Protein AF-A0A8J7XJV5-F1 (afdb_monomer)

Mean predicted aligned error: 18.83 Å

Solvent-accessible surface area (backbone atoms only — not comparable to full-atom values): 44581 Å² total; per-residue (Å²): 135,84,88,83,87,86,84,83,85,84,82,86,85,83,86,81,86,80,82,86,79,89,77,86,87,81,89,81,84,85,84,89,80,80,97,73,92,82,85,87,83,79,74,87,67,91,82,81,87,84,86,89,81,90,87,89,89,84,69,71,45,94,38,34,45,67,78,50,78,48,65,65,59,70,49,45,50,52,49,64,45,62,37,41,41,32,31,35,29,67,29,96,54,70,42,38,33,30,44,38,41,41,37,40,42,41,67,70,49,78,49,74,52,70,55,73,79,41,79,35,46,51,77,35,54,54,59,47,79,44,78,46,80,30,67,88,40,24,21,13,56,34,42,33,40,41,34,39,34,33,66,40,90,96,55,76,66,43,76,21,30,74,50,76,52,65,33,35,28,26,52,70,70,68,85,94,60,65,68,46,28,50,53,64,40,93,42,25,48,21,83,40,66,71,42,28,54,47,30,25,60,50,22,34,31,30,80,46,68,64,59,22,50,53,33,36,28,51,44,46,39,74,59,41,43,83,31,95,80,58,87,68,89,50,29,18,69,52,26,66,73,64,32,44,29,36,42,56,26,36,20,32,33,40,39,15,24,38,20,39,40,42,32,38,33,35,47,33,41,34,54,34,52,42,91,68,65,86,75,58,84,60,77,58,103,80,65,60,69,45,30,75,43,80,44,39,26,23,29,41,46,51,100,90,43,75,37,46,36,27,20,72,81,62,44,64,77,52,78,63,71,49,52,69,46,96,88,47,86,64,58,51,41,36,73,52,73,46,63,77,59,76,81,63,93,74,73,70,83,71,88,68,97,79,71,99,62,82,50,55,58,71,80,59,77,88,79,71,84,73,88,83,87,84,71,76,81,88,49,45,75,65,67,86,76,51,44,27,94,78,44,74,30,52,81,41,80,80,60,72,55,76,77,55,70,54,98,76,75,78,99,55,21,44,52,42,48,59,74,63,39,56,57,62,33,30,34,37,30,16,72,72,29,49,28,62,30,42,39,20,46,22,31,43,25,14,36,32,16,55,65,71,24,47,77,52,47,69,32,33,62,83,70,47,46,71,64,53,67,72,67,32,23,38,40,32,36,31,32,49,92,44,9,66,65,38,46,51,50,28,64,77,62,61,40,46,71,48,80,44,81,44,95,89,66,32,34,38,35,44,34,43,92,93,44,72,51,77,38,58,51,86,49,47,90,51,35,36,35,16,42,37,40,54,48,77,58,93,94,30,38,36,39,40,28,23,20,85,47,44,66,10,15,26,39,43,21,50,48,69,31,39,80,62,47,29,63,76,39,25,84,38,34,69,44,49,34,37,37,43,48,84,82,74,75,86,58,86,48,68,91,38,48,45,51,78,86,57,96,80,89,84,79,79,82,77,77,35,73,57,48,99,65,73,55,25,41,57,37,45,64,48,46,46,18,11,62,30,31,38,34,29,15,73,79,31,48,26,65,38,40,40,22,47,22,29,41,25,16,37,32,16,56,70,68,26,34,75,53,44,67,34,31,61,84,70,49,46,74,63,52,68,69,71,25,25,39,32,27,36,27,30,53,90,47,8,63,64,34,40,54,50,24,61,77,60,40,41,49,73,50,80,44,88,83,58,34,35,34,44,35,30,66,79,74,68,39,57,52,72,46,49,56,74,48,49,84,48,37,32,38,18,41,34,40,40,39,74,56,94,93,23,42,35,42,41,26,23,17,84,48,41,60,9,17,31,46,38,18,52,55,56,33,35,70,66,49,28,56,74,48,18,91,35,36,67,48,41,36,39,38,43,47,84,84,74,78,76,64,83,49,80,94,38,53,44,73,64,80,82,100

Foldseek 3Di:
DDDDDDDDDDDDDDDDDDDDDDDDDDDDDDDDDDDDPDDWDWDWDQDDDDDDDDDDDDQADPFKEWDDKDWDQEDAAQAWTKIKTKMAGQHQAWFFKKKKKWKQFLVRDIDIDIDHGHTAHHSIMTMGIDTHGRHQSAWAKMKMKMWMWTDDPPDDIGTRYMDIDIHTYFHDADPPADPQLQDDAPAADLVDPVLLNVLRNQQGRDHFLVSSLLSLLQCLLVQADEDPPADDRHHLVVCNVVSYDHQNNSQRVSSNSSSNRNWRKWKKKWKFWDDDDDDDDDDDVVGDHIDIDIHMWMWTDDPHDTWTGGSNVSDTNCPCPSVPDPPRAAMEMEIDRGSPPPPDPPPPVDPDPDDPDRWYDHPCCVPDPDDPPPIDLPDQQQPPPHRLVRDCNVVNPPDNDCVSVDPDDPQAWLLCVQVQQQDLEAEEEFQQDFLLQLLLLLLVLLLCLLSVHPQHHYDYPVLQDPCSVQPGAYEYTEDCVRHVVNVVVCVVQVWDKDFAPPVVFTKIKIDGPNDMDIDGCVQPPQKWKWKWAWHDDPNHIYTYIYIPDSLRRSLSSNLSSDPVNCVVGVRHRMFIKMFGNPVPLSDRDPQRIDTPVDDDGDDDDDFDDADPDDQFLLCVCRRQQGQEAEEEFSQDGSLQNSLSSLLSNVCSNSVGDRHHYDYPVSQDPCSLQPGAYEYTEDCVRHVSLVVVCVVQVWDWDDDAQAKIKIDRVVVRDIDMDGPVCPPQKKKWKFAWDDDNNHIYTYIYIPDSLNSSLSSNCSSDSVSSVVRVRDRMWIKMFGNPVPSSHHDPVRMDTDDGD

pLDDT: mean 80.67, std 22.9, range [23.09, 98.62]

Sequence (801 aa):
MVKRKHISCVIIFVALFFSFLEVPVMSDEGQSPGSQPGIMYCHFIPIDEIMQEKEEPDVKSSQVIMTSLYSTEDIYINQSQLIEVWSQNISSEPRKLYHKILVRYPDASLYSNESDRIVINPGMSLRTYFTVPNTGKGIGIFNFTCEVWEEVDPYANRKHDEKIGRYRAKFYQPSGVSPNYYCEDRWHHPSNEYIYETALSAAGGRTTPRDAAIALMNYVHSYVVYDPYYRSRSSDIDVHSQRRGDCNDYADLYIGLARSVNIPTRLALGTAFTYSGSTTTICSPYCYPLRKWGHAWAESYYNGYFHHVDPTGNIMEYPLYYVNSADVHSFHASAYTGCSDTYIEDCFWIRDAECCVNGFQDVTTITDGGYDTEYYCPSDQDNDGICDNFDSDKDGDGIPNSSDGQPCGTGIGFADIPSLFLSNNFHVVGELAKCNDVLGTANISWIYGYKNIARPEGKTDLLLTATEYYTGNLIIVGGPAINPVANEFDQYFDIAYNYDTNPYDPLFQIFADGYSITLDLDNYPNEDICIVYLGRQNNRTILIIWGYGWQGTYAGSVFMSNPQVWTMYSGYHLLLLRWKDTNNNDFIEFSEVYPETIPGSFAAPPTGTPQAVSPIFYNIPALFAGFTFHVVGDSAKCTDVLGTANVSWPFGKEGMARPEGKTDLLLTSYEHSNGNLIPVGGPAINPIANEYNGYFRIFFSYIPHEIFTISCLGENKSISMDPDNYPSEDICIVYLGQHNNQNILLIWGYGWQGTYAGSLIMSSPSIWSYYGYNHLLLIRWHDFNTDGYVQMTEISVETYV

Secondary structure (DSSP, 8-state):
-------PPPP-------PPPP-PPPP----PPP--S--PPP---PPP---------SS--TTEEEEEEEE-SEEETTPPEEEEEEEEE-SSS-EEEEEEEEEE-TTS-EEEEE---EEE-TT-EEEEEEEE--TT--SEEEEEEEEEEE--TTSPPEEEEEEEEEEEEEPPPPTT--GGGT---SS--TTSHHHHHHHHHHTTT--SHHHHHHHHHHHHHHHSEE-TT--S---HHHHHHH-EE-HHHHHHHHHHHHHHTT--EEEEEEEEEES-SS------TT----EEEEEEEEEEEETTEEEEEETTTTEES-GGGGB-STT-----EEEE--TT----TT------S-----S---S-TTTS------------SS-SSS-GGGSS-TTSSSS--SGGGS----S--GGGHHHHTSSSEEEEE-TT-BHHHHHHHHHHHHHHHHTTPPPPEEEETTTS-HHHHHHSEEEEES-TTT-HHHHHHHHHTT-EEEEE--TTS-EEEEEETTEEEEEETTSTTSEEEEEEEEEEETTEEEEEEEESSHHHHHHHHHHHTSTTHHHHTTT-SEEEEEEE-SSSSS---GGGEEESSS----PPPPPB-------SGGGHHHHSSBSEEEEE-TT-BHHHHTHHHHHHHHHHHTTPPPPEEEETTTS-HHHHHHSEEEEBS-TTT-HHHHHHHHHTTEEEEEETTTEEEEEETTTTEEEEE-GGGTTTEEEEEEEEEEETTEEEEEEEESSHHHHHHHHHHHT-HHHHHHTTT-SEEEEEEE-SSSS-S--GGGEEE----

Radius of gyration: 34.85 Å; Cα contacts (8 Å, |Δi|>4): 1724; chains: 1; bounding box: 106×73×86 Å

Structure (mmCIF, N/CA/C/O backbone):
data_AF-A0A8J7XJV5-F1
#
_entry.id   AF-A0A8J7XJV5-F1
#
loop_
_atom_site.group_PDB
_atom_site.id
_atom_site.type_symbol
_atom_site.label_atom_id
_atom_site.label_alt_id
_atom_site.label_comp_id
_atom_site.label_asym_id
_atom_site.label_entity_id
_atom_site.label_seq_id
_atom_site.pdbx_PDB_ins_code
_atom_site.Cartn_x
_atom_site.Cartn_y
_atom_site.Cartn_z
_atom_site.occupancy
_atom_site.B_iso_or_equiv
_atom_site.auth_seq_id
_atom_site.auth_comp_id
_atom_site.auth_asym_id
_atom_site.auth_atom_id
_atom_site.pdbx_PDB_model_num
ATOM 1 N N . MET A 1 1 ? -58.407 49.991 -21.228 1.00 31.53 1 MET A N 1
ATOM 2 C CA . MET A 1 1 ? -58.730 48.706 -21.876 1.00 31.53 1 MET A CA 1
ATOM 3 C C . MET A 1 1 ? -57.614 47.720 -21.571 1.00 31.53 1 MET A C 1
ATOM 5 O O . MET A 1 1 ? -56.478 48.010 -21.889 1.00 31.53 1 MET A O 1
ATOM 9 N N . VAL A 1 2 ? -57.996 46.597 -20.954 1.00 30.55 2 VAL A N 1
ATOM 10 C CA . VAL A 1 2 ? -57.465 45.233 -21.153 1.00 30.55 2 VAL A CA 1
ATOM 11 C C . VAL A 1 2 ? -56.028 44.892 -20.685 1.00 30.55 2 VAL A C 1
ATOM 13 O O . VAL A 1 2 ? -55.085 45.013 -21.446 1.00 30.55 2 VAL A O 1
ATOM 16 N N . LYS A 1 3 ? -55.996 44.262 -19.485 1.00 29.58 3 LYS A N 1
ATOM 17 C CA . LYS A 1 3 ? -55.279 43.017 -19.065 1.00 29.58 3 LYS A CA 1
ATOM 18 C C . LYS A 1 3 ? -53.729 43.034 -18.974 1.00 29.58 3 LYS A C 1
ATOM 20 O O . LYS A 1 3 ? -53.079 43.650 -19.788 1.00 29.58 3 LYS A O 1
ATOM 25 N N . ARG A 1 4 ? -53.052 42.306 -18.066 1.00 28.94 4 ARG A N 1
ATOM 26 C CA . ARG A 1 4 ? -53.430 41.248 -17.099 1.00 28.94 4 ARG A CA 1
ATOM 27 C C . ARG A 1 4 ? -52.300 41.059 -16.056 1.00 28.94 4 ARG A C 1
ATOM 29 O O . ARG A 1 4 ? -51.146 40.967 -16.434 1.00 28.94 4 ARG A O 1
ATOM 36 N N . LYS A 1 5 ? -52.716 40.938 -14.788 1.00 29.92 5 LYS A N 1
ATOM 37 C CA . LYS A 1 5 ? -52.236 40.095 -13.666 1.00 29.92 5 LYS A CA 1
ATOM 38 C C . LYS A 1 5 ? -50.746 39.689 -13.571 1.00 29.92 5 LYS A C 1
ATOM 40 O O . LYS A 1 5 ? -50.324 38.774 -14.264 1.00 29.92 5 LYS A O 1
ATOM 45 N N . HIS A 1 6 ? -50.087 40.179 -12.517 1.00 26.52 6 HIS A N 1
ATOM 46 C CA . HIS A 1 6 ? -49.174 39.388 -11.680 1.00 26.52 6 HIS A CA 1
ATOM 47 C C . HIS A 1 6 ? -49.863 39.136 -10.327 1.00 26.52 6 HIS A C 1
ATOM 49 O O . HIS A 1 6 ? -50.437 40.059 -9.750 1.00 26.52 6 HIS A O 1
ATOM 55 N N . ILE A 1 7 ? -49.859 37.887 -9.860 1.00 27.64 7 ILE A N 1
ATOM 56 C CA . ILE A 1 7 ? -50.243 37.497 -8.498 1.00 27.64 7 ILE A CA 1
ATOM 57 C C . ILE A 1 7 ? -48.938 37.109 -7.807 1.00 27.64 7 ILE A C 1
ATOM 59 O O . ILE A 1 7 ? -48.291 36.157 -8.234 1.00 27.64 7 ILE A O 1
ATOM 63 N N . SER A 1 8 ? -48.560 37.857 -6.774 1.00 25.81 8 SER A N 1
ATOM 64 C CA . SER A 1 8 ? -47.483 37.500 -5.852 1.00 25.81 8 SER A CA 1
ATOM 65 C C . SER A 1 8 ? -48.108 36.818 -4.638 1.00 25.81 8 SER A C 1
ATOM 67 O O . SER A 1 8 ? -48.973 37.402 -3.983 1.00 25.81 8 SER A O 1
ATOM 69 N N . CYS A 1 9 ? -47.697 35.583 -4.356 1.00 23.09 9 CYS A N 1
ATOM 70 C CA . CYS A 1 9 ? -48.051 34.874 -3.131 1.00 23.09 9 CYS A CA 1
ATOM 71 C C . CYS A 1 9 ? -47.079 35.283 -2.018 1.00 23.09 9 CYS A C 1
ATOM 73 O O . CYS A 1 9 ? -45.864 35.197 -2.176 1.00 23.09 9 CYS A O 1
ATOM 75 N N . VAL A 1 10 ? -47.644 35.757 -0.912 1.00 25.08 10 VAL A N 1
ATOM 76 C CA . VAL A 1 10 ? -46.959 36.131 0.327 1.00 25.08 10 VAL A CA 1
ATOM 77 C C . VAL A 1 10 ? -46.725 34.862 1.148 1.00 25.08 10 VAL A C 1
ATOM 79 O O . VAL A 1 10 ? -47.682 34.169 1.485 1.00 25.08 10 VAL A O 1
ATOM 82 N N . ILE A 1 11 ? -45.464 34.572 1.470 1.00 25.62 11 ILE A N 1
ATOM 83 C CA . ILE A 1 11 ? -45.061 33.555 2.449 1.00 25.62 11 ILE A CA 1
ATOM 84 C C . ILE A 1 11 ? -44.893 34.264 3.797 1.00 25.62 11 ILE A C 1
ATOM 86 O O . ILE A 1 11 ? -44.129 35.220 3.913 1.00 25.62 11 ILE A O 1
ATOM 90 N N . ILE A 1 12 ? -45.644 33.815 4.802 1.00 24.53 12 ILE A N 1
ATOM 91 C CA . ILE A 1 12 ? -45.569 34.286 6.188 1.00 24.53 12 ILE A CA 1
ATOM 92 C C . ILE A 1 12 ? -44.495 33.458 6.906 1.00 24.53 12 ILE A C 1
ATOM 94 O O . ILE A 1 12 ? -44.666 32.257 7.087 1.00 24.53 12 ILE A O 1
ATOM 98 N N . PHE A 1 13 ? -43.406 34.104 7.325 1.00 24.53 13 PHE A N 1
ATOM 99 C CA . PHE A 1 13 ? -42.441 33.552 8.280 1.00 24.53 13 PHE A CA 1
ATOM 100 C C . PHE A 1 13 ? -42.915 33.872 9.704 1.00 24.53 13 PHE A C 1
ATOM 102 O O . PHE A 1 13 ? -43.016 35.042 10.075 1.00 24.53 13 PHE A O 1
ATOM 109 N N . VAL A 1 14 ? -43.195 32.843 10.505 1.00 24.84 14 VAL A N 1
ATOM 110 C CA . VAL A 1 14 ? -43.386 32.965 11.958 1.00 24.84 14 VAL A CA 1
ATOM 111 C C . VAL A 1 14 ? -42.079 32.549 12.625 1.00 24.84 14 VAL A C 1
ATOM 113 O O . VAL A 1 14 ? -41.713 31.379 12.602 1.00 24.84 14 VAL A O 1
ATOM 116 N N . ALA A 1 15 ? -41.366 33.518 13.196 1.00 25.36 15 ALA A N 1
ATOM 117 C CA . ALA A 1 15 ? -40.200 33.286 14.039 1.00 25.36 15 ALA A CA 1
ATOM 118 C C . ALA A 1 15 ? -40.661 33.109 15.494 1.00 25.36 15 ALA A C 1
ATOM 120 O O . ALA A 1 15 ? -41.221 34.034 16.083 1.00 25.36 15 ALA A O 1
ATOM 121 N N . LEU A 1 16 ? -40.429 31.929 16.072 1.00 27.25 16 LEU A N 1
ATOM 122 C CA . LEU A 1 16 ? -40.578 31.683 17.506 1.00 27.25 16 LEU A CA 1
ATOM 123 C C . LEU A 1 16 ? -39.204 31.812 18.173 1.00 27.25 16 LEU A C 1
ATOM 125 O O . LEU A 1 16 ? -38.304 31.011 17.941 1.00 27.25 16 LEU A O 1
ATOM 129 N N . PHE A 1 17 ? -39.062 32.859 18.983 1.00 25.19 17 PHE A N 1
ATOM 130 C CA . PHE A 1 17 ? -37.957 33.068 19.914 1.00 25.19 17 PHE A CA 1
ATOM 131 C C . PHE A 1 17 ? -38.079 32.080 21.083 1.00 25.19 17 PHE A C 1
ATOM 133 O O . PHE A 1 17 ? -39.077 32.118 21.800 1.00 25.19 17 PHE A O 1
ATOM 140 N N . PHE A 1 18 ? -37.051 31.265 21.329 1.00 28.73 18 PHE A N 1
ATOM 141 C CA . PHE A 1 18 ? -36.837 30.627 22.630 1.00 28.73 18 PHE A CA 1
ATOM 142 C C . PHE A 1 18 ? -35.631 31.275 23.314 1.00 28.73 18 PHE A C 1
ATOM 144 O O . PHE A 1 18 ? -34.508 31.250 22.816 1.00 28.73 18 PHE A O 1
ATOM 151 N N . SER A 1 19 ? -35.905 31.908 24.449 1.00 28.25 19 SER A N 1
ATOM 152 C CA . SER A 1 19 ? -34.941 32.476 25.384 1.00 28.25 19 SER A CA 1
ATOM 153 C C . SER A 1 19 ? -34.242 31.366 26.173 1.00 28.25 19 SER A C 1
ATOM 155 O O . SER A 1 19 ? -34.907 30.572 26.837 1.00 28.25 19 SER A O 1
ATOM 157 N N . PHE A 1 20 ? -32.910 31.345 26.118 1.00 28.27 20 PHE A N 1
ATOM 158 C CA . PHE A 1 20 ? -32.050 30.510 26.954 1.00 28.27 20 PHE A CA 1
ATOM 159 C C . PHE A 1 20 ? -32.146 30.948 28.423 1.00 28.27 20 PHE A C 1
ATOM 161 O O . PHE A 1 20 ? -31.892 32.109 28.743 1.00 28.27 20 PHE A O 1
ATOM 168 N N . LEU A 1 21 ? -32.500 30.014 29.310 1.00 28.33 21 LEU A N 1
ATOM 169 C CA . LEU A 1 21 ? -32.221 30.115 30.741 1.00 28.33 21 LEU A CA 1
ATOM 170 C C . LEU A 1 21 ? -30.872 29.434 31.003 1.00 28.33 21 LEU A C 1
ATOM 172 O O . LEU A 1 21 ? -30.713 28.244 30.734 1.00 28.33 21 LEU A O 1
ATOM 176 N N . GLU A 1 22 ? -29.917 30.201 31.517 1.00 28.78 22 GLU A N 1
ATOM 177 C CA . GLU A 1 22 ? -28.639 29.713 32.030 1.00 28.78 22 GLU A CA 1
ATOM 178 C C . GLU A 1 22 ? -28.860 28.862 33.293 1.00 28.78 22 GLU A C 1
ATOM 180 O O . GLU A 1 22 ? -29.557 29.274 34.222 1.00 28.78 22 GLU A O 1
ATOM 185 N N . VAL A 1 23 ? -28.231 27.686 33.341 1.00 29.14 23 VAL A N 1
ATOM 186 C CA . VAL A 1 23 ? -28.053 26.877 34.557 1.00 29.14 23 VAL A CA 1
ATOM 187 C C . VAL A 1 23 ? -26.542 26.761 34.807 1.00 29.14 23 VAL A C 1
ATOM 189 O O . VAL A 1 23 ? -25.797 26.609 33.836 1.00 29.14 23 VAL A O 1
ATOM 192 N N . PRO A 1 24 ? -26.047 26.868 36.057 1.00 30.53 24 PRO A N 1
ATOM 193 C CA . PRO A 1 24 ? -24.618 26.992 36.319 1.00 30.53 24 PRO A CA 1
ATOM 194 C C . PRO A 1 24 ? -23.878 25.663 36.153 1.00 30.53 24 PRO A C 1
ATOM 196 O O . PRO A 1 24 ? -24.351 24.607 36.571 1.00 30.53 24 PRO A O 1
ATOM 199 N N . VAL A 1 25 ? -22.670 25.765 35.603 1.00 27.53 25 VAL A N 1
ATOM 200 C CA . VAL A 1 25 ? -21.666 24.705 35.491 1.00 27.53 25 VAL A CA 1
ATOM 201 C C . VAL A 1 25 ? -21.160 24.323 36.888 1.00 27.53 25 VAL A C 1
ATOM 203 O O . VAL A 1 25 ? -20.573 25.155 37.579 1.00 27.53 25 VAL A O 1
ATOM 206 N N . MET A 1 26 ? -21.358 23.065 37.290 1.00 26.69 26 MET A N 1
ATOM 207 C CA . MET A 1 26 ? -20.524 22.410 38.303 1.00 26.69 26 MET A CA 1
ATOM 208 C C . MET A 1 26 ? -19.405 21.659 37.583 1.00 26.69 26 MET A C 1
ATOM 210 O O . MET A 1 26 ? -19.658 20.818 36.724 1.00 26.69 26 MET A O 1
ATOM 214 N N . SER A 1 27 ? -18.174 22.016 37.930 1.00 33.72 27 SER A N 1
ATOM 215 C CA . SER A 1 27 ? -16.947 21.304 37.599 1.00 33.72 27 SER A CA 1
ATOM 216 C C . SER A 1 27 ? -16.889 19.978 38.352 1.00 33.72 27 SER A C 1
ATOM 218 O O . SER A 1 27 ? -17.035 19.994 39.573 1.00 33.72 27 SER A O 1
ATOM 220 N N . ASP A 1 28 ? -16.583 18.885 37.657 1.00 28.80 28 ASP A N 1
ATOM 221 C CA . ASP A 1 28 ? -15.911 17.753 38.288 1.00 28.80 28 ASP A CA 1
ATOM 222 C C . ASP A 1 28 ? -14.876 17.143 37.339 1.00 28.80 28 ASP A C 1
ATOM 224 O O . ASP A 1 28 ? -15.105 16.954 36.142 1.00 28.80 28 ASP A O 1
ATOM 228 N N . GLU A 1 29 ? -13.702 16.930 37.916 1.00 31.75 29 GLU A N 1
ATOM 229 C CA . GLU A 1 29 ? -12.518 16.319 37.338 1.00 31.75 29 GLU A CA 1
ATOM 230 C C . GLU A 1 29 ? -12.689 14.795 37.230 1.00 31.75 29 GLU A C 1
ATOM 232 O O . GLU A 1 29 ? -13.304 14.165 38.086 1.00 31.75 29 GLU A O 1
ATOM 237 N N . GLY A 1 30 ? -12.006 14.185 36.256 1.00 30.47 30 GLY A N 1
ATOM 238 C CA . GLY A 1 30 ? -11.398 12.870 36.466 1.00 30.47 30 GLY A CA 1
ATOM 239 C C . GLY A 1 30 ? -12.019 11.663 35.754 1.00 30.47 30 GLY A C 1
ATOM 240 O O . GLY A 1 30 ? -13.101 11.200 36.086 1.00 30.47 30 GLY A O 1
ATOM 241 N N . GLN A 1 31 ? -11.177 11.067 34.903 1.00 28.98 31 GLN A N 1
ATOM 242 C CA . GLN A 1 31 ? -11.142 9.660 34.471 1.00 28.98 31 GLN A CA 1
ATOM 243 C C . GLN A 1 31 ? -12.087 9.201 33.346 1.00 28.98 31 GLN A C 1
ATOM 245 O O . GLN A 1 31 ? -13.290 9.027 33.503 1.00 28.98 31 GLN A O 1
ATOM 250 N N . SER A 1 32 ? -11.463 8.876 32.208 1.00 34.09 32 SER A N 1
ATOM 251 C CA . SER A 1 32 ? -12.024 8.037 31.146 1.00 34.09 32 SER A CA 1
ATOM 252 C C . SER A 1 32 ? -11.938 6.559 31.560 1.00 34.09 32 SER A C 1
ATOM 254 O O . SER A 1 32 ? -10.831 6.119 31.896 1.00 34.09 32 SER A O 1
ATOM 256 N N . PRO A 1 33 ? -13.016 5.760 31.465 1.00 35.53 33 PRO A N 1
ATOM 257 C CA . PRO A 1 33 ? -12.915 4.311 31.438 1.00 35.53 33 PRO A CA 1
ATOM 258 C C . PRO A 1 33 ? -13.033 3.771 30.008 1.00 35.53 33 PRO A C 1
ATOM 260 O O . PRO A 1 33 ? -13.867 4.201 29.211 1.00 35.53 33 PRO A O 1
ATOM 263 N N . GLY A 1 34 ? -12.165 2.805 29.715 1.00 29.94 34 GLY A N 1
ATOM 264 C CA . GLY A 1 34 ? -12.075 2.113 28.440 1.00 29.94 34 GLY A CA 1
ATOM 265 C C . GLY A 1 34 ? -13.311 1.294 28.062 1.00 29.94 34 GLY A C 1
ATOM 266 O O . GLY A 1 34 ? -14.235 1.055 28.839 1.00 29.94 34 GLY A O 1
ATOM 267 N N . SER A 1 35 ? -13.273 0.854 26.812 1.00 33.75 35 SER A N 1
ATOM 268 C CA . SER A 1 35 ? -14.239 0.014 26.119 1.00 33.75 35 SER A CA 1
ATOM 269 C C . SER A 1 35 ? -14.599 -1.273 26.878 1.00 33.75 35 SER A C 1
ATOM 271 O O . SER A 1 35 ? -13.816 -2.218 26.958 1.00 33.75 35 SER A O 1
ATOM 273 N N . GLN A 1 36 ? -15.849 -1.356 27.336 1.00 28.66 36 GLN A N 1
ATOM 274 C CA . GLN A 1 36 ? -16.566 -2.618 27.542 1.00 28.66 36 GLN A CA 1
ATOM 275 C C . GLN A 1 36 ? -17.925 -2.567 26.824 1.00 28.66 36 GLN A C 1
ATOM 277 O O . GLN A 1 36 ? -18.550 -1.504 26.790 1.00 28.66 36 GLN A O 1
ATOM 282 N N . PRO A 1 37 ? -18.416 -3.678 26.243 1.00 36.09 37 PRO A N 1
ATOM 283 C CA . PRO A 1 37 ? -19.730 -3.708 25.623 1.00 36.09 37 PRO A CA 1
ATOM 284 C C . PRO A 1 37 ? -20.825 -3.893 26.685 1.00 36.09 37 PRO A C 1
ATOM 286 O O . PRO A 1 37 ? -20.850 -4.896 27.391 1.00 36.09 37 PRO A O 1
ATOM 289 N N . GLY A 1 38 ? -21.770 -2.950 26.726 1.00 36.94 38 GLY A N 1
ATOM 290 C CA . GLY A 1 38 ? -23.096 -3.144 27.323 1.00 36.94 38 GLY A CA 1
ATOM 291 C C . GLY A 1 38 ? -23.293 -2.551 28.718 1.00 36.94 38 GLY A C 1
ATOM 292 O O . GLY A 1 38 ? -23.313 -3.278 29.704 1.00 36.94 38 GLY A O 1
ATOM 293 N N . ILE A 1 39 ? -23.559 -1.244 28.794 1.00 32.16 39 ILE A N 1
ATOM 294 C CA . ILE A 1 39 ? -24.246 -0.640 29.945 1.00 32.16 39 ILE A CA 1
ATOM 295 C C . ILE A 1 39 ? -25.569 -0.055 29.433 1.00 32.16 39 ILE A C 1
ATOM 297 O O . ILE A 1 39 ? -25.584 0.860 28.611 1.00 32.16 39 ILE A O 1
ATOM 301 N N . MET A 1 40 ? -26.678 -0.648 29.880 1.00 37.69 40 MET A N 1
ATOM 302 C CA . MET A 1 40 ? -28.058 -0.285 29.545 1.00 37.69 40 MET A CA 1
ATOM 303 C C . MET A 1 40 ? -28.563 0.764 30.550 1.00 37.69 40 MET A C 1
ATOM 305 O O . MET A 1 40 ? -28.548 0.524 31.755 1.00 37.69 40 MET A O 1
ATOM 309 N N . TYR A 1 41 ? -29.031 1.922 30.074 1.00 32.97 41 TYR A N 1
ATOM 310 C CA . TYR A 1 41 ? -29.657 2.950 30.916 1.00 32.97 41 TYR A CA 1
ATOM 311 C C . TYR A 1 41 ? -31.183 2.901 30.761 1.00 32.97 41 TYR A C 1
ATOM 313 O O . TYR A 1 41 ? -31.703 3.075 29.660 1.00 32.97 41 TYR A O 1
ATOM 321 N N . CYS A 1 42 ? -31.911 2.694 31.863 1.00 36.22 42 CYS A N 1
ATOM 322 C CA . CYS A 1 42 ? -33.370 2.841 31.917 1.00 36.22 42 CYS A CA 1
ATOM 323 C C . CYS A 1 42 ? -33.743 4.218 32.493 1.00 36.22 42 CYS A C 1
ATOM 325 O O . CYS A 1 42 ? -33.205 4.641 33.519 1.00 36.22 42 CYS A O 1
ATOM 327 N N . HIS A 1 43 ? -34.691 4.916 31.865 1.00 39.66 43 HIS A N 1
ATOM 328 C CA . HIS A 1 43 ? -35.272 6.162 32.377 1.00 39.66 43 HIS A CA 1
ATOM 329 C C . HIS A 1 43 ? -36.794 6.040 32.472 1.00 39.66 43 HIS A C 1
ATOM 331 O O . HIS A 1 43 ? -37.446 5.610 31.523 1.00 39.66 43 HIS A O 1
ATOM 337 N N . PHE A 1 44 ? -37.348 6.440 33.617 1.00 39.06 44 PHE A N 1
ATOM 338 C CA . PHE A 1 44 ? -38.787 6.526 33.857 1.00 39.06 44 PHE A CA 1
ATOM 339 C C . PHE A 1 44 ? -39.259 7.935 33.495 1.00 39.06 44 PHE A C 1
ATOM 341 O O . PHE A 1 44 ? -38.831 8.897 34.129 1.00 39.06 44 PHE A O 1
ATOM 348 N N . ILE A 1 45 ? -40.123 8.069 32.488 1.00 40.38 45 ILE A N 1
ATOM 349 C CA . ILE A 1 45 ? -40.678 9.366 32.079 1.00 40.38 45 ILE A CA 1
ATOM 350 C C . ILE A 1 45 ? -42.197 9.219 31.900 1.00 40.38 45 ILE A C 1
ATOM 352 O O . ILE A 1 45 ? -42.625 8.352 31.137 1.00 40.38 45 ILE A O 1
ATOM 356 N N . PRO A 1 46 ? -43.023 10.038 32.575 1.00 35.12 46 PRO A N 1
ATOM 357 C CA . PRO A 1 46 ? -44.414 10.256 32.191 1.00 35.12 46 PRO A CA 1
ATOM 358 C C . PRO A 1 46 ? -44.433 11.095 30.906 1.00 35.12 46 PRO A C 1
ATOM 360 O O . PRO A 1 46 ? -43.881 12.194 30.891 1.00 35.12 46 PRO A O 1
ATOM 363 N N . ILE A 1 47 ? -45.020 10.582 29.826 1.00 42.62 47 ILE A N 1
ATOM 364 C CA . ILE A 1 47 ? -45.206 11.348 28.587 1.00 42.62 47 ILE A CA 1
ATOM 365 C C . ILE A 1 47 ? -46.643 11.860 28.544 1.00 42.62 47 ILE A C 1
ATOM 367 O O . ILE A 1 47 ? -47.580 11.064 28.481 1.00 42.62 47 ILE A O 1
ATOM 371 N N . ASP A 1 48 ? -46.783 13.184 28.535 1.00 38.34 48 ASP A N 1
ATOM 372 C CA . ASP A 1 48 ? -47.987 13.874 28.088 1.00 38.34 48 ASP A CA 1
ATOM 373 C C . ASP A 1 48 ? -47.838 14.198 26.587 1.00 38.34 48 ASP A C 1
ATOM 375 O O . ASP A 1 48 ? -46.868 14.831 26.176 1.00 38.34 48 ASP A O 1
ATOM 379 N N . GLU A 1 49 ? -48.824 13.738 25.808 1.00 48.16 49 GLU A N 1
ATOM 380 C CA . GLU A 1 49 ? -49.115 14.004 24.383 1.00 48.16 49 GLU A CA 1
ATOM 381 C C . GLU A 1 49 ? -48.121 13.518 23.300 1.00 48.16 49 GLU A C 1
ATOM 383 O O . GLU A 1 49 ? -47.000 14.001 23.195 1.00 48.16 49 GLU A O 1
ATOM 388 N N . ILE A 1 50 ? -48.593 12.628 22.399 1.00 38.88 50 ILE A N 1
ATOM 389 C CA . ILE A 1 50 ? -48.649 12.838 20.928 1.00 38.88 50 ILE A CA 1
ATOM 390 C C . ILE A 1 50 ? -49.329 11.658 20.182 1.00 38.88 50 ILE A C 1
ATOM 392 O O . ILE A 1 50 ? -49.020 10.491 20.400 1.00 38.88 50 ILE A O 1
ATOM 396 N N . MET A 1 51 ? -50.253 12.061 19.295 1.00 31.38 51 MET A N 1
ATOM 397 C CA . MET A 1 51 ? -50.743 11.538 17.998 1.00 31.38 51 MET A CA 1
ATOM 398 C C . MET A 1 51 ? -50.959 10.032 17.746 1.00 31.38 51 MET A C 1
ATOM 400 O O . MET A 1 51 ? -50.050 9.211 17.752 1.00 31.38 51 MET A O 1
ATOM 404 N N . GLN A 1 52 ? -52.204 9.735 17.353 1.00 36.62 52 GLN A N 1
ATOM 405 C CA . GLN A 1 52 ? -52.677 8.488 16.753 1.00 36.62 52 GLN A CA 1
ATOM 406 C C . GLN A 1 52 ? -52.255 8.359 15.282 1.00 36.62 52 GLN A C 1
ATOM 408 O O . GLN A 1 52 ? -52.500 9.276 14.500 1.00 36.62 52 GLN A O 1
ATOM 413 N N . GLU A 1 53 ? -51.808 7.168 14.877 1.00 33.91 53 GLU A N 1
ATOM 414 C CA . GLU A 1 53 ? -52.012 6.675 13.511 1.00 33.91 53 GLU A CA 1
ATOM 415 C C . GLU A 1 53 ? -52.306 5.160 13.482 1.00 33.91 53 GLU A C 1
ATOM 417 O O . GLU A 1 53 ? -52.018 4.430 14.427 1.00 33.91 53 GLU A O 1
ATOM 422 N N . LYS A 1 54 ? -53.015 4.755 12.422 1.00 33.97 54 LYS A N 1
ATOM 423 C CA . LYS A 1 54 ? -53.952 3.620 12.285 1.00 33.97 54 LYS A CA 1
ATOM 424 C C . LYS A 1 54 ? -53.367 2.200 12.396 1.00 33.97 54 LYS A C 1
ATOM 426 O O . LYS A 1 54 ? -52.302 1.908 11.868 1.00 33.97 54 LYS A O 1
ATOM 431 N N . GLU A 1 55 ? -54.179 1.307 12.974 1.00 39.72 55 GLU A N 1
ATOM 432 C CA . GLU A 1 55 ? -53.998 -0.151 13.105 1.00 39.72 55 GLU A CA 1
ATOM 433 C C . GLU A 1 55 ? -54.589 -0.971 11.940 1.00 39.72 55 GLU A C 1
ATOM 435 O O . GLU A 1 55 ? -55.593 -0.558 11.363 1.00 39.72 55 GLU A O 1
ATOM 440 N N . GLU A 1 56 ? -54.061 -2.192 11.746 1.00 35.38 56 GLU A N 1
ATOM 441 C CA . GLU A 1 56 ? -54.829 -3.448 11.567 1.00 35.38 56 GLU A CA 1
ATOM 442 C C . GLU A 1 56 ? -54.073 -4.656 12.208 1.00 35.38 56 GLU A C 1
ATOM 444 O O . GLU A 1 56 ? -52.890 -4.502 12.525 1.00 35.38 56 GLU A O 1
ATOM 449 N N . PRO A 1 57 ? -54.742 -5.798 12.520 1.00 59.41 57 PRO A N 1
ATOM 450 C CA . PRO A 1 57 ? -54.519 -6.556 13.764 1.00 59.41 57 PRO A CA 1
ATOM 451 C C . PRO A 1 57 ? -53.981 -7.994 13.598 1.00 59.41 57 PRO A C 1
ATOM 453 O O . PRO A 1 57 ? -54.284 -8.660 12.617 1.00 59.41 57 PRO A O 1
ATOM 456 N N . ASP A 1 58 ? -53.281 -8.509 14.616 1.00 43.41 58 ASP A N 1
ATOM 457 C CA . ASP A 1 58 ? -53.666 -9.699 15.407 1.00 43.41 58 ASP A CA 1
ATOM 458 C C . ASP A 1 58 ? -52.623 -9.941 16.524 1.00 43.41 58 ASP A C 1
ATOM 460 O O . ASP A 1 58 ? -51.453 -9.622 16.362 1.00 43.41 58 ASP A O 1
ATOM 464 N N . VAL A 1 59 ? -53.035 -10.498 17.672 1.00 46.12 59 VAL A N 1
ATOM 465 C CA . VAL A 1 59 ? -52.235 -10.720 18.914 1.00 46.12 59 VAL A CA 1
ATOM 466 C C . VAL A 1 59 ? -52.045 -9.503 19.847 1.00 46.12 59 VAL A C 1
ATOM 468 O O . VAL A 1 59 ? -51.099 -9.453 20.628 1.00 46.12 59 VAL A O 1
ATOM 471 N N . LYS A 1 60 ? -52.974 -8.538 19.871 1.00 52.69 60 LYS A N 1
ATOM 472 C CA . LYS A 1 60 ? -52.961 -7.475 20.898 1.00 52.69 60 LYS A CA 1
ATOM 473 C C . LYS A 1 60 ? -53.682 -7.911 22.167 1.00 52.69 60 LYS A C 1
ATOM 475 O O . LYS A 1 60 ? -54.905 -8.054 22.185 1.00 52.69 60 LYS A O 1
ATOM 480 N N . SER A 1 61 ? -52.953 -8.070 23.270 1.00 62.44 61 SER A N 1
ATOM 481 C CA . SER A 1 61 ? -53.604 -8.022 24.582 1.00 62.44 61 SER A CA 1
ATOM 482 C C . SER A 1 61 ? -54.061 -6.578 24.839 1.00 62.44 61 SER A C 1
ATOM 484 O O . SER A 1 61 ? -53.292 -5.645 24.620 1.00 62.44 61 SER A O 1
ATOM 486 N N . SER A 1 62 ? -55.238 -6.365 25.426 1.00 72.94 62 SER A N 1
ATOM 487 C CA . SER A 1 62 ? -55.706 -5.023 25.812 1.00 72.94 62 SER A CA 1
ATOM 488 C C . SER A 1 62 ? -54.983 -4.425 27.037 1.00 72.94 62 SER A C 1
ATOM 490 O O . SER A 1 62 ? -55.506 -3.506 27.660 1.00 72.94 62 SER A O 1
ATOM 492 N N . GLN A 1 63 ? -53.856 -5.001 27.472 1.00 86.88 63 GLN A N 1
ATOM 493 C CA . GLN A 1 63 ? -53.217 -4.721 28.767 1.00 86.88 63 GLN A CA 1
ATOM 494 C C . GLN A 1 63 ? -51.838 -4.064 28.654 1.00 86.88 63 GLN A C 1
ATOM 496 O O . GLN A 1 63 ? -51.449 -3.322 29.551 1.00 86.88 63 GLN A O 1
ATOM 501 N N . VAL A 1 64 ? -51.104 -4.320 27.574 1.00 92.00 64 VAL A N 1
ATOM 502 C CA . VAL A 1 64 ? -49.794 -3.721 27.288 1.00 92.00 64 VAL A CA 1
ATOM 503 C C . VAL A 1 64 ? -49.718 -3.526 25.783 1.00 92.00 64 VAL A C 1
ATOM 505 O O . VAL A 1 64 ? -50.074 -4.445 25.047 1.00 92.00 64 VAL A O 1
ATOM 508 N N . ILE A 1 65 ? -49.278 -2.348 25.351 1.00 93.19 65 ILE A N 1
ATOM 509 C CA . ILE A 1 65 ? -49.169 -1.982 23.934 1.00 93.19 65 ILE A CA 1
ATOM 510 C C . ILE A 1 65 ? -47.784 -1.414 23.643 1.00 93.19 65 ILE A C 1
ATOM 512 O O . ILE A 1 65 ? -47.217 -0.714 24.482 1.00 93.19 65 ILE A O 1
ATOM 516 N N . MET A 1 66 ? -47.237 -1.678 22.460 1.00 94.56 66 MET A N 1
ATOM 517 C CA . MET A 1 66 ? -46.050 -0.978 21.978 1.00 94.56 66 MET A CA 1
ATOM 518 C C . MET A 1 66 ? -46.443 0.364 21.371 1.00 94.56 66 MET A C 1
ATOM 520 O O . MET A 1 66 ? -47.133 0.437 20.353 1.00 94.56 66 MET A O 1
ATOM 524 N N . THR A 1 67 ? -45.976 1.447 21.981 1.00 92.50 67 THR A N 1
ATOM 525 C CA . THR A 1 67 ? -46.320 2.808 21.566 1.00 92.50 67 THR A CA 1
ATOM 526 C C . THR A 1 67 ? -45.428 3.267 20.419 1.00 92.50 67 THR A C 1
ATOM 528 O O . THR A 1 67 ? -45.950 3.702 19.394 1.00 92.50 67 THR A O 1
ATOM 531 N N . SER A 1 68 ? -44.116 3.018 20.488 1.00 92.44 68 SER A N 1
ATOM 532 C CA . SER A 1 68 ? -43.156 3.517 19.493 1.00 92.44 68 SER A CA 1
ATOM 533 C C . SER A 1 68 ? -42.018 2.541 19.195 1.00 92.44 68 SER A C 1
ATOM 535 O O . SER A 1 68 ? -41.617 1.748 20.048 1.00 92.44 68 SER A O 1
ATOM 537 N N . LEU A 1 69 ? -41.494 2.628 17.971 1.00 93.69 69 LEU A N 1
ATOM 538 C CA . LEU A 1 69 ? -40.337 1.881 17.485 1.00 93.69 69 LEU A CA 1
ATOM 539 C C . LEU A 1 69 ? -39.501 2.808 16.592 1.00 93.69 69 LEU A C 1
ATOM 541 O O . LEU A 1 69 ? -40.025 3.293 15.592 1.00 93.69 69 LEU A O 1
ATOM 545 N N . TYR A 1 70 ? -38.240 3.060 16.951 1.00 93.50 70 TYR A N 1
ATOM 546 C CA . TYR A 1 70 ? -37.350 3.964 16.215 1.00 93.50 70 TYR A CA 1
ATOM 547 C C . TYR A 1 70 ? -36.042 3.271 15.816 1.00 93.50 70 TYR A C 1
ATOM 549 O O . TYR A 1 70 ? -35.417 2.580 16.622 1.00 93.50 70 TYR A O 1
ATOM 557 N N . SER A 1 71 ? -35.609 3.504 14.580 1.00 92.69 71 SER A N 1
ATOM 558 C CA . SER A 1 71 ? -34.307 3.111 14.035 1.00 92.69 71 SER A CA 1
ATOM 559 C C . SER A 1 71 ? -33.854 4.147 13.006 1.00 92.69 71 SER A C 1
ATOM 561 O O . SER A 1 71 ? -34.681 4.854 12.434 1.00 92.69 71 SER A O 1
ATOM 563 N N . THR A 1 72 ? -32.551 4.235 12.749 1.00 90.62 72 THR A N 1
ATOM 564 C CA . THR A 1 72 ? -32.055 4.940 11.557 1.00 90.62 72 THR A CA 1
ATOM 565 C C . THR A 1 72 ? -32.392 4.114 10.322 1.00 90.62 72 THR A C 1
ATOM 567 O O . THR A 1 72 ? -32.221 2.897 10.335 1.00 90.62 72 THR A O 1
ATOM 570 N N . GLU A 1 73 ? -32.896 4.760 9.272 1.00 88.62 73 GLU A N 1
ATOM 571 C CA . GLU A 1 73 ? -33.320 4.059 8.053 1.00 88.62 73 GLU A CA 1
ATOM 572 C C . GLU A 1 73 ? -32.134 3.497 7.265 1.00 88.62 73 GLU A C 1
ATOM 574 O O . GLU A 1 73 ? -32.213 2.377 6.765 1.00 88.62 73 GLU A O 1
ATOM 579 N N . ASP A 1 74 ? -31.030 4.245 7.203 1.00 93.12 74 ASP A N 1
ATOM 580 C CA . ASP A 1 74 ? -29.818 3.884 6.472 1.00 93.12 74 ASP A CA 1
ATOM 581 C C . ASP A 1 74 ? -28.582 3.920 7.372 1.00 93.12 74 ASP A C 1
ATOM 583 O O . ASP A 1 74 ? -28.368 4.862 8.138 1.00 93.12 74 ASP A O 1
ATOM 587 N N . ILE A 1 75 ? -27.738 2.906 7.217 1.00 95.50 75 ILE A N 1
ATOM 588 C CA . ILE A 1 75 ? -26.410 2.802 7.820 1.00 95.50 75 ILE A CA 1
ATOM 589 C C . ILE A 1 75 ? -25.383 2.362 6.776 1.00 95.50 75 ILE A C 1
ATOM 591 O O . ILE A 1 75 ? -25.717 1.957 5.658 1.00 95.50 75 ILE A O 1
ATOM 595 N N . TYR A 1 76 ? -24.112 2.397 7.156 1.00 96.38 76 TYR A N 1
ATOM 596 C CA . TYR A 1 76 ? -23.052 1.807 6.354 1.00 96.38 76 TYR A CA 1
ATOM 597 C C . TYR A 1 76 ? -22.768 0.362 6.770 1.00 96.38 76 TYR A C 1
ATOM 599 O O . TYR A 1 76 ? -23.039 -0.058 7.897 1.00 96.38 76 TYR A O 1
ATOM 607 N N . ILE A 1 77 ? -22.218 -0.418 5.842 1.00 92.94 77 ILE A N 1
ATOM 608 C CA . ILE A 1 77 ? -21.776 -1.790 6.093 1.00 92.94 77 ILE A CA 1
ATOM 609 C C . ILE A 1 77 ? -20.889 -1.860 7.348 1.00 92.94 77 ILE A C 1
ATOM 611 O O . ILE A 1 77 ? -20.063 -0.985 7.594 1.00 92.94 77 ILE A O 1
ATOM 615 N N . ASN A 1 78 ? -21.060 -2.916 8.147 1.00 92.38 78 ASN A N 1
ATOM 616 C CA . ASN A 1 78 ? -20.373 -3.146 9.427 1.00 92.38 78 ASN A CA 1
ATOM 617 C C . ASN A 1 78 ? -20.672 -2.136 10.552 1.00 92.38 78 ASN A C 1
ATOM 619 O O . ASN A 1 78 ? -20.211 -2.342 11.674 1.00 92.38 78 ASN A O 1
ATOM 623 N N . GLN A 1 79 ? -21.471 -1.093 10.317 1.00 93.94 79 GLN A N 1
ATOM 624 C CA . GLN A 1 79 ? -21.929 -0.196 11.376 1.00 93.94 79 GLN A CA 1
ATOM 625 C C . GLN A 1 79 ? -23.040 -0.868 12.194 1.00 93.94 79 GLN A C 1
ATOM 627 O O . GLN A 1 79 ? -23.987 -1.410 11.632 1.00 93.94 79 GLN A O 1
ATOM 632 N N . SER A 1 80 ? -22.965 -0.836 13.525 1.00 94.12 80 SER A N 1
ATOM 633 C CA . SER A 1 80 ? -24.054 -1.337 14.379 1.00 94.12 80 SER A CA 1
ATOM 634 C C . SER A 1 80 ? -25.292 -0.437 14.307 1.00 94.12 80 SER A C 1
ATOM 636 O O . SER A 1 80 ? -25.166 0.787 14.261 1.00 94.12 80 SER A O 1
ATOM 638 N N . GLN A 1 81 ? -26.485 -1.034 14.365 1.00 95.62 81 GLN A N 1
ATOM 639 C CA . GLN A 1 81 ? -27.761 -0.314 14.387 1.00 95.62 81 GLN A CA 1
ATOM 640 C C . GLN A 1 81 ? -28.275 -0.165 15.823 1.00 95.62 81 GLN A C 1
ATOM 642 O O . GLN A 1 81 ? -28.393 -1.156 16.542 1.00 95.62 81 GLN A O 1
ATOM 647 N N . LEU A 1 82 ? -28.638 1.055 16.225 1.00 96.12 82 LEU A N 1
ATOM 648 C CA . LEU A 1 82 ? -29.357 1.306 17.477 1.00 96.12 82 LEU A CA 1
ATOM 649 C C . LEU A 1 82 ? -30.871 1.291 17.220 1.00 96.12 82 LEU A C 1
ATOM 651 O O . LEU A 1 82 ? -31.351 2.013 16.346 1.00 96.12 82 LEU A O 1
ATOM 655 N N . ILE A 1 83 ? -31.620 0.479 17.965 1.00 95.94 83 ILE A N 1
ATOM 656 C CA . ILE A 1 83 ? -33.083 0.370 17.864 1.00 95.94 83 ILE A CA 1
ATOM 657 C C . ILE A 1 83 ? -33.697 0.702 19.216 1.00 95.94 83 ILE A C 1
ATOM 659 O O . ILE A 1 83 ? -33.359 0.089 20.227 1.00 95.94 83 ILE A O 1
ATOM 663 N N . GLU A 1 84 ? -34.614 1.660 19.228 1.00 97.44 84 GLU A N 1
ATOM 664 C CA . GLU A 1 84 ? -35.309 2.119 20.423 1.00 97.44 84 GLU A CA 1
ATOM 665 C C . GLU A 1 84 ? -36.766 1.646 20.417 1.00 97.44 84 GLU A C 1
ATOM 667 O O . GLU A 1 84 ? -37.500 1.857 19.451 1.00 97.44 84 GLU A O 1
ATOM 672 N N . VAL A 1 85 ? -37.193 1.018 21.513 1.00 96.94 85 VAL A N 1
ATOM 673 C CA . VAL A 1 85 ? -38.526 0.417 21.655 1.00 96.94 85 VAL A CA 1
ATOM 674 C C . VAL A 1 85 ? -39.224 0.967 22.889 1.00 96.94 85 VAL A C 1
ATOM 676 O O . VAL A 1 85 ? -38.635 1.004 23.973 1.00 96.94 85 VAL A O 1
ATOM 679 N N . TRP A 1 86 ? -40.493 1.344 22.729 1.00 97.25 86 TRP A N 1
ATOM 680 C CA . TRP A 1 86 ? -41.363 1.797 23.810 1.00 97.25 86 TRP A CA 1
ATOM 681 C C . TRP A 1 86 ? -42.621 0.939 23.902 1.00 97.25 86 TRP A C 1
ATOM 683 O O . TRP A 1 86 ? -43.321 0.739 22.907 1.00 97.25 86 TRP A O 1
ATOM 693 N N . SER A 1 87 ? -42.957 0.508 25.114 1.00 96.88 87 SER A N 1
ATOM 694 C CA . SER A 1 87 ? -44.253 -0.094 25.430 1.00 96.88 87 SER A CA 1
ATOM 695 C C . SER A 1 87 ? -44.852 0.511 26.687 1.00 96.88 87 SER A C 1
ATOM 697 O O . SER A 1 87 ? -44.122 0.956 27.565 1.00 96.88 87 SER A O 1
ATOM 699 N N . GLN A 1 88 ? -46.178 0.536 26.780 1.00 96.44 88 GLN A N 1
ATOM 700 C CA . GLN A 1 88 ? -46.914 1.096 27.908 1.00 96.44 88 GLN A CA 1
ATOM 701 C C . GLN A 1 88 ? -47.785 0.028 28.568 1.00 96.44 88 GLN A C 1
ATOM 703 O O . GLN A 1 88 ? -48.523 -0.692 27.891 1.00 96.44 88 GLN A O 1
ATOM 708 N N . ASN A 1 89 ? -47.734 -0.047 29.901 1.00 96.75 89 ASN A N 1
ATOM 709 C CA . ASN A 1 89 ? -48.667 -0.856 30.680 1.00 96.75 89 ASN A CA 1
ATOM 710 C C . ASN A 1 89 ? -49.984 -0.090 30.855 1.00 96.75 89 ASN A C 1
ATOM 712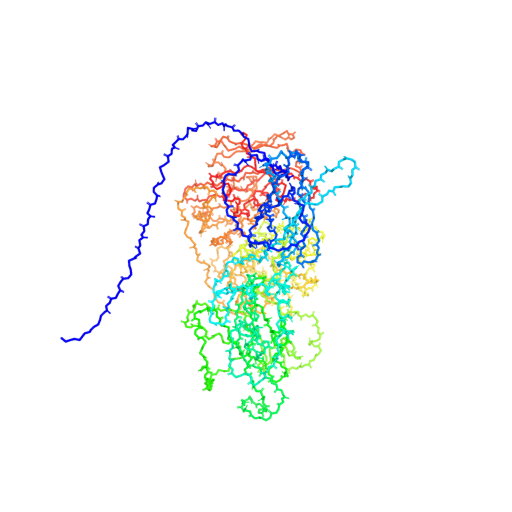 O O . ASN A 1 89 ? -50.079 0.811 31.684 1.00 96.75 89 ASN A O 1
ATOM 716 N N . ILE A 1 90 ? -51.011 -0.464 30.098 1.00 94.75 90 ILE A N 1
ATOM 717 C CA . ILE A 1 90 ? -52.355 0.133 30.178 1.00 94.75 90 ILE A CA 1
ATOM 718 C C . ILE A 1 90 ? -53.303 -0.666 31.085 1.00 94.75 90 ILE A C 1
ATOM 720 O O . ILE A 1 90 ? -54.487 -0.350 31.192 1.00 94.75 90 ILE A O 1
ATOM 724 N N . SER A 1 91 ? -52.807 -1.724 31.732 1.00 93.94 91 SER A N 1
ATOM 725 C CA . SER A 1 91 ? -53.586 -2.515 32.680 1.00 93.94 91 SER A CA 1
ATOM 726 C C . SER A 1 91 ? -53.683 -1.836 34.048 1.00 93.94 91 SER A C 1
ATOM 728 O O . SER A 1 91 ? -52.921 -0.928 34.360 1.00 93.94 91 SER A O 1
ATOM 730 N N . SER A 1 92 ? -54.616 -2.294 34.885 1.00 93.81 92 SER A N 1
ATOM 731 C CA . SER A 1 92 ? -54.806 -1.765 36.242 1.00 93.81 92 SER A CA 1
ATOM 732 C C . SER A 1 92 ? -53.770 -2.251 37.259 1.00 93.81 92 SER A C 1
ATOM 734 O O . SER A 1 92 ? -53.766 -1.755 38.379 1.00 93.81 92 SER A O 1
ATOM 736 N N . GLU A 1 93 ? -52.909 -3.205 36.894 1.00 95.19 93 GLU A N 1
ATOM 737 C CA . GLU A 1 93 ? -51.946 -3.839 37.800 1.00 95.19 93 GLU A CA 1
ATOM 738 C C . GLU A 1 93 ? -50.504 -3.669 37.295 1.00 95.19 93 GLU A C 1
ATOM 740 O O . GLU A 1 93 ? -50.285 -3.575 36.081 1.00 95.19 93 GLU A O 1
ATOM 745 N N . PRO A 1 94 ? -49.495 -3.654 38.185 1.00 96.19 94 PRO A N 1
ATOM 746 C CA . PRO A 1 94 ? -48.096 -3.731 37.780 1.00 96.19 94 PRO A CA 1
ATOM 747 C C . PRO A 1 94 ? -47.798 -5.014 36.992 1.00 96.19 94 PRO A C 1
ATOM 749 O O . PRO A 1 94 ? -48.325 -6.084 37.298 1.00 96.19 94 PRO A O 1
ATOM 752 N N . ARG A 1 95 ? -46.929 -4.913 35.983 1.00 95.31 95 ARG A N 1
ATOM 753 C CA . ARG A 1 95 ? -46.570 -6.012 35.069 1.00 95.31 95 ARG A CA 1
ATOM 754 C C . ARG A 1 95 ? -45.059 -6.155 34.989 1.00 95.31 95 ARG A C 1
ATOM 756 O O . ARG A 1 95 ? -44.380 -5.146 34.843 1.00 95.31 95 ARG A O 1
ATOM 763 N N . LYS A 1 96 ? -44.513 -7.372 35.040 1.00 97.31 96 LYS A N 1
ATOM 764 C CA . LYS A 1 96 ? -43.071 -7.606 34.850 1.00 97.31 96 LYS A CA 1
ATOM 765 C C . LYS A 1 96 ? -42.778 -7.805 33.361 1.00 97.31 96 LYS A C 1
ATOM 767 O O . LYS A 1 96 ? -42.972 -8.897 32.838 1.00 97.31 96 LYS A O 1
ATOM 772 N N . LEU A 1 97 ? -42.385 -6.732 32.679 1.00 97.56 97 LEU A N 1
ATOM 773 C CA . LEU A 1 97 ? -42.267 -6.653 31.222 1.00 97.56 97 LEU A CA 1
ATOM 774 C C . LEU A 1 97 ? -40.815 -6.706 30.745 1.00 97.56 97 LEU A C 1
ATOM 776 O O . LEU A 1 97 ? -39.907 -6.271 31.452 1.00 97.56 97 LEU A O 1
ATOM 780 N N . TYR A 1 98 ? -40.613 -7.195 29.524 1.00 98.19 98 TYR A N 1
ATOM 781 C CA . TYR A 1 98 ? -39.359 -7.093 28.779 1.00 98.19 98 TYR A CA 1
ATOM 782 C C . TYR A 1 98 ? -39.625 -7.008 27.273 1.00 98.19 98 TYR A C 1
ATOM 784 O O . TYR A 1 98 ? -40.663 -7.465 26.784 1.00 98.19 98 TYR A O 1
ATOM 792 N N . HIS A 1 99 ? -38.682 -6.432 26.531 1.00 98.19 99 HIS A N 1
ATOM 793 C CA . HIS A 1 99 ? -38.690 -6.450 25.074 1.00 98.19 99 HIS A CA 1
ATOM 794 C C . HIS A 1 99 ? -37.806 -7.578 24.544 1.00 98.19 99 HIS A C 1
ATOM 796 O O . HIS A 1 99 ? -36.757 -7.883 25.111 1.00 98.19 99 HIS A O 1
ATOM 802 N N . LYS A 1 100 ? -38.202 -8.159 23.415 1.00 97.94 100 LYS A N 1
ATOM 803 C CA . LYS A 1 100 ? -37.405 -9.105 22.638 1.00 97.94 100 LYS A CA 1
ATOM 804 C C . LYS A 1 100 ? -37.279 -8.596 21.214 1.00 97.94 100 LYS A C 1
ATOM 806 O O . LYS A 1 100 ? -38.283 -8.221 20.620 1.00 97.94 100 LYS A O 1
ATOM 811 N N . ILE A 1 101 ? -36.070 -8.606 20.667 1.00 97.81 101 ILE A N 1
ATOM 812 C CA . ILE A 1 101 ? -35.821 -8.287 19.263 1.00 97.81 101 ILE A CA 1
ATOM 813 C C . ILE A 1 101 ? -35.368 -9.534 18.511 1.00 97.81 101 ILE A C 1
ATOM 815 O O . ILE A 1 101 ? -34.571 -10.320 19.025 1.00 97.81 101 ILE A O 1
ATOM 819 N N . LEU A 1 102 ? -35.871 -9.706 17.292 1.00 97.69 102 LEU A N 1
ATOM 820 C CA . LEU A 1 102 ? -35.427 -10.703 16.327 1.00 97.69 102 LEU A CA 1
ATOM 821 C C . LEU A 1 102 ? -35.092 -9.989 15.020 1.00 97.69 102 LEU A C 1
ATOM 823 O O . LEU A 1 102 ? -35.958 -9.347 14.441 1.00 97.69 102 LEU A O 1
ATOM 827 N N . VAL A 1 103 ? -33.857 -10.105 14.548 1.00 96.75 103 VAL A N 1
ATOM 828 C CA . VAL A 1 103 ? -33.380 -9.505 13.298 1.00 96.75 103 VAL A CA 1
ATOM 829 C C . VAL A 1 103 ? -33.059 -10.622 12.316 1.00 96.75 103 VAL A C 1
ATOM 831 O O . VAL A 1 103 ? -32.369 -11.582 12.661 1.00 96.75 103 VAL A O 1
ATOM 834 N N . ARG A 1 104 ? -33.551 -10.492 11.087 1.00 96.38 104 ARG A N 1
ATOM 835 C CA . ARG A 1 104 ? -33.170 -11.314 9.943 1.00 96.38 104 ARG A CA 1
ATOM 836 C C . ARG A 1 104 ? -32.242 -10.498 9.054 1.00 96.38 104 ARG A C 1
ATOM 838 O O . ARG A 1 104 ? -32.660 -9.503 8.461 1.00 96.38 104 ARG A O 1
ATOM 845 N N . TYR A 1 105 ? -30.997 -10.945 8.978 1.00 95.44 105 TYR A N 1
ATOM 846 C CA . TYR A 1 105 ? -29.968 -10.344 8.146 1.00 95.44 105 TYR A CA 1
ATOM 847 C C . TYR A 1 105 ? -30.180 -10.666 6.654 1.00 95.44 105 TYR A C 1
ATOM 849 O O . TYR A 1 105 ? -30.854 -11.653 6.333 1.00 95.44 105 TYR A O 1
ATOM 857 N N . PRO A 1 106 ? -29.598 -9.866 5.737 1.00 92.69 106 PRO A N 1
ATOM 858 C CA . PRO A 1 106 ? -29.666 -10.117 4.294 1.00 92.69 106 PRO A CA 1
ATOM 859 C C . PRO A 1 106 ? -29.093 -11.477 3.865 1.00 92.69 106 PRO A C 1
ATOM 861 O O . PRO A 1 106 ? -29.613 -12.101 2.947 1.00 92.69 106 PRO A O 1
ATOM 864 N N . ASP A 1 107 ? -28.076 -11.980 4.573 1.00 87.00 107 ASP A N 1
ATOM 865 C CA . ASP A 1 107 ? -27.491 -13.321 4.392 1.00 87.00 107 ASP A CA 1
ATOM 866 C C . ASP A 1 107 ? -28.380 -14.467 4.936 1.00 87.00 107 ASP A C 1
ATOM 868 O O . ASP A 1 107 ? -27.940 -15.610 5.060 1.00 87.00 107 ASP A O 1
ATOM 872 N N . ALA A 1 108 ? -29.631 -14.153 5.294 1.00 89.12 108 ALA A N 1
ATOM 873 C CA . ALA A 1 108 ? -30.626 -15.007 5.937 1.00 89.12 108 ALA A CA 1
ATOM 874 C C . ALA A 1 108 ? -30.294 -15.478 7.366 1.00 89.12 108 ALA A C 1
ATOM 876 O O . ALA A 1 108 ? -31.120 -16.170 7.974 1.00 89.12 108 ALA A O 1
ATOM 877 N N . SER A 1 109 ? -29.147 -15.094 7.936 1.00 93.06 109 SER A N 1
ATOM 878 C CA . SER A 1 109 ? -28.829 -15.402 9.330 1.00 93.06 109 SER A CA 1
ATOM 879 C C . SER A 1 109 ? -29.696 -14.588 10.302 1.00 93.06 109 SER A C 1
ATOM 881 O O . SER A 1 109 ? -30.278 -13.559 9.950 1.00 93.06 109 SER A O 1
ATOM 883 N N . LEU A 1 110 ? -29.845 -15.088 11.531 1.00 95.38 110 LEU A N 1
ATOM 884 C CA . LEU A 1 110 ? -30.727 -14.504 12.544 1.00 95.38 110 LEU A CA 1
ATOM 885 C C . LEU A 1 110 ? -29.921 -13.963 13.726 1.00 95.38 110 LEU A C 1
ATOM 887 O O . LEU A 1 110 ? -28.940 -14.571 14.152 1.00 95.38 110 LEU A O 1
ATOM 891 N N . TYR A 1 111 ? -30.386 -12.857 14.294 1.00 96.31 111 TYR A N 1
ATOM 892 C CA . TYR A 1 111 ? -29.941 -12.323 15.576 1.00 96.31 111 TYR A CA 1
ATOM 893 C C . TYR A 1 111 ? -31.146 -12.155 16.494 1.00 96.31 111 TYR A C 1
ATOM 895 O O . TYR A 1 111 ? -32.224 -11.772 16.047 1.00 96.31 111 TYR A O 1
ATOM 903 N N . SER A 1 112 ? -30.979 -12.436 17.783 1.00 96.94 112 SER A N 1
ATOM 904 C CA . SER A 1 112 ? -32.021 -12.181 18.773 1.00 96.94 112 SER A CA 1
ATOM 905 C C . SER A 1 112 ? -31.430 -11.695 20.081 1.00 96.94 112 SER A C 1
ATOM 907 O O . SER A 1 112 ? -30.383 -12.193 20.495 1.00 96.94 112 SER A O 1
ATOM 909 N N . ASN A 1 113 ? -32.126 -10.781 20.748 1.00 97.50 113 ASN A N 1
ATOM 910 C CA . ASN A 1 113 ? -31.737 -10.278 22.060 1.00 97.50 113 ASN A CA 1
ATOM 911 C C . ASN A 1 113 ? -32.978 -9.965 22.910 1.00 97.50 113 ASN A C 1
ATOM 913 O O . ASN A 1 113 ? -34.055 -9.711 22.369 1.00 97.50 113 ASN A O 1
ATOM 917 N N . GLU A 1 114 ? -32.836 -9.990 24.231 1.00 97.94 114 GLU A N 1
ATOM 918 C CA . GLU A 1 114 ? -33.896 -9.680 25.195 1.00 97.94 114 GLU A CA 1
ATOM 919 C C . GLU A 1 114 ? -33.409 -8.592 26.157 1.00 97.94 114 GLU A C 1
ATOM 921 O O . GLU A 1 114 ? -32.238 -8.563 26.533 1.00 97.94 114 GLU A O 1
ATOM 926 N N . SER A 1 115 ? -34.301 -7.683 26.547 1.00 97.56 115 SER A N 1
ATOM 927 C CA . SER A 1 115 ? -34.019 -6.699 27.591 1.00 97.56 115 SER A CA 1
ATOM 928 C C . SER A 1 115 ? -34.138 -7.307 28.984 1.00 97.56 115 SER A C 1
ATOM 930 O O . SER A 1 115 ? -34.699 -8.390 29.172 1.00 97.56 115 SER A O 1
ATOM 932 N N . ASP A 1 116 ? -33.718 -6.543 29.988 1.00 96.62 116 ASP A N 1
ATOM 933 C CA . ASP A 1 116 ? -34.023 -6.866 31.376 1.00 96.62 116 ASP A CA 1
ATOM 934 C C . ASP A 1 116 ? -35.537 -6.918 31.627 1.00 96.62 116 ASP A C 1
ATOM 936 O O . ASP A 1 116 ? -36.332 -6.236 30.970 1.00 96.62 116 ASP A O 1
ATOM 940 N N . ARG A 1 117 ? -35.925 -7.744 32.606 1.00 97.31 117 ARG A N 1
ATOM 941 C CA . ARG A 1 117 ? -37.313 -7.933 33.043 1.00 97.31 117 ARG A CA 1
ATOM 942 C C . ARG A 1 117 ? -37.626 -6.960 34.173 1.00 97.31 117 ARG A C 1
ATOM 944 O O . ARG A 1 117 ? -37.111 -7.114 35.280 1.00 97.31 117 ARG A O 1
ATOM 951 N N . ILE A 1 118 ? -38.477 -5.975 33.907 1.00 96.69 118 ILE A N 1
ATOM 952 C CA . ILE A 1 118 ? -38.713 -4.826 34.791 1.00 96.69 118 ILE A CA 1
ATOM 953 C C . ILE A 1 118 ? -40.192 -4.755 35.170 1.00 96.69 118 ILE A C 1
ATOM 955 O O . ILE A 1 118 ? -41.069 -4.917 34.329 1.00 96.69 118 ILE A O 1
ATOM 959 N N . VAL A 1 119 ? -40.489 -4.492 36.445 1.00 96.88 119 VAL A N 1
ATOM 960 C CA . VAL A 1 119 ? -41.866 -4.236 36.890 1.00 96.88 119 VAL A CA 1
ATOM 961 C C . VAL A 1 119 ? -42.286 -2.825 36.475 1.00 96.88 119 VAL A C 1
ATOM 963 O O . VAL A 1 119 ? -41.718 -1.838 36.936 1.00 96.88 119 VAL A O 1
ATOM 966 N N . ILE A 1 120 ? -43.300 -2.736 35.621 1.00 96.75 120 ILE A N 1
ATOM 967 C CA . ILE A 1 120 ? -43.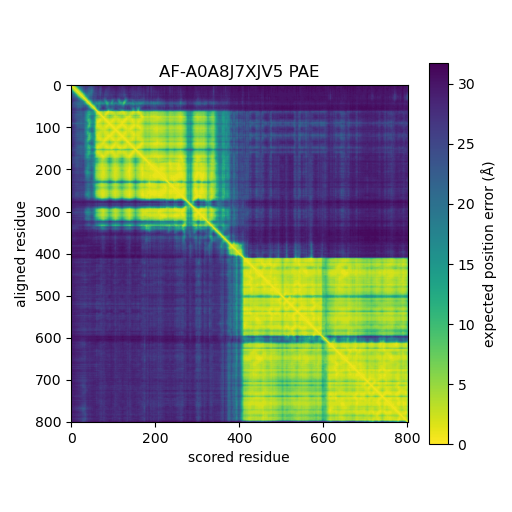866 -1.501 35.083 1.00 96.75 120 ILE A CA 1
ATOM 968 C C . ILE A 1 120 ? -45.242 -1.280 35.704 1.00 96.75 120 ILE A C 1
ATOM 970 O O . ILE A 1 120 ? -46.151 -2.096 35.539 1.00 96.75 120 ILE A O 1
ATOM 974 N N . ASN A 1 121 ? -45.403 -0.172 36.425 1.00 96.62 121 ASN A N 1
ATOM 975 C CA . ASN A 1 121 ? -46.676 0.204 37.040 1.00 96.62 121 ASN A CA 1
ATOM 976 C C . ASN A 1 121 ? -47.720 0.632 35.986 1.00 96.62 121 ASN A C 1
ATOM 978 O O . ASN A 1 121 ? -47.335 1.055 34.893 1.00 96.62 121 ASN A O 1
ATOM 982 N N . PRO A 1 122 ? -49.027 0.565 36.304 1.00 96.62 122 PRO A N 1
ATOM 983 C CA . PRO A 1 122 ? -50.095 1.098 35.456 1.00 96.62 122 PRO A CA 1
ATOM 984 C C . PRO A 1 122 ? -49.812 2.522 34.964 1.00 96.62 122 PRO A C 1
ATOM 986 O O . PRO A 1 122 ? -49.425 3.386 35.749 1.00 96.62 122 PRO A O 1
ATOM 989 N N . GLY A 1 123 ? -50.000 2.763 33.668 1.00 90.25 123 GLY A N 1
ATOM 990 C CA . GLY A 1 123 ? -49.765 4.047 33.002 1.00 90.25 123 GLY A CA 1
ATOM 991 C C . GLY A 1 123 ? -48.304 4.339 32.635 1.00 90.25 123 GLY A C 1
ATOM 992 O O . GLY A 1 123 ? -48.068 5.232 31.823 1.00 90.25 123 GLY A O 1
ATOM 993 N N . MET A 1 124 ? -47.334 3.590 33.171 1.00 96.12 124 MET A N 1
ATOM 994 C CA . MET A 1 124 ? -45.904 3.789 32.903 1.00 96.12 124 MET A CA 1
ATOM 995 C C . MET A 1 124 ? -45.435 3.022 31.660 1.00 96.12 124 MET A C 1
ATOM 997 O O . MET A 1 124 ? -46.058 2.040 31.243 1.00 96.12 124 MET A O 1
ATOM 1001 N N . SER A 1 125 ? -44.293 3.448 31.112 1.00 95.62 125 SER A N 1
ATOM 1002 C CA . SER A 1 125 ? -43.691 2.856 29.914 1.00 95.62 125 SER A CA 1
ATOM 1003 C C . SER A 1 125 ? -42.363 2.150 30.195 1.00 95.62 125 SER A C 1
ATOM 1005 O O . SER A 1 125 ? -41.556 2.621 30.996 1.00 95.62 125 SER A O 1
ATOM 1007 N N . LEU A 1 126 ? -42.125 1.038 29.498 1.00 96.62 126 LEU A N 1
ATOM 1008 C CA . LEU A 1 126 ? -40.818 0.408 29.345 1.00 96.62 126 LEU A CA 1
ATOM 1009 C C . LEU A 1 126 ? -40.138 0.986 28.101 1.00 96.62 126 LEU A C 1
ATOM 1011 O O . LEU A 1 126 ? -40.710 0.955 27.012 1.00 96.62 126 LEU A O 1
ATOM 1015 N N . ARG A 1 127 ? -38.906 1.470 28.265 1.00 97.50 127 ARG A N 1
ATOM 1016 C CA . ARG A 1 127 ? -38.040 1.957 27.186 1.00 97.50 127 ARG A CA 1
ATOM 1017 C C . ARG A 1 127 ? -36.797 1.079 27.105 1.00 97.50 127 ARG A C 1
ATOM 1019 O O . ARG A 1 127 ? -36.153 0.843 28.125 1.00 97.50 127 ARG A O 1
ATOM 1026 N N . THR A 1 128 ? -36.446 0.616 25.911 1.00 97.38 128 THR A N 1
ATOM 1027 C CA . THR A 1 128 ? -35.279 -0.251 25.690 1.00 97.38 128 THR A CA 1
ATOM 1028 C C . THR A 1 128 ? -34.496 0.191 24.464 1.00 97.38 128 THR A C 1
ATOM 1030 O O . THR A 1 128 ? -35.091 0.574 23.460 1.00 97.38 128 THR A O 1
ATOM 1033 N N . TYR A 1 129 ? -33.171 0.067 24.541 1.00 97.06 129 TYR A N 1
ATOM 1034 C CA . TYR A 1 129 ? -32.256 0.231 23.417 1.00 97.06 129 TYR A CA 1
ATOM 1035 C C . TYR A 1 129 ? -31.593 -1.104 23.075 1.00 97.06 129 TYR A C 1
ATOM 1037 O O . TYR A 1 129 ? -30.995 -1.738 23.944 1.00 97.06 129 TYR A O 1
ATOM 1045 N N . PHE A 1 130 ? -31.672 -1.511 21.812 1.00 97.00 130 PHE A N 1
ATOM 1046 C CA . PHE A 1 130 ? -30.943 -2.652 21.269 1.00 97.00 130 PHE A CA 1
ATOM 1047 C C . PHE A 1 130 ? -29.826 -2.170 20.348 1.00 97.00 130 PHE A C 1
ATOM 1049 O O . PHE A 1 130 ? -30.075 -1.381 19.440 1.00 97.00 130 PHE A O 1
ATOM 1056 N N . THR A 1 131 ? -28.616 -2.690 20.544 1.00 96.88 131 THR A N 1
ATOM 1057 C CA . THR A 1 131 ? -27.504 -2.521 19.600 1.00 96.88 131 THR A CA 1
ATOM 1058 C C . THR A 1 131 ? -27.382 -3.788 18.763 1.00 96.88 131 THR A C 1
ATOM 1060 O O . THR A 1 131 ? -26.944 -4.823 19.265 1.00 96.88 131 THR A O 1
ATOM 1063 N N . VAL A 1 132 ? -27.779 -3.715 17.495 1.00 95.88 132 VAL A N 1
ATOM 1064 C CA . VAL A 1 132 ? -27.722 -4.830 16.544 1.00 95.88 132 VAL A CA 1
ATOM 1065 C C . VAL A 1 132 ? -26.378 -4.804 15.804 1.00 95.88 132 VAL A C 1
ATOM 1067 O O . VAL A 1 132 ? -26.097 -3.828 15.102 1.00 95.88 132 VAL A O 1
ATOM 1070 N N . PRO A 1 133 ? -25.526 -5.836 15.951 1.00 94.50 133 PRO A N 1
ATOM 1071 C CA . PRO A 1 133 ? -24.224 -5.883 15.293 1.00 94.50 133 PRO A CA 1
ATOM 1072 C C . PRO A 1 133 ? -24.350 -6.306 13.823 1.00 94.50 133 PRO A C 1
ATOM 1074 O O . PRO A 1 133 ? -24.829 -7.397 13.534 1.00 94.50 133 PRO A O 1
ATOM 1077 N N . ASN A 1 134 ? -23.840 -5.493 12.893 1.00 91.44 134 ASN A N 1
ATOM 1078 C CA . ASN A 1 134 ? -23.915 -5.783 11.450 1.00 91.44 134 ASN A CA 1
ATOM 1079 C C . ASN A 1 134 ? -22.575 -6.216 10.826 1.00 91.44 134 ASN A C 1
ATOM 1081 O O . ASN A 1 134 ? -22.483 -6.379 9.608 1.00 91.44 134 ASN A O 1
ATOM 1085 N N . THR A 1 135 ? -21.525 -6.399 11.632 1.00 89.31 135 THR A N 1
ATOM 1086 C CA . THR A 1 135 ? -20.194 -6.794 11.148 1.00 89.31 135 THR A CA 1
ATOM 1087 C C . THR A 1 135 ? -20.253 -8.110 10.373 1.00 89.31 135 THR A C 1
ATOM 1089 O O . THR A 1 135 ? -20.712 -9.129 10.891 1.00 89.31 135 THR A O 1
ATOM 1092 N N . GLY A 1 136 ? -19.787 -8.086 9.123 1.00 88.56 136 GLY A N 1
ATOM 1093 C CA . GLY A 1 136 ? -19.740 -9.256 8.244 1.00 88.56 136 GLY A CA 1
ATOM 1094 C C . GLY A 1 136 ? -21.094 -9.701 7.681 1.00 88.56 136 GLY A C 1
ATOM 1095 O O . GLY A 1 136 ? -21.157 -10.762 7.071 1.00 88.56 136 GLY A O 1
ATOM 1096 N N . LYS A 1 137 ? -22.171 -8.922 7.865 1.00 94.25 137 LYS A N 1
ATOM 1097 C CA . LYS A 1 137 ? -23.523 -9.247 7.358 1.00 94.25 137 LYS A CA 1
ATOM 1098 C C . LYS A 1 137 ? -23.820 -8.723 5.956 1.00 94.25 137 LYS A C 1
ATOM 1100 O O . LYS A 1 137 ? -24.876 -9.020 5.404 1.00 94.25 137 LYS A O 1
ATOM 1105 N N . GLY A 1 138 ? -22.865 -7.996 5.379 1.00 94.00 138 GLY A N 1
ATOM 1106 C CA . GLY A 1 138 ? -22.967 -7.426 4.043 1.00 94.00 138 GLY A CA 1
ATOM 1107 C C . GLY A 1 138 ? -23.938 -6.251 3.957 1.00 94.00 138 GLY A C 1
ATOM 1108 O O . GLY A 1 138 ? -24.455 -5.765 4.965 1.00 94.00 138 GLY A O 1
ATOM 1109 N N . ILE A 1 139 ? -24.156 -5.780 2.733 1.00 97.75 139 ILE A N 1
ATOM 1110 C CA . ILE A 1 139 ? -25.189 -4.790 2.414 1.00 97.75 139 ILE A CA 1
ATOM 1111 C C . ILE A 1 139 ? -26.566 -5.456 2.284 1.00 97.75 139 ILE A C 1
ATOM 1113 O O . ILE A 1 139 ? -26.665 -6.675 2.139 1.00 97.75 139 ILE A O 1
ATOM 1117 N N . GLY A 1 140 ? -27.638 -4.667 2.324 1.00 97.25 140 GLY A N 1
ATOM 1118 C CA . GLY A 1 140 ? -28.994 -5.147 2.047 1.00 97.25 140 GLY A CA 1
ATOM 1119 C C . GLY A 1 140 ? -30.065 -4.585 2.978 1.00 97.25 140 GLY A C 1
ATOM 1120 O O . GLY A 1 140 ? -29.842 -3.604 3.689 1.00 97.25 140 GLY A O 1
ATOM 1121 N N . ILE A 1 141 ? -31.239 -5.223 2.961 1.00 97.00 141 ILE A N 1
ATOM 1122 C CA . ILE A 1 141 ? -32.395 -4.873 3.800 1.00 97.00 141 ILE A CA 1
ATOM 1123 C C . ILE A 1 141 ? -32.433 -5.781 5.033 1.00 97.00 141 ILE A C 1
ATOM 1125 O O . ILE A 1 141 ? -32.519 -7.005 4.925 1.00 97.00 141 ILE A O 1
ATOM 1129 N N . PHE A 1 142 ? -32.410 -5.168 6.209 1.00 96.62 142 PHE A N 1
ATOM 1130 C CA . PHE A 1 142 ? -32.425 -5.824 7.508 1.00 96.62 142 PHE A CA 1
ATOM 1131 C C . PHE A 1 142 ? -33.836 -5.725 8.073 1.00 96.62 142 PHE A C 1
ATOM 1133 O O . PHE A 1 142 ? -34.294 -4.637 8.416 1.00 96.62 142 PHE A O 1
ATOM 1140 N N . ASN A 1 143 ? -34.532 -6.856 8.169 1.00 96.19 143 ASN A N 1
ATOM 1141 C CA . ASN A 1 143 ? -35.886 -6.902 8.718 1.00 96.19 143 ASN A CA 1
ATOM 1142 C C . ASN A 1 143 ? -35.825 -7.311 10.182 1.00 96.19 143 ASN A C 1
ATOM 1144 O O . ASN A 1 143 ? -35.111 -8.254 10.526 1.00 96.19 143 ASN A O 1
ATOM 1148 N N . PHE A 1 144 ? -36.592 -6.653 11.043 1.00 96.69 144 PHE A N 1
ATOM 1149 C CA . PHE A 1 144 ? -36.630 -7.010 12.451 1.00 96.69 144 PHE A CA 1
ATOM 1150 C C . PHE A 1 144 ? -38.034 -6.952 13.040 1.00 96.69 144 PHE A C 1
ATOM 1152 O O . PHE A 1 144 ? -38.892 -6.187 12.607 1.00 96.69 144 PHE A O 1
ATOM 1159 N N . THR A 1 145 ? -38.255 -7.772 14.058 1.00 97.50 145 THR A N 1
ATOM 1160 C CA . THR A 1 145 ? -39.474 -7.803 14.858 1.00 97.50 145 THR A CA 1
ATOM 1161 C C . THR A 1 145 ? -39.102 -7.506 16.299 1.00 97.50 145 THR A C 1
ATOM 1163 O O . THR A 1 145 ? -38.227 -8.161 16.866 1.00 97.50 145 THR A O 1
ATOM 1166 N N . CYS A 1 146 ? -39.772 -6.524 16.887 1.00 97.50 146 CYS A N 1
ATOM 1167 C CA . CYS A 1 146 ? -39.734 -6.253 18.313 1.00 97.50 146 CYS A CA 1
ATOM 1168 C C . CYS A 1 146 ? -41.034 -6.753 18.937 1.00 97.50 146 CYS A C 1
ATOM 1170 O O . CYS A 1 146 ? -42.122 -6.485 18.433 1.00 97.50 146 CYS A O 1
ATOM 1172 N N . GLU A 1 147 ? -40.921 -7.469 20.044 1.00 97.38 147 GLU A N 1
ATOM 1173 C CA . GLU A 1 147 ? -42.032 -8.043 20.791 1.00 97.38 147 GLU A CA 1
ATOM 1174 C C . GLU A 1 147 ? -41.977 -7.539 22.234 1.00 97.38 147 GLU A C 1
ATOM 1176 O O . GLU A 1 147 ? -40.890 -7.419 22.805 1.00 97.38 147 GLU A O 1
ATOM 1181 N N . VAL A 1 148 ? -43.133 -7.294 22.854 1.00 97.19 148 VAL A N 1
ATOM 1182 C CA . VAL A 1 148 ? -43.223 -7.040 24.301 1.00 97.19 148 VAL A CA 1
ATOM 1183 C C . VAL A 1 148 ? -43.845 -8.242 25.002 1.00 97.19 148 VAL A C 1
ATOM 1185 O O . VAL A 1 148 ? -44.914 -8.730 24.622 1.00 97.19 148 VAL A O 1
ATOM 1188 N N . TRP A 1 149 ? -43.154 -8.724 26.029 1.00 97.19 149 TRP A N 1
ATOM 1189 C CA . TRP A 1 149 ? -43.490 -9.929 26.776 1.00 97.19 149 TRP A CA 1
ATOM 1190 C C . TRP A 1 149 ? -43.640 -9.627 28.267 1.00 97.19 149 TRP A C 1
ATOM 1192 O O . TRP A 1 149 ? -42.968 -8.752 28.808 1.00 97.19 149 TRP A O 1
ATOM 1202 N N . GLU A 1 150 ? -44.502 -10.384 28.939 1.00 96.50 150 GLU A N 1
ATOM 1203 C CA . GLU A 1 150 ? -44.667 -10.398 30.392 1.00 96.50 150 GLU A CA 1
ATOM 1204 C C . GLU A 1 150 ? -44.162 -11.723 30.964 1.00 96.50 150 GLU A C 1
ATOM 1206 O O . GLU A 1 150 ? -44.510 -12.802 30.477 1.00 96.50 150 GLU A O 1
ATOM 1211 N N . GLU A 1 151 ? -43.366 -11.641 32.025 1.00 96.44 151 GLU A N 1
ATOM 1212 C CA . GLU A 1 151 ? -43.018 -12.785 32.862 1.00 96.44 151 GLU A CA 1
ATOM 1213 C C . GLU A 1 151 ? -44.159 -13.052 33.850 1.00 96.44 151 GLU A C 1
ATOM 1215 O O . GLU A 1 151 ? -44.460 -12.220 34.709 1.00 96.44 151 GLU A O 1
ATOM 1220 N N . VAL A 1 152 ? -44.796 -14.216 33.724 1.00 91.88 152 VAL A N 1
ATOM 1221 C CA . VAL A 1 152 ? -45.950 -14.605 34.541 1.00 91.88 152 VAL A CA 1
ATOM 1222 C C . VAL A 1 152 ? -45.569 -15.830 35.365 1.00 91.88 152 VAL A C 1
ATOM 1224 O O . VAL A 1 152 ? -45.793 -16.942 34.925 1.00 91.88 152 VAL A O 1
ATOM 1227 N N . ASP A 1 153 ? -45.004 -15.668 36.557 1.00 84.94 153 ASP A N 1
ATOM 1228 C CA . ASP A 1 153 ? -44.651 -16.804 37.432 1.00 84.94 153 ASP A CA 1
ATOM 1229 C C . ASP A 1 153 ? -45.921 -17.492 37.996 1.00 84.94 153 ASP A C 1
ATOM 1231 O O . ASP A 1 153 ? -46.802 -16.784 38.504 1.00 84.94 153 ASP A O 1
ATOM 1235 N N . PRO A 1 154 ? -46.092 -18.836 37.929 1.00 82.94 154 PRO A N 1
ATOM 1236 C CA . PRO A 1 154 ? -45.206 -19.886 37.379 1.00 82.94 154 PRO A CA 1
ATOM 1237 C C . PRO A 1 154 ? -45.552 -20.334 35.948 1.00 82.94 154 PRO A C 1
ATOM 1239 O O . PRO A 1 154 ? -45.178 -21.424 35.509 1.00 82.94 154 PRO A O 1
ATOM 1242 N N . TYR A 1 155 ? -46.348 -19.548 35.238 1.00 87.12 155 TYR A N 1
ATOM 1243 C CA . TYR A 1 155 ? -46.810 -19.827 33.886 1.00 87.12 155 TYR A CA 1
ATOM 1244 C C . TYR A 1 155 ? -45.763 -19.447 32.824 1.00 87.12 155 TYR A C 1
ATOM 1246 O O . TYR A 1 155 ? -44.730 -18.838 33.091 1.00 87.12 155 TYR A O 1
ATOM 1254 N N . ALA A 1 156 ? -46.023 -19.840 31.577 1.00 89.19 156 ALA A N 1
ATOM 1255 C CA . ALA A 1 156 ? -45.202 -19.407 30.455 1.00 89.19 156 ALA A CA 1
ATOM 1256 C C . ALA A 1 156 ? -45.322 -17.889 30.247 1.00 89.19 156 ALA A C 1
ATOM 1258 O O . ALA A 1 156 ? -46.403 -17.319 30.426 1.00 89.19 156 ALA A O 1
ATOM 1259 N N . ASN A 1 157 ? -44.226 -17.257 29.815 1.00 93.56 157 ASN A N 1
ATOM 1260 C CA . ASN A 1 157 ? -44.226 -15.839 29.466 1.00 93.56 157 ASN A CA 1
ATOM 1261 C C . ASN A 1 157 ? -45.290 -15.551 28.406 1.00 93.56 157 ASN A C 1
ATOM 1263 O O . ASN A 1 157 ? -45.518 -16.340 27.484 1.00 93.56 157 ASN A O 1
ATOM 1267 N N . ARG A 1 158 ? -45.932 -14.395 28.536 1.00 94.00 158 ARG A N 1
ATOM 1268 C CA . ARG A 1 158 ? -47.058 -13.992 27.701 1.00 94.00 158 ARG A CA 1
ATOM 1269 C C . ARG A 1 158 ? -46.642 -12.865 26.765 1.00 94.00 158 ARG A C 1
ATOM 1271 O O . ARG A 1 158 ? -46.225 -11.813 27.233 1.00 94.00 158 ARG A O 1
ATOM 1278 N N . LYS A 1 159 ? -46.783 -13.064 25.453 1.00 95.25 159 LYS A N 1
ATOM 1279 C CA . LYS A 1 159 ? -46.614 -12.000 24.453 1.00 95.25 159 LYS A CA 1
ATOM 1280 C C . LYS A 1 159 ? -47.835 -11.086 24.465 1.00 95.25 159 LYS A C 1
ATOM 1282 O O . LYS A 1 159 ? -48.965 -11.574 24.493 1.00 95.25 159 LYS A O 1
ATOM 1287 N N . HIS A 1 160 ? -47.601 -9.781 24.455 1.00 94.38 160 HIS A N 1
ATOM 1288 C CA . HIS A 1 160 ? -48.659 -8.776 24.528 1.00 94.38 160 HIS A CA 1
ATOM 1289 C C . HIS A 1 160 ? -48.885 -8.022 23.220 1.00 94.38 160 HIS A C 1
ATOM 1291 O O . HIS A 1 160 ? -50.037 -7.720 22.915 1.00 94.38 160 HIS A O 1
ATOM 1297 N N . ASP A 1 161 ? -47.808 -7.697 22.503 1.00 94.75 161 ASP A N 1
ATOM 1298 C CA . ASP A 1 161 ? -47.834 -6.923 21.260 1.00 94.75 161 ASP A CA 1
ATOM 1299 C C . ASP A 1 161 ? -46.557 -7.192 20.438 1.00 94.75 161 ASP A C 1
ATOM 1301 O O . ASP A 1 161 ? -45.549 -7.672 20.979 1.00 94.75 161 ASP A O 1
ATOM 1305 N N . GLU A 1 162 ? -46.584 -6.862 19.147 1.00 95.25 162 GLU A N 1
ATOM 1306 C CA . GLU A 1 162 ? -45.429 -6.899 18.241 1.00 95.25 162 GLU A CA 1
ATOM 1307 C C . GLU A 1 162 ? -45.406 -5.715 17.268 1.00 95.25 162 GLU A C 1
ATOM 1309 O O . GLU A 1 162 ? -46.444 -5.221 16.834 1.00 95.25 162 GLU A O 1
ATOM 1314 N N . LYS A 1 163 ? -44.205 -5.258 16.909 1.00 95.38 163 LYS A N 1
ATOM 1315 C CA . LYS A 1 163 ? -43.986 -4.301 15.822 1.00 95.38 163 LYS A CA 1
ATOM 1316 C C . LYS A 1 163 ? -42.854 -4.784 14.929 1.00 95.38 163 LYS A C 1
ATOM 1318 O O . LYS A 1 163 ? -41.848 -5.303 15.407 1.00 95.38 163 LYS A O 1
ATOM 1323 N N . ILE A 1 164 ? -43.023 -4.593 13.628 1.00 95.50 164 ILE A N 1
ATOM 1324 C CA . ILE A 1 164 ? -42.028 -4.932 12.611 1.00 95.50 164 ILE A CA 1
ATOM 1325 C C . ILE A 1 164 ? -41.383 -3.631 12.138 1.00 95.50 164 ILE A C 1
ATOM 1327 O O . ILE A 1 164 ? -42.067 -2.622 11.969 1.00 95.50 164 ILE A O 1
ATOM 1331 N N . GLY A 1 165 ? -40.073 -3.659 11.935 1.00 94.50 165 GLY A N 1
ATOM 1332 C CA . GLY A 1 165 ? -39.312 -2.567 11.350 1.00 94.50 165 GLY A CA 1
ATOM 1333 C C . GLY A 1 165 ? -38.289 -3.082 10.346 1.00 94.50 165 GLY A C 1
ATOM 1334 O O . GLY A 1 165 ? -38.061 -4.289 10.213 1.00 94.50 165 GLY A O 1
ATOM 1335 N N . ARG A 1 166 ? -37.669 -2.148 9.630 1.00 95.62 166 ARG A N 1
ATOM 1336 C CA . ARG A 1 166 ? -36.561 -2.431 8.720 1.00 95.62 166 ARG A CA 1
ATOM 1337 C C . ARG A 1 166 ? -35.541 -1.298 8.742 1.00 95.62 166 ARG A C 1
ATOM 1339 O O . ARG A 1 166 ? -35.907 -0.156 9.004 1.00 95.62 166 ARG A O 1
ATOM 1346 N N . TYR A 1 167 ? -34.290 -1.622 8.449 1.00 96.31 167 TYR A N 1
ATOM 1347 C CA . TYR A 1 167 ? -33.238 -0.657 8.121 1.00 96.31 167 TYR A CA 1
ATOM 1348 C C . TYR A 1 167 ? -32.385 -1.202 6.973 1.00 96.31 167 TYR A C 1
ATOM 1350 O O . TYR A 1 167 ? -32.485 -2.377 6.606 1.00 96.31 167 TYR A O 1
ATOM 1358 N N . ARG A 1 168 ? -31.568 -0.345 6.372 1.00 96.81 168 ARG A N 1
ATOM 1359 C CA . ARG A 1 168 ? -30.805 -0.630 5.156 1.00 96.81 168 ARG A CA 1
ATOM 1360 C C . ARG A 1 168 ? -29.321 -0.390 5.403 1.00 96.81 168 ARG A C 1
ATOM 1362 O O . ARG A 1 168 ? -28.961 0.568 6.081 1.00 96.81 168 ARG A O 1
ATOM 1369 N N . ALA A 1 169 ? -28.458 -1.238 4.847 1.00 96.94 169 ALA A N 1
ATOM 1370 C CA . ALA A 1 169 ? -27.010 -1.029 4.877 1.00 96.94 169 ALA A CA 1
ATOM 1371 C C . ALA A 1 169 ? -26.426 -0.985 3.463 1.00 96.94 169 ALA A C 1
ATOM 1373 O O . ALA A 1 169 ? -26.730 -1.863 2.656 1.00 96.94 169 ALA A O 1
ATOM 1374 N N . LYS A 1 170 ? -25.549 -0.012 3.191 1.00 96.62 170 LYS A N 1
ATOM 1375 C CA . LYS A 1 170 ? -24.830 0.152 1.910 1.00 96.62 170 LYS A CA 1
ATOM 1376 C C . LYS A 1 170 ? -23.321 0.319 2.104 1.00 96.62 170 LYS A C 1
ATOM 1378 O O . LYS A 1 170 ? -22.849 0.451 3.234 1.00 96.62 170 LYS A O 1
ATOM 1383 N N . PHE A 1 171 ? -22.545 0.308 1.020 1.00 97.50 171 PHE A N 1
ATOM 1384 C CA . PHE A 1 171 ? -21.097 0.507 1.110 1.00 97.50 171 PHE A CA 1
ATOM 1385 C C . PHE A 1 171 ? -20.734 1.946 1.489 1.00 97.50 171 PHE A C 1
ATOM 1387 O O . PHE A 1 171 ? -21.504 2.887 1.282 1.00 97.50 171 PHE A O 1
ATOM 1394 N N . TYR A 1 172 ? -19.532 2.118 2.032 1.00 95.69 172 TYR A N 1
ATOM 1395 C CA . TYR A 1 172 ? -18.890 3.427 2.076 1.00 95.69 172 TYR A CA 1
ATOM 1396 C C . TYR A 1 172 ? -18.477 3.839 0.663 1.00 95.69 172 TYR A C 1
ATOM 1398 O O . TYR A 1 172 ? -18.075 2.995 -0.136 1.00 95.69 172 TYR A O 1
ATOM 1406 N N . GLN A 1 173 ? -18.542 5.136 0.370 1.00 93.00 173 GLN A N 1
ATOM 1407 C CA . GLN A 1 173 ? -17.967 5.663 -0.864 1.00 93.00 173 GLN A CA 1
ATOM 1408 C C . GLN A 1 173 ? -16.431 5.603 -0.771 1.00 93.00 173 GLN A C 1
ATOM 1410 O O . GLN A 1 173 ? -15.883 6.083 0.227 1.00 93.00 173 GLN A O 1
ATOM 1415 N N . PRO A 1 174 ? -15.720 5.019 -1.753 1.00 87.56 174 PRO A N 1
ATOM 1416 C CA . PRO A 1 174 ? -14.260 5.052 -1.785 1.00 87.56 174 PRO A CA 1
ATOM 1417 C C . PRO A 1 174 ? -13.711 6.486 -1.850 1.00 87.56 174 PRO A C 1
ATOM 1419 O O . PRO A 1 174 ? -14.218 7.338 -2.582 1.00 87.56 174 PRO A O 1
ATOM 1422 N N . SER A 1 175 ? -12.638 6.744 -1.098 1.00 83.62 175 SER A N 1
ATOM 1423 C CA . SER A 1 175 ? -11.909 8.017 -1.121 1.00 83.62 175 SER A CA 1
ATOM 1424 C C . SER A 1 175 ? -11.245 8.263 -2.478 1.00 83.62 175 SER A C 1
ATOM 1426 O O . SER A 1 175 ? -10.688 7.337 -3.062 1.00 83.62 175 SER A O 1
ATOM 1428 N N . GLY A 1 176 ? -11.242 9.514 -2.945 1.00 78.50 176 GLY A N 1
ATOM 1429 C CA . GLY A 1 176 ? -10.560 9.913 -4.184 1.00 78.50 176 GLY A CA 1
ATOM 1430 C C . GLY A 1 176 ? -11.340 9.642 -5.476 1.00 78.50 176 GLY A C 1
ATOM 1431 O O . GLY A 1 176 ? -10.876 10.023 -6.544 1.00 78.50 176 GLY A O 1
ATOM 1432 N N . VAL A 1 177 ? -12.534 9.045 -5.397 1.00 77.56 177 VAL A N 1
ATOM 1433 C CA . VAL A 1 177 ? -13.403 8.821 -6.561 1.00 77.56 177 VAL A CA 1
ATOM 1434 C C . VAL A 1 177 ? -14.358 9.998 -6.742 1.00 77.56 177 VAL A C 1
ATOM 1436 O O . VAL A 1 177 ? -14.998 10.438 -5.786 1.00 77.56 177 VAL A O 1
ATOM 1439 N N . SER A 1 178 ? -14.469 10.502 -7.975 1.00 81.75 178 SER A N 1
ATOM 1440 C CA . SER A 1 178 ? -15.336 11.642 -8.293 1.00 81.75 178 SER A CA 1
ATOM 1441 C C . SER A 1 178 ? -16.798 11.384 -7.885 1.00 81.75 178 SER A C 1
ATOM 1443 O O . SER A 1 178 ? -17.343 10.325 -8.217 1.00 81.75 178 SER A O 1
ATOM 1445 N N . PRO A 1 179 ? -17.483 12.356 -7.247 1.00 80.19 179 PRO A N 1
ATOM 1446 C CA . PRO A 1 179 ? -18.917 12.277 -6.959 1.00 80.19 179 PRO A CA 1
ATOM 1447 C C . PRO A 1 179 ? -19.795 12.040 -8.198 1.00 80.19 179 PRO A C 1
ATOM 1449 O O . PRO A 1 179 ? -20.915 11.542 -8.073 1.00 80.19 179 PRO A O 1
ATOM 1452 N N . ASN A 1 180 ? -19.285 12.350 -9.396 1.00 79.56 180 ASN A N 1
ATOM 1453 C CA . ASN A 1 180 ? -20.004 12.154 -10.654 1.00 79.56 180 ASN A CA 1
ATOM 1454 C C . ASN A 1 180 ? -20.329 10.680 -10.950 1.00 79.56 180 ASN A C 1
ATOM 1456 O O . ASN A 1 180 ? -21.262 10.384 -11.688 1.00 79.56 180 ASN A O 1
ATOM 1460 N N . TYR A 1 181 ? -19.614 9.738 -10.336 1.00 85.31 181 TYR A N 1
ATOM 1461 C CA . TYR A 1 181 ? -19.867 8.310 -10.522 1.00 85.31 181 TYR A CA 1
ATOM 1462 C C . TYR A 1 181 ? -20.982 7.751 -9.631 1.00 85.31 181 TYR A C 1
ATOM 1464 O O . TYR A 1 181 ? -21.241 6.551 -9.680 1.00 85.31 181 TYR A O 1
ATOM 1472 N N . TYR A 1 182 ? -21.641 8.601 -8.836 1.00 85.81 182 TYR A N 1
ATOM 1473 C CA . TYR A 1 182 ? -22.759 8.239 -7.953 1.00 85.81 182 TYR A CA 1
ATOM 1474 C C . TYR A 1 182 ? -24.006 9.090 -8.189 1.00 85.81 182 TYR A C 1
ATOM 1476 O O . TYR A 1 182 ? -25.039 8.842 -7.568 1.00 85.81 182 TYR A O 1
ATOM 1484 N N . CYS A 1 183 ? -23.897 10.138 -9.006 1.00 82.19 183 CYS A N 1
ATOM 1485 C CA . CYS A 1 183 ? -24.946 11.135 -9.113 1.00 82.19 183 CYS A CA 1
ATOM 1486 C C . CYS A 1 183 ? -26.164 10.619 -9.883 1.00 82.19 183 CYS A C 1
ATOM 1488 O O . CYS A 1 183 ? -26.126 9.622 -10.612 1.00 82.19 183 CYS A O 1
ATOM 1490 N N . GLU A 1 184 ? -27.257 11.334 -9.649 1.00 88.31 184 GLU A N 1
ATOM 1491 C CA . GLU A 1 184 ? -28.527 11.180 -10.332 1.00 88.31 184 GLU A CA 1
ATOM 1492 C C . GLU A 1 184 ? -28.519 11.994 -11.627 1.00 88.31 184 GLU A C 1
ATOM 1494 O O . GLU A 1 184 ? -28.065 13.142 -11.655 1.00 88.31 184 GLU A O 1
ATOM 1499 N N . ASP A 1 185 ? -29.007 11.384 -12.700 1.00 85.31 185 ASP A N 1
ATOM 1500 C CA . ASP A 1 185 ? -29.123 11.989 -14.020 1.00 85.31 185 ASP A CA 1
ATOM 1501 C C . ASP A 1 185 ? -30.424 11.545 -14.703 1.00 85.31 185 ASP A C 1
ATOM 1503 O O . ASP A 1 185 ? -31.292 10.924 -14.097 1.00 85.31 185 ASP A O 1
ATOM 1507 N N . ARG A 1 186 ? -30.603 11.917 -15.974 1.00 85.31 186 ARG A N 1
ATOM 1508 C CA . ARG A 1 186 ? -31.826 11.609 -16.732 1.00 85.31 186 ARG A CA 1
ATOM 1509 C C . ARG A 1 186 ? -32.089 10.101 -16.883 1.00 85.31 186 ARG A C 1
ATOM 1511 O O . ARG A 1 186 ? -33.235 9.717 -17.116 1.00 85.31 186 ARG A O 1
ATOM 1518 N N . TRP A 1 187 ? -31.049 9.280 -16.829 1.00 88.88 187 TRP A N 1
ATOM 1519 C CA . TRP A 1 187 ? -31.093 7.846 -17.108 1.00 88.88 187 TRP A CA 1
ATOM 1520 C C . TRP A 1 187 ? -30.884 7.006 -15.851 1.00 88.88 187 TRP A C 1
ATOM 1522 O O . TRP A 1 187 ? -31.426 5.909 -15.782 1.00 88.88 187 TRP A O 1
ATOM 1532 N N . HIS A 1 188 ? -30.164 7.534 -14.860 1.00 93.19 188 HIS A N 1
ATOM 1533 C CA . HIS A 1 188 ? -29.841 6.853 -13.610 1.00 93.19 188 HIS A CA 1
ATOM 1534 C C . HIS A 1 188 ? -30.424 7.602 -12.412 1.00 93.19 188 HIS A C 1
ATOM 1536 O O . HIS A 1 188 ? -30.035 8.737 -12.129 1.00 93.19 188 HIS A O 1
ATOM 1542 N N . HIS A 1 189 ? -31.284 6.937 -11.648 1.00 95.38 189 HIS A N 1
ATOM 1543 C CA . HIS A 1 189 ? -31.975 7.490 -10.488 1.00 95.38 189 HIS A CA 1
ATOM 1544 C C . HIS A 1 189 ? -31.613 6.717 -9.210 1.00 95.38 189 HIS A C 1
ATOM 1546 O O . HIS A 1 189 ? -32.479 6.098 -8.585 1.00 95.38 189 HIS A O 1
ATOM 1552 N N . PRO A 1 190 ? -30.341 6.749 -8.760 1.00 94.69 190 PRO A N 1
ATOM 1553 C CA . PRO A 1 190 ? -29.882 5.929 -7.644 1.00 94.69 190 PRO A CA 1
ATOM 1554 C C . PRO A 1 190 ? -30.512 6.296 -6.291 1.00 94.69 190 PRO A C 1
ATOM 1556 O O . PRO A 1 190 ? -30.455 5.494 -5.357 1.00 94.69 190 PRO A O 1
ATOM 1559 N N . SER A 1 191 ? -31.101 7.491 -6.171 1.00 94.25 191 SER A N 1
ATOM 1560 C CA . SER A 1 191 ? -31.844 7.937 -4.987 1.00 94.25 191 SER A CA 1
ATOM 1561 C C . SER A 1 191 ? -33.311 7.481 -4.988 1.00 94.25 191 SER A C 1
ATOM 1563 O O . SER A 1 191 ? -33.991 7.585 -3.964 1.00 94.25 191 SER A O 1
ATOM 1565 N N . ASN A 1 192 ? -33.813 6.964 -6.117 1.00 96.75 192 ASN A N 1
ATOM 1566 C CA . ASN A 1 192 ? -35.174 6.465 -6.222 1.00 96.75 192 ASN A CA 1
ATOM 1567 C C . ASN A 1 192 ? -35.346 5.228 -5.336 1.00 96.75 192 ASN A C 1
ATOM 1569 O O . ASN A 1 192 ? -34.634 4.237 -5.495 1.00 96.75 192 ASN A O 1
ATOM 1573 N N . GLU A 1 193 ? -36.334 5.265 -4.442 1.00 94.50 193 GLU A N 1
ATOM 1574 C CA . GLU A 1 193 ? -36.593 4.196 -3.470 1.00 94.50 193 GLU A CA 1
ATOM 1575 C C . GLU A 1 193 ? -36.732 2.815 -4.135 1.00 94.50 193 GLU A C 1
ATOM 1577 O O . GLU A 1 193 ? -36.222 1.825 -3.621 1.00 94.50 193 GLU A O 1
ATOM 1582 N N . TYR A 1 194 ? -37.364 2.736 -5.310 1.00 94.75 194 TYR A N 1
ATOM 1583 C CA . TYR A 1 194 ? -37.587 1.467 -6.004 1.00 94.75 194 TYR A CA 1
ATOM 1584 C C . TYR A 1 194 ? -36.286 0.865 -6.553 1.00 94.75 194 TYR A C 1
ATOM 1586 O O . TYR A 1 194 ? -36.065 -0.345 -6.444 1.00 94.75 194 TYR A O 1
ATOM 1594 N N . ILE A 1 195 ? -35.406 1.707 -7.103 1.00 98.00 195 ILE A N 1
ATOM 1595 C CA . ILE A 1 195 ? -34.070 1.307 -7.570 1.00 98.00 195 ILE A CA 1
ATOM 1596 C C . ILE A 1 195 ? -33.203 0.923 -6.370 1.00 98.00 195 ILE A C 1
ATOM 1598 O O . ILE A 1 195 ? -32.600 -0.150 -6.359 1.00 98.00 195 ILE A O 1
ATOM 1602 N N . TYR A 1 196 ? -33.217 1.733 -5.311 1.00 97.06 196 TYR A N 1
ATOM 1603 C CA . TYR A 1 196 ? -32.413 1.489 -4.121 1.00 97.06 196 TYR A CA 1
ATOM 1604 C C . TYR A 1 196 ? -32.784 0.184 -3.403 1.00 97.06 196 TYR A C 1
ATOM 1606 O O . TYR A 1 196 ? -31.905 -0.636 -3.126 1.00 97.06 196 TYR A O 1
ATOM 1614 N N . GLU A 1 197 ? -34.074 -0.071 -3.156 1.00 96.19 197 GLU A N 1
ATOM 1615 C CA . GLU A 1 197 ? -34.511 -1.326 -2.532 1.00 96.19 197 GLU A CA 1
ATOM 1616 C C . GLU A 1 197 ? -34.226 -2.538 -3.422 1.00 96.19 197 GLU A C 1
ATOM 1618 O O . GLU A 1 197 ? -33.830 -3.594 -2.921 1.00 96.19 197 GLU A O 1
ATOM 1623 N N . THR A 1 198 ? -34.361 -2.384 -4.744 1.00 98.25 198 THR A N 1
ATOM 1624 C CA . THR A 1 198 ? -33.988 -3.437 -5.694 1.00 98.25 198 THR A CA 1
ATOM 1625 C C . THR A 1 198 ? -32.503 -3.765 -5.586 1.00 98.25 198 THR A C 1
ATOM 1627 O O . THR A 1 198 ? -32.148 -4.939 -5.483 1.00 98.25 198 THR A O 1
ATOM 1630 N N . ALA A 1 199 ? -31.635 -2.753 -5.552 1.00 98.38 199 ALA A N 1
ATOM 1631 C CA . ALA A 1 199 ? -30.193 -2.946 -5.462 1.00 98.38 199 ALA A CA 1
ATOM 1632 C C . ALA A 1 199 ? -29.796 -3.652 -4.159 1.00 98.38 199 ALA A C 1
ATOM 1634 O O . ALA A 1 199 ? -29.049 -4.631 -4.177 1.00 98.38 199 ALA A O 1
ATOM 1635 N N . LEU A 1 200 ? -30.360 -3.213 -3.031 1.00 97.75 200 LEU A N 1
ATOM 1636 C CA . LEU A 1 200 ? -30.138 -3.833 -1.724 1.00 97.75 200 LEU A CA 1
ATOM 1637 C C . LEU A 1 200 ? -30.661 -5.270 -1.651 1.00 97.75 200 LEU A C 1
ATOM 1639 O O . LEU A 1 200 ? -30.045 -6.113 -0.999 1.00 97.75 200 LEU A O 1
ATOM 1643 N N . SER A 1 201 ? -31.785 -5.566 -2.306 1.00 96.69 201 SER A N 1
ATOM 1644 C CA . SER A 1 201 ? -32.319 -6.925 -2.369 1.00 96.69 201 SER A CA 1
ATOM 1645 C C . SER A 1 201 ? -31.466 -7.829 -3.260 1.00 96.69 201 SER A C 1
ATOM 1647 O O . SER A 1 201 ? -31.231 -8.981 -2.902 1.00 96.69 201 SER A O 1
ATOM 1649 N N . ALA A 1 202 ? -31.014 -7.337 -4.415 1.00 97.62 202 ALA A N 1
ATOM 1650 C CA . ALA A 1 202 ? -30.237 -8.111 -5.379 1.00 97.62 202 ALA A CA 1
ATOM 1651 C C . ALA A 1 202 ? -28.805 -8.385 -4.887 1.00 97.62 202 ALA A C 1
ATOM 1653 O O . ALA A 1 202 ? -28.304 -9.499 -5.030 1.00 97.62 202 ALA A O 1
ATOM 1654 N N . ALA A 1 203 ? -28.168 -7.400 -4.250 1.00 97.69 203 ALA A N 1
ATOM 1655 C CA . ALA A 1 203 ? -26.825 -7.518 -3.682 1.00 97.69 203 ALA A CA 1
ATOM 1656 C C . ALA A 1 203 ? -26.814 -7.917 -2.192 1.00 97.69 203 ALA A C 1
ATOM 1658 O O . ALA A 1 203 ? -25.772 -7.844 -1.535 1.00 97.69 203 ALA A O 1
ATOM 1659 N N . GLY A 1 204 ? -27.959 -8.339 -1.649 1.00 96.75 204 GLY A N 1
ATOM 1660 C CA . GLY A 1 204 ? -28.119 -8.671 -0.237 1.00 96.75 204 GLY A CA 1
ATOM 1661 C C . GLY A 1 204 ? -27.090 -9.693 0.259 1.00 96.75 204 GLY A C 1
ATOM 1662 O O . GLY A 1 204 ? -26.851 -10.723 -0.371 1.00 96.75 204 GLY A O 1
ATOM 1663 N N . GLY A 1 205 ? -26.461 -9.396 1.395 1.00 95.38 205 GLY A N 1
ATOM 1664 C CA . GLY A 1 205 ? -25.489 -10.264 2.061 1.00 95.38 205 GLY A CA 1
ATOM 1665 C C . GLY A 1 205 ? -24.076 -10.194 1.478 1.00 95.38 205 GLY A C 1
ATOM 1666 O O . GLY A 1 205 ? -23.167 -10.830 2.009 1.00 95.38 205 GLY A O 1
ATOM 1667 N N . ARG A 1 206 ? -23.848 -9.414 0.413 1.00 97.31 206 ARG A N 1
ATOM 1668 C CA . ARG A 1 206 ? -22.507 -9.228 -0.155 1.00 97.31 206 ARG A CA 1
ATOM 1669 C C . ARG A 1 206 ? -21.685 -8.272 0.697 1.00 97.31 206 ARG A C 1
ATOM 1671 O O . ARG A 1 206 ? -22.155 -7.209 1.097 1.00 97.31 206 ARG A O 1
ATOM 1678 N N . THR A 1 207 ? -20.450 -8.667 0.981 1.00 95.19 207 THR A N 1
ATOM 1679 C CA . THR A 1 207 ? -19.523 -7.929 1.848 1.00 95.19 207 THR A CA 1
ATOM 1680 C C . THR A 1 207 ? -18.485 -7.124 1.073 1.00 95.19 207 THR A C 1
ATOM 1682 O O . THR A 1 207 ? -17.826 -6.276 1.669 1.00 95.19 207 THR A O 1
ATOM 1685 N N . THR A 1 208 ? -18.361 -7.345 -0.240 1.00 95.44 208 THR A N 1
ATOM 1686 C CA . THR A 1 208 ? -17.421 -6.635 -1.116 1.00 95.44 208 THR A CA 1
ATOM 1687 C C . THR A 1 208 ? -18.155 -5.959 -2.286 1.00 95.44 208 THR A C 1
ATOM 1689 O O . THR A 1 208 ? -19.152 -6.506 -2.772 1.00 95.44 208 THR A O 1
ATOM 1692 N N . PRO A 1 209 ? -17.672 -4.798 -2.779 1.00 96.44 209 PRO A N 1
ATOM 1693 C CA . PRO A 1 209 ? -18.224 -4.150 -3.971 1.00 96.44 209 PRO A CA 1
ATOM 1694 C C . PRO A 1 209 ? -18.206 -5.039 -5.221 1.00 96.44 209 PRO A C 1
ATOM 1696 O O . PRO A 1 209 ? -19.176 -5.043 -5.970 1.00 96.44 209 PRO A O 1
ATOM 1699 N N . ARG A 1 210 ? -17.149 -5.842 -5.415 1.00 96.19 210 ARG A N 1
ATOM 1700 C CA . ARG A 1 210 ? -17.036 -6.779 -6.543 1.00 96.19 210 ARG A CA 1
ATOM 1701 C C . ARG A 1 210 ? -18.150 -7.824 -6.529 1.00 96.19 210 ARG A C 1
ATOM 1703 O O . ARG A 1 210 ? -18.837 -8.004 -7.529 1.00 96.19 210 ARG A O 1
ATOM 1710 N N . ASP A 1 211 ? -18.369 -8.491 -5.395 1.00 96.06 211 ASP A N 1
ATOM 1711 C CA . ASP A 1 211 ? -19.402 -9.530 -5.304 1.00 96.06 211 ASP A CA 1
ATOM 1712 C C . ASP A 1 211 ? -20.814 -8.945 -5.414 1.00 96.06 211 ASP A C 1
ATOM 1714 O O . ASP A 1 211 ? -21.721 -9.596 -5.938 1.00 96.06 211 ASP A O 1
ATOM 1718 N N . ALA A 1 212 ? -21.006 -7.715 -4.929 1.00 97.94 212 ALA A N 1
ATOM 1719 C CA . ALA A 1 212 ? -22.240 -6.968 -5.127 1.00 97.94 212 ALA A CA 1
ATOM 1720 C C . ALA A 1 212 ? -22.458 -6.627 -6.608 1.00 97.94 212 ALA A C 1
ATOM 1722 O O . ALA A 1 212 ? -23.533 -6.911 -7.124 1.00 97.94 212 ALA A O 1
ATOM 1723 N N . ALA A 1 213 ? -21.445 -6.120 -7.314 1.00 97.81 213 ALA A N 1
ATOM 1724 C CA . ALA A 1 213 ? -21.500 -5.864 -8.754 1.00 97.81 213 ALA A CA 1
ATOM 1725 C C . ALA A 1 213 ? -21.837 -7.138 -9.556 1.00 97.81 213 ALA A C 1
ATOM 1727 O O . ALA A 1 213 ? -22.744 -7.112 -10.386 1.00 97.81 213 ALA A O 1
ATOM 1728 N N . ILE A 1 214 ? -21.228 -8.286 -9.227 1.00 96.81 214 ILE A N 1
ATOM 1729 C CA . ILE A 1 214 ? -21.591 -9.590 -9.815 1.00 96.81 214 ILE A CA 1
ATOM 1730 C C . ILE A 1 214 ? -23.072 -9.911 -9.568 1.00 96.81 214 ILE A C 1
ATOM 1732 O O . ILE A 1 214 ? -23.782 -10.343 -10.478 1.00 96.81 214 ILE A O 1
ATOM 1736 N N . ALA A 1 215 ? -23.556 -9.739 -8.336 1.00 98.19 215 ALA A N 1
ATOM 1737 C CA . ALA A 1 215 ? -24.942 -10.043 -7.986 1.00 98.19 215 ALA A CA 1
ATOM 1738 C C . ALA A 1 215 ? -25.939 -9.132 -8.724 1.00 98.19 215 ALA A C 1
ATOM 1740 O O . ALA A 1 215 ? -26.950 -9.618 -9.231 1.00 98.19 215 ALA A O 1
ATOM 1741 N N . LEU A 1 216 ? -25.625 -7.839 -8.838 1.00 98.62 216 LEU A N 1
ATOM 1742 C CA . LEU A 1 216 ? -26.421 -6.866 -9.583 1.00 98.62 216 LEU A CA 1
ATOM 1743 C C . LEU A 1 216 ? -26.435 -7.175 -11.083 1.00 98.62 216 LEU A C 1
ATOM 1745 O O . LEU A 1 216 ? -27.509 -7.192 -11.678 1.00 98.62 216 LEU A O 1
ATOM 1749 N N . MET A 1 217 ? -25.284 -7.488 -11.684 1.00 98.38 217 MET A N 1
ATOM 1750 C CA . MET A 1 217 ? -25.186 -7.880 -13.094 1.00 98.38 217 MET A CA 1
ATOM 1751 C C . MET A 1 217 ? -26.068 -9.099 -13.391 1.00 98.38 217 MET A C 1
ATOM 1753 O O . MET A 1 217 ? -26.911 -9.046 -14.286 1.00 98.38 217 MET A O 1
ATOM 1757 N N . ASN A 1 218 ? -25.933 -10.165 -12.593 1.00 98.25 218 ASN A N 1
ATOM 1758 C CA . ASN A 1 218 ? -26.749 -11.373 -12.735 1.00 98.25 218 ASN A CA 1
ATOM 1759 C C . ASN A 1 218 ? -28.247 -11.071 -12.567 1.00 98.25 218 ASN A C 1
ATOM 1761 O O . ASN A 1 218 ? -29.078 -11.622 -13.293 1.00 98.25 218 ASN A O 1
ATOM 1765 N N . TYR A 1 219 ? -28.600 -10.196 -11.617 1.00 98.50 219 TYR A N 1
ATOM 1766 C CA . TYR A 1 219 ? -29.978 -9.755 -11.429 1.00 98.50 219 TYR A CA 1
ATOM 1767 C C . TYR A 1 219 ? -30.508 -9.084 -12.696 1.00 98.50 219 TYR A C 1
ATOM 1769 O O . TYR A 1 219 ? -31.494 -9.575 -13.240 1.00 98.50 219 TYR A O 1
ATOM 1777 N N . VAL A 1 220 ? -29.838 -8.043 -13.207 1.00 98.50 220 VAL A N 1
ATOM 1778 C CA . VAL A 1 220 ? -30.273 -7.327 -14.419 1.00 98.50 220 VAL A CA 1
ATOM 1779 C C . VAL A 1 220 ? -30.392 -8.280 -15.606 1.00 98.50 220 VAL A C 1
ATOM 1781 O O . VAL A 1 220 ? -31.439 -8.299 -16.252 1.00 98.50 220 VAL A O 1
ATOM 1784 N N . HIS A 1 221 ? -29.383 -9.130 -15.824 1.00 98.00 221 HIS A N 1
ATOM 1785 C CA . HIS A 1 221 ? -29.376 -10.116 -16.905 1.00 98.00 221 HIS A CA 1
ATOM 1786 C C . HIS A 1 221 ? -30.597 -11.044 -16.872 1.00 98.00 221 HIS A C 1
ATOM 1788 O O . HIS A 1 221 ? -31.202 -11.341 -17.897 1.00 98.00 221 HIS A O 1
ATOM 1794 N N . SER A 1 222 ? -30.970 -11.511 -15.677 1.00 97.81 222 SER A N 1
ATOM 1795 C CA . SER A 1 222 ? -32.116 -12.408 -15.494 1.00 97.81 222 SER A CA 1
ATOM 1796 C C . SER A 1 222 ? -33.472 -11.692 -15.465 1.00 97.81 222 SER A C 1
ATOM 1798 O O . SER A 1 222 ? -34.508 -12.323 -15.688 1.00 97.81 222 SER A O 1
ATOM 1800 N N . TYR A 1 223 ? -33.478 -10.399 -15.138 1.00 97.62 223 TYR A N 1
ATOM 1801 C CA . TYR A 1 223 ? -34.684 -9.618 -14.873 1.00 97.62 223 TYR A CA 1
ATOM 1802 C C . TYR A 1 223 ? -35.222 -8.918 -16.122 1.00 97.62 223 TYR A C 1
ATOM 1804 O O . TYR A 1 223 ? -36.440 -8.819 -16.291 1.00 97.62 223 TYR A O 1
ATOM 1812 N N . VAL A 1 224 ? -34.332 -8.440 -16.991 1.00 96.81 224 VAL A N 1
ATOM 1813 C CA . VAL A 1 224 ? -34.686 -7.749 -18.233 1.00 96.81 224 VAL A CA 1
ATOM 1814 C C . VAL A 1 224 ? -34.763 -8.761 -19.378 1.00 96.81 224 VAL A C 1
ATOM 1816 O O . VAL A 1 224 ? -33.981 -9.700 -19.458 1.00 96.81 224 VAL A O 1
ATOM 1819 N N . VAL A 1 225 ? -35.731 -8.594 -20.279 1.00 96.62 225 VAL A N 1
ATOM 1820 C CA . VAL A 1 225 ? -35.847 -9.379 -21.513 1.00 96.62 225 VAL A CA 1
ATOM 1821 C C . VAL A 1 225 ? -35.236 -8.589 -22.664 1.00 96.62 225 VAL A C 1
ATOM 1823 O O . VAL A 1 225 ? -35.675 -7.478 -22.958 1.00 96.62 225 VAL A O 1
ATOM 1826 N N . TYR A 1 226 ? -34.233 -9.164 -23.329 1.00 94.75 226 TYR A N 1
ATOM 1827 C CA . TYR A 1 226 ? -33.552 -8.500 -24.440 1.00 94.75 226 TYR A CA 1
ATOM 1828 C C . TYR A 1 226 ? -34.484 -8.345 -25.647 1.00 94.75 226 TYR A C 1
ATOM 1830 O O . TYR A 1 226 ? -35.068 -9.325 -26.120 1.00 94.75 226 TYR A O 1
ATOM 1838 N N . ASP A 1 227 ? -34.606 -7.124 -26.163 1.00 90.88 227 ASP A N 1
ATOM 1839 C CA . ASP A 1 227 ? -35.387 -6.811 -27.355 1.00 90.88 227 ASP A CA 1
ATOM 1840 C C . ASP A 1 227 ? -34.551 -6.034 -28.387 1.00 90.88 227 ASP A C 1
ATOM 1842 O O . ASP A 1 227 ? -34.386 -4.823 -28.262 1.00 90.88 227 ASP A O 1
ATOM 1846 N N . PRO A 1 228 ? -34.093 -6.686 -29.472 1.00 80.94 228 PRO A N 1
ATOM 1847 C CA . PRO A 1 228 ? -33.278 -6.036 -30.500 1.00 80.94 228 PRO A CA 1
ATOM 1848 C C . PRO A 1 228 ? -34.050 -5.004 -31.341 1.00 80.94 228 PRO A C 1
ATOM 1850 O O . PRO A 1 228 ? -33.462 -4.347 -32.201 1.00 80.94 228 PRO A O 1
ATOM 1853 N N . TYR A 1 229 ? -35.372 -4.888 -31.165 1.00 83.94 229 TYR A N 1
ATOM 1854 C CA . TYR A 1 229 ? -36.211 -3.896 -31.841 1.00 83.94 229 TYR A CA 1
ATOM 1855 C C . TYR A 1 229 ? -36.646 -2.757 -30.918 1.00 83.94 229 TYR A C 1
ATOM 1857 O O . TYR A 1 229 ? -37.468 -1.932 -31.331 1.00 83.94 229 TYR A O 1
ATOM 1865 N N . TYR A 1 230 ? -36.116 -2.702 -29.698 1.00 80.25 230 TYR A N 1
ATOM 1866 C CA . TYR A 1 230 ? -36.361 -1.619 -28.763 1.00 80.25 230 TYR A CA 1
ATOM 1867 C C . TYR A 1 230 ? -35.588 -0.383 -29.244 1.00 80.25 230 TYR A C 1
ATOM 1869 O O . TYR A 1 230 ? -34.369 -0.385 -29.307 1.00 80.25 230 TYR A O 1
ATOM 1877 N N . ARG A 1 231 ? -36.298 0.640 -29.741 1.00 67.00 231 ARG A N 1
ATOM 1878 C CA . ARG A 1 231 ? -35.686 1.778 -30.470 1.00 67.00 231 ARG A CA 1
ATOM 1879 C C . ARG A 1 231 ? -35.512 3.042 -29.631 1.00 67.00 231 ARG A C 1
ATOM 1881 O O . ARG A 1 231 ? -35.191 4.089 -30.187 1.00 67.00 231 ARG A O 1
ATOM 1888 N N . SER A 1 232 ? -35.807 2.995 -28.337 1.00 75.50 232 SER A N 1
ATOM 1889 C CA . SER A 1 232 ? -35.787 4.177 -27.478 1.00 75.50 232 SER A CA 1
ATOM 1890 C C . SER A 1 232 ? -35.158 3.828 -26.143 1.00 75.50 232 SER A C 1
ATOM 1892 O O . SER A 1 232 ? -35.732 3.044 -25.393 1.00 75.50 232 SER A O 1
ATOM 1894 N N . ARG A 1 233 ? -34.009 4.445 -25.854 1.00 77.94 233 ARG A N 1
ATOM 1895 C CA . ARG A 1 233 ? -33.356 4.357 -24.550 1.00 77.94 233 ARG A CA 1
ATOM 1896 C C . ARG A 1 233 ? -34.329 4.800 -23.461 1.00 77.94 233 ARG A C 1
ATOM 1898 O O . ARG A 1 233 ? -34.981 5.841 -23.594 1.00 77.94 233 ARG A O 1
ATOM 1905 N N . SER A 1 234 ? -34.448 3.995 -22.419 1.00 87.00 234 SER A N 1
ATOM 1906 C CA . SER A 1 234 ? -35.326 4.235 -21.277 1.00 87.00 234 SER A CA 1
ATOM 1907 C C . SER A 1 234 ? -34.495 4.537 -20.029 1.00 87.00 234 SER A C 1
ATOM 1909 O O . SER A 1 234 ? -33.328 4.175 -19.955 1.00 87.00 234 SER A O 1
ATOM 1911 N N . SER A 1 235 ? -35.070 5.237 -19.049 1.00 91.25 235 SER A N 1
ATOM 1912 C CA . SER A 1 235 ? -34.398 5.395 -17.752 1.00 91.25 235 SER A CA 1
ATOM 1913 C C . SER A 1 235 ? -34.347 4.066 -16.997 1.00 91.25 235 SER A C 1
ATOM 1915 O O . SER A 1 235 ? -35.196 3.205 -17.220 1.00 91.25 235 SER A O 1
ATOM 1917 N N . ASP A 1 236 ? -33.425 3.905 -16.053 1.00 93.81 236 ASP A N 1
ATOM 1918 C CA . ASP A 1 236 ? -33.364 2.747 -15.155 1.00 93.81 236 ASP A CA 1
ATOM 1919 C C . ASP A 1 236 ? -34.716 2.423 -14.482 1.00 93.81 236 ASP A C 1
ATOM 1921 O O . ASP A 1 236 ? -35.107 1.257 -14.413 1.00 93.81 236 ASP A O 1
ATOM 1925 N N . ILE A 1 237 ? -35.488 3.436 -14.073 1.00 95.56 237 ILE A N 1
ATOM 1926 C CA . ILE A 1 237 ? -36.856 3.288 -13.543 1.00 95.56 237 ILE A CA 1
ATOM 1927 C C . ILE A 1 237 ? -37.793 2.671 -14.589 1.00 95.56 237 ILE A C 1
ATOM 1929 O O . ILE A 1 237 ? -38.542 1.731 -14.298 1.00 95.56 237 ILE A O 1
ATOM 1933 N N . ASP A 1 238 ? -37.764 3.191 -15.815 1.00 94.44 238 ASP A N 1
ATOM 1934 C CA . ASP A 1 238 ? -38.606 2.700 -16.901 1.00 94.44 238 ASP A CA 1
ATOM 1935 C C . ASP A 1 238 ? -38.226 1.263 -17.272 1.00 94.44 238 ASP A C 1
ATOM 1937 O O . ASP A 1 238 ? -39.109 0.407 -17.353 1.00 94.44 238 ASP A O 1
ATOM 1941 N N . VAL A 1 239 ? -36.930 0.966 -17.411 1.00 95.31 239 VAL A N 1
ATOM 1942 C CA . VAL A 1 239 ? -36.421 -0.382 -17.703 1.00 95.31 239 VAL A CA 1
ATOM 1943 C C . VAL A 1 239 ? -36.819 -1.355 -16.599 1.00 95.31 239 VAL A C 1
ATOM 1945 O O . VAL A 1 239 ? -37.316 -2.447 -16.889 1.00 95.31 239 VAL A O 1
ATOM 1948 N N . HIS A 1 240 ? -36.679 -0.958 -15.330 1.00 95.88 240 HIS A N 1
ATOM 1949 C CA . HIS A 1 240 ? -37.072 -1.789 -14.192 1.00 95.88 240 HIS A CA 1
ATOM 1950 C C . HIS A 1 240 ? -38.563 -2.147 -14.222 1.00 95.88 240 HIS A C 1
ATOM 1952 O O . HIS A 1 240 ? -38.944 -3.292 -13.948 1.00 95.88 240 HIS A O 1
ATOM 1958 N N . SER A 1 241 ? -39.408 -1.187 -14.606 1.00 94.56 241 SER A N 1
ATOM 1959 C CA . SER A 1 241 ? -40.858 -1.379 -14.699 1.00 94.56 241 SER A CA 1
ATOM 1960 C C . SER A 1 241 ? -41.276 -2.231 -15.904 1.00 94.56 241 SER A C 1
ATOM 1962 O O . SER A 1 241 ? -42.149 -3.094 -15.784 1.00 94.56 241 SER A O 1
ATOM 1964 N N . GLN A 1 242 ? -40.644 -2.019 -17.061 1.00 93.56 242 GLN A N 1
ATOM 1965 C CA . GLN A 1 242 ? -41.005 -2.659 -18.325 1.00 93.56 242 GLN A CA 1
ATOM 1966 C C . GLN A 1 242 ? -40.372 -4.040 -18.494 1.00 93.56 242 GLN A C 1
ATOM 1968 O O . GLN A 1 242 ? -40.913 -4.871 -19.228 1.00 93.56 242 GLN A O 1
ATOM 1973 N N . ARG A 1 243 ? -39.250 -4.293 -17.805 1.00 95.38 243 ARG A N 1
ATOM 1974 C CA . ARG A 1 243 ? -38.473 -5.542 -17.858 1.00 95.38 243 ARG A CA 1
ATOM 1975 C C . ARG A 1 243 ? -38.073 -5.925 -19.278 1.00 95.38 243 ARG A C 1
ATOM 1977 O O . ARG A 1 243 ? -38.056 -7.100 -19.639 1.00 95.38 243 ARG A O 1
ATOM 1984 N N . ARG A 1 244 ? -37.803 -4.924 -20.106 1.00 94.50 244 ARG A N 1
ATOM 1985 C CA . ARG A 1 244 ? -37.503 -5.074 -21.526 1.00 94.50 244 ARG A CA 1
ATOM 1986 C C . ARG A 1 244 ? -36.599 -3.935 -21.969 1.00 94.50 244 ARG A C 1
ATOM 1988 O O . ARG A 1 244 ? -36.833 -2.807 -21.552 1.00 94.50 244 ARG A O 1
ATOM 1995 N N . GLY A 1 245 ? -35.624 -4.240 -22.817 1.00 93.69 245 GLY A N 1
ATOM 1996 C CA . GLY A 1 245 ? -34.716 -3.241 -23.372 1.00 93.69 245 GLY A CA 1
ATOM 1997 C C . GLY A 1 245 ? -33.607 -3.846 -24.230 1.00 93.69 245 GLY A C 1
ATOM 1998 O O . GLY A 1 245 ? -33.553 -5.069 -24.408 1.00 93.69 245 GLY A O 1
ATOM 1999 N N . ASP A 1 246 ? -32.741 -2.990 -24.763 1.00 92.00 246 ASP A N 1
ATOM 2000 C CA . ASP A 1 246 ? -31.508 -3.363 -25.463 1.00 92.00 246 ASP A CA 1
ATOM 2001 C C . ASP A 1 246 ? -30.259 -3.175 -24.575 1.00 92.00 246 ASP A C 1
ATOM 2003 O O . ASP A 1 246 ? -30.367 -2.985 -23.366 1.00 92.00 246 ASP A O 1
ATOM 2007 N N . CYS A 1 247 ? -29.054 -3.251 -25.148 1.00 91.38 247 CYS A N 1
ATOM 2008 C CA . CYS A 1 247 ? -27.806 -3.117 -24.390 1.00 91.38 247 CYS A CA 1
ATOM 2009 C C . CYS A 1 247 ? -27.707 -1.827 -23.556 1.00 91.38 247 CYS A C 1
ATOM 2011 O O . CYS A 1 247 ? -27.124 -1.855 -22.474 1.00 91.38 247 CYS A O 1
ATOM 2013 N N . ASN A 1 248 ? -28.290 -0.713 -24.016 1.00 90.44 248 ASN A N 1
ATOM 2014 C CA . ASN A 1 248 ? -28.267 0.545 -23.267 1.00 90.44 248 ASN A CA 1
ATOM 2015 C C . ASN A 1 248 ? -29.114 0.424 -22.002 1.00 90.44 248 ASN A C 1
ATOM 2017 O O . ASN A 1 248 ? -28.655 0.756 -20.918 1.00 90.44 248 ASN A O 1
ATOM 2021 N N . ASP A 1 249 ? -30.322 -0.120 -22.137 1.00 94.38 249 ASP A N 1
ATOM 2022 C CA . ASP A 1 249 ? -31.271 -0.272 -21.036 1.00 94.38 249 ASP A CA 1
ATOM 2023 C C . ASP A 1 249 ? -30.742 -1.227 -19.950 1.00 94.38 249 ASP A C 1
ATOM 2025 O O . ASP A 1 249 ? -30.932 -1.002 -18.754 1.00 94.38 249 ASP A O 1
ATOM 2029 N N . TYR A 1 250 ? -30.042 -2.290 -20.359 1.00 96.88 250 TYR A N 1
ATOM 2030 C CA . TYR A 1 250 ? -29.361 -3.199 -19.434 1.00 96.88 250 TYR A CA 1
ATOM 2031 C C . TYR A 1 250 ? -28.241 -2.484 -18.670 1.00 96.88 250 TYR A C 1
ATOM 2033 O O . TYR A 1 250 ? -28.169 -2.601 -17.443 1.00 96.88 250 TYR A O 1
ATOM 2041 N N . ALA A 1 251 ? -27.377 -1.748 -19.376 1.00 94.50 251 ALA A N 1
ATOM 2042 C CA . ALA A 1 251 ? -26.302 -0.983 -18.756 1.00 94.50 251 ALA A CA 1
ATOM 2043 C C . ALA A 1 251 ? -26.860 0.077 -17.792 1.00 94.50 251 ALA A C 1
ATOM 2045 O O . ALA A 1 251 ? -26.428 0.135 -16.643 1.00 94.50 251 ALA A O 1
ATOM 2046 N N . ASP A 1 252 ? -27.872 0.837 -18.212 1.00 94.38 252 ASP A N 1
ATOM 2047 C CA . ASP A 1 252 ? -28.483 1.904 -17.416 1.00 94.38 252 ASP A CA 1
ATOM 2048 C C . ASP A 1 252 ? -29.132 1.364 -16.138 1.00 94.38 252 ASP A C 1
ATOM 2050 O O . ASP A 1 252 ? -28.874 1.878 -15.046 1.00 94.38 252 ASP A O 1
ATOM 2054 N N . LEU A 1 253 ? -29.912 0.277 -16.228 1.00 97.69 253 LEU A N 1
ATOM 2055 C CA . LEU A 1 253 ? -30.491 -0.335 -15.032 1.00 97.69 253 LEU A CA 1
ATOM 2056 C C . LEU A 1 253 ? -29.397 -0.812 -14.070 1.00 97.69 253 LEU A C 1
ATOM 2058 O O . LEU A 1 253 ? -29.494 -0.582 -12.865 1.00 97.69 253 LEU A O 1
ATOM 2062 N N . TYR A 1 254 ? -28.338 -1.446 -14.577 1.00 98.38 254 TYR A N 1
ATOM 2063 C CA . TYR A 1 254 ? -27.220 -1.861 -13.733 1.00 98.38 254 TYR A CA 1
ATOM 2064 C C . TYR A 1 254 ? -26.532 -0.667 -13.057 1.00 98.38 254 TYR A C 1
ATOM 2066 O O . TYR A 1 254 ? -26.289 -0.715 -11.850 1.00 98.38 254 TYR A O 1
ATOM 2074 N N . ILE A 1 255 ? -26.250 0.406 -13.801 1.00 96.62 255 ILE A N 1
ATOM 2075 C CA . ILE A 1 255 ? -25.591 1.609 -13.279 1.00 96.62 255 ILE A CA 1
ATOM 2076 C C . ILE A 1 255 ? -26.433 2.234 -12.165 1.00 96.62 255 ILE A C 1
ATOM 2078 O O . ILE A 1 255 ? -25.891 2.526 -11.098 1.00 96.62 255 ILE A O 1
ATOM 2082 N N . GLY A 1 256 ? -27.745 2.387 -12.374 1.00 96.69 256 GLY A N 1
ATOM 2083 C CA . GLY A 1 256 ? -28.668 2.894 -11.357 1.00 96.69 256 GLY A CA 1
ATOM 2084 C C . GLY A 1 256 ? -28.589 2.084 -10.062 1.00 96.69 256 GLY A C 1
ATOM 2085 O O . GLY A 1 256 ? -28.350 2.641 -8.988 1.00 96.69 256 GLY A O 1
ATOM 2086 N N . LEU A 1 257 ? -28.670 0.753 -10.172 1.00 98.50 257 LEU A N 1
ATOM 2087 C CA . LEU A 1 257 ? -28.585 -0.155 -9.025 1.00 98.50 257 LEU A CA 1
ATOM 2088 C C . LEU A 1 257 ? -27.219 -0.095 -8.319 1.00 98.50 257 LEU A C 1
ATOM 2090 O O . LEU A 1 257 ? -27.160 -0.032 -7.090 1.00 98.50 257 LEU A O 1
ATOM 2094 N N . ALA A 1 258 ? -26.116 -0.110 -9.069 1.00 98.19 258 ALA A N 1
ATOM 2095 C CA . ALA A 1 258 ? -24.764 -0.082 -8.512 1.00 98.19 258 ALA A CA 1
ATOM 2096 C C . ALA A 1 258 ? -24.497 1.231 -7.758 1.00 98.19 258 ALA A C 1
ATOM 2098 O O . ALA A 1 258 ? -24.027 1.218 -6.613 1.00 98.19 258 ALA A O 1
ATOM 2099 N N . ARG A 1 259 ? -24.892 2.364 -8.349 1.00 96.88 259 ARG A N 1
ATOM 2100 C CA . ARG A 1 259 ? -24.780 3.687 -7.723 1.00 96.88 259 ARG A CA 1
ATOM 2101 C C . ARG A 1 259 ? -25.606 3.787 -6.437 1.00 96.88 259 ARG A C 1
ATOM 2103 O O . ARG A 1 259 ? -25.102 4.329 -5.453 1.00 96.88 259 ARG A O 1
ATOM 2110 N N . SER A 1 260 ? -26.812 3.207 -6.386 1.00 97.31 260 SER A N 1
ATOM 2111 C CA . SER A 1 260 ? -27.663 3.206 -5.180 1.00 97.31 260 SER A CA 1
ATOM 2112 C C . SER A 1 260 ? -26.999 2.583 -3.950 1.00 97.31 260 SER A C 1
ATOM 2114 O O . SER A 1 260 ? -27.268 2.993 -2.819 1.00 97.31 260 SER A O 1
ATOM 2116 N N . VAL A 1 261 ? -26.108 1.606 -4.146 1.00 97.50 261 VAL A N 1
ATOM 2117 C CA . VAL A 1 261 ? -25.380 0.937 -3.054 1.00 97.50 261 VAL A CA 1
ATOM 2118 C C . VAL A 1 261 ? -23.961 1.476 -2.852 1.00 97.50 261 VAL A C 1
ATOM 2120 O O . VAL A 1 261 ? -23.176 0.851 -2.141 1.00 97.50 261 VAL A O 1
ATOM 2123 N N . ASN A 1 262 ? -23.658 2.662 -3.399 1.00 96.94 262 ASN A N 1
ATOM 2124 C CA . ASN A 1 262 ? -22.353 3.335 -3.363 1.00 96.94 262 ASN A CA 1
ATOM 2125 C C . ASN A 1 262 ? -21.223 2.595 -4.109 1.00 96.94 262 ASN A C 1
ATOM 2127 O O . ASN A 1 262 ? -20.062 2.695 -3.715 1.00 96.94 262 ASN A O 1
ATOM 2131 N N . ILE A 1 263 ? -21.530 1.890 -5.203 1.00 97.12 263 ILE A N 1
ATOM 2132 C CA . ILE A 1 263 ? -20.512 1.390 -6.140 1.00 97.12 263 ILE A CA 1
ATOM 2133 C C . ILE A 1 263 ? -20.372 2.415 -7.281 1.00 97.12 263 ILE A C 1
ATOM 2135 O O . ILE A 1 263 ? -21.304 2.553 -8.082 1.00 97.12 263 ILE A O 1
ATOM 2139 N N . PRO A 1 264 ? -19.242 3.142 -7.379 1.00 94.75 264 PRO A N 1
ATOM 2140 C CA . PRO A 1 264 ? -19.053 4.135 -8.431 1.00 94.75 264 PRO A CA 1
ATOM 2141 C C . PRO A 1 264 ? -19.093 3.452 -9.796 1.00 94.75 264 PRO A C 1
ATOM 2143 O O . PRO A 1 264 ? -18.369 2.483 -10.010 1.00 94.75 264 PRO A O 1
ATOM 2146 N N . THR A 1 265 ? -19.955 3.917 -10.700 1.00 94.00 265 THR A N 1
ATOM 2147 C CA . THR A 1 265 ? -20.178 3.238 -11.986 1.00 94.00 265 THR A CA 1
ATOM 2148 C C . THR A 1 265 ? -20.413 4.237 -13.122 1.00 94.00 265 THR A C 1
ATOM 2150 O O . THR A 1 265 ? -21.114 5.239 -12.935 1.00 94.00 265 THR A O 1
ATOM 2153 N N . ARG A 1 266 ? -19.843 3.961 -14.302 1.00 87.38 266 ARG A N 1
ATOM 2154 C CA . ARG A 1 266 ? -19.980 4.756 -15.535 1.00 87.38 266 ARG A CA 1
ATOM 2155 C C . ARG A 1 266 ? -20.508 3.927 -16.710 1.00 87.38 266 ARG A C 1
ATOM 2157 O O . ARG A 1 266 ? -20.397 2.704 -16.700 1.00 87.38 266 ARG A O 1
ATOM 2164 N N . LEU A 1 267 ? -21.096 4.604 -17.696 1.00 87.25 267 LEU A N 1
ATOM 2165 C CA . LEU A 1 267 ? -21.551 3.998 -18.951 1.00 87.25 267 LEU A CA 1
ATOM 2166 C C . LEU A 1 267 ? -20.386 3.943 -19.937 1.00 87.25 267 LEU A C 1
ATOM 2168 O O . LEU A 1 267 ? -19.680 4.938 -20.094 1.00 87.25 267 LEU A O 1
ATOM 2172 N N . ALA A 1 268 ? -20.240 2.826 -20.637 1.00 84.31 268 ALA A N 1
ATOM 2173 C CA . ALA A 1 268 ? -19.298 2.664 -21.732 1.00 84.31 268 ALA A CA 1
ATOM 2174 C C . ALA A 1 268 ? -20.036 2.226 -23.003 1.00 84.31 268 ALA A C 1
ATOM 2176 O O . ALA A 1 268 ? -20.906 1.354 -22.971 1.00 84.31 268 ALA A O 1
ATOM 2177 N N . LEU A 1 269 ? -19.703 2.856 -24.128 1.00 75.94 269 LEU A N 1
ATOM 2178 C CA . LEU A 1 269 ? -20.286 2.571 -25.440 1.00 75.94 269 LEU A CA 1
ATOM 2179 C C . LEU A 1 269 ? -19.182 2.188 -26.409 1.00 75.94 269 LEU A C 1
ATOM 2181 O O . LEU A 1 269 ? -18.201 2.913 -26.512 1.00 75.94 269 LEU A O 1
ATOM 2185 N N . GLY A 1 270 ? -19.363 1.119 -27.174 1.00 72.50 270 GLY A N 1
ATOM 2186 C CA . GLY A 1 270 ? -18.389 0.683 -28.169 1.00 72.50 270 GLY A CA 1
ATOM 2187 C C . GLY A 1 270 ? -19.012 -0.028 -29.362 1.00 72.50 270 GLY A C 1
ATOM 2188 O O . GLY A 1 270 ? -20.224 0.001 -29.576 1.00 72.50 270 GLY A O 1
ATOM 2189 N N . THR A 1 271 ? -18.168 -0.656 -30.179 1.00 69.44 271 THR A N 1
ATOM 2190 C CA . THR A 1 271 ? -18.601 -1.465 -31.331 1.00 69.44 271 THR A CA 1
ATOM 2191 C C . THR A 1 271 ? -18.252 -2.934 -31.114 1.00 69.44 271 THR A C 1
ATOM 2193 O O . THR A 1 271 ? -17.096 -3.254 -30.859 1.00 69.44 271 THR A O 1
ATOM 2196 N N . ALA A 1 272 ? -19.231 -3.824 -31.281 1.00 64.00 272 ALA A N 1
ATOM 2197 C CA . ALA A 1 272 ? -19.036 -5.270 -31.294 1.00 64.00 272 ALA A CA 1
ATOM 2198 C C . ALA A 1 272 ? -18.946 -5.806 -32.737 1.00 64.00 272 ALA A C 1
ATOM 2200 O O . ALA A 1 272 ? -19.672 -5.359 -33.637 1.00 64.00 272 ALA A O 1
ATOM 2201 N N . PHE A 1 273 ? -18.078 -6.800 -32.958 1.00 62.81 273 PHE A N 1
ATOM 2202 C CA . PHE A 1 273 ? -17.834 -7.407 -34.271 1.00 62.81 273 PHE A CA 1
ATOM 2203 C C . PHE A 1 273 ? -18.189 -8.899 -34.269 1.00 62.81 273 PHE A C 1
ATOM 2205 O O . PHE A 1 273 ? -17.862 -9.623 -33.335 1.00 62.81 273 PHE A O 1
ATOM 2212 N N . THR A 1 274 ? -18.863 -9.386 -35.321 1.00 55.41 274 THR A N 1
ATOM 2213 C CA . THR A 1 274 ? -19.127 -10.831 -35.490 1.00 55.41 274 THR A CA 1
ATOM 2214 C C . THR A 1 274 ? -18.969 -11.306 -36.937 1.00 55.41 274 THR A C 1
ATOM 2216 O O . THR A 1 274 ? -19.302 -10.591 -37.889 1.00 55.41 274 THR A O 1
ATOM 2219 N N . TYR A 1 275 ? -18.546 -12.566 -37.094 1.00 49.69 275 TYR A N 1
ATOM 2220 C CA . TYR A 1 275 ? -18.510 -13.309 -38.360 1.00 49.69 275 TYR A CA 1
ATOM 2221 C C . TYR A 1 275 ? -19.891 -13.893 -38.706 1.00 49.69 275 TYR A C 1
ATOM 2223 O O . TYR A 1 275 ? -20.080 -15.105 -38.762 1.00 49.69 275 TYR A O 1
ATOM 2231 N N . SER A 1 276 ? -20.915 -13.060 -38.918 1.00 45.62 276 SER A N 1
ATOM 2232 C CA . SER A 1 276 ? -22.160 -13.565 -39.521 1.00 45.62 276 SER A CA 1
ATOM 2233 C C . SER A 1 276 ? -22.940 -12.516 -40.327 1.00 45.62 276 SER A C 1
ATOM 2235 O O . SER A 1 276 ? -23.767 -11.772 -39.807 1.00 45.62 276 SER A O 1
ATOM 2237 N N . GLY A 1 277 ? -22.733 -12.531 -41.649 1.00 43.44 277 GLY A N 1
ATOM 2238 C CA . GLY A 1 277 ? -23.728 -12.104 -42.641 1.00 43.44 277 GLY A CA 1
ATOM 2239 C C . GLY A 1 277 ? -23.702 -10.644 -43.128 1.00 43.44 277 GLY A C 1
ATOM 2240 O O . GLY A 1 277 ? -23.746 -9.697 -42.355 1.00 43.44 277 GLY A O 1
ATOM 2241 N N . SER A 1 278 ? -23.731 -10.516 -44.463 1.00 46.28 278 SER A N 1
ATOM 2242 C CA . SER A 1 278 ? -24.265 -9.424 -45.303 1.00 46.28 278 SER A CA 1
ATOM 2243 C C . SER A 1 278 ? -24.038 -7.957 -44.876 1.00 46.28 278 SER A C 1
ATOM 2245 O O . SER A 1 278 ? -24.934 -7.293 -44.363 1.00 46.28 278 SER A O 1
ATOM 2247 N N . THR A 1 279 ? -22.878 -7.440 -45.297 1.00 43.53 279 THR A N 1
ATOM 2248 C CA . THR A 1 279 ? -22.590 -6.078 -45.803 1.00 43.53 279 THR A CA 1
ATOM 2249 C C . THR A 1 279 ? -22.935 -4.854 -44.941 1.00 43.53 279 THR A C 1
ATOM 2251 O O . THR A 1 279 ? -23.960 -4.209 -45.149 1.00 43.53 279 THR A O 1
ATOM 2254 N N . THR A 1 280 ? -21.940 -4.385 -44.181 1.00 41.59 280 THR A N 1
ATOM 2255 C CA . THR A 1 280 ? -21.511 -2.974 -44.228 1.00 41.59 280 THR A CA 1
ATOM 2256 C C . THR A 1 280 ? -19.985 -2.925 -44.216 1.00 41.59 280 THR A C 1
ATOM 2258 O O . THR A 1 280 ? -19.360 -3.283 -43.225 1.00 41.59 280 THR A O 1
ATOM 2261 N N . THR A 1 281 ? -19.393 -2.541 -45.342 1.00 39.81 281 THR A N 1
ATOM 2262 C CA . THR A 1 281 ? -17.969 -2.693 -45.656 1.00 39.81 281 THR A CA 1
ATOM 2263 C C . THR A 1 281 ? -17.095 -1.743 -44.830 1.00 39.81 281 THR A C 1
ATOM 2265 O O . THR A 1 281 ? -17.079 -0.539 -45.089 1.00 39.81 281 THR A O 1
ATOM 2268 N N . ILE A 1 282 ? -16.354 -2.276 -43.858 1.00 42.31 282 ILE A N 1
ATOM 2269 C CA . ILE A 1 282 ? -15.081 -1.700 -43.408 1.00 42.31 282 ILE A CA 1
ATOM 2270 C C . ILE A 1 282 ? -14.002 -2.546 -44.089 1.00 42.31 282 ILE A C 1
ATOM 2272 O O . ILE A 1 282 ? -13.961 -3.756 -43.888 1.00 42.31 282 ILE A O 1
ATOM 2276 N N . CYS A 1 283 ? -13.192 -1.941 -44.959 1.00 38.25 283 CYS A N 1
ATOM 2277 C CA . CYS A 1 283 ? -12.064 -2.629 -45.584 1.00 38.25 283 CYS A CA 1
ATOM 2278 C C . CYS A 1 283 ? -10.834 -2.495 -44.679 1.00 38.25 283 CYS A C 1
ATOM 2280 O O . CYS A 1 283 ? -10.215 -1.437 -44.654 1.00 38.25 283 CYS A O 1
ATOM 2282 N N . SER A 1 284 ? -10.489 -3.568 -43.967 1.00 38.28 284 SER A N 1
ATOM 2283 C CA . SER A 1 284 ? -9.104 -3.868 -43.563 1.00 38.28 284 SER A CA 1
ATOM 2284 C C . SER A 1 284 ? -8.347 -4.463 -44.779 1.00 38.28 284 SER A C 1
ATOM 2286 O O . SER A 1 284 ? -9.022 -4.870 -45.739 1.00 38.28 284 SER A O 1
ATOM 2288 N N . PRO A 1 285 ? -6.993 -4.501 -44.804 1.00 35.69 285 PRO A N 1
ATOM 2289 C CA . PRO A 1 285 ? -6.166 -5.043 -45.897 1.00 35.69 285 PRO A CA 1
ATOM 2290 C C . PRO A 1 285 ? -6.630 -6.372 -46.526 1.00 35.69 285 PRO A C 1
ATOM 2292 O O . PRO A 1 285 ? -6.332 -6.611 -47.695 1.00 35.69 285 PRO A O 1
ATOM 2295 N N . TYR A 1 286 ? -7.427 -7.189 -45.827 1.00 39.75 286 TYR A N 1
ATOM 2296 C CA . TYR A 1 286 ? -7.920 -8.480 -46.327 1.00 39.75 286 TYR A CA 1
ATOM 2297 C C . TYR A 1 286 ? -9.399 -8.528 -46.781 1.00 39.75 286 TYR A C 1
ATOM 2299 O O . TYR A 1 286 ? -9.873 -9.581 -47.194 1.00 39.75 286 TYR A O 1
ATOM 2307 N N . CYS A 1 287 ? -10.134 -7.404 -46.803 1.00 44.81 287 CYS A N 1
ATOM 2308 C CA . CYS A 1 287 ? -11.484 -7.289 -47.400 1.00 44.81 287 CYS A CA 1
ATOM 2309 C C . CYS A 1 287 ? -12.500 -8.398 -47.017 1.00 44.81 287 CYS A C 1
ATOM 2311 O O . CYS A 1 287 ? -13.247 -8.885 -47.874 1.00 44.81 287 CYS A O 1
ATOM 2313 N N . TYR A 1 288 ? -12.598 -8.764 -45.734 1.00 46.34 288 TYR A N 1
ATOM 2314 C CA . TYR A 1 288 ? -13.666 -9.646 -45.250 1.00 46.34 288 TYR A CA 1
ATOM 2315 C C . TYR A 1 288 ? -14.927 -8.860 -44.839 1.00 46.34 288 TYR A C 1
ATOM 2317 O O . TYR A 1 288 ? -14.835 -7.765 -44.281 1.00 46.34 288 TYR A O 1
ATOM 2325 N N . PRO A 1 289 ? -16.140 -9.382 -45.106 1.00 50.91 289 PRO A N 1
ATOM 2326 C CA . PRO A 1 289 ? -17.381 -8.742 -44.685 1.00 50.91 289 PRO A CA 1
ATOM 2327 C C . PRO A 1 289 ? -17.600 -8.914 -43.172 1.00 50.91 289 PRO A C 1
ATOM 2329 O O . PRO A 1 289 ? -18.160 -9.917 -42.734 1.00 50.91 289 PRO A O 1
ATOM 2332 N N . LEU A 1 290 ? -17.205 -7.916 -42.379 1.00 51.19 290 LEU A N 1
ATOM 2333 C CA . LEU A 1 290 ? -17.508 -7.850 -40.946 1.00 51.19 290 LEU A CA 1
ATOM 2334 C C . LEU A 1 290 ? -18.908 -7.273 -40.700 1.00 51.19 290 LEU A C 1
ATOM 2336 O O . LEU A 1 290 ? -19.312 -6.283 -41.321 1.00 51.19 290 LEU A O 1
ATOM 2340 N N . ARG A 1 291 ? -19.649 -7.868 -39.759 1.00 55.38 291 ARG A N 1
ATOM 2341 C CA . ARG A 1 291 ? -20.893 -7.292 -39.240 1.00 55.38 291 ARG A CA 1
ATOM 2342 C C . ARG A 1 291 ? -20.580 -6.527 -37.959 1.00 55.38 291 ARG A C 1
ATOM 2344 O O . ARG A 1 291 ? -20.173 -7.130 -36.968 1.00 55.38 291 ARG A O 1
ATOM 2351 N N . LYS A 1 292 ? -20.781 -5.209 -38.001 1.00 63.09 292 LYS A N 1
ATOM 2352 C CA . LYS A 1 292 ? -20.627 -4.300 -36.859 1.00 63.09 292 LYS A CA 1
ATOM 2353 C C . LYS A 1 292 ? -21.980 -3.948 -36.255 1.00 63.09 292 LYS A C 1
ATOM 2355 O O . LYS A 1 292 ? -22.959 -3.781 -36.986 1.00 63.09 292 LYS A O 1
ATOM 2360 N N . TRP A 1 293 ? -22.018 -3.794 -34.945 1.00 68.25 293 TRP A N 1
ATOM 2361 C CA . TRP A 1 293 ? -23.168 -3.275 -34.219 1.00 68.25 293 TRP A CA 1
ATOM 2362 C C . TRP A 1 293 ? -22.668 -2.508 -32.996 1.00 68.25 293 TRP A C 1
ATOM 2364 O O . TRP A 1 293 ? -21.645 -2.866 -32.420 1.00 68.25 293 TRP A O 1
ATOM 2374 N N . GLY A 1 294 ? -23.334 -1.402 -32.662 1.00 74.56 294 GLY A N 1
ATOM 2375 C CA . GLY A 1 294 ? -23.033 -0.673 -31.432 1.00 74.56 294 GLY A CA 1
ATOM 2376 C C . GLY A 1 294 ? -23.435 -1.514 -30.224 1.00 74.56 294 GLY A C 1
ATOM 2377 O O . GLY A 1 294 ? -24.430 -2.237 -30.296 1.00 74.56 294 GLY A O 1
ATOM 2378 N N . HIS A 1 295 ? -22.663 -1.422 -29.148 1.00 86.12 295 HIS A N 1
ATOM 2379 C CA . HIS A 1 295 ? -22.939 -2.094 -27.883 1.00 86.12 295 HIS A CA 1
ATOM 2380 C C . HIS A 1 295 ? -22.684 -1.145 -26.715 1.00 86.12 295 HIS A C 1
ATOM 2382 O O . HIS A 1 295 ? -21.841 -0.253 -26.809 1.00 86.12 295 HIS A O 1
ATOM 2388 N N . ALA A 1 296 ? -23.417 -1.345 -25.627 1.00 87.00 296 ALA A N 1
ATOM 2389 C CA . ALA A 1 296 ? -23.308 -0.570 -24.401 1.00 87.00 296 ALA A CA 1
ATOM 2390 C C . ALA A 1 296 ? -23.108 -1.516 -23.215 1.00 87.00 296 ALA A C 1
ATOM 2392 O O . ALA A 1 296 ? -23.751 -2.563 -23.143 1.00 87.00 296 ALA A O 1
ATOM 2393 N N . TRP A 1 297 ? -22.226 -1.140 -22.295 1.00 91.06 297 TRP A N 1
ATOM 2394 C CA . TRP A 1 297 ? -21.981 -1.837 -21.033 1.00 91.06 297 TRP A CA 1
ATOM 2395 C C . TRP A 1 297 ? -21.685 -0.825 -19.925 1.00 91.06 297 TRP A C 1
ATOM 2397 O O . TRP A 1 297 ? -21.657 0.386 -20.149 1.00 91.06 297 TRP A O 1
ATOM 2407 N N . ALA A 1 298 ? -21.480 -1.316 -18.709 1.00 93.50 298 ALA A N 1
ATOM 2408 C CA . ALA A 1 298 ? -21.124 -0.498 -17.564 1.00 93.50 298 ALA A CA 1
ATOM 2409 C C . ALA A 1 298 ? -19.695 -0.786 -17.098 1.00 93.50 298 ALA A C 1
ATOM 2411 O O . ALA A 1 298 ? -19.161 -1.876 -17.290 1.00 93.50 298 ALA A O 1
ATOM 2412 N N . GLU A 1 299 ? -19.088 0.176 -16.417 1.00 90.12 299 GLU A N 1
ATOM 2413 C CA . GLU A 1 299 ? -17.820 -0.018 -15.723 1.00 90.12 299 GLU A CA 1
ATOM 2414 C C . GLU A 1 299 ? -17.970 0.381 -14.262 1.00 90.12 299 GLU A C 1
ATOM 2416 O O . GLU A 1 299 ? -18.345 1.517 -13.970 1.00 90.12 299 GLU A O 1
ATOM 2421 N N . SER A 1 300 ? -17.679 -0.540 -13.342 1.00 94.00 300 SER A N 1
ATOM 2422 C CA . SER A 1 300 ? -17.783 -0.305 -11.896 1.00 94.00 300 SER A CA 1
ATOM 2423 C C . SER A 1 300 ? -16.411 -0.237 -11.247 1.00 94.00 300 SER A C 1
ATOM 2425 O O . SER A 1 300 ? -15.545 -1.062 -11.526 1.00 94.00 300 SER A O 1
ATOM 2427 N N . TYR A 1 301 ? -16.231 0.717 -10.341 1.00 88.38 301 TYR A N 1
ATOM 2428 C CA . TYR A 1 301 ? -14.976 0.943 -9.645 1.00 88.38 301 TYR A CA 1
ATOM 2429 C C . TYR A 1 301 ? -14.911 0.173 -8.327 1.00 88.38 301 TYR A C 1
ATOM 2431 O O . TYR A 1 301 ? -15.737 0.357 -7.427 1.00 88.38 301 TYR A O 1
ATOM 2439 N N . TYR A 1 302 ? -13.892 -0.666 -8.193 1.00 84.19 302 TYR A N 1
ATOM 2440 C CA . TYR A 1 302 ? -13.530 -1.346 -6.953 1.00 84.19 302 TYR A CA 1
ATOM 2441 C C . TYR A 1 302 ? -12.068 -1.795 -7.017 1.00 84.19 302 TYR A C 1
ATOM 2443 O O . TYR A 1 302 ? -11.487 -1.927 -8.090 1.00 84.19 302 TYR A O 1
ATOM 2451 N N . ASN A 1 303 ? -11.445 -2.004 -5.854 1.00 79.38 303 ASN A N 1
ATOM 2452 C CA . ASN A 1 303 ? -10.025 -2.374 -5.741 1.00 79.38 303 ASN A CA 1
ATOM 2453 C C . ASN A 1 303 ? -9.051 -1.417 -6.464 1.00 79.38 303 ASN A C 1
ATOM 2455 O O . ASN A 1 303 ? -7.975 -1.843 -6.862 1.00 79.38 303 ASN A O 1
ATOM 2459 N N . GLY A 1 304 ? -9.413 -0.139 -6.620 1.00 74.56 304 GLY A N 1
ATOM 2460 C CA . GLY A 1 304 ? -8.540 0.884 -7.209 1.00 74.56 304 GLY A CA 1
ATOM 2461 C C . GLY A 1 304 ? -8.771 1.189 -8.692 1.00 74.56 304 GLY A C 1
ATOM 2462 O O . GLY A 1 304 ? -8.198 2.156 -9.176 1.00 74.56 304 GLY A O 1
ATOM 2463 N N . TYR A 1 305 ? -9.620 0.427 -9.393 1.00 79.81 305 TYR A N 1
ATOM 2464 C CA . TYR A 1 305 ? -9.762 0.510 -10.856 1.00 79.81 305 TYR A CA 1
ATOM 2465 C C . TYR A 1 305 ? -11.217 0.338 -11.312 1.00 79.81 305 TYR A C 1
ATOM 2467 O O . TYR A 1 305 ? -12.043 -0.196 -10.566 1.00 79.81 305 TYR A O 1
ATOM 2475 N N . PHE A 1 306 ? -11.530 0.781 -12.537 1.00 82.06 306 PHE A N 1
ATOM 2476 C CA . PHE A 1 306 ? -12.803 0.512 -13.218 1.00 82.06 306 PHE A CA 1
ATOM 2477 C C . PHE A 1 306 ? -12.763 -0.845 -13.926 1.00 82.06 306 PHE A C 1
ATOM 2479 O O . PHE A 1 306 ? -11.847 -1.128 -14.690 1.00 82.06 306 PHE A O 1
ATOM 2486 N N . HIS A 1 307 ? -13.788 -1.667 -13.708 1.00 82.56 307 HIS A N 1
ATOM 2487 C CA . HIS A 1 307 ? -13.886 -3.015 -14.268 1.00 82.56 307 HIS A CA 1
ATOM 2488 C C . HIS A 1 307 ? -15.079 -3.131 -15.208 1.00 82.56 307 HIS A C 1
ATOM 2490 O O . HIS A 1 307 ? -16.173 -2.679 -14.868 1.00 82.56 307 HIS A O 1
ATOM 2496 N N . HIS A 1 308 ? -14.885 -3.801 -16.345 1.00 89.56 308 HIS A N 1
ATOM 2497 C CA . HIS A 1 308 ? -15.940 -4.113 -17.313 1.00 89.56 308 HIS A CA 1
ATOM 2498 C C . HIS A 1 308 ? -17.065 -4.954 -16.686 1.00 89.56 308 HIS A C 1
ATOM 2500 O O . HIS A 1 308 ? -16.812 -6.037 -16.145 1.00 89.56 308 HIS A O 1
ATOM 2506 N N . VAL A 1 309 ? -18.311 -4.499 -16.837 1.00 93.56 309 VAL A N 1
ATOM 2507 C CA . VAL A 1 309 ? -19.532 -5.205 -16.438 1.00 93.56 309 VAL A CA 1
ATOM 2508 C C . VAL A 1 309 ? -20.585 -5.086 -17.540 1.00 93.56 309 VAL A C 1
ATOM 2510 O O . VAL A 1 309 ? -21.169 -4.025 -17.753 1.00 93.56 309 VAL A O 1
ATOM 2513 N N . ASP A 1 310 ? -20.874 -6.194 -18.217 1.00 94.81 310 ASP A N 1
ATOM 2514 C CA . ASP A 1 310 ? -21.945 -6.282 -19.205 1.00 94.81 310 ASP A CA 1
ATOM 2515 C C . ASP A 1 310 ? -23.113 -7.140 -18.696 1.00 94.81 310 ASP A C 1
ATOM 2517 O O . ASP A 1 310 ? -23.083 -8.373 -18.802 1.00 94.81 310 ASP A O 1
ATOM 2521 N N . PRO A 1 311 ? -24.182 -6.509 -18.185 1.00 96.75 311 PRO A N 1
ATOM 2522 C CA . PRO A 1 311 ? -25.409 -7.211 -17.824 1.00 96.75 311 PRO A CA 1
ATOM 2523 C C . PRO A 1 311 ? -26.145 -7.824 -19.028 1.00 96.75 311 PRO A C 1
ATOM 2525 O O . PRO A 1 311 ? -26.924 -8.757 -18.842 1.00 96.75 311 PRO A O 1
ATOM 2528 N N . THR A 1 312 ? -25.909 -7.364 -20.261 1.00 93.88 312 THR A N 1
ATOM 2529 C CA . THR A 1 312 ? -26.538 -7.937 -21.464 1.00 93.88 312 THR A CA 1
ATOM 2530 C C . THR A 1 312 ? -26.021 -9.348 -21.715 1.00 93.88 312 THR A C 1
ATOM 2532 O O . THR A 1 312 ? -26.808 -10.284 -21.862 1.00 93.88 312 THR A O 1
ATOM 2535 N N . GLY A 1 313 ? -24.696 -9.514 -21.729 1.00 89.88 313 GLY A N 1
ATOM 2536 C CA . GLY A 1 313 ? -24.033 -10.805 -21.903 1.00 89.88 313 GLY A CA 1
ATOM 2537 C C . GLY A 1 313 ? -23.848 -11.620 -20.620 1.00 89.88 313 GLY A C 1
ATOM 2538 O O . GLY A 1 313 ? -23.485 -12.790 -20.711 1.00 89.88 313 GLY A O 1
ATOM 2539 N N . ASN A 1 314 ? -24.109 -11.031 -19.447 1.00 94.94 314 ASN A N 1
ATOM 2540 C CA . ASN A 1 314 ? -23.741 -11.563 -18.128 1.00 94.94 314 ASN A CA 1
ATOM 2541 C C . ASN A 1 314 ? -22.228 -11.775 -17.964 1.00 94.94 314 ASN A C 1
ATOM 2543 O O . ASN A 1 314 ? -21.771 -12.844 -17.550 1.00 94.94 314 ASN A O 1
ATOM 2547 N N . ILE A 1 315 ? -21.446 -10.770 -18.353 1.00 88.19 315 ILE A N 1
ATOM 2548 C CA . ILE A 1 315 ? -19.991 -10.868 -18.487 1.00 88.19 315 ILE A CA 1
ATOM 2549 C C . ILE A 1 315 ? -19.321 -9.814 -17.631 1.00 88.19 315 ILE A C 1
ATOM 2551 O O . ILE A 1 315 ? -19.640 -8.633 -17.707 1.00 88.19 315 ILE A O 1
ATOM 2555 N N . MET A 1 316 ? -18.326 -10.234 -16.862 1.00 86.88 316 MET A N 1
ATOM 2556 C CA . MET A 1 316 ? -17.603 -9.371 -15.940 1.00 86.88 316 MET A CA 1
ATOM 2557 C C . MET A 1 316 ? -16.105 -9.590 -16.092 1.00 86.88 316 MET A C 1
ATOM 2559 O O . MET A 1 316 ? -15.687 -10.724 -16.309 1.00 86.88 316 MET A O 1
ATOM 2563 N N . GLU A 1 317 ? -15.320 -8.512 -16.008 1.00 79.38 317 GLU A N 1
ATOM 2564 C CA . GLU A 1 317 ? -13.845 -8.548 -16.070 1.00 79.38 317 GLU A CA 1
ATOM 2565 C C . GLU A 1 317 ? -13.296 -9.244 -17.338 1.00 79.38 317 GLU A C 1
ATOM 2567 O O . GLU A 1 317 ? -12.174 -9.742 -17.357 1.00 79.38 317 GLU A O 1
ATOM 2572 N N . TYR A 1 318 ? -14.085 -9.283 -18.419 1.00 75.44 318 TYR A N 1
ATOM 2573 C CA . TYR A 1 318 ? -13.710 -9.929 -19.679 1.00 75.44 318 TYR A CA 1
ATOM 2574 C C . TYR A 1 318 ? -14.105 -9.081 -20.903 1.00 75.44 318 TYR A C 1
ATOM 2576 O O . TYR A 1 318 ? -14.975 -9.471 -21.687 1.00 75.44 318 TYR A O 1
ATOM 2584 N N . PRO A 1 319 ? -13.473 -7.906 -21.086 1.00 69.38 319 PRO A N 1
ATOM 2585 C CA . PRO A 1 319 ? -13.771 -6.996 -22.197 1.00 69.38 319 PRO A CA 1
ATOM 2586 C C . PRO A 1 319 ? -13.492 -7.608 -23.583 1.00 69.38 319 PRO A C 1
ATOM 2588 O O . PRO A 1 319 ? -14.091 -7.197 -24.574 1.00 69.38 319 PRO A O 1
ATOM 2591 N N . LEU A 1 320 ? -12.635 -8.635 -23.660 1.00 64.44 320 LEU A N 1
ATOM 2592 C CA . LEU A 1 320 ? -12.310 -9.353 -24.900 1.00 64.44 320 LEU A CA 1
ATOM 2593 C C . LEU A 1 320 ? -13.488 -10.141 -25.491 1.00 64.44 320 LEU A C 1
ATOM 2595 O O . LEU A 1 320 ? -13.409 -10.588 -26.631 1.00 64.44 320 LEU A O 1
ATOM 2599 N N . TYR A 1 321 ? -14.601 -10.288 -24.771 1.00 69.56 321 TYR A N 1
ATOM 2600 C CA . TYR A 1 321 ? -15.777 -10.999 -25.273 1.00 69.56 321 TYR A CA 1
ATOM 2601 C C . TYR A 1 321 ? -16.318 -10.461 -26.611 1.00 69.56 321 TYR A C 1
ATOM 2603 O O . TYR A 1 321 ? -16.866 -11.219 -27.414 1.00 69.56 321 TYR A O 1
ATOM 2611 N N . TYR A 1 322 ? -16.156 -9.163 -26.879 1.00 64.75 322 TYR A N 1
ATOM 2612 C CA . TYR A 1 322 ? -16.622 -8.541 -28.126 1.00 64.75 322 TYR A CA 1
ATOM 2613 C C . TYR A 1 322 ? -15.655 -8.711 -29.301 1.00 64.75 322 TYR A C 1
ATOM 2615 O O . TYR A 1 322 ? -15.959 -8.294 -30.422 1.00 64.75 322 TYR A O 1
ATOM 2623 N N . VAL A 1 323 ? -14.516 -9.354 -29.047 1.00 58.06 323 VAL A N 1
ATOM 2624 C CA . VAL A 1 323 ? -13.452 -9.650 -29.999 1.00 58.06 323 VAL A CA 1
ATOM 2625 C C . VAL A 1 323 ? -13.511 -11.146 -30.316 1.00 58.06 323 VAL A C 1
ATOM 2627 O O . VAL A 1 323 ? -12.702 -11.944 -29.863 1.00 58.06 323 VAL A O 1
ATOM 2630 N N . ASN A 1 324 ? -14.544 -11.570 -31.050 1.00 49.16 324 ASN A N 1
ATOM 2631 C CA . ASN A 1 324 ? -14.787 -12.995 -31.320 1.00 49.16 324 ASN A CA 1
ATOM 2632 C C . ASN A 1 324 ? -14.275 -13.427 -32.709 1.00 49.16 324 ASN A C 1
ATOM 2634 O O . ASN A 1 324 ? -14.996 -14.057 -33.488 1.00 49.16 324 ASN A O 1
ATOM 2638 N N . SER A 1 325 ? -13.058 -13.006 -33.061 1.00 50.69 325 SER A N 1
ATOM 2639 C CA . SER A 1 325 ? -12.416 -13.303 -34.345 1.00 50.69 325 SER A CA 1
ATOM 2640 C C . SER A 1 325 ? -10.900 -13.163 -34.264 1.00 50.69 325 SER A C 1
ATOM 2642 O O . SER A 1 325 ? -10.423 -12.197 -33.683 1.00 50.69 325 SER A O 1
ATOM 2644 N N . ALA A 1 326 ? -10.173 -14.048 -34.952 1.00 49.94 326 ALA A N 1
ATOM 2645 C CA . ALA A 1 326 ? -8.731 -13.915 -35.172 1.00 49.94 326 ALA A CA 1
ATOM 2646 C C . ALA A 1 326 ? -8.351 -12.662 -35.988 1.00 49.94 326 ALA A C 1
ATOM 2648 O O . ALA A 1 326 ? -7.234 -12.197 -35.874 1.00 49.94 326 ALA A O 1
ATOM 2649 N N . ASP A 1 327 ? -9.283 -12.113 -36.780 1.00 42.91 327 ASP A N 1
ATOM 2650 C CA . ASP A 1 327 ? -9.043 -10.971 -37.685 1.00 42.91 327 ASP A CA 1
ATOM 2651 C C . ASP A 1 327 ? -9.491 -9.598 -37.130 1.00 42.91 327 ASP A C 1
ATOM 2653 O O . ASP A 1 327 ? -9.505 -8.597 -37.852 1.00 42.91 327 ASP A O 1
ATOM 2657 N N . VAL A 1 328 ? -9.979 -9.539 -35.886 1.00 46.28 328 VAL A N 1
ATOM 2658 C CA . VAL A 1 328 ? -10.359 -8.282 -35.220 1.00 46.28 328 VAL A CA 1
ATOM 2659 C C . VAL A 1 328 ? -9.471 -8.157 -33.993 1.00 46.28 328 VAL A C 1
ATOM 2661 O O . VAL A 1 328 ? -9.644 -8.916 -33.054 1.00 46.28 328 VAL A O 1
ATOM 2664 N N . HIS A 1 329 ? -8.525 -7.219 -34.007 1.00 43.91 329 HIS A N 1
ATOM 2665 C CA . HIS A 1 329 ? -7.492 -7.100 -32.966 1.00 43.91 329 HIS A CA 1
ATOM 2666 C C . HIS A 1 329 ? -7.781 -5.981 -31.952 1.00 43.91 329 HIS A C 1
ATOM 2668 O O . HIS A 1 329 ? -7.117 -5.879 -30.926 1.00 43.91 329 HIS A O 1
ATOM 2674 N N . SER A 1 330 ? -8.779 -5.132 -32.215 1.00 45.84 330 SER A N 1
ATOM 2675 C CA . SER A 1 330 ? -9.112 -3.978 -31.378 1.00 45.84 330 SER A CA 1
ATOM 2676 C C . SER 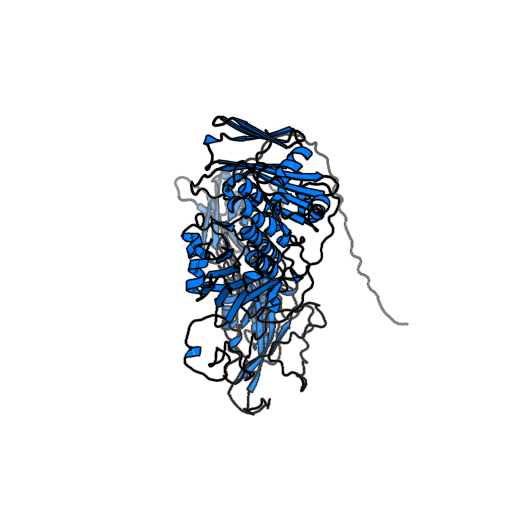A 1 330 ? -10.605 -3.644 -31.437 1.00 45.84 330 SER A C 1
ATOM 2678 O O . SER A 1 330 ? -11.307 -3.968 -32.401 1.00 45.84 330 SER A O 1
ATOM 2680 N N . PHE A 1 331 ? -11.103 -2.970 -30.401 1.00 50.62 331 PHE A N 1
ATOM 2681 C CA . PHE A 1 331 ? -12.408 -2.320 -30.413 1.00 50.62 331 PHE A CA 1
ATOM 2682 C C . PHE A 1 331 ? -12.286 -0.917 -29.818 1.00 50.62 331 PHE A C 1
ATOM 2684 O O . PHE A 1 331 ? -11.484 -0.679 -28.921 1.00 50.62 331 PHE A O 1
ATOM 2691 N N . HIS A 1 332 ? -13.066 0.029 -30.338 1.00 53.28 332 HIS A N 1
ATOM 2692 C CA . HIS A 1 332 ? -13.175 1.362 -29.752 1.00 53.28 332 HIS A CA 1
ATOM 2693 C C . HIS A 1 332 ? -14.374 1.410 -28.820 1.00 53.28 332 HIS A C 1
ATOM 2695 O O . HIS A 1 332 ? -15.475 0.990 -29.201 1.00 53.28 332 HIS A O 1
ATOM 2701 N N . ALA A 1 333 ? -14.154 1.974 -27.638 1.00 58.66 333 ALA A N 1
ATOM 2702 C CA . ALA A 1 333 ? -15.208 2.374 -26.731 1.00 58.66 333 ALA A CA 1
ATOM 2703 C C . ALA A 1 333 ? -14.915 3.732 -26.103 1.00 58.66 333 ALA A C 1
ATOM 2705 O O . ALA A 1 333 ? -13.767 4.164 -26.039 1.00 58.66 333 ALA A O 1
ATOM 2706 N N . SER A 1 334 ? -15.968 4.373 -25.621 1.00 63.44 334 SER A N 1
ATOM 2707 C CA . SER A 1 334 ? -15.924 5.662 -24.946 1.00 63.44 334 SER A CA 1
ATOM 2708 C C . SER A 1 334 ? -16.686 5.546 -23.637 1.00 63.44 334 SER A C 1
ATOM 2710 O O . SER A 1 334 ? -17.829 5.076 -23.626 1.00 63.44 334 SER A O 1
ATOM 2712 N N . ALA A 1 335 ? -16.051 5.957 -22.543 1.00 60.16 335 ALA A N 1
ATOM 2713 C CA . ALA A 1 335 ? -16.668 5.999 -21.228 1.00 60.16 335 ALA A CA 1
ATOM 2714 C C . ALA A 1 335 ? -17.224 7.403 -20.959 1.00 60.16 335 ALA A C 1
ATOM 2716 O O . ALA A 1 335 ? -16.582 8.403 -21.261 1.00 60.16 335 ALA A O 1
ATOM 2717 N N . TYR A 1 336 ? -18.420 7.483 -20.383 1.00 66.25 336 TYR A N 1
ATOM 2718 C CA . TYR A 1 336 ? -19.085 8.750 -20.074 1.00 66.25 336 TYR A CA 1
ATOM 2719 C C . TYR A 1 336 ? -19.047 8.984 -18.567 1.00 66.25 336 TYR A C 1
ATOM 2721 O O . TYR A 1 336 ? -19.574 8.181 -17.789 1.00 66.25 336 TYR A O 1
ATOM 2729 N N . THR A 1 337 ? -18.378 10.059 -18.153 1.00 59.47 337 THR A N 1
ATOM 2730 C CA . THR A 1 337 ? -17.897 10.249 -16.779 1.00 59.47 337 THR A CA 1
ATOM 2731 C C . THR A 1 337 ? -18.749 11.221 -15.956 1.00 59.47 337 THR A C 1
ATOM 2733 O O . THR A 1 337 ? -18.542 11.322 -14.743 1.00 59.47 337 THR A O 1
ATOM 2736 N N . GLY A 1 338 ? -19.744 11.896 -16.552 1.00 52.44 338 GLY A N 1
ATOM 2737 C CA . GLY A 1 338 ? -20.559 12.905 -15.866 1.00 52.44 338 GLY A CA 1
ATOM 2738 C C . GLY A 1 338 ? -22.082 12.774 -15.996 1.00 52.44 338 GLY A C 1
ATOM 2739 O O . GLY A 1 338 ? -22.617 12.503 -17.064 1.00 52.44 338 GLY A O 1
ATOM 2740 N N . CYS A 1 339 ? -22.808 13.138 -14.927 1.00 54.66 339 CYS A N 1
ATOM 2741 C CA . CYS A 1 339 ? -24.253 13.436 -14.977 1.00 54.66 339 CYS A CA 1
ATOM 2742 C C . CYS A 1 339 ? -24.601 14.649 -15.862 1.00 54.66 339 CYS A C 1
ATOM 2744 O O . CYS A 1 339 ? -25.766 14.878 -16.186 1.00 54.66 339 CYS A O 1
ATOM 2746 N N . SER A 1 340 ? -23.594 15.447 -16.233 1.00 49.03 340 SER A N 1
ATOM 2747 C CA . SER A 1 340 ? -23.698 16.581 -17.154 1.00 49.03 340 SER A CA 1
ATOM 2748 C C . SER A 1 340 ? -23.300 16.250 -18.589 1.00 49.03 340 SER A C 1
ATOM 2750 O O . SER A 1 340 ? -23.454 17.119 -19.450 1.00 49.03 340 SER A O 1
ATOM 2752 N N . ASP A 1 341 ? -22.785 15.047 -18.858 1.00 52.28 341 ASP A N 1
ATOM 2753 C CA . ASP A 1 341 ? -22.427 14.669 -20.219 1.00 52.28 341 ASP A CA 1
ATOM 2754 C C . ASP A 1 341 ? -23.718 14.511 -21.006 1.00 52.28 341 ASP A C 1
ATOM 2756 O O . ASP A 1 341 ? -24.511 13.585 -20.809 1.00 52.28 341 ASP A O 1
ATOM 2760 N N . THR A 1 342 ? -23.981 15.480 -21.880 1.00 47.16 342 THR A N 1
ATOM 2761 C CA . THR A 1 342 ? -25.094 15.381 -22.807 1.00 47.16 342 THR A CA 1
ATOM 2762 C C . THR A 1 342 ? -24.808 14.196 -23.709 1.00 47.16 342 THR A C 1
ATOM 2764 O O . THR A 1 342 ? -23.985 14.288 -24.614 1.00 47.16 342 THR A O 1
ATOM 2767 N N . TYR A 1 343 ? -25.481 13.081 -23.444 1.00 46.09 343 TYR A N 1
ATOM 2768 C 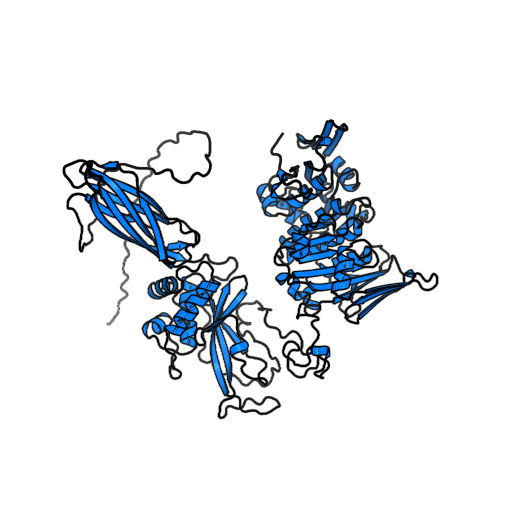CA . TYR A 1 343 ? -25.592 11.968 -24.370 1.00 46.09 343 TYR A CA 1
ATOM 2769 C C . TYR A 1 343 ? -26.120 12.518 -25.700 1.00 46.09 343 TYR A C 1
ATOM 2771 O O . TYR A 1 343 ? -27.297 12.868 -25.813 1.00 46.09 343 TYR A O 1
ATOM 2779 N N . ILE A 1 344 ? -25.237 12.688 -26.684 1.00 43.50 344 ILE A N 1
ATOM 2780 C CA . ILE A 1 344 ? -25.630 13.092 -28.030 1.00 43.50 344 ILE A CA 1
ATOM 2781 C C . ILE A 1 344 ? -26.032 11.803 -28.750 1.00 43.50 344 ILE A C 1
ATOM 2783 O O . ILE A 1 344 ? -25.175 11.030 -29.167 1.00 43.50 344 ILE A O 1
ATOM 2787 N N . GLU A 1 345 ? -27.344 11.578 -28.899 1.00 39.12 345 GLU A N 1
ATOM 2788 C CA . GLU A 1 345 ? -27.924 10.490 -29.718 1.00 39.12 345 GLU A CA 1
ATOM 2789 C C . GLU A 1 345 ? -27.376 10.486 -31.167 1.00 39.12 345 GLU A C 1
ATOM 2791 O O . GLU A 1 345 ? -27.413 9.465 -31.849 1.00 39.12 345 GLU A O 1
ATOM 2796 N N . ASP A 1 346 ? -26.812 11.617 -31.609 1.00 33.84 346 ASP A N 1
ATOM 2797 C CA . ASP A 1 346 ? -26.283 11.896 -32.946 1.00 33.84 346 ASP A CA 1
ATOM 2798 C C . ASP A 1 346 ? -24.742 11.868 -33.046 1.00 33.84 346 ASP A C 1
ATOM 2800 O O . ASP A 1 346 ? -24.159 12.648 -33.807 1.00 33.84 346 ASP A O 1
ATOM 2804 N N . CYS A 1 347 ? -24.037 10.970 -32.349 1.00 33.03 347 CYS A N 1
ATOM 2805 C CA . CYS A 1 347 ? -22.682 10.616 -32.796 1.00 33.03 347 CYS A CA 1
ATOM 2806 C C . CYS A 1 347 ? -22.783 9.839 -34.121 1.00 33.03 347 CYS A C 1
ATOM 2808 O O . CYS A 1 347 ? -22.662 8.616 -34.194 1.00 33.03 347 CYS A O 1
ATOM 2810 N N . PHE A 1 348 ? -23.042 10.579 -35.203 1.00 29.94 348 PHE A N 1
ATOM 2811 C CA . PHE A 1 348 ? -22.781 10.159 -36.566 1.00 29.94 348 PHE A CA 1
ATOM 2812 C C . PHE A 1 348 ? -21.313 9.749 -36.622 1.00 29.94 348 PHE A C 1
ATOM 2814 O O . PHE A 1 348 ? -20.425 10.592 -36.551 1.00 29.94 348 PHE A O 1
ATOM 2821 N N . TRP A 1 349 ? -21.085 8.443 -36.737 1.00 33.78 349 TRP A N 1
ATOM 2822 C CA . TRP A 1 349 ? -19.803 7.811 -37.016 1.00 33.78 349 TRP A CA 1
ATOM 2823 C C . TRP A 1 349 ? -19.185 8.436 -38.275 1.00 33.78 349 TRP A C 1
ATOM 2825 O O . TRP A 1 349 ? -19.420 7.971 -39.396 1.00 33.78 349 TRP A O 1
ATOM 2835 N N . ILE A 1 350 ? -18.458 9.542 -38.114 1.00 25.81 350 ILE A N 1
ATOM 2836 C CA . ILE A 1 350 ? -17.747 10.193 -39.205 1.00 25.81 350 ILE A CA 1
ATOM 2837 C C . ILE A 1 350 ? -16.663 9.223 -39.665 1.00 25.81 350 ILE A C 1
ATOM 2839 O O . ILE A 1 350 ? -15.824 8.762 -38.896 1.00 25.81 350 ILE A O 1
ATOM 2843 N N . ARG A 1 351 ? -16.729 8.895 -40.959 1.00 30.78 351 ARG A N 1
ATOM 2844 C CA . ARG A 1 351 ? -15.568 8.475 -41.734 1.00 30.78 351 ARG A CA 1
ATOM 2845 C C . ARG A 1 351 ? -14.519 9.575 -41.598 1.00 30.78 351 ARG A C 1
ATOM 2847 O O . ARG A 1 351 ? -14.606 10.548 -42.340 1.00 30.78 351 ARG A O 1
ATOM 2854 N N . ASP A 1 352 ? -13.543 9.392 -40.725 1.00 24.50 352 ASP A N 1
ATOM 2855 C CA . ASP A 1 352 ? -12.233 9.985 -40.941 1.00 24.50 352 ASP A CA 1
ATOM 2856 C C . ASP A 1 352 ? -11.263 8.876 -41.320 1.00 24.50 352 ASP A C 1
ATOM 2858 O O . ASP A 1 352 ? -11.142 7.843 -40.667 1.00 24.50 352 ASP A O 1
ATOM 2862 N N . ALA A 1 353 ? -10.658 9.070 -42.484 1.00 29.41 353 ALA A N 1
ATOM 2863 C CA . ALA A 1 353 ? -9.759 8.142 -43.145 1.00 29.41 353 ALA A CA 1
ATOM 2864 C C . ALA A 1 353 ? -8.304 8.313 -42.670 1.00 29.41 353 ALA A C 1
ATOM 2866 O O . ALA A 1 353 ? -7.382 8.008 -43.418 1.00 29.41 353 ALA A O 1
ATOM 2867 N N . GLU A 1 354 ? -8.090 8.783 -41.442 1.00 30.50 354 GLU A N 1
ATOM 2868 C CA . GLU A 1 354 ? -6.769 8.968 -40.838 1.00 30.50 354 GLU A CA 1
ATOM 2869 C C . GLU A 1 354 ? -6.839 8.638 -39.344 1.00 30.50 354 GLU A C 1
ATOM 2871 O O . GLU A 1 354 ? -6.940 9.531 -38.518 1.00 30.50 354 GLU A O 1
ATOM 2876 N N . CYS A 1 355 ? -6.818 7.350 -39.001 1.00 27.25 355 CYS A N 1
ATOM 2877 C CA . CYS A 1 355 ? -6.375 6.859 -37.691 1.00 27.25 355 CYS A CA 1
ATOM 2878 C C . CYS A 1 355 ? -6.061 5.363 -37.822 1.00 27.25 355 CYS A C 1
ATOM 2880 O O . CYS A 1 355 ? -6.916 4.505 -37.614 1.00 27.25 355 CYS A O 1
ATOM 2882 N N . CYS A 1 356 ? -4.821 5.050 -38.193 1.00 25.88 356 CYS A N 1
ATOM 2883 C CA . CYS A 1 356 ? -4.228 3.726 -38.006 1.00 25.88 356 CYS A CA 1
ATOM 2884 C C . CYS A 1 356 ? -3.757 3.593 -36.550 1.00 25.88 356 CYS A C 1
ATOM 2886 O O . CYS A 1 356 ? -2.560 3.519 -36.293 1.00 25.88 356 CYS A O 1
ATOM 2888 N N . VAL A 1 357 ? -4.687 3.646 -35.596 1.00 28.41 357 VAL A N 1
ATOM 2889 C CA . VAL A 1 357 ? -4.389 3.467 -34.171 1.00 28.41 357 VAL A CA 1
ATOM 2890 C C . VAL A 1 357 ? -5.428 2.508 -33.608 1.00 28.41 357 VAL A C 1
ATOM 2892 O O . VAL A 1 357 ? -6.600 2.851 -33.485 1.00 28.41 357 VAL A O 1
ATOM 2895 N N . ASN A 1 358 ? -4.999 1.279 -33.336 1.00 31.03 358 ASN A N 1
ATOM 2896 C CA . ASN A 1 358 ? -5.782 0.272 -32.638 1.00 31.03 358 ASN A CA 1
ATOM 2897 C C . ASN A 1 358 ? -5.649 0.529 -31.133 1.00 31.03 358 ASN A C 1
ATOM 2899 O O . ASN A 1 358 ? -4.685 0.098 -30.511 1.00 31.03 358 ASN A O 1
ATOM 2903 N N . GLY A 1 359 ? -6.597 1.263 -30.557 1.00 32.12 359 GLY A N 1
ATOM 2904 C CA . GLY A 1 359 ? -6.651 1.528 -29.121 1.00 32.12 359 GLY A CA 1
ATOM 2905 C C . GLY A 1 359 ? -7.832 2.427 -28.787 1.00 32.12 359 GLY A C 1
ATOM 2906 O O . GLY A 1 359 ? -8.176 3.311 -29.564 1.00 32.12 359 GLY A O 1
ATOM 2907 N N . PHE A 1 360 ? -8.481 2.184 -27.651 1.00 33.78 360 PHE A N 1
ATOM 2908 C CA . PHE A 1 360 ? -9.594 2.997 -27.167 1.00 33.78 360 PHE A CA 1
ATOM 2909 C C . PHE A 1 360 ? -9.218 4.484 -27.173 1.00 33.78 360 PHE A C 1
ATOM 2911 O O . PHE A 1 360 ? -8.331 4.909 -26.437 1.00 33.78 360 PHE A O 1
ATOM 2918 N N . GLN A 1 361 ? -9.896 5.281 -27.998 1.00 33.88 361 GLN A N 1
ATOM 2919 C CA . GLN A 1 361 ? -9.847 6.732 -27.886 1.00 33.88 361 GLN A CA 1
ATOM 2920 C C . GLN A 1 361 ? -10.962 7.187 -26.950 1.00 33.88 361 GLN A C 1
ATOM 2922 O O . GLN A 1 361 ? -12.146 7.112 -27.287 1.00 33.88 361 GLN A O 1
ATOM 2927 N N . ASP A 1 362 ? -10.561 7.688 -25.787 1.00 35.12 362 ASP A N 1
ATOM 2928 C CA . ASP A 1 362 ? -11.425 8.511 -24.960 1.00 35.12 362 ASP A CA 1
ATOM 2929 C C . ASP A 1 362 ? -11.756 9.817 -25.707 1.00 35.12 362 ASP A C 1
ATOM 2931 O O . ASP A 1 362 ? -10.869 10.555 -26.149 1.00 35.12 362 ASP A O 1
ATOM 2935 N N . VAL A 1 363 ? -13.046 10.089 -25.902 1.00 35.47 363 VAL A N 1
ATOM 2936 C CA . VAL A 1 363 ? -13.543 11.248 -26.666 1.00 35.47 363 VAL A CA 1
ATOM 2937 C C . VAL A 1 363 ? -13.870 12.431 -25.747 1.00 35.47 363 VAL A C 1
ATOM 2939 O O . VAL A 1 363 ? -14.322 13.466 -26.237 1.00 35.47 363 VAL A O 1
ATOM 2942 N N . THR A 1 364 ? -13.631 12.335 -24.431 1.00 39.03 364 THR A N 1
ATOM 2943 C CA . THR A 1 364 ? -13.916 13.424 -23.473 1.00 39.03 364 THR A CA 1
ATOM 2944 C C . THR A 1 364 ? -12.786 14.446 -23.323 1.00 39.03 364 THR A C 1
ATOM 2946 O O . THR A 1 364 ? -12.948 15.422 -22.588 1.00 39.03 364 THR A O 1
ATOM 2949 N N . THR A 1 365 ? -11.694 14.320 -24.093 1.00 35.41 365 THR A N 1
ATOM 2950 C CA . THR A 1 365 ? -10.466 15.150 -24.007 1.00 35.41 365 THR A CA 1
ATOM 2951 C C . THR A 1 365 ? -10.652 16.673 -24.108 1.00 35.41 365 THR A C 1
ATOM 2953 O O . THR A 1 365 ? -9.701 17.423 -23.888 1.00 35.41 365 THR A O 1
ATOM 2956 N N . ILE A 1 366 ? -11.854 17.177 -24.404 1.00 34.19 366 ILE A N 1
ATOM 2957 C CA . ILE A 1 366 ? -12.140 18.618 -24.428 1.00 34.19 366 ILE A CA 1
ATOM 2958 C C . ILE A 1 366 ? -12.697 19.131 -23.080 1.00 34.19 366 ILE A C 1
ATOM 2960 O O . ILE A 1 366 ? -12.625 20.335 -22.833 1.00 34.19 366 ILE A O 1
ATOM 2964 N N . THR A 1 367 ? -13.213 18.279 -22.181 1.00 36.19 367 THR A N 1
ATOM 2965 C CA . THR A 1 367 ? -13.975 18.744 -20.998 1.00 36.19 367 THR A CA 1
ATOM 2966 C C . THR A 1 367 ? -13.426 18.396 -19.614 1.00 36.19 367 THR A C 1
ATOM 2968 O O . THR A 1 367 ? -13.840 19.062 -18.667 1.00 36.19 367 THR A O 1
ATOM 2971 N N . ASP A 1 368 ? -12.497 17.451 -19.448 1.00 38.72 368 ASP A N 1
ATOM 2972 C CA . ASP A 1 368 ? -12.065 17.006 -18.104 1.00 38.72 368 ASP A CA 1
ATOM 2973 C C . ASP A 1 368 ? -10.555 17.076 -17.808 1.00 38.72 368 ASP A C 1
ATOM 2975 O O . ASP A 1 368 ? -10.169 16.998 -16.643 1.00 38.72 368 ASP A O 1
ATOM 2979 N N . GLY A 1 369 ? -9.693 17.329 -18.794 1.00 33.41 369 GLY A N 1
ATOM 2980 C CA . GLY A 1 369 ? -8.290 17.676 -18.540 1.00 33.41 369 GLY A CA 1
ATOM 2981 C C . GLY A 1 369 ? -7.442 16.588 -17.863 1.00 33.41 369 GLY A C 1
ATOM 2982 O O . GLY A 1 369 ? -6.495 16.938 -17.157 1.00 33.41 369 GLY A O 1
ATOM 2983 N N . GLY A 1 370 ? -7.713 15.299 -18.088 1.00 30.31 370 GLY A N 1
ATOM 2984 C CA . GLY A 1 370 ? -6.866 14.212 -17.583 1.00 30.31 370 GLY A CA 1
ATOM 2985 C C . GLY A 1 370 ? -6.834 13.002 -18.515 1.00 30.31 370 GLY A C 1
ATOM 2986 O O . GLY A 1 370 ? -7.870 12.435 -18.819 1.00 30.31 370 GLY A O 1
ATOM 2987 N N . TYR A 1 371 ? -5.638 12.609 -18.956 1.00 28.64 371 TYR A N 1
ATOM 2988 C CA . TYR A 1 371 ? -5.391 11.366 -19.692 1.00 28.64 371 TYR A CA 1
ATOM 2989 C C . TYR A 1 371 ? -5.594 10.152 -18.765 1.00 28.64 371 TYR A C 1
ATOM 2991 O O . TYR A 1 371 ? -4.913 10.065 -17.743 1.00 28.64 371 TYR A O 1
ATOM 2999 N N . ASP A 1 372 ? -6.471 9.215 -19.132 1.00 35.84 372 ASP A N 1
ATOM 3000 C CA . ASP A 1 372 ? -6.572 7.880 -18.519 1.00 35.84 372 ASP A CA 1
ATOM 3001 C C . ASP A 1 372 ? -5.563 6.952 -19.238 1.00 35.84 372 ASP A C 1
ATOM 3003 O O . ASP A 1 372 ? -5.708 6.649 -20.422 1.00 35.84 372 ASP A O 1
ATOM 3007 N N . THR A 1 373 ? -4.451 6.602 -18.583 1.00 30.67 373 THR A N 1
ATOM 3008 C CA . THR A 1 373 ? -3.234 6.042 -19.218 1.00 30.67 373 THR A CA 1
ATOM 3009 C C . THR A 1 373 ? -3.165 4.507 -19.291 1.00 30.67 373 THR A C 1
ATOM 3011 O O . THR A 1 373 ? -2.079 3.974 -19.499 1.00 30.67 373 THR A O 1
ATOM 3014 N N . GLU A 1 374 ? -4.263 3.768 -19.112 1.00 35.44 374 GLU A N 1
ATOM 3015 C CA . GLU A 1 374 ? -4.185 2.327 -18.777 1.00 35.44 374 GLU A CA 1
ATOM 3016 C C . GLU A 1 374 ? -4.625 1.323 -19.871 1.00 35.44 374 GLU A C 1
ATOM 3018 O O . GLU A 1 374 ? -4.726 0.133 -19.596 1.00 35.44 374 GLU A O 1
ATOM 3023 N N . TYR A 1 375 ? -4.823 1.732 -21.133 1.00 36.94 375 TYR A N 1
ATOM 3024 C CA . TYR A 1 375 ? -5.208 0.798 -22.217 1.00 36.94 375 TYR A CA 1
ATOM 3025 C C . TYR A 1 375 ? -4.311 0.890 -23.469 1.00 36.94 375 TYR A C 1
ATOM 3027 O O . TYR A 1 375 ? -4.758 1.292 -24.544 1.00 36.94 375 TYR A O 1
ATOM 3035 N N . TYR A 1 376 ? -3.039 0.494 -23.336 1.00 37.09 376 TYR A N 1
ATOM 3036 C CA . TYR A 1 376 ? -2.032 0.466 -24.412 1.00 37.09 376 TYR A CA 1
ATOM 3037 C C . TYR A 1 376 ? -1.668 -0.982 -24.822 1.00 37.09 376 TYR A C 1
ATOM 3039 O O . TYR A 1 376 ? -1.456 -1.819 -23.948 1.00 37.09 376 TYR A O 1
ATOM 3047 N N . CYS A 1 377 ? -1.591 -1.282 -26.131 1.00 41.03 377 CYS A N 1
ATOM 3048 C CA . CYS A 1 377 ? -0.997 -2.524 -26.673 1.00 41.03 377 CYS A CA 1
ATOM 3049 C C . CYS A 1 377 ? 0.537 -2.416 -26.538 1.00 41.03 377 CYS A C 1
ATOM 3051 O O . CYS A 1 377 ? 1.111 -1.548 -27.197 1.00 41.03 377 CYS A O 1
ATOM 3053 N N . PRO A 1 378 ? 1.202 -3.210 -25.675 1.00 39.84 378 PRO A N 1
ATOM 3054 C CA . PRO A 1 378 ? 2.576 -2.910 -25.259 1.00 39.84 378 PRO A CA 1
ATOM 3055 C C . PRO A 1 378 ? 3.658 -3.147 -26.326 1.00 39.84 378 PRO A C 1
ATOM 3057 O O . PRO A 1 378 ? 4.652 -2.422 -26.315 1.00 39.84 378 PRO A O 1
ATOM 3060 N N . SER A 1 379 ? 3.482 -4.118 -27.231 1.00 48.81 379 SER A N 1
ATOM 3061 C CA . SER A 1 379 ? 4.415 -4.413 -28.330 1.00 48.81 379 SER A CA 1
ATOM 3062 C C . SER A 1 379 ? 3.760 -5.254 -29.439 1.00 48.81 379 SER A C 1
ATOM 3064 O O . SER A 1 379 ? 2.881 -6.072 -29.162 1.00 48.81 379 SER A O 1
ATOM 3066 N N . ASP A 1 380 ? 4.173 -4.971 -30.674 1.00 55.06 380 ASP A N 1
ATOM 3067 C CA . ASP A 1 380 ? 3.923 -5.687 -31.939 1.00 55.06 380 ASP A CA 1
ATOM 3068 C C . ASP A 1 380 ? 5.274 -5.613 -32.673 1.00 55.06 380 ASP A C 1
ATOM 3070 O O . ASP A 1 380 ? 5.580 -4.628 -33.360 1.00 55.06 380 ASP A O 1
ATOM 3074 N N . GLN A 1 381 ? 6.191 -6.510 -32.295 1.00 53.66 381 GLN A N 1
ATOM 3075 C CA . GLN A 1 381 ? 7.630 -6.332 -32.529 1.00 53.66 381 GLN A CA 1
ATOM 3076 C C . GLN A 1 381 ? 8.014 -6.522 -34.000 1.00 53.66 381 GLN A C 1
ATOM 3078 O O . GLN A 1 381 ? 8.949 -5.869 -34.485 1.00 53.66 381 GLN A O 1
ATOM 3083 N N . ASP A 1 382 ? 7.262 -7.340 -34.729 1.00 50.41 382 ASP A N 1
ATOM 3084 C CA . ASP A 1 382 ? 7.470 -7.616 -36.147 1.00 50.41 382 ASP A CA 1
ATOM 3085 C C . ASP A 1 382 ? 6.554 -6.775 -37.074 1.00 50.41 382 ASP A C 1
ATOM 3087 O O . ASP A 1 382 ? 6.808 -6.681 -38.281 1.00 50.41 382 ASP A O 1
ATOM 3091 N N . ASN A 1 383 ? 5.618 -6.008 -36.496 1.00 45.50 383 ASN A N 1
ATOM 3092 C CA . ASN A 1 383 ? 4.639 -5.141 -37.165 1.00 45.50 383 ASN A CA 1
ATOM 3093 C C . ASN A 1 383 ? 3.654 -5.901 -38.061 1.00 45.50 383 ASN A C 1
ATOM 3095 O O . ASN A 1 383 ? 3.237 -5.376 -39.109 1.00 45.50 383 ASN A O 1
ATOM 3099 N N . ASP A 1 384 ? 3.286 -7.122 -37.692 1.00 51.41 384 ASP A N 1
ATOM 3100 C CA . ASP A 1 384 ? 2.283 -7.892 -38.418 1.00 51.41 384 ASP A CA 1
ATOM 3101 C C . ASP A 1 384 ? 0.834 -7.488 -38.063 1.00 51.41 384 ASP A C 1
ATOM 3103 O O . ASP A 1 384 ? -0.107 -7.765 -38.824 1.00 51.41 384 ASP A O 1
ATOM 3107 N N . GLY A 1 385 ? 0.666 -6.706 -36.990 1.00 43.66 385 GLY A N 1
ATOM 3108 C CA . GLY A 1 385 ? -0.605 -6.150 -36.539 1.00 43.66 385 GLY A CA 1
ATOM 3109 C C . GLY A 1 385 ? -1.269 -6.914 -35.391 1.00 43.66 385 GLY A C 1
ATOM 3110 O O . GLY A 1 385 ? -2.417 -6.580 -35.054 1.00 43.66 385 GLY A O 1
ATOM 3111 N N . ILE A 1 386 ? -0.591 -7.901 -34.798 1.00 44.59 386 ILE A N 1
ATOM 3112 C CA . ILE A 1 386 ? -1.007 -8.666 -33.618 1.00 44.59 386 ILE A CA 1
ATOM 3113 C C . ILE A 1 386 ? -0.070 -8.307 -32.454 1.00 44.59 386 ILE A C 1
ATOM 3115 O O . ILE A 1 386 ? 1.140 -8.316 -32.596 1.00 44.59 386 ILE A O 1
ATOM 3119 N N . CYS A 1 387 ? -0.601 -7.951 -31.274 1.00 53.09 387 CYS A N 1
ATOM 3120 C CA . CYS A 1 387 ? 0.295 -7.709 -30.133 1.00 53.09 387 CYS A CA 1
ATOM 3121 C C . CYS A 1 387 ? 0.962 -9.042 -29.736 1.00 53.09 387 CYS A C 1
ATOM 3123 O O . CYS A 1 387 ? 0.227 -10.014 -29.551 1.00 53.09 387 CYS A O 1
ATOM 3125 N N . ASP A 1 388 ? 2.275 -9.071 -29.484 1.00 56.50 388 ASP A N 1
ATOM 3126 C CA . ASP A 1 388 ? 3.076 -10.306 -29.300 1.00 56.50 388 ASP A CA 1
ATOM 3127 C C . ASP A 1 388 ? 2.497 -11.266 -28.231 1.00 56.50 388 ASP A C 1
ATOM 3129 O O . ASP A 1 388 ? 2.547 -12.490 -28.331 1.00 56.50 388 ASP A O 1
ATOM 3133 N N . ASN A 1 389 ? 1.835 -10.721 -27.204 1.00 49.44 389 ASN A N 1
ATOM 3134 C CA . ASN A 1 389 ? 1.158 -11.502 -26.157 1.00 49.44 389 ASN A CA 1
ATOM 3135 C C . ASN A 1 389 ? -0.044 -12.334 -26.656 1.00 49.44 389 ASN A C 1
ATOM 3137 O O . ASN A 1 389 ? -0.550 -13.201 -25.933 1.00 49.44 389 ASN A O 1
ATOM 3141 N N . PHE A 1 390 ? -0.525 -12.044 -27.862 1.00 45.78 390 PHE A N 1
ATOM 3142 C CA . PHE A 1 390 ? -1.646 -12.686 -28.536 1.00 45.78 390 PHE A CA 1
ATOM 3143 C C . PHE A 1 390 ? -1.241 -13.351 -29.860 1.00 45.78 390 PHE A C 1
ATOM 3145 O O . PHE A 1 390 ? -2.115 -13.949 -30.495 1.00 45.78 390 PHE A O 1
ATOM 3152 N N . ASP A 1 391 ? 0.047 -13.315 -30.224 1.00 55.38 391 ASP A N 1
ATOM 3153 C CA . ASP A 1 391 ? 0.598 -14.056 -31.358 1.00 55.38 391 ASP A CA 1
ATOM 3154 C C . ASP A 1 391 ? 1.020 -15.488 -30.970 1.00 55.38 391 ASP A C 1
ATOM 3156 O O . ASP A 1 391 ? 1.247 -15.855 -29.809 1.00 55.38 391 ASP A O 1
ATOM 3160 N N . SER A 1 392 ? 1.050 -16.342 -31.983 1.00 57.47 392 SER A N 1
ATOM 3161 C CA . SER A 1 392 ? 1.802 -17.584 -32.047 1.00 57.47 392 SER A CA 1
ATOM 3162 C C . SER A 1 392 ? 3.332 -17.431 -32.093 1.00 57.47 392 SER A C 1
ATOM 3164 O O . SER A 1 392 ? 3.980 -18.415 -31.738 1.00 57.47 392 SER A O 1
ATOM 3166 N N . ASP A 1 393 ? 3.883 -16.278 -32.492 1.00 58.22 393 ASP A N 1
ATOM 3167 C CA . ASP A 1 393 ? 5.321 -15.945 -32.519 1.00 58.22 393 ASP A CA 1
ATOM 3168 C C . ASP A 1 393 ? 5.731 -15.022 -31.346 1.00 58.22 393 ASP A C 1
ATOM 3170 O O . ASP A 1 393 ? 6.172 -13.886 -31.463 1.00 58.22 393 ASP A O 1
ATOM 3174 N N . LYS A 1 394 ? 5.573 -15.516 -30.124 1.00 57.47 394 LYS A N 1
ATOM 3175 C CA . LYS A 1 394 ? 5.636 -14.691 -28.907 1.00 57.47 394 LYS A CA 1
ATOM 3176 C C . LYS A 1 394 ? 6.976 -13.996 -28.655 1.00 57.47 394 LYS A C 1
ATOM 3178 O O . LYS A 1 394 ? 7.034 -13.145 -27.769 1.00 57.47 394 LYS A O 1
ATOM 3183 N N . ASP A 1 395 ? 8.039 -14.392 -29.348 1.00 58.88 395 ASP A N 1
ATOM 3184 C CA . ASP A 1 395 ? 9.356 -13.755 -29.296 1.00 58.88 395 ASP A CA 1
ATOM 3185 C C . ASP A 1 395 ? 9.612 -12.723 -30.419 1.00 58.88 395 ASP A C 1
ATOM 3187 O O . ASP A 1 395 ? 10.690 -12.122 -30.448 1.00 58.88 395 ASP A O 1
ATOM 3191 N N . GLY A 1 396 ? 8.625 -12.467 -31.287 1.00 53.53 396 GLY A N 1
ATOM 3192 C CA . GLY A 1 396 ? 8.607 -11.368 -32.256 1.00 53.53 396 GLY A CA 1
ATOM 3193 C C . GLY A 1 396 ? 9.567 -11.533 -33.439 1.00 53.53 396 GLY A C 1
ATOM 3194 O O . GLY A 1 396 ? 10.034 -10.533 -33.997 1.00 53.53 396 GLY A O 1
ATOM 3195 N N . ASP A 1 397 ? 9.928 -12.770 -33.804 1.00 59.22 397 ASP A N 1
ATOM 3196 C CA . ASP A 1 397 ? 10.846 -13.065 -34.914 1.00 59.22 397 ASP A CA 1
ATOM 3197 C C . ASP A 1 397 ? 10.159 -13.343 -36.272 1.00 59.22 397 ASP A C 1
ATOM 3199 O O . ASP A 1 397 ? 10.846 -13.499 -37.296 1.00 59.22 397 ASP A O 1
ATOM 3203 N N . GLY A 1 398 ? 8.822 -13.365 -36.308 1.00 51.47 398 GLY A N 1
ATOM 3204 C CA . GLY A 1 398 ? 8.005 -13.617 -37.493 1.00 51.47 398 GLY A CA 1
ATOM 3205 C C . GLY A 1 398 ? 7.861 -15.099 -37.866 1.00 51.47 398 GLY A C 1
ATOM 3206 O O . GLY A 1 398 ? 7.407 -15.411 -38.979 1.00 51.47 398 GLY A O 1
ATOM 3207 N N . ILE A 1 399 ? 8.308 -16.045 -37.023 1.00 61.72 399 ILE A N 1
ATOM 3208 C CA . ILE A 1 399 ? 8.293 -17.490 -37.303 1.00 61.72 399 ILE A CA 1
ATOM 3209 C C . ILE A 1 399 ? 7.873 -18.316 -36.068 1.00 61.72 399 ILE A C 1
ATOM 3211 O O . ILE A 1 399 ? 8.725 -18.692 -35.265 1.00 61.72 399 ILE A O 1
ATOM 3215 N N . PRO A 1 400 ? 6.627 -18.835 -36.021 1.00 58.19 400 PRO A N 1
ATOM 3216 C CA . PRO A 1 400 ? 6.189 -19.739 -34.955 1.00 58.19 400 PRO A CA 1
ATOM 3217 C C . PRO A 1 400 ? 7.021 -21.033 -34.909 1.00 58.19 400 PRO A C 1
ATOM 3219 O O . PRO A 1 400 ? 6.968 -21.879 -35.816 1.00 58.19 400 PRO A O 1
ATOM 3222 N N . ASN A 1 401 ? 7.803 -21.209 -33.850 1.00 69.00 401 ASN A N 1
ATOM 3223 C CA . ASN A 1 401 ? 8.746 -22.294 -33.643 1.00 69.00 401 ASN A CA 1
ATOM 3224 C C . ASN A 1 401 ? 8.807 -22.757 -32.164 1.00 69.00 401 ASN A C 1
ATOM 3226 O O . ASN A 1 401 ? 7.884 -22.579 -31.376 1.00 69.00 401 ASN A O 1
ATOM 3230 N N . SER A 1 402 ? 9.828 -23.538 -31.798 1.00 45.56 402 SER A N 1
ATOM 3231 C CA . SER A 1 402 ? 9.939 -24.116 -30.448 1.00 45.56 402 SER A CA 1
ATOM 3232 C C . SER A 1 402 ? 10.387 -23.121 -29.370 1.00 45.56 402 SER A C 1
ATOM 3234 O O . SER A 1 402 ? 10.248 -23.443 -28.188 1.00 45.56 402 SER A O 1
ATOM 3236 N N . SER A 1 403 ? 10.915 -21.960 -29.764 1.00 49.59 403 SER A N 1
ATOM 3237 C CA . SER A 1 403 ? 11.250 -20.842 -28.874 1.00 49.59 403 SER A CA 1
ATOM 3238 C C . SER A 1 403 ? 9.993 -20.214 -28.253 1.00 49.59 403 SER A C 1
ATOM 3240 O O . SER A 1 403 ? 10.019 -19.870 -27.076 1.00 49.59 403 SER A O 1
ATOM 3242 N N . ASP A 1 404 ? 8.844 -20.266 -28.941 1.00 56.78 404 ASP A N 1
ATOM 3243 C CA . ASP A 1 404 ? 7.531 -19.791 -28.451 1.00 56.78 404 ASP A CA 1
ATOM 3244 C C . ASP A 1 404 ? 6.906 -20.654 -27.339 1.00 56.78 404 ASP A C 1
ATOM 3246 O O . ASP A 1 404 ? 5.862 -20.330 -26.759 1.00 56.78 404 ASP A O 1
ATOM 3250 N N . GLY A 1 405 ? 7.507 -21.818 -27.078 1.00 39.16 405 GLY A N 1
ATOM 3251 C CA . GLY A 1 405 ? 7.009 -22.830 -26.150 1.00 39.16 405 GLY A CA 1
ATOM 3252 C C . GLY A 1 405 ? 7.729 -22.890 -24.802 1.00 39.16 405 GLY A C 1
ATOM 3253 O O . GLY A 1 405 ? 7.343 -23.725 -23.976 1.00 39.16 405 GLY A O 1
ATOM 3254 N N . GLN A 1 406 ? 8.765 -22.075 -24.557 1.00 39.25 406 GLN A N 1
ATOM 3255 C CA . GLN A 1 406 ? 9.496 -22.090 -23.285 1.00 39.25 406 GLN A CA 1
ATOM 3256 C C . GLN A 1 406 ? 9.006 -21.010 -22.303 1.00 39.25 406 GLN A C 1
ATOM 3258 O O . GLN A 1 406 ? 8.759 -19.873 -22.692 1.00 39.25 406 GLN A O 1
ATOM 3263 N N . PRO A 1 407 ? 8.832 -21.356 -21.012 1.00 40.12 407 PRO A N 1
ATOM 3264 C CA . PRO A 1 407 ? 8.274 -20.464 -20.005 1.00 40.12 407 PRO A CA 1
ATOM 3265 C C . PRO A 1 407 ? 9.340 -19.494 -19.468 1.00 40.12 407 PRO A C 1
ATOM 3267 O O . PRO A 1 407 ? 9.773 -19.634 -18.330 1.00 40.12 407 PRO A O 1
ATOM 3270 N N . CYS A 1 408 ? 9.715 -18.501 -20.269 1.00 33.69 408 CYS A N 1
ATOM 3271 C CA . CYS A 1 408 ? 10.421 -17.288 -19.847 1.00 33.69 408 CYS A CA 1
ATOM 3272 C C . CYS A 1 408 ? 9.866 -16.124 -20.685 1.00 33.69 408 CYS A C 1
ATOM 3274 O O . CYS A 1 408 ? 9.948 -16.193 -21.898 1.00 33.69 408 CYS A O 1
ATOM 3276 N N . GLY A 1 409 ? 9.270 -15.046 -20.193 1.00 39.75 409 GLY A N 1
ATOM 3277 C CA . GLY A 1 409 ? 8.560 -14.786 -18.957 1.00 39.75 409 GLY A CA 1
ATOM 3278 C C . GLY A 1 409 ? 7.315 -13.966 -19.321 1.00 39.75 409 GLY A C 1
ATOM 3279 O O . GLY A 1 409 ? 7.237 -13.331 -20.365 1.00 39.75 409 GLY A O 1
ATOM 3280 N N . THR A 1 410 ? 6.298 -14.038 -18.474 1.00 40.09 410 THR A N 1
ATOM 3281 C CA . THR A 1 410 ? 5.098 -13.191 -18.515 1.00 40.09 410 THR A CA 1
ATOM 3282 C C . THR A 1 410 ? 5.444 -11.732 -18.801 1.00 40.09 410 THR A C 1
ATOM 3284 O O . THR A 1 410 ? 6.401 -11.268 -18.192 1.00 40.09 410 THR A O 1
ATOM 3287 N N . GLY A 1 411 ? 4.643 -11.027 -19.609 1.00 57.38 411 GLY A N 1
ATOM 3288 C CA . GLY A 1 411 ? 4.706 -9.575 -19.826 1.00 57.38 411 GLY A CA 1
ATOM 3289 C C . GLY A 1 411 ? 4.641 -8.762 -18.530 1.00 57.38 411 GLY A C 1
ATOM 3290 O O . GLY A 1 411 ? 3.599 -8.225 -18.176 1.00 57.38 411 GLY A O 1
ATOM 3291 N N . ILE A 1 412 ? 5.759 -8.745 -17.812 1.00 75.25 412 ILE A N 1
ATOM 3292 C CA . ILE A 1 412 ? 6.069 -7.907 -16.668 1.00 75.25 412 ILE A CA 1
ATOM 3293 C C . ILE A 1 412 ? 7.168 -6.976 -17.143 1.00 75.25 412 ILE A C 1
ATOM 3295 O O . ILE A 1 412 ? 8.169 -7.423 -17.697 1.00 75.25 412 ILE A O 1
ATOM 3299 N N . GLY A 1 413 ? 6.996 -5.689 -16.920 1.00 88.06 413 GLY A N 1
ATOM 3300 C CA . GLY A 1 413 ? 8.057 -4.724 -17.123 1.00 88.06 413 GLY A CA 1
ATOM 3301 C C . GLY A 1 413 ? 8.131 -3.737 -15.975 1.00 88.06 413 GLY A C 1
ATOM 3302 O O . GLY A 1 413 ? 7.374 -3.807 -15.002 1.00 88.06 413 GLY A O 1
ATOM 3303 N N . PHE A 1 414 ? 9.073 -2.802 -16.046 1.00 90.56 414 PHE A N 1
ATOM 3304 C CA . PHE A 1 414 ? 9.290 -1.850 -14.959 1.00 90.56 414 PHE A CA 1
ATOM 3305 C C . PHE A 1 414 ? 8.065 -0.959 -14.690 1.00 90.56 414 PHE A C 1
ATOM 3307 O O . PHE A 1 414 ? 7.926 -0.458 -13.572 1.00 90.56 414 PHE A O 1
ATOM 3314 N N . ALA A 1 415 ? 7.143 -0.807 -15.650 1.00 87.75 415 ALA A N 1
ATOM 3315 C CA . ALA A 1 415 ? 5.871 -0.119 -15.419 1.00 87.75 415 ALA A CA 1
ATOM 3316 C C . ALA A 1 415 ? 4.934 -0.869 -14.463 1.00 87.75 415 ALA A C 1
ATOM 3318 O O . ALA A 1 415 ? 4.118 -0.224 -13.807 1.00 87.75 415 ALA A O 1
ATOM 3319 N N . ASP A 1 416 ? 5.087 -2.188 -14.329 1.00 90.94 416 ASP A N 1
ATOM 3320 C CA . ASP A 1 416 ? 4.249 -3.029 -13.476 1.00 90.94 416 ASP A CA 1
ATOM 3321 C C . ASP A 1 416 ? 4.734 -3.074 -12.022 1.00 90.94 416 ASP A C 1
ATOM 3323 O O . ASP A 1 416 ? 4.029 -3.585 -11.155 1.00 90.94 416 ASP A O 1
ATOM 3327 N N . ILE A 1 417 ? 5.907 -2.512 -11.690 1.00 93.38 417 ILE A N 1
ATOM 3328 C CA . ILE A 1 417 ? 6.419 -2.499 -10.305 1.00 93.38 417 ILE A CA 1
ATOM 3329 C C . ILE A 1 417 ? 5.358 -2.021 -9.284 1.00 93.38 417 ILE A C 1
ATOM 3331 O O . ILE A 1 417 ? 5.200 -2.692 -8.260 1.00 93.38 417 ILE A O 1
ATOM 3335 N N . PRO A 1 418 ? 4.583 -0.936 -9.517 1.00 93.12 418 PRO A N 1
ATOM 3336 C CA . PRO A 1 418 ? 3.538 -0.515 -8.585 1.00 93.12 418 PRO A CA 1
ATOM 3337 C C . PRO A 1 418 ? 2.471 -1.575 -8.288 1.00 93.12 418 PRO A C 1
ATOM 3339 O O . PRO A 1 418 ? 2.047 -1.694 -7.139 1.00 93.12 418 PRO A O 1
ATOM 3342 N N . SER A 1 419 ? 2.047 -2.349 -9.291 1.00 90.19 419 SER A N 1
ATOM 3343 C CA . SER A 1 419 ? 1.018 -3.387 -9.134 1.00 90.19 419 SER A CA 1
ATOM 3344 C C . SER A 1 419 ? 1.604 -4.708 -8.621 1.00 90.19 419 SER A C 1
ATOM 3346 O O . SER A 1 419 ? 0.942 -5.451 -7.894 1.00 90.19 419 SER A O 1
ATOM 3348 N N . LEU A 1 420 ? 2.869 -4.987 -8.936 1.00 92.00 420 LEU A N 1
ATOM 3349 C CA . LEU A 1 420 ? 3.563 -6.211 -8.546 1.00 92.00 420 LEU A CA 1
ATOM 3350 C C . LEU A 1 420 ? 4.074 -6.202 -7.098 1.00 92.00 420 LEU A C 1
ATOM 3352 O O . LEU A 1 420 ? 4.227 -7.273 -6.510 1.00 92.00 420 LEU A O 1
ATOM 3356 N N . PHE A 1 421 ? 4.303 -5.021 -6.517 1.00 95.44 421 PHE A N 1
ATOM 3357 C CA . PHE A 1 421 ? 4.792 -4.837 -5.145 1.00 95.44 421 PHE A CA 1
ATOM 3358 C C . PHE A 1 421 ? 3.734 -4.194 -4.226 1.00 95.44 421 PHE A C 1
ATOM 3360 O O . PHE A 1 421 ? 4.055 -3.423 -3.327 1.00 95.44 421 PHE A O 1
ATOM 3367 N N . LEU A 1 422 ? 2.442 -4.493 -4.400 1.00 89.38 422 LEU A N 1
ATOM 3368 C CA . LEU A 1 422 ? 1.377 -3.877 -3.584 1.00 89.38 422 LEU A CA 1
ATOM 3369 C C . LEU A 1 422 ? 1.490 -4.159 -2.075 1.00 89.38 422 LEU A C 1
ATOM 3371 O O . LEU A 1 422 ? 1.019 -3.362 -1.265 1.00 89.38 422 LEU A O 1
ATOM 3375 N N . SER A 1 423 ? 2.068 -5.295 -1.679 1.00 93.69 423 SER A N 1
ATOM 3376 C CA . SER A 1 423 ? 2.219 -5.696 -0.275 1.00 93.69 423 SER A CA 1
ATOM 3377 C C . SER A 1 423 ? 3.277 -6.790 -0.111 1.00 93.69 423 SER A C 1
ATOM 3379 O O . SER A 1 423 ? 3.688 -7.398 -1.097 1.00 93.69 423 SER A O 1
ATOM 3381 N N . ASN A 1 424 ? 3.664 -7.077 1.138 1.00 95.12 424 ASN A N 1
ATOM 3382 C CA . ASN A 1 424 ? 4.595 -8.155 1.496 1.00 95.12 424 ASN A CA 1
ATOM 3383 C C . ASN A 1 424 ? 5.972 -8.016 0.819 1.00 95.12 424 ASN A C 1
ATOM 3385 O O . ASN A 1 424 ? 6.482 -8.966 0.226 1.00 95.12 424 ASN A O 1
ATOM 3389 N N . ASN A 1 425 ? 6.534 -6.806 0.863 1.00 97.44 425 ASN A N 1
ATOM 3390 C CA . ASN A 1 425 ? 7.778 -6.450 0.186 1.00 97.44 425 ASN A CA 1
ATOM 3391 C C . ASN A 1 425 ? 8.947 -6.432 1.173 1.00 97.44 425 ASN A C 1
ATOM 3393 O O . ASN A 1 425 ? 8.819 -5.865 2.259 1.00 97.44 425 ASN A O 1
ATOM 3397 N N . PHE A 1 426 ? 10.102 -6.951 0.764 1.00 97.50 426 PHE A N 1
ATOM 3398 C CA . PHE A 1 426 ? 11.307 -6.978 1.592 1.00 97.50 426 PHE A CA 1
ATOM 3399 C C . PHE A 1 426 ? 12.517 -6.484 0.806 1.00 97.50 426 PHE A C 1
ATOM 3401 O O . PHE A 1 426 ? 12.817 -7.014 -0.261 1.00 97.50 426 PHE A O 1
ATOM 3408 N N . HIS A 1 427 ? 13.235 -5.498 1.342 1.00 97.19 427 HIS A N 1
ATOM 3409 C CA . HIS A 1 427 ? 14.606 -5.232 0.919 1.00 97.19 427 HIS A CA 1
ATOM 3410 C C . HIS A 1 427 ? 15.503 -6.318 1.496 1.00 97.19 427 HIS A C 1
ATOM 3412 O O . HIS A 1 427 ? 15.534 -6.491 2.711 1.00 97.19 427 HIS A O 1
ATOM 3418 N N . VAL A 1 428 ? 16.235 -7.026 0.641 1.00 97.12 428 VAL A N 1
ATOM 3419 C CA . VAL A 1 428 ? 17.131 -8.107 1.053 1.00 97.12 428 VAL A CA 1
ATOM 3420 C C . VAL A 1 428 ? 18.554 -7.754 0.655 1.00 97.12 428 VAL A C 1
ATOM 3422 O O . VAL A 1 428 ? 18.885 -7.710 -0.531 1.00 97.12 428 VAL A O 1
ATOM 3425 N N . VAL A 1 429 ? 19.393 -7.511 1.656 1.00 96.50 429 VAL A N 1
ATOM 3426 C CA . VAL A 1 429 ? 20.829 -7.253 1.487 1.00 96.50 429 VAL A CA 1
ATOM 3427 C C . VAL A 1 429 ? 21.644 -8.372 2.124 1.00 96.50 429 VAL A C 1
ATOM 3429 O O . VAL A 1 429 ? 21.163 -9.071 3.010 1.00 96.50 429 VAL A O 1
ATOM 3432 N N . GLY A 1 430 ? 22.893 -8.538 1.705 1.00 94.44 430 GLY A N 1
ATOM 3433 C CA . GLY A 1 430 ? 23.799 -9.460 2.384 1.00 94.44 430 GLY A CA 1
ATOM 3434 C C . GLY A 1 430 ? 24.206 -8.957 3.772 1.00 94.44 430 GLY A C 1
ATOM 3435 O O . GLY A 1 430 ? 24.491 -7.775 3.953 1.00 94.44 430 GLY A O 1
ATOM 3436 N N . GLU A 1 431 ? 24.323 -9.849 4.750 1.00 92.88 431 GLU A N 1
ATOM 3437 C CA . GLU A 1 431 ? 24.861 -9.562 6.088 1.00 92.88 431 GLU A CA 1
ATOM 3438 C C . GLU A 1 431 ? 26.309 -9.040 6.018 1.00 92.88 431 GLU A C 1
ATOM 3440 O O . GLU A 1 431 ? 26.761 -8.278 6.868 1.00 92.88 431 GLU A O 1
ATOM 3445 N N . LEU A 1 432 ? 27.045 -9.431 4.973 1.00 90.31 432 LEU A N 1
ATOM 3446 C CA . LEU A 1 432 ? 28.418 -8.989 4.718 1.00 90.31 432 LEU A CA 1
ATOM 3447 C C . LEU A 1 432 ? 28.501 -7.770 3.785 1.00 90.31 432 LEU A C 1
ATOM 3449 O O . LEU A 1 432 ? 29.607 -7.352 3.435 1.00 90.31 432 LEU A O 1
ATOM 3453 N N . ALA A 1 433 ? 27.361 -7.210 3.369 1.00 89.94 433 ALA A N 1
ATOM 3454 C CA . ALA A 1 433 ? 27.318 -6.020 2.531 1.00 89.94 433 ALA A CA 1
ATOM 3455 C C . ALA A 1 433 ? 27.918 -4.814 3.264 1.00 89.94 433 ALA A C 1
ATOM 3457 O O . ALA A 1 433 ? 27.696 -4.622 4.466 1.00 89.94 433 ALA A O 1
ATOM 3458 N N . LYS A 1 434 ? 28.666 -3.973 2.544 1.00 85.81 434 LYS A N 1
ATOM 3459 C CA . LYS A 1 434 ? 29.160 -2.716 3.113 1.00 85.81 434 LYS A CA 1
ATOM 3460 C C . LYS A 1 434 ? 28.027 -1.699 3.168 1.00 85.81 434 LYS A C 1
ATOM 3462 O O . LYS A 1 434 ? 27.045 -1.800 2.437 1.00 85.81 434 LYS A O 1
ATOM 3467 N N . CYS A 1 435 ? 28.189 -0.671 3.995 1.00 88.06 435 CYS A N 1
ATOM 3468 C CA . CYS A 1 435 ? 27.228 0.425 4.096 1.00 88.06 435 CYS A CA 1
ATOM 3469 C C . CYS A 1 435 ? 26.866 1.031 2.725 1.00 88.06 435 CYS A C 1
ATOM 3471 O O . CYS A 1 435 ? 25.688 1.247 2.449 1.00 88.06 435 CYS A O 1
ATOM 3473 N N . ASN A 1 436 ? 27.848 1.201 1.837 1.00 86.62 436 ASN A N 1
ATOM 3474 C CA . ASN A 1 436 ? 27.643 1.740 0.491 1.00 86.62 436 ASN A CA 1
ATOM 3475 C C . ASN A 1 436 ? 26.752 0.870 -0.407 1.00 86.62 436 ASN A C 1
ATOM 3477 O O . ASN A 1 436 ? 25.954 1.416 -1.165 1.00 86.62 436 ASN A O 1
ATOM 3481 N N . ASP A 1 437 ? 26.837 -0.461 -0.298 1.00 81.81 437 ASP A N 1
ATOM 3482 C CA . ASP A 1 437 ? 25.965 -1.375 -1.050 1.00 81.81 437 ASP A CA 1
ATOM 3483 C C . ASP A 1 437 ? 24.501 -1.223 -0.603 1.00 81.81 437 ASP A C 1
ATOM 3485 O O . ASP A 1 437 ? 23.567 -1.284 -1.401 1.00 81.81 437 ASP A O 1
ATOM 3489 N N . VAL A 1 438 ? 24.300 -0.981 0.695 1.00 91.44 438 VAL A N 1
ATOM 3490 C CA . VAL A 1 438 ? 22.980 -0.930 1.333 1.00 91.44 438 VAL A CA 1
ATOM 3491 C C . VAL A 1 438 ? 22.309 0.428 1.166 1.00 91.44 438 VAL A C 1
ATOM 3493 O O . VAL A 1 438 ? 21.084 0.480 1.079 1.00 91.44 438 VAL A O 1
ATOM 3496 N N . LEU A 1 439 ? 23.067 1.526 1.066 1.00 92.56 439 LEU A N 1
ATOM 3497 C CA . LEU A 1 439 ? 22.517 2.877 0.875 1.00 92.56 439 LEU A CA 1
ATOM 3498 C C . LEU A 1 439 ? 21.610 2.987 -0.364 1.00 92.56 439 LEU A C 1
ATOM 3500 O O . LEU A 1 439 ? 20.689 3.804 -0.378 1.00 92.56 439 LEU A O 1
ATOM 3504 N N . GLY A 1 440 ? 21.804 2.129 -1.372 1.00 92.19 440 GLY A N 1
ATOM 3505 C CA . GLY A 1 440 ? 20.912 2.030 -2.529 1.00 92.19 440 GLY A CA 1
ATOM 3506 C C . GLY A 1 440 ? 19.458 1.698 -2.160 1.00 92.19 440 GLY A C 1
ATOM 3507 O O . GLY A 1 440 ? 18.530 2.185 -2.807 1.00 92.19 440 GLY A O 1
ATOM 3508 N N . THR A 1 441 ? 19.229 0.964 -1.066 1.00 95.88 441 THR A N 1
ATOM 3509 C CA . THR A 1 441 ? 17.875 0.639 -0.580 1.00 95.88 441 THR A CA 1
ATOM 3510 C C . THR A 1 441 ? 17.067 1.889 -0.223 1.00 95.88 441 THR A C 1
ATOM 3512 O O . THR A 1 441 ? 15.865 1.926 -0.479 1.00 95.88 441 THR A O 1
ATOM 3515 N N . ALA A 1 442 ? 17.706 2.962 0.261 1.00 95.75 442 ALA A N 1
ATOM 3516 C CA . ALA A 1 442 ? 17.034 4.235 0.522 1.00 95.75 442 ALA A CA 1
ATOM 3517 C C . ALA A 1 442 ? 16.489 4.886 -0.758 1.00 95.75 442 ALA A C 1
ATOM 3519 O O . ALA A 1 442 ? 15.402 5.470 -0.735 1.00 95.75 442 ALA A O 1
ATOM 3520 N N . ASN A 1 443 ? 17.196 4.743 -1.882 1.00 95.12 443 ASN A N 1
ATOM 3521 C CA . ASN A 1 443 ? 16.751 5.261 -3.176 1.00 95.12 443 ASN A CA 1
ATOM 3522 C C . ASN A 1 443 ? 15.507 4.514 -3.669 1.00 95.12 443 ASN A C 1
ATOM 3524 O O . ASN A 1 443 ? 14.544 5.141 -4.117 1.00 95.12 443 ASN A O 1
ATOM 3528 N N . ILE A 1 444 ? 15.497 3.186 -3.528 1.00 96.31 444 ILE A N 1
ATOM 3529 C CA . ILE A 1 444 ? 14.351 2.361 -3.921 1.00 96.31 444 ILE A CA 1
ATOM 3530 C C . ILE A 1 444 ? 13.150 2.587 -2.991 1.00 96.31 444 ILE A C 1
ATOM 3532 O O . ILE A 1 444 ? 12.035 2.796 -3.467 1.00 96.31 444 ILE A O 1
ATOM 3536 N N . SER A 1 445 ? 13.359 2.647 -1.675 1.00 97.31 445 SER A N 1
ATOM 3537 C CA . SER A 1 445 ? 12.289 2.965 -0.723 1.00 97.31 445 SER A CA 1
ATOM 3538 C C . SER A 1 445 ? 11.631 4.317 -1.000 1.00 97.31 445 SER A C 1
ATOM 3540 O O . SER A 1 445 ? 10.407 4.424 -0.899 1.00 97.31 445 SER A O 1
ATOM 3542 N N . TRP A 1 446 ? 12.407 5.339 -1.383 1.00 96.81 446 TRP A N 1
ATOM 3543 C CA . TRP A 1 446 ? 11.857 6.645 -1.750 1.00 96.81 446 TRP A CA 1
ATOM 3544 C C . TRP A 1 446 ? 10.879 6.540 -2.921 1.00 96.81 446 TRP A C 1
ATOM 3546 O O . TRP A 1 446 ? 9.739 6.991 -2.809 1.00 96.81 446 TRP A O 1
ATOM 3556 N N . ILE A 1 447 ? 11.283 5.908 -4.031 1.00 95.81 447 ILE A N 1
ATOM 3557 C CA . ILE A 1 447 ? 10.403 5.794 -5.203 1.00 95.81 447 ILE A CA 1
ATOM 3558 C C . ILE A 1 447 ? 9.170 4.936 -4.895 1.00 95.81 447 ILE A C 1
ATOM 3560 O O . ILE A 1 447 ? 8.084 5.240 -5.387 1.00 95.81 447 ILE A O 1
ATOM 3564 N N . TYR A 1 448 ? 9.290 3.937 -4.013 1.00 97.06 448 TYR A N 1
ATOM 3565 C CA . TYR A 1 448 ? 8.144 3.164 -3.525 1.00 97.06 448 TYR A CA 1
ATOM 3566 C C . TYR A 1 448 ? 7.145 4.059 -2.790 1.00 97.06 448 TYR A C 1
ATOM 3568 O O . TYR A 1 448 ? 5.957 4.031 -3.103 1.00 97.06 448 TYR A O 1
ATOM 3576 N N . GLY A 1 449 ? 7.614 4.912 -1.877 1.00 96.00 449 GLY A N 1
ATOM 3577 C CA . GLY A 1 449 ? 6.765 5.905 -1.221 1.00 96.00 449 GLY A CA 1
ATOM 3578 C C . GLY A 1 449 ? 6.105 6.857 -2.218 1.00 96.00 449 GLY A C 1
ATOM 3579 O O . GLY A 1 449 ? 4.888 7.041 -2.181 1.00 96.00 449 GLY A O 1
ATOM 3580 N N . TYR A 1 450 ? 6.890 7.397 -3.156 1.00 94.56 450 TYR A N 1
ATOM 3581 C CA . TYR A 1 450 ? 6.431 8.336 -4.186 1.00 94.56 450 TYR A CA 1
ATOM 3582 C C . TYR A 1 450 ? 5.357 7.737 -5.104 1.00 94.56 450 TYR A C 1
ATOM 3584 O O . TYR A 1 450 ? 4.397 8.409 -5.478 1.00 94.56 450 TYR A O 1
ATOM 3592 N N . LYS A 1 451 ? 5.477 6.447 -5.432 1.00 93.94 451 LYS A N 1
ATOM 3593 C CA . LYS A 1 451 ? 4.497 5.687 -6.221 1.00 93.94 451 LYS A CA 1
ATOM 3594 C C . LYS A 1 451 ? 3.370 5.083 -5.372 1.00 93.94 451 LYS A C 1
ATOM 3596 O O . LYS A 1 451 ? 2.561 4.332 -5.903 1.00 93.94 451 LYS A O 1
ATOM 3601 N N . ASN A 1 452 ? 3.276 5.429 -4.083 1.00 94.12 452 ASN A N 1
ATOM 3602 C CA . ASN A 1 452 ? 2.284 4.905 -3.136 1.00 94.12 452 ASN A CA 1
ATOM 3603 C C . ASN A 1 452 ? 2.308 3.373 -2.960 1.00 94.12 452 ASN A C 1
ATOM 3605 O O . ASN A 1 452 ? 1.293 2.773 -2.609 1.00 94.12 452 ASN A O 1
ATOM 3609 N N . ILE A 1 453 ? 3.467 2.752 -3.157 1.00 95.75 453 ILE A N 1
ATOM 3610 C CA . ILE A 1 453 ? 3.706 1.320 -2.966 1.00 95.75 453 ILE A CA 1
ATOM 3611 C C . ILE A 1 453 ? 3.948 1.045 -1.479 1.00 95.75 453 ILE A C 1
ATOM 3613 O O . ILE A 1 453 ? 4.543 1.869 -0.776 1.00 95.75 453 ILE A O 1
ATOM 3617 N N . ALA A 1 454 ? 3.502 -0.112 -0.981 1.00 94.88 454 ALA A N 1
ATOM 3618 C CA . ALA A 1 454 ? 3.742 -0.512 0.403 1.00 94.88 454 ALA A CA 1
ATOM 3619 C C . ALA A 1 454 ? 5.245 -0.529 0.732 1.00 94.88 454 ALA A C 1
ATOM 3621 O O . ALA A 1 454 ? 6.055 -1.055 -0.037 1.00 94.88 454 ALA A O 1
ATOM 3622 N N . ARG A 1 455 ? 5.606 0.041 1.891 1.00 96.00 455 ARG A N 1
ATOM 3623 C CA . ARG A 1 455 ? 6.993 0.132 2.366 1.00 96.00 455 ARG A CA 1
ATOM 3624 C C . ARG A 1 455 ? 7.641 -1.255 2.400 1.00 96.00 455 ARG A C 1
ATOM 3626 O O . ARG A 1 455 ? 7.107 -2.126 3.088 1.00 96.00 455 ARG A O 1
ATOM 3633 N N . PRO A 1 456 ? 8.786 -1.455 1.730 1.00 96.00 456 PRO A N 1
ATOM 3634 C CA . PRO A 1 456 ? 9.549 -2.678 1.897 1.00 96.00 456 PRO A CA 1
ATOM 3635 C C . PRO A 1 456 ? 10.230 -2.726 3.264 1.00 96.00 456 PRO A C 1
ATOM 3637 O O . PRO A 1 456 ? 10.807 -1.740 3.726 1.00 96.00 456 PRO A O 1
ATOM 3640 N N . GLU A 1 457 ? 10.182 -3.882 3.913 1.00 94.25 457 GLU A N 1
ATOM 3641 C CA . GLU A 1 457 ? 10.902 -4.116 5.161 1.00 94.25 457 GLU A CA 1
ATOM 3642 C C . GLU A 1 457 ? 12.365 -4.475 4.896 1.00 94.25 457 GLU A C 1
ATOM 3644 O O . GLU A 1 457 ? 12.657 -5.337 4.073 1.00 94.25 457 GLU A O 1
ATOM 3649 N N . GLY A 1 458 ? 13.300 -3.816 5.585 1.00 94.06 458 GLY A N 1
ATOM 3650 C CA . GLY A 1 458 ? 14.729 -4.092 5.438 1.00 94.06 458 GLY A CA 1
ATOM 3651 C C . GLY A 1 458 ? 15.152 -5.337 6.207 1.00 94.06 458 GLY A C 1
ATOM 3652 O O . GLY A 1 458 ? 15.034 -5.351 7.432 1.00 94.06 458 GLY A O 1
ATOM 3653 N N . LYS A 1 459 ? 15.685 -6.335 5.498 1.00 94.31 459 LYS A N 1
ATOM 3654 C CA . LYS A 1 459 ? 16.199 -7.604 6.021 1.00 94.31 459 LYS A CA 1
ATOM 3655 C C . LYS A 1 459 ? 17.610 -7.861 5.493 1.00 94.31 459 LYS A C 1
ATOM 3657 O O . LYS A 1 459 ? 17.918 -7.563 4.338 1.00 94.31 459 LYS A O 1
ATOM 3662 N N . THR A 1 460 ? 18.455 -8.455 6.328 1.00 94.94 460 THR A N 1
ATOM 3663 C CA . THR A 1 460 ? 19.637 -9.164 5.824 1.00 94.94 460 THR A CA 1
ATOM 3664 C C . THR A 1 460 ? 19.244 -10.582 5.420 1.00 94.94 460 THR A C 1
ATOM 3666 O O . THR A 1 460 ? 18.185 -11.070 5.823 1.00 94.94 460 THR A O 1
ATOM 3669 N N . ASP A 1 461 ? 20.078 -11.267 4.645 1.00 93.44 461 ASP A N 1
ATOM 3670 C CA . ASP A 1 461 ? 19.868 -12.673 4.285 1.00 93.44 461 ASP A CA 1
ATOM 3671 C C . ASP A 1 461 ? 19.737 -13.594 5.513 1.00 93.44 461 ASP A C 1
ATOM 3673 O O . ASP A 1 461 ? 19.014 -14.585 5.452 1.00 93.44 461 ASP A O 1
ATOM 3677 N N . LEU A 1 462 ? 20.360 -13.243 6.647 1.00 93.06 462 LEU A N 1
ATOM 3678 C CA . LEU A 1 462 ? 20.237 -13.990 7.905 1.00 93.06 462 LEU A CA 1
ATOM 3679 C C . LEU A 1 462 ? 18.974 -13.657 8.713 1.00 93.06 462 LEU A C 1
ATOM 3681 O O . LEU A 1 462 ? 18.498 -14.504 9.467 1.00 93.06 462 LEU A O 1
ATOM 3685 N N . LEU A 1 463 ? 18.447 -12.436 8.581 1.00 92.62 463 LEU A N 1
ATOM 3686 C CA . LEU A 1 463 ? 17.234 -11.983 9.279 1.00 92.62 463 LEU A CA 1
ATOM 3687 C C . LEU A 1 463 ? 15.947 -12.266 8.493 1.00 92.62 463 LEU A C 1
ATOM 3689 O O . LEU A 1 463 ? 14.847 -12.115 9.029 1.00 92.62 463 LEU A O 1
ATOM 3693 N N . LEU A 1 464 ? 16.065 -12.643 7.221 1.00 93.88 464 LEU A N 1
ATOM 3694 C CA . LEU A 1 464 ? 14.935 -13.007 6.380 1.00 93.88 464 LEU A CA 1
ATOM 3695 C C . LEU A 1 464 ? 14.403 -14.385 6.795 1.00 93.88 464 LEU A C 1
ATOM 3697 O O . LEU A 1 464 ? 15.057 -15.413 6.613 1.00 93.88 464 LEU A O 1
ATOM 3701 N N . THR A 1 465 ? 13.198 -14.426 7.361 1.00 92.94 465 THR A N 1
ATOM 3702 C CA . THR A 1 465 ? 12.598 -15.690 7.807 1.00 92.94 465 THR A CA 1
ATOM 3703 C C . THR A 1 465 ? 12.229 -16.570 6.615 1.00 92.94 465 THR A C 1
ATOM 3705 O O . THR A 1 465 ? 11.982 -16.080 5.518 1.00 92.94 465 THR A O 1
ATOM 3708 N N . ALA A 1 466 ? 12.091 -17.884 6.824 1.00 91.81 466 ALA A N 1
ATOM 3709 C CA . ALA A 1 466 ? 11.666 -18.792 5.756 1.00 91.81 466 ALA A CA 1
ATOM 3710 C C . ALA A 1 466 ? 10.319 -18.376 5.130 1.00 91.81 466 ALA A C 1
ATOM 3712 O O . ALA A 1 466 ? 10.154 -18.430 3.917 1.00 91.81 466 ALA A O 1
ATOM 3713 N N . THR A 1 467 ? 9.351 -17.932 5.936 1.00 92.94 467 THR A N 1
ATOM 3714 C CA . THR A 1 467 ? 8.041 -17.504 5.423 1.00 92.94 467 THR A CA 1
ATOM 3715 C C . THR A 1 467 ? 8.166 -16.274 4.529 1.00 92.94 467 THR A C 1
ATOM 3717 O O . THR A 1 467 ? 7.647 -16.286 3.412 1.00 92.94 467 THR A O 1
ATOM 3720 N N . GLU A 1 468 ? 8.874 -15.237 4.981 1.00 94.94 468 GLU A N 1
ATOM 3721 C CA . GLU A 1 468 ? 9.141 -14.030 4.184 1.00 94.94 468 GLU A CA 1
ATOM 3722 C C . GLU A 1 468 ? 9.936 -14.396 2.924 1.00 94.94 468 GLU A C 1
ATOM 3724 O O . GLU A 1 468 ? 9.569 -14.006 1.818 1.00 94.94 468 GLU A O 1
ATOM 3729 N N . TYR A 1 469 ? 10.948 -15.253 3.071 1.00 94.31 469 TYR A N 1
ATOM 3730 C CA . TYR A 1 469 ? 11.759 -15.761 1.976 1.00 94.31 469 TYR A CA 1
ATOM 3731 C C . TYR A 1 469 ? 10.950 -16.533 0.933 1.00 94.31 469 TYR A C 1
ATOM 3733 O O . TYR A 1 469 ? 11.308 -16.452 -0.228 1.00 94.31 469 TYR A O 1
ATOM 3741 N N . TYR A 1 470 ? 9.908 -17.298 1.273 1.00 91.19 470 TYR A N 1
ATOM 3742 C CA . TYR A 1 470 ? 9.152 -18.088 0.283 1.00 91.19 470 TYR A CA 1
ATOM 3743 C C . TYR A 1 470 ? 7.905 -17.378 -0.255 1.00 91.19 470 TYR A C 1
ATOM 3745 O O . TYR A 1 470 ? 7.416 -17.741 -1.323 1.00 91.19 470 TYR A O 1
ATOM 3753 N N . THR A 1 471 ? 7.373 -16.394 0.472 1.00 92.94 471 THR A N 1
ATOM 3754 C CA . THR A 1 471 ? 6.078 -15.763 0.149 1.00 92.94 471 THR A CA 1
ATOM 3755 C C . THR A 1 471 ? 6.169 -14.267 -0.139 1.00 92.94 471 THR A C 1
ATOM 3757 O O . THR A 1 471 ? 5.244 -13.706 -0.724 1.00 92.94 471 THR A O 1
ATOM 3760 N N . GLY A 1 472 ? 7.259 -13.617 0.268 1.00 95.75 472 GLY A N 1
ATOM 3761 C CA . GLY A 1 472 ? 7.498 -12.191 0.090 1.00 95.75 472 GLY A CA 1
ATOM 3762 C C . GLY A 1 472 ? 7.986 -11.835 -1.304 1.00 95.75 472 GLY A C 1
ATOM 3763 O O . GLY A 1 472 ? 8.745 -12.590 -1.917 1.00 95.75 472 GLY A O 1
ATOM 3764 N N . ASN A 1 473 ? 7.579 -10.658 -1.774 1.00 98.06 473 ASN A N 1
ATOM 3765 C CA . ASN A 1 473 ? 8.206 -10.000 -2.911 1.00 98.06 473 ASN A CA 1
ATOM 3766 C C . ASN A 1 473 ? 9.565 -9.461 -2.461 1.00 98.06 473 ASN A C 1
ATOM 3768 O O . ASN A 1 473 ? 9.652 -8.767 -1.443 1.00 98.06 473 ASN A O 1
ATOM 3772 N N . LEU A 1 474 ? 10.628 -9.787 -3.191 1.00 98.38 474 LEU A N 1
ATOM 3773 C CA . LEU A 1 474 ? 11.990 -9.473 -2.764 1.00 98.38 474 LEU A CA 1
ATOM 3774 C C . LEU A 1 474 ? 12.579 -8.377 -3.645 1.00 98.38 474 LEU A C 1
ATOM 3776 O O . LEU A 1 474 ? 12.581 -8.489 -4.867 1.00 98.38 474 LEU A O 1
ATOM 3780 N N . ILE A 1 475 ? 13.107 -7.336 -3.012 1.00 98.25 475 ILE A N 1
ATOM 3781 C CA . ILE A 1 475 ? 13.979 -6.347 -3.635 1.00 98.25 475 ILE A CA 1
ATOM 3782 C C . ILE A 1 475 ? 15.398 -6.633 -3.158 1.00 98.25 475 ILE A C 1
ATOM 3784 O O . ILE A 1 475 ? 15.800 -6.222 -2.068 1.00 98.25 475 ILE A O 1
ATOM 3788 N N . ILE A 1 476 ? 16.138 -7.379 -3.964 1.00 97.88 476 ILE A N 1
ATOM 3789 C CA . ILE A 1 476 ? 17.479 -7.855 -3.661 1.00 97.88 476 ILE A CA 1
ATOM 3790 C C . ILE A 1 476 ? 18.477 -6.792 -4.119 1.00 97.88 476 ILE A C 1
ATOM 3792 O O . ILE A 1 476 ? 18.548 -6.475 -5.305 1.00 97.88 476 ILE A O 1
ATOM 3796 N N . VAL A 1 477 ? 19.238 -6.239 -3.174 1.00 96.12 477 VAL A N 1
ATOM 3797 C CA . VAL A 1 477 ? 20.253 -5.212 -3.448 1.00 96.12 477 VAL A CA 1
ATOM 3798 C C . VAL A 1 477 ? 21.624 -5.722 -3.008 1.00 96.12 477 VAL A C 1
ATOM 3800 O O . VAL A 1 477 ? 21.781 -6.246 -1.901 1.00 96.12 477 VAL A O 1
ATOM 3803 N N . GLY A 1 478 ? 22.617 -5.573 -3.884 1.00 94.56 478 GLY A N 1
ATOM 3804 C CA . GLY A 1 478 ? 23.981 -6.064 -3.676 1.00 94.56 478 GLY A CA 1
ATOM 3805 C C . GLY A 1 478 ? 24.232 -7.419 -4.337 1.00 94.56 478 GLY A C 1
ATOM 3806 O O . GLY A 1 478 ? 23.341 -8.262 -4.423 1.00 94.56 478 GLY A O 1
ATOM 3807 N N . GLY A 1 479 ? 25.454 -7.597 -4.841 1.00 93.12 479 GLY A N 1
ATOM 3808 C CA . GLY A 1 479 ? 25.790 -8.691 -5.752 1.00 93.12 479 GLY A CA 1
ATOM 3809 C C . GLY A 1 479 ? 25.981 -10.064 -5.105 1.00 93.12 479 GLY A C 1
ATOM 3810 O O . GLY A 1 479 ? 26.148 -10.172 -3.885 1.00 93.12 479 GLY A O 1
ATOM 3811 N N . PRO A 1 480 ? 26.042 -11.124 -5.930 1.00 94.38 480 PRO A N 1
ATOM 3812 C CA . PRO A 1 480 ? 26.123 -12.522 -5.494 1.00 94.38 480 PRO A CA 1
ATOM 3813 C C . PRO A 1 480 ? 27.341 -12.842 -4.613 1.00 94.38 480 PRO A C 1
ATOM 3815 O O . PRO A 1 480 ? 27.306 -13.782 -3.821 1.00 94.38 480 PRO A O 1
ATOM 3818 N N . ALA A 1 481 ? 28.412 -12.043 -4.697 1.00 91.12 481 ALA A N 1
ATOM 3819 C CA . ALA A 1 481 ? 29.612 -12.208 -3.876 1.00 91.12 481 ALA A CA 1
ATOM 3820 C C . ALA A 1 481 ? 29.399 -11.884 -2.385 1.00 91.12 481 ALA A C 1
ATOM 3822 O O . ALA A 1 481 ? 30.121 -12.410 -1.537 1.00 91.12 481 ALA A O 1
ATOM 3823 N N . ILE A 1 482 ? 28.441 -11.008 -2.066 1.00 91.31 482 ILE A N 1
ATOM 3824 C CA . ILE A 1 482 ? 28.168 -10.541 -0.696 1.00 91.31 482 ILE A CA 1
ATOM 3825 C C . ILE A 1 482 ? 26.736 -10.824 -0.238 1.00 91.31 482 ILE A C 1
ATOM 3827 O O . ILE A 1 482 ? 26.485 -10.814 0.964 1.00 91.31 482 ILE A O 1
ATOM 3831 N N . ASN A 1 483 ? 25.814 -11.079 -1.171 1.00 95.12 483 ASN A N 1
ATOM 3832 C CA . ASN A 1 483 ? 24.407 -11.355 -0.922 1.00 95.12 483 ASN A CA 1
ATOM 3833 C C . ASN A 1 483 ? 24.052 -12.755 -1.462 1.00 95.12 483 ASN A C 1
ATOM 3835 O O . ASN A 1 483 ? 23.823 -12.912 -2.664 1.00 95.12 483 ASN A O 1
ATOM 3839 N N . PRO A 1 484 ? 23.991 -13.788 -0.599 1.00 96.00 484 PRO A N 1
ATOM 3840 C CA . PRO A 1 484 ? 23.671 -15.154 -1.017 1.00 96.00 484 PRO A CA 1
ATOM 3841 C C . PRO A 1 484 ? 22.309 -15.287 -1.704 1.00 96.00 484 PRO A C 1
ATOM 3843 O O . PRO A 1 484 ? 22.143 -16.160 -2.554 1.00 96.00 484 PRO A O 1
ATOM 3846 N N . VAL A 1 485 ? 21.355 -14.410 -1.372 1.00 97.12 485 VAL A N 1
ATOM 3847 C CA . VAL A 1 485 ? 20.030 -14.390 -2.001 1.00 97.12 485 VAL A CA 1
ATOM 3848 C C . VAL A 1 485 ? 20.138 -13.914 -3.452 1.00 97.12 485 VAL A C 1
ATOM 3850 O O . VAL A 1 485 ? 19.504 -14.503 -4.319 1.00 97.12 485 VAL A O 1
ATOM 3853 N N . ALA A 1 486 ? 21.003 -12.939 -3.761 1.00 96.75 486 ALA A N 1
ATOM 3854 C CA . ALA A 1 486 ? 21.283 -12.562 -5.152 1.00 96.75 486 ALA A CA 1
ATOM 3855 C C . ALA A 1 486 ? 21.848 -13.748 -5.946 1.00 96.75 486 ALA A C 1
ATOM 3857 O O . ALA A 1 486 ? 21.297 -14.103 -6.979 1.00 96.75 486 ALA A O 1
ATOM 3858 N N . ASN A 1 487 ? 22.855 -14.445 -5.406 1.00 95.69 487 ASN A N 1
ATOM 3859 C CA . ASN A 1 487 ? 23.453 -15.619 -6.057 1.00 95.69 487 ASN A CA 1
ATOM 3860 C C . ASN A 1 487 ? 22.457 -16.760 -6.316 1.00 95.69 487 ASN A C 1
ATOM 3862 O O . ASN A 1 487 ? 22.614 -17.526 -7.266 1.00 95.69 487 ASN A O 1
ATOM 3866 N N . GLU A 1 488 ? 21.463 -16.922 -5.447 1.00 96.00 488 GLU A N 1
ATOM 3867 C CA . GLU A 1 488 ? 20.405 -17.902 -5.659 1.00 96.00 488 GLU A CA 1
ATOM 3868 C C . GLU A 1 488 ? 19.459 -17.481 -6.789 1.00 96.00 488 GLU A C 1
ATOM 3870 O O . GLU A 1 488 ? 19.190 -18.272 -7.691 1.00 96.00 488 GLU A O 1
ATOM 3875 N N . PHE A 1 489 ? 18.952 -16.247 -6.757 1.00 95.88 489 PHE A N 1
ATOM 3876 C CA . PHE A 1 489 ? 17.997 -15.792 -7.764 1.00 95.88 489 PHE A CA 1
ATOM 3877 C C . PHE A 1 489 ? 18.629 -15.545 -9.130 1.00 95.88 489 PHE A C 1
ATOM 3879 O O . PHE A 1 489 ? 17.949 -15.746 -10.132 1.00 95.88 489 PHE A O 1
ATOM 3886 N N . ASP A 1 490 ? 19.922 -15.229 -9.180 1.00 96.44 490 ASP A N 1
ATOM 3887 C CA . ASP A 1 490 ? 20.685 -15.216 -10.424 1.00 96.44 490 ASP A CA 1
ATOM 3888 C C . ASP A 1 490 ? 20.579 -16.583 -11.131 1.00 96.44 490 ASP A C 1
ATOM 3890 O O . ASP A 1 490 ? 20.305 -16.642 -12.325 1.00 96.44 490 ASP A O 1
ATOM 3894 N N . GLN A 1 491 ? 20.654 -17.700 -10.392 1.00 92.25 491 GLN A N 1
ATOM 3895 C CA . GLN A 1 491 ? 20.481 -19.046 -10.965 1.00 92.25 491 GLN A CA 1
ATOM 3896 C C . GLN A 1 491 ? 19.048 -19.326 -11.430 1.00 92.25 491 GLN A C 1
ATOM 3898 O O . GLN A 1 491 ? 18.860 -20.071 -12.386 1.00 92.25 491 GLN A O 1
ATOM 3903 N N . TYR A 1 492 ? 18.031 -18.778 -10.756 1.00 90.44 492 TYR A N 1
ATOM 3904 C CA . TYR A 1 492 ? 16.637 -18.957 -11.184 1.00 90.44 492 TYR A CA 1
ATOM 3905 C C . TYR A 1 492 ? 16.293 -18.165 -12.445 1.00 90.44 492 TYR A C 1
ATOM 3907 O O . TYR A 1 492 ? 15.361 -18.547 -13.150 1.00 90.44 492 TYR A O 1
ATOM 3915 N N . PHE A 1 493 ? 17.002 -17.067 -12.695 1.00 92.19 493 PHE A N 1
ATOM 3916 C CA . PHE A 1 493 ? 16.769 -16.176 -13.829 1.00 92.19 493 PHE A CA 1
ATOM 3917 C C . PHE A 1 493 ? 17.846 -16.286 -14.909 1.00 92.19 493 PHE A C 1
ATOM 3919 O O . PHE A 1 493 ? 17.931 -15.414 -15.764 1.00 92.19 493 PHE A O 1
ATOM 3926 N N . ASP A 1 494 ? 18.676 -17.334 -14.860 1.00 91.50 494 ASP A N 1
ATOM 3927 C CA . ASP A 1 494 ? 19.787 -17.553 -15.791 1.00 91.50 494 ASP A CA 1
ATOM 3928 C C . ASP A 1 494 ? 20.710 -16.321 -15.945 1.00 91.50 494 ASP A C 1
ATOM 3930 O O . ASP A 1 494 ? 21.332 -16.099 -16.987 1.00 91.50 494 ASP A O 1
ATOM 3934 N N . ILE A 1 495 ? 20.836 -15.530 -14.874 1.00 95.25 495 ILE A N 1
ATOM 3935 C CA . ILE A 1 495 ? 21.800 -14.439 -14.766 1.00 95.25 495 ILE A CA 1
ATOM 3936 C C . ILE A 1 495 ? 23.144 -15.067 -14.411 1.00 95.25 495 ILE A C 1
ATOM 3938 O O . ILE A 1 495 ? 23.296 -15.769 -13.410 1.00 95.25 495 ILE A O 1
ATOM 3942 N N . ALA A 1 496 ? 24.149 -14.803 -15.233 1.00 93.88 496 ALA A N 1
ATOM 3943 C CA . ALA A 1 496 ? 25.502 -15.284 -15.022 1.00 93.88 496 ALA A CA 1
ATOM 3944 C C . ALA A 1 496 ? 26.485 -14.120 -15.016 1.00 93.88 496 ALA A C 1
ATOM 3946 O O . ALA A 1 496 ? 26.248 -13.065 -15.602 1.00 93.88 496 ALA A O 1
ATOM 3947 N N . TYR A 1 497 ? 27.640 -14.328 -14.397 1.00 95.81 497 TYR A N 1
ATOM 3948 C CA . TYR A 1 497 ? 28.754 -13.404 -14.516 1.00 95.81 497 TYR A CA 1
ATOM 3949 C C . TYR A 1 497 ? 30.066 -14.152 -14.712 1.00 95.81 497 TYR A C 1
ATOM 3951 O O . TYR A 1 497 ? 30.234 -15.291 -14.273 1.00 95.81 497 TYR A O 1
ATOM 3959 N N . ASN A 1 498 ? 31.007 -13.498 -15.382 1.00 94.75 498 ASN A N 1
ATOM 3960 C CA . ASN A 1 498 ? 32.366 -13.979 -15.555 1.00 94.75 498 ASN A CA 1
ATOM 3961 C C . ASN A 1 498 ? 33.338 -12.949 -14.986 1.00 94.75 498 ASN A C 1
ATOM 3963 O O . ASN A 1 498 ? 33.225 -11.759 -15.268 1.00 94.75 498 ASN A O 1
ATOM 3967 N N . TYR A 1 499 ? 34.303 -13.422 -14.207 1.00 92.75 499 TYR A N 1
ATOM 3968 C CA . TYR A 1 499 ? 35.378 -12.603 -13.671 1.00 92.75 499 TYR A CA 1
ATOM 3969 C C . TYR A 1 499 ? 36.709 -13.158 -14.173 1.00 92.75 499 TYR A C 1
ATOM 3971 O O . TYR A 1 499 ? 37.175 -14.194 -13.693 1.00 92.75 499 TYR A O 1
ATOM 3979 N N . ASP A 1 500 ? 37.303 -12.483 -15.157 1.00 90.31 500 ASP A N 1
ATOM 3980 C CA . ASP A 1 500 ? 38.625 -12.825 -15.668 1.00 90.31 500 ASP A CA 1
ATOM 3981 C C . ASP A 1 500 ? 39.683 -11.988 -14.945 1.00 90.31 500 ASP A C 1
ATOM 3983 O O . ASP A 1 500 ? 39.786 -10.774 -15.108 1.00 90.31 500 ASP A O 1
ATOM 3987 N N . THR A 1 501 ? 40.487 -12.660 -14.124 1.00 84.31 501 THR A N 1
ATOM 3988 C CA . THR A 1 501 ? 41.579 -12.050 -13.358 1.00 84.31 501 THR A CA 1
ATOM 3989 C C . THR A 1 501 ? 42.880 -11.932 -14.156 1.00 84.31 501 THR A C 1
ATOM 3991 O O . THR A 1 501 ? 43.954 -11.845 -13.553 1.00 84.31 501 THR A O 1
ATOM 3994 N N . ASN A 1 502 ? 42.845 -12.028 -15.489 1.00 87.38 502 ASN A N 1
ATOM 3995 C CA . ASN A 1 502 ? 44.034 -11.877 -16.319 1.00 87.38 502 ASN A CA 1
ATOM 3996 C C . ASN A 1 502 ? 44.728 -10.537 -16.008 1.00 87.38 502 ASN A C 1
ATOM 3998 O O . ASN A 1 502 ? 44.145 -9.482 -16.225 1.00 87.38 502 ASN A O 1
ATOM 4002 N N . PRO A 1 503 ? 45.989 -10.540 -15.541 1.00 78.25 503 PRO A N 1
ATOM 4003 C CA . PRO A 1 503 ? 46.668 -9.316 -15.116 1.00 78.25 503 PRO A CA 1
ATOM 4004 C C . PRO A 1 503 ? 46.981 -8.338 -16.260 1.00 78.25 503 PRO A C 1
ATOM 4006 O O . PRO A 1 503 ? 47.520 -7.268 -15.993 1.00 78.25 503 PRO A O 1
ATOM 4009 N N . TYR A 1 504 ? 46.734 -8.717 -17.517 1.00 83.00 504 TYR A N 1
ATOM 4010 C CA . TYR A 1 504 ? 46.964 -7.876 -18.694 1.00 83.00 504 TYR A CA 1
ATOM 4011 C C . TYR A 1 504 ? 45.682 -7.336 -19.337 1.00 83.00 504 TYR A C 1
ATOM 4013 O O . TYR A 1 504 ? 45.795 -6.492 -20.220 1.00 83.00 504 TYR A O 1
ATOM 4021 N N . ASP A 1 505 ? 44.522 -7.876 -18.960 1.00 83.94 505 ASP A N 1
ATOM 4022 C CA . ASP A 1 505 ? 43.202 -7.512 -19.495 1.00 83.94 505 ASP A CA 1
ATOM 4023 C C . ASP A 1 505 ? 42.118 -7.990 -18.505 1.00 83.94 505 ASP A C 1
ATOM 4025 O O . ASP A 1 505 ? 41.397 -8.954 -18.788 1.00 83.94 505 ASP A O 1
ATOM 4029 N N . PRO A 1 506 ? 42.109 -7.462 -17.264 1.00 90.56 506 PRO A N 1
ATOM 4030 C CA . PRO A 1 506 ? 41.182 -7.925 -16.246 1.00 90.56 506 PRO A CA 1
ATOM 4031 C C . PRO A 1 506 ? 39.780 -7.419 -16.590 1.00 90.56 506 PRO A C 1
ATOM 4033 O O . PRO A 1 506 ? 39.558 -6.217 -16.715 1.00 90.56 506 PRO A O 1
ATOM 4036 N N . LEU A 1 507 ? 38.809 -8.323 -16.708 1.00 94.81 507 LEU A N 1
ATOM 4037 C CA . LEU A 1 507 ? 37.440 -7.950 -17.060 1.00 94.81 507 LEU A CA 1
ATOM 4038 C C . LEU A 1 507 ? 36.405 -8.622 -16.167 1.00 94.81 507 LEU A C 1
ATOM 4040 O O . LEU A 1 507 ? 36.590 -9.733 -15.660 1.00 94.81 507 LEU A O 1
ATOM 4044 N N . PHE A 1 508 ? 35.283 -7.935 -15.997 1.00 96.62 508 PHE A N 1
ATOM 4045 C CA . PHE A 1 508 ? 34.087 -8.460 -15.359 1.00 96.62 508 PHE A CA 1
ATOM 4046 C C . PHE A 1 508 ? 32.913 -8.356 -16.328 1.00 96.62 508 PHE A C 1
ATOM 4048 O O . PHE A 1 508 ? 32.706 -7.319 -16.953 1.00 96.62 508 PHE A O 1
ATOM 4055 N N . GLN A 1 509 ? 32.151 -9.431 -16.488 1.00 96.38 509 GLN A N 1
ATOM 4056 C CA . GLN A 1 509 ? 31.034 -9.499 -17.426 1.00 96.38 509 GLN A CA 1
ATOM 4057 C C . GLN A 1 509 ? 29.785 -10.001 -16.734 1.00 96.38 509 GLN A C 1
ATOM 4059 O O . GLN A 1 509 ? 29.864 -10.969 -15.987 1.00 96.38 509 GLN A O 1
ATOM 4064 N N . ILE A 1 510 ? 28.645 -9.383 -17.033 1.00 96.88 510 ILE A N 1
ATOM 4065 C CA . ILE A 1 510 ? 27.318 -9.850 -16.620 1.00 96.88 510 ILE A CA 1
ATOM 4066 C C . ILE A 1 510 ? 26.563 -10.290 -17.874 1.00 96.88 510 ILE A C 1
ATOM 4068 O O . ILE A 1 510 ? 26.637 -9.607 -18.896 1.00 96.88 510 ILE A O 1
ATOM 4072 N N . PHE A 1 511 ? 25.848 -11.408 -17.787 1.00 93.75 511 PHE A N 1
ATOM 4073 C CA . PHE A 1 511 ? 25.037 -12.008 -18.842 1.00 93.75 511 PHE A CA 1
ATOM 4074 C C . PHE A 1 511 ? 23.626 -12.271 -18.314 1.00 93.75 511 PHE A C 1
ATOM 4076 O O . PHE A 1 511 ? 23.484 -12.845 -17.237 1.00 93.75 511 PHE A O 1
ATOM 4083 N N . ALA A 1 512 ? 22.602 -11.881 -19.068 1.00 91.12 512 ALA A N 1
ATOM 4084 C CA . ALA A 1 512 ? 21.200 -12.194 -18.785 1.00 91.12 512 ALA A CA 1
ATOM 4085 C C . ALA A 1 512 ? 20.389 -12.089 -20.085 1.00 91.12 512 ALA A C 1
ATOM 4087 O O . ALA A 1 512 ? 20.643 -11.187 -20.882 1.00 91.12 512 ALA A O 1
ATOM 4088 N N . ASP A 1 513 ? 19.452 -13.010 -20.319 1.00 85.31 513 ASP A N 1
ATOM 4089 C CA . ASP A 1 513 ? 18.541 -13.020 -21.480 1.00 85.31 513 ASP A CA 1
ATOM 4090 C C . ASP A 1 513 ? 19.223 -12.818 -22.848 1.00 85.31 513 ASP A C 1
ATOM 4092 O O . ASP A 1 513 ? 18.725 -12.129 -23.734 1.00 85.31 513 ASP A O 1
ATOM 4096 N N . GLY A 1 514 ? 20.418 -13.393 -23.027 1.00 85.75 514 GLY A N 1
ATOM 4097 C CA . GLY A 1 514 ? 21.206 -13.256 -24.260 1.00 85.75 514 GLY A CA 1
ATOM 4098 C C . GLY A 1 514 ? 21.926 -11.911 -24.427 1.00 85.75 514 GLY A C 1
ATOM 4099 O O . GLY A 1 514 ? 22.711 -11.755 -25.365 1.00 85.75 514 GLY A O 1
ATOM 4100 N N . TYR A 1 515 ? 21.732 -10.969 -23.504 1.00 89.94 515 TYR A N 1
ATOM 4101 C CA . TYR A 1 515 ? 22.467 -9.711 -23.425 1.00 89.94 515 TYR A CA 1
ATOM 4102 C C . TYR A 1 515 ? 23.673 -9.836 -22.497 1.00 89.94 515 TYR A C 1
ATOM 4104 O O . TYR A 1 515 ? 23.715 -10.667 -21.588 1.00 89.94 515 TYR A O 1
ATOM 4112 N N . SER A 1 516 ? 24.670 -8.980 -22.715 1.00 93.19 516 SER A N 1
ATOM 4113 C CA . SER A 1 516 ? 25.844 -8.913 -21.852 1.00 93.19 516 SER A CA 1
ATOM 4114 C C . SER A 1 516 ? 26.409 -7.508 -21.757 1.00 93.19 516 SER A C 1
ATOM 4116 O O . SER A 1 516 ? 26.387 -6.773 -22.743 1.00 93.19 516 SER A O 1
ATOM 4118 N N . ILE A 1 517 ? 26.999 -7.187 -20.611 1.00 95.44 517 ILE A N 1
ATOM 4119 C CA . ILE A 1 517 ? 27.737 -5.947 -20.366 1.00 95.44 517 ILE A CA 1
ATOM 4120 C C . ILE A 1 517 ? 29.109 -6.281 -19.780 1.00 95.44 517 ILE A C 1
ATOM 4122 O O . ILE A 1 517 ? 29.234 -7.182 -18.953 1.00 95.44 517 ILE A O 1
ATOM 4126 N N . THR A 1 518 ? 30.150 -5.584 -20.242 1.00 96.06 518 THR A N 1
ATOM 4127 C CA . THR A 1 518 ? 31.550 -5.820 -19.840 1.00 96.06 518 THR A CA 1
ATOM 4128 C C . THR A 1 518 ? 32.142 -4.590 -19.164 1.00 96.06 518 THR A C 1
ATOM 4130 O O . THR A 1 518 ? 32.052 -3.489 -19.703 1.00 96.06 518 THR A O 1
ATOM 4133 N N . LEU A 1 519 ? 32.790 -4.774 -18.021 1.00 96.56 519 LEU A N 1
ATOM 4134 C CA . LEU A 1 519 ? 33.631 -3.795 -17.348 1.00 96.56 519 LEU A CA 1
ATOM 4135 C C . LEU A 1 519 ? 35.095 -4.182 -17.543 1.00 96.56 519 LEU A C 1
ATOM 4137 O O . LEU A 1 519 ? 35.503 -5.271 -17.143 1.00 96.56 519 LEU A O 1
ATOM 4141 N N . ASP A 1 520 ? 35.862 -3.273 -18.137 1.00 95.12 520 ASP A N 1
ATOM 4142 C CA . ASP A 1 520 ? 37.319 -3.297 -18.063 1.00 95.12 520 ASP A CA 1
ATOM 4143 C C . ASP A 1 520 ? 37.722 -2.840 -16.656 1.00 95.12 520 ASP A C 1
ATOM 4145 O O . ASP A 1 520 ? 37.401 -1.723 -16.235 1.00 95.12 520 ASP A O 1
ATOM 4149 N N . LEU A 1 521 ? 38.365 -3.723 -15.897 1.00 94.69 521 LEU A N 1
ATOM 4150 C CA . LEU A 1 521 ? 38.691 -3.463 -14.500 1.00 94.69 521 LEU A CA 1
ATOM 4151 C C . LEU A 1 521 ? 39.839 -2.468 -14.334 1.00 94.69 521 LEU A C 1
ATOM 4153 O O . LEU A 1 521 ? 40.014 -1.964 -13.225 1.00 94.69 521 LEU A O 1
ATOM 4157 N N . ASP A 1 522 ? 40.554 -2.118 -15.406 1.00 93.75 522 ASP A N 1
ATOM 4158 C CA . ASP A 1 522 ? 41.494 -0.996 -15.388 1.00 93.75 522 ASP A CA 1
ATOM 4159 C C . ASP A 1 522 ? 40.771 0.364 -15.298 1.00 93.75 522 ASP A C 1
ATOM 4161 O O . ASP A 1 522 ? 41.374 1.355 -14.873 1.00 93.75 522 ASP A O 1
ATOM 4165 N N . ASN A 1 523 ? 39.473 0.426 -15.632 1.00 94.12 523 ASN A N 1
ATOM 4166 C CA . ASN A 1 523 ? 38.661 1.640 -15.488 1.00 94.12 523 ASN A CA 1
ATOM 4167 C C . ASN A 1 523 ? 38.006 1.770 -14.099 1.00 94.12 523 ASN A C 1
ATOM 4169 O O . ASN A 1 523 ? 37.576 2.861 -13.719 1.00 94.12 523 ASN A O 1
ATOM 4173 N N . TYR A 1 524 ? 37.947 0.693 -13.312 1.00 92.88 524 TYR A N 1
ATOM 4174 C CA . TYR A 1 524 ? 37.440 0.729 -11.939 1.00 92.88 524 TYR A CA 1
ATOM 4175 C C . TYR A 1 524 ? 38.465 1.421 -11.007 1.00 92.88 524 TYR A C 1
ATOM 4177 O O . TYR A 1 524 ? 39.657 1.117 -11.086 1.00 92.88 524 TYR A O 1
ATOM 4185 N N . PRO A 1 525 ? 38.066 2.330 -10.089 1.00 92.94 525 PRO A N 1
ATOM 4186 C CA . PRO A 1 525 ? 36.708 2.596 -9.609 1.00 92.94 525 PRO A CA 1
ATOM 4187 C C . PRO A 1 525 ? 35.963 3.753 -10.292 1.00 92.94 525 PRO A C 1
ATOM 4189 O O . PRO A 1 525 ? 34.911 4.127 -9.789 1.00 92.94 525 PRO A O 1
ATOM 4192 N N . ASN A 1 526 ? 36.474 4.324 -11.388 1.00 94.94 526 ASN A N 1
ATOM 4193 C CA . ASN A 1 526 ? 35.838 5.461 -12.082 1.00 94.94 526 ASN A CA 1
ATOM 4194 C C . ASN A 1 526 ? 34.744 5.017 -13.069 1.00 94.94 526 ASN A C 1
ATOM 4196 O O . ASN A 1 526 ? 34.078 5.834 -13.702 1.00 94.94 526 ASN A O 1
ATOM 4200 N N . GLU A 1 527 ? 34.597 3.711 -13.252 1.00 95.62 527 GLU A N 1
ATOM 4201 C CA . GLU A 1 527 ? 33.592 3.077 -14.083 1.00 95.62 527 GLU A CA 1
ATOM 4202 C C . GLU A 1 527 ? 33.114 1.805 -13.385 1.00 95.62 527 GLU A C 1
ATOM 4204 O O . GLU A 1 527 ? 33.908 1.076 -12.786 1.00 95.62 527 GLU A O 1
ATOM 4209 N N . ASP A 1 528 ? 31.815 1.539 -13.468 1.00 96.56 528 ASP A N 1
ATOM 4210 C CA . ASP A 1 528 ? 31.209 0.312 -12.959 1.00 96.56 528 ASP A CA 1
ATOM 4211 C C . ASP A 1 528 ? 29.990 -0.062 -13.815 1.00 96.56 528 ASP A C 1
ATOM 4213 O O . ASP A 1 528 ? 29.442 0.761 -14.559 1.00 96.56 528 ASP A O 1
ATOM 4217 N N . ILE A 1 529 ? 29.565 -1.316 -13.722 1.00 97.38 529 ILE A N 1
ATOM 4218 C CA . ILE A 1 529 ? 28.415 -1.863 -14.440 1.00 97.38 529 ILE A CA 1
ATOM 4219 C C . ILE A 1 529 ? 27.424 -2.468 -13.456 1.00 97.38 529 ILE A C 1
ATOM 4221 O O . ILE A 1 529 ? 27.793 -2.921 -12.374 1.00 97.38 529 ILE A O 1
ATOM 4225 N N . CYS A 1 530 ? 26.151 -2.468 -13.827 1.00 96.75 530 CYS A N 1
ATOM 4226 C CA . CYS A 1 530 ? 25.064 -2.947 -12.991 1.00 96.75 530 CYS A CA 1
ATOM 4227 C C . CYS A 1 530 ? 24.005 -3.654 -13.827 1.00 96.75 530 CYS A C 1
ATOM 4229 O O . CYS A 1 530 ? 23.696 -3.236 -14.942 1.00 96.75 530 CYS A O 1
ATOM 4231 N N . ILE A 1 531 ? 23.429 -4.706 -13.259 1.00 97.62 531 ILE A N 1
ATOM 4232 C CA . ILE A 1 531 ? 22.196 -5.311 -13.736 1.00 97.62 531 ILE A CA 1
ATOM 4233 C C . ILE A 1 531 ? 21.024 -4.866 -12.861 1.00 97.62 531 ILE A C 1
ATOM 4235 O O . ILE A 1 531 ? 21.108 -4.852 -11.630 1.00 97.62 531 ILE A O 1
ATOM 4239 N N . VAL A 1 532 ? 19.917 -4.531 -13.519 1.00 97.75 532 VAL A N 1
ATOM 4240 C CA . VAL A 1 532 ? 18.592 -4.434 -12.910 1.00 97.75 532 VAL A CA 1
ATOM 4241 C C . VAL A 1 532 ? 17.707 -5.470 -13.584 1.00 97.75 532 VAL A C 1
ATOM 4243 O O . VAL A 1 532 ? 17.494 -5.390 -14.792 1.00 97.75 532 VAL A O 1
ATOM 4246 N N . TYR A 1 533 ? 17.190 -6.423 -12.814 1.00 97.25 533 TYR A N 1
ATOM 4247 C CA . TYR A 1 533 ? 16.375 -7.519 -13.332 1.00 97.25 533 TYR A CA 1
ATOM 4248 C C . TYR A 1 533 ? 15.061 -7.639 -12.557 1.00 97.25 533 TYR A C 1
ATOM 4250 O O . TYR A 1 533 ? 15.062 -7.718 -11.329 1.00 97.25 533 TYR A O 1
ATOM 4258 N N . LEU A 1 534 ? 13.938 -7.670 -13.266 1.00 96.75 534 LEU A N 1
ATOM 4259 C CA . LEU A 1 534 ? 12.598 -7.881 -12.735 1.00 96.75 534 LEU A CA 1
ATOM 4260 C C . LEU A 1 534 ? 12.089 -9.249 -13.199 1.00 96.75 534 LEU A C 1
ATOM 4262 O O . LEU A 1 534 ? 11.902 -9.497 -14.385 1.00 96.75 534 LEU A O 1
ATOM 4266 N N . GLY A 1 535 ? 11.842 -10.143 -12.250 1.00 93.00 535 GLY A N 1
ATOM 4267 C CA . GLY A 1 535 ? 11.425 -11.513 -12.523 1.00 93.00 535 GLY A CA 1
ATOM 4268 C C . GLY A 1 535 ? 10.265 -11.963 -11.646 1.00 93.00 535 GLY A C 1
ATOM 4269 O O . GLY A 1 535 ? 9.953 -11.359 -10.616 1.00 93.00 535 GLY A O 1
ATOM 4270 N N . ARG A 1 536 ? 9.638 -13.080 -12.027 1.00 90.56 536 ARG A N 1
ATOM 4271 C CA . ARG A 1 536 ? 8.701 -13.807 -11.162 1.00 90.56 536 ARG A CA 1
ATOM 4272 C C . ARG A 1 536 ? 9.218 -15.198 -10.857 1.00 90.56 536 ARG A C 1
ATOM 4274 O O . ARG A 1 536 ? 9.645 -15.924 -11.744 1.00 90.56 536 ARG A O 1
ATOM 4281 N N . GLN A 1 537 ? 9.094 -15.589 -9.597 1.00 87.56 537 GLN A N 1
ATOM 4282 C CA . GLN A 1 537 ? 9.424 -16.928 -9.124 1.00 87.56 537 GLN A CA 1
ATOM 4283 C C . GLN A 1 537 ? 8.299 -17.379 -8.199 1.00 87.56 537 GLN A C 1
ATOM 4285 O O . GLN A 1 537 ? 7.936 -16.640 -7.299 1.00 87.56 537 GLN A O 1
ATOM 4290 N N . ASN A 1 538 ? 7.691 -18.547 -8.420 1.00 81.62 538 ASN A N 1
ATOM 4291 C CA . ASN A 1 538 ? 6.627 -19.083 -7.549 1.00 81.62 538 ASN A CA 1
ATOM 4292 C C . ASN A 1 538 ? 5.505 -18.072 -7.191 1.00 81.62 538 ASN A C 1
ATOM 4294 O O . ASN A 1 538 ? 5.129 -17.937 -6.029 1.00 81.62 538 ASN A O 1
ATOM 4298 N N . ASN A 1 539 ? 4.957 -17.365 -8.189 1.00 79.62 539 ASN A N 1
ATOM 4299 C CA . ASN A 1 539 ? 3.886 -16.354 -8.067 1.00 79.62 539 ASN A CA 1
ATOM 4300 C C . ASN A 1 539 ? 4.217 -15.050 -7.322 1.00 79.62 539 ASN A C 1
ATOM 4302 O O . ASN A 1 539 ? 3.341 -14.189 -7.229 1.00 79.62 539 ASN A O 1
ATOM 4306 N N . ARG A 1 540 ? 5.452 -14.835 -6.884 1.00 87.62 540 ARG A N 1
ATOM 4307 C CA . ARG A 1 540 ? 5.913 -13.568 -6.292 1.00 87.62 540 ARG A CA 1
ATOM 4308 C C . ARG A 1 540 ? 6.873 -12.841 -7.225 1.00 87.62 540 ARG A C 1
ATOM 4310 O O . ARG A 1 540 ? 7.388 -13.435 -8.176 1.00 87.62 540 ARG A O 1
ATOM 4317 N N . THR A 1 541 ? 7.089 -11.566 -6.946 1.00 95.19 541 THR A N 1
ATOM 4318 C CA . THR A 1 541 ? 7.910 -10.672 -7.761 1.00 95.19 541 THR A CA 1
ATOM 4319 C C . THR A 1 541 ? 9.270 -10.468 -7.116 1.00 95.19 541 THR A C 1
ATOM 4321 O O . THR A 1 541 ? 9.370 -10.283 -5.903 1.00 95.19 541 THR A O 1
ATOM 4324 N N . ILE A 1 542 ? 10.314 -10.500 -7.937 1.00 97.56 542 ILE A N 1
ATOM 4325 C CA . ILE A 1 542 ? 11.700 -10.331 -7.524 1.00 97.56 542 ILE A CA 1
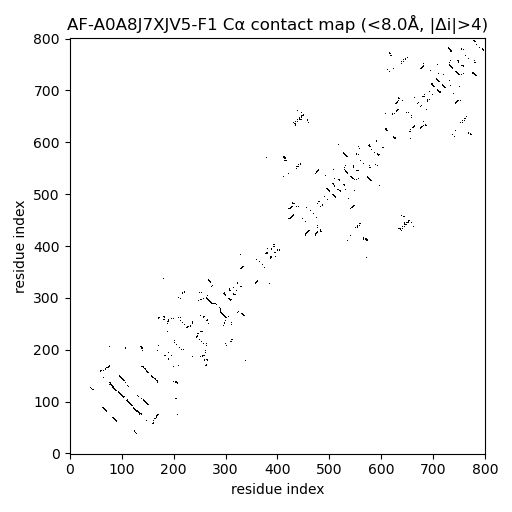ATOM 4326 C C . ILE A 1 542 ? 12.305 -9.201 -8.351 1.00 97.56 542 ILE A C 1
ATOM 4328 O O . ILE A 1 542 ? 12.284 -9.257 -9.576 1.00 97.56 542 ILE A O 1
ATOM 4332 N N . LEU A 1 543 ? 12.831 -8.181 -7.680 1.00 98.25 543 LEU A N 1
ATOM 4333 C CA . LEU A 1 543 ? 13.620 -7.114 -8.283 1.00 98.25 543 LEU A CA 1
ATOM 4334 C C . LEU A 1 543 ? 15.060 -7.259 -7.796 1.00 98.25 543 LEU A C 1
ATOM 4336 O O . LEU A 1 543 ? 15.308 -7.183 -6.596 1.00 98.25 543 LEU A O 1
ATOM 4340 N N . ILE A 1 544 ? 15.997 -7.463 -8.712 1.00 98.06 544 ILE A N 1
ATOM 4341 C CA . ILE A 1 544 ? 17.425 -7.621 -8.438 1.00 98.06 544 ILE A CA 1
ATOM 4342 C C . ILE A 1 544 ? 18.153 -6.374 -8.922 1.00 98.06 544 ILE A C 1
ATOM 4344 O O . ILE A 1 544 ? 17.941 -5.943 -10.053 1.00 98.06 544 ILE A O 1
ATOM 4348 N N . ILE A 1 545 ? 19.006 -5.804 -8.072 1.00 97.75 545 ILE A N 1
ATOM 4349 C CA . ILE A 1 545 ? 19.874 -4.673 -8.407 1.00 97.75 545 ILE A CA 1
ATOM 4350 C C . ILE A 1 545 ? 21.266 -4.939 -7.842 1.00 97.75 545 ILE A C 1
ATOM 4352 O O . ILE A 1 545 ? 21.474 -4.875 -6.626 1.00 97.75 545 ILE A O 1
ATOM 4356 N N . TRP A 1 546 ? 22.237 -5.204 -8.713 1.00 97.12 546 TRP A N 1
ATOM 4357 C CA . TRP A 1 546 ? 23.629 -5.336 -8.292 1.00 97.12 546 TRP A CA 1
ATOM 4358 C C . TRP A 1 546 ? 24.630 -4.995 -9.396 1.00 97.12 546 TRP A C 1
ATOM 4360 O O . TRP A 1 546 ? 24.333 -5.108 -10.582 1.00 97.12 546 TRP A O 1
ATOM 4370 N N . GLY A 1 547 ? 25.818 -4.541 -8.995 1.00 95.56 547 GLY A N 1
ATOM 4371 C CA . GLY A 1 547 ? 26.965 -4.292 -9.872 1.00 95.56 547 GLY A CA 1
ATOM 4372 C C . GLY A 1 547 ? 28.232 -5.009 -9.412 1.00 95.56 547 GLY A C 1
ATOM 4373 O O . GLY A 1 547 ? 28.181 -5.793 -8.461 1.00 95.56 547 GLY A O 1
ATOM 4374 N N . TYR A 1 548 ? 29.364 -4.760 -10.083 1.00 95.19 548 TYR A N 1
ATOM 4375 C CA . TYR A 1 548 ? 30.649 -5.339 -9.665 1.00 95.19 548 TYR A CA 1
ATOM 4376 C C . TYR A 1 548 ? 31.091 -4.771 -8.311 1.00 95.19 548 TYR A C 1
ATOM 4378 O O . TYR A 1 548 ? 31.396 -5.527 -7.385 1.00 95.19 548 TYR A O 1
ATOM 4386 N N . GLY A 1 549 ? 31.100 -3.442 -8.191 1.00 93.44 549 GLY A N 1
ATOM 4387 C CA . GLY A 1 549 ? 31.342 -2.723 -6.949 1.00 93.44 549 GLY A CA 1
ATOM 4388 C C . GLY A 1 549 ? 30.068 -2.153 -6.323 1.00 93.44 549 GLY A C 1
ATOM 4389 O O . GLY A 1 549 ? 28.937 -2.322 -6.804 1.00 93.44 549 GLY A O 1
ATOM 4390 N N . TRP A 1 550 ? 30.268 -1.420 -5.227 1.00 91.62 550 TRP A N 1
ATOM 4391 C CA . TRP A 1 550 ? 29.186 -0.675 -4.586 1.00 91.62 550 TRP A CA 1
ATOM 4392 C C . TRP A 1 550 ? 28.707 0.470 -5.487 1.00 91.62 550 TRP A C 1
ATOM 4394 O O . TRP A 1 550 ? 27.527 0.809 -5.456 1.00 91.62 550 TRP A O 1
ATOM 4404 N N . GLN A 1 551 ? 29.594 1.031 -6.320 1.00 93.94 551 GLN A N 1
ATOM 4405 C CA . GLN A 1 551 ? 29.278 2.101 -7.264 1.00 93.94 551 GLN A CA 1
ATOM 4406 C C . GLN A 1 551 ? 28.237 1.640 -8.280 1.00 93.94 551 GLN A C 1
ATOM 4408 O O . GLN A 1 551 ? 27.232 2.320 -8.460 1.00 93.94 551 GLN A O 1
ATOM 4413 N N . GLY A 1 552 ? 28.411 0.457 -8.875 1.00 95.38 552 GLY A N 1
ATOM 4414 C CA . GLY A 1 552 ? 27.447 -0.135 -9.800 1.00 95.38 552 GLY A CA 1
ATOM 4415 C C . GLY A 1 552 ? 26.106 -0.414 -9.121 1.00 95.38 552 GLY A C 1
ATOM 4416 O O . GLY A 1 552 ? 25.062 0.020 -9.605 1.00 95.38 552 GLY A O 1
ATOM 4417 N N . THR A 1 553 ? 26.122 -1.058 -7.950 1.00 95.44 553 THR A N 1
ATOM 4418 C CA . THR A 1 553 ? 24.897 -1.346 -7.178 1.00 95.44 553 THR A CA 1
ATOM 4419 C C . THR A 1 553 ? 24.133 -0.065 -6.808 1.00 95.44 553 THR A C 1
ATOM 4421 O O . THR A 1 553 ? 22.907 0.024 -6.960 1.00 95.44 553 THR A O 1
ATOM 4424 N N . TYR A 1 554 ? 24.851 0.964 -6.352 1.00 94.31 554 TYR A N 1
ATOM 4425 C CA . TYR A 1 554 ? 24.269 2.254 -6.004 1.00 94.31 554 TYR A CA 1
ATOM 4426 C C . TYR A 1 554 ? 23.779 3.009 -7.249 1.00 94.31 554 TYR A C 1
ATOM 4428 O O . TYR A 1 554 ? 22.684 3.569 -7.215 1.00 94.31 554 TYR A O 1
ATOM 4436 N N . ALA A 1 555 ? 24.508 2.955 -8.369 1.00 94.31 555 ALA A N 1
ATOM 4437 C CA . ALA A 1 555 ? 24.105 3.522 -9.658 1.00 94.31 555 ALA A CA 1
ATOM 4438 C C . ALA A 1 555 ? 22.798 2.926 -10.176 1.00 94.31 555 ALA A C 1
ATOM 4440 O O . ALA A 1 555 ? 21.891 3.682 -10.526 1.00 94.31 555 ALA A O 1
ATOM 4441 N N . GLY A 1 556 ? 22.648 1.599 -10.142 1.00 95.56 556 GLY A N 1
ATOM 4442 C CA . GLY A 1 556 ? 21.382 0.952 -10.486 1.00 95.56 556 GLY A CA 1
ATOM 4443 C C . GLY A 1 556 ? 20.237 1.401 -9.583 1.00 95.56 556 GLY A C 1
ATOM 4444 O O . GLY A 1 556 ? 19.140 1.694 -10.057 1.00 95.56 556 GLY A O 1
ATOM 4445 N N . SER A 1 557 ? 20.510 1.564 -8.288 1.00 95.75 557 SER A N 1
ATOM 4446 C CA . SER A 1 557 ? 19.517 2.042 -7.323 1.00 95.75 557 SER A CA 1
ATOM 4447 C C . SER A 1 557 ? 19.115 3.507 -7.556 1.00 95.75 557 SER A C 1
ATOM 4449 O O . SER A 1 557 ? 17.933 3.845 -7.485 1.00 95.75 557 SER A O 1
ATOM 4451 N N . VAL A 1 558 ? 20.076 4.387 -7.865 1.00 93.06 558 VAL A N 1
ATOM 4452 C CA . VAL A 1 558 ? 19.828 5.790 -8.241 1.00 93.06 558 VAL A CA 1
ATOM 4453 C C . VAL A 1 558 ? 19.014 5.853 -9.529 1.00 93.06 558 VAL A C 1
ATOM 4455 O O . VAL A 1 558 ? 18.016 6.576 -9.576 1.00 93.06 558 VAL A O 1
ATOM 4458 N N . PHE A 1 559 ? 19.382 5.064 -10.538 1.00 93.75 559 PHE A N 1
ATOM 4459 C CA . PHE A 1 559 ? 18.671 5.001 -11.811 1.00 93.75 559 PHE A CA 1
ATOM 4460 C C . PHE A 1 559 ? 17.210 4.581 -11.607 1.00 93.75 559 PHE A C 1
ATOM 4462 O O . PHE A 1 559 ? 16.286 5.295 -11.998 1.00 93.75 559 PHE A O 1
ATOM 4469 N N . MET A 1 560 ? 16.987 3.487 -10.875 1.00 94.69 560 MET A N 1
ATOM 4470 C CA . MET A 1 560 ? 15.649 2.959 -10.592 1.00 94.69 560 MET A CA 1
ATOM 4471 C C . MET A 1 560 ? 14.814 3.819 -9.641 1.00 94.69 560 MET A C 1
ATOM 4473 O O . MET A 1 560 ? 13.602 3.624 -9.563 1.00 94.69 560 MET A O 1
ATOM 4477 N N . SER A 1 561 ? 15.421 4.789 -8.953 1.00 93.19 561 SER A N 1
ATOM 4478 C CA . SER A 1 561 ? 14.693 5.755 -8.125 1.00 93.19 561 SER A CA 1
ATOM 4479 C C . SER A 1 561 ? 14.060 6.904 -8.910 1.00 93.19 561 SER A C 1
ATOM 4481 O O . SER A 1 561 ? 13.271 7.660 -8.347 1.00 93.19 561 SER A O 1
ATOM 4483 N N . ASN A 1 562 ? 14.371 7.057 -10.201 1.00 89.62 562 ASN A N 1
ATOM 4484 C CA . ASN A 1 562 ? 13.765 8.096 -11.027 1.00 89.62 562 ASN A CA 1
ATOM 4485 C C . ASN A 1 562 ? 12.379 7.644 -11.537 1.00 89.62 562 ASN A C 1
ATOM 4487 O O . ASN A 1 562 ? 12.295 6.675 -12.293 1.00 89.62 562 ASN A O 1
ATOM 4491 N N . PRO A 1 563 ? 11.283 8.365 -11.215 1.00 82.06 563 PRO A N 1
ATOM 4492 C CA . PRO A 1 563 ? 9.932 7.978 -11.623 1.00 82.06 563 PRO A CA 1
ATOM 4493 C C . PRO A 1 563 ? 9.723 7.820 -13.133 1.00 82.06 563 PRO A C 1
ATOM 4495 O O . PRO A 1 563 ? 8.791 7.119 -13.529 1.00 82.06 563 PRO A O 1
ATOM 4498 N N . GLN A 1 564 ? 10.533 8.494 -13.958 1.00 85.94 564 GLN A N 1
ATOM 4499 C CA . GLN A 1 564 ? 10.438 8.453 -15.420 1.00 85.94 564 GLN A CA 1
ATOM 4500 C C . GLN A 1 564 ? 11.028 7.171 -16.012 1.00 85.94 564 GLN A C 1
ATOM 4502 O O . GLN A 1 564 ? 10.593 6.746 -17.081 1.00 85.94 564 GLN A O 1
ATOM 4507 N N . VAL A 1 565 ? 11.982 6.542 -15.319 1.00 87.38 565 VAL A N 1
ATOM 4508 C CA . VAL A 1 565 ? 12.644 5.313 -15.777 1.00 87.38 565 VAL A CA 1
ATOM 4509 C C . VAL A 1 565 ? 11.620 4.193 -15.942 1.00 87.38 565 VAL A C 1
ATOM 4511 O O . VAL A 1 565 ? 11.599 3.535 -16.973 1.00 87.38 565 VAL A O 1
ATOM 4514 N N . TRP A 1 566 ? 10.686 4.040 -15.003 1.00 88.56 566 TRP A N 1
ATOM 4515 C CA . TRP A 1 566 ? 9.689 2.963 -15.063 1.00 88.56 566 TRP A CA 1
ATOM 4516 C C . TRP A 1 566 ? 8.695 3.131 -16.216 1.00 88.56 566 TRP A C 1
ATOM 4518 O O . TRP A 1 566 ? 8.171 2.151 -16.723 1.00 88.56 566 TRP A O 1
ATOM 4528 N N . THR A 1 567 ? 8.438 4.366 -16.654 1.00 84.38 567 THR A N 1
ATOM 4529 C CA . THR A 1 567 ? 7.586 4.633 -17.822 1.00 84.38 567 THR A CA 1
ATOM 4530 C C . THR A 1 567 ? 8.360 4.454 -19.125 1.00 84.38 567 THR A C 1
ATOM 4532 O O . THR A 1 567 ? 7.851 3.857 -20.071 1.00 84.38 567 THR A O 1
ATOM 4535 N N . MET A 1 568 ? 9.597 4.955 -19.177 1.00 81.38 568 MET A N 1
ATOM 4536 C CA . MET A 1 568 ? 10.449 4.872 -20.365 1.00 81.38 568 MET A CA 1
ATOM 4537 C C . MET A 1 568 ? 10.815 3.427 -20.706 1.00 81.38 568 MET A C 1
ATOM 4539 O O . MET A 1 568 ? 10.797 3.050 -21.872 1.00 81.38 568 MET A O 1
ATOM 4543 N N . TYR A 1 569 ? 11.097 2.623 -19.684 1.00 83.44 569 TYR A N 1
ATOM 4544 C CA . TYR A 1 569 ? 11.421 1.207 -19.818 1.00 83.44 569 TYR A CA 1
ATOM 4545 C C . TYR A 1 569 ? 10.233 0.324 -19.416 1.00 83.44 569 TYR A C 1
ATOM 4547 O O . TYR A 1 569 ? 10.415 -0.756 -18.867 1.00 83.44 569 TYR A O 1
ATOM 4555 N N . SER A 1 570 ? 9.011 0.798 -19.671 1.00 82.50 570 SER A N 1
ATOM 4556 C CA . SER A 1 570 ? 7.764 0.174 -19.208 1.00 82.50 570 SER A CA 1
ATOM 4557 C C . SER A 1 570 ? 7.624 -1.295 -19.578 1.00 82.50 570 SER A C 1
ATOM 4559 O O . SER A 1 570 ? 7.257 -2.075 -18.708 1.00 82.50 570 SER A O 1
ATOM 4561 N N . GLY A 1 571 ? 7.952 -1.661 -20.820 1.00 80.12 571 GLY A N 1
ATOM 4562 C CA . GLY A 1 571 ? 7.914 -3.042 -21.315 1.00 80.12 571 GLY A CA 1
ATOM 4563 C C . GLY A 1 571 ? 9.195 -3.849 -21.085 1.00 80.12 571 GLY A C 1
ATOM 4564 O O . GLY A 1 571 ? 9.265 -4.996 -21.505 1.00 80.12 571 GLY A O 1
ATOM 4565 N N . TYR A 1 572 ? 10.215 -3.271 -20.446 1.00 85.81 572 TYR A N 1
ATOM 4566 C CA . TYR A 1 572 ? 11.468 -3.971 -20.170 1.00 85.81 572 TYR A CA 1
ATOM 4567 C C . TYR A 1 572 ? 11.461 -4.532 -18.756 1.00 85.81 572 TYR A C 1
ATOM 4569 O O . TYR A 1 572 ? 10.976 -3.900 -17.823 1.00 85.81 572 TYR A O 1
ATOM 4577 N N . HIS A 1 573 ? 12.067 -5.699 -18.604 1.00 91.62 573 HIS A N 1
ATOM 4578 C CA . HIS A 1 573 ? 12.308 -6.370 -17.329 1.00 91.62 573 HIS A CA 1
ATOM 4579 C C . HIS A 1 573 ? 13.803 -6.483 -16.990 1.00 91.62 573 HIS A C 1
ATOM 4581 O O . HIS A 1 573 ? 14.156 -6.794 -15.859 1.00 91.62 573 HIS A O 1
ATOM 4587 N N . LEU A 1 574 ? 14.682 -6.167 -17.945 1.00 94.19 574 LEU A N 1
ATOM 4588 C CA . LEU A 1 574 ? 16.135 -6.194 -17.812 1.00 94.19 574 LEU A CA 1
ATOM 4589 C C . LEU A 1 574 ? 16.719 -4.841 -18.238 1.00 94.19 574 LEU A C 1
ATOM 4591 O O . LEU A 1 574 ? 16.412 -4.330 -19.316 1.00 94.19 574 LEU A O 1
ATOM 4595 N N . LEU A 1 575 ? 17.605 -4.284 -17.412 1.00 94.75 575 LEU A N 1
ATOM 4596 C CA . LEU A 1 575 ? 18.506 -3.194 -17.785 1.00 94.75 575 LEU A CA 1
ATOM 4597 C C . LEU A 1 575 ? 19.941 -3.578 -17.448 1.00 94.75 575 LEU A C 1
ATOM 4599 O O . LEU A 1 575 ? 20.241 -3.991 -16.328 1.00 94.75 575 LEU A O 1
ATOM 4603 N N . LEU A 1 576 ? 20.831 -3.357 -18.411 1.00 95.69 576 LEU A N 1
ATOM 4604 C CA . LEU A 1 576 ? 22.271 -3.368 -18.204 1.00 95.69 576 LEU A CA 1
ATOM 4605 C C . LEU A 1 576 ? 22.753 -1.921 -18.217 1.00 95.69 576 LEU A C 1
ATOM 4607 O O . LEU A 1 576 ? 22.647 -1.218 -19.226 1.00 95.69 576 LEU A O 1
ATOM 4611 N N . LEU A 1 577 ? 23.216 -1.465 -17.062 1.00 95.94 577 LEU A N 1
ATOM 4612 C CA . LEU A 1 577 ? 23.573 -0.082 -16.796 1.00 95.94 577 LEU A CA 1
ATOM 4613 C C . LEU A 1 577 ? 25.084 0.049 -16.678 1.00 95.94 577 LEU A C 1
ATOM 4615 O O . LEU A 1 577 ? 25.751 -0.800 -16.088 1.00 95.94 577 LEU A O 1
ATOM 4619 N N . ARG A 1 578 ? 25.605 1.163 -17.177 1.00 95.56 578 ARG A N 1
ATOM 4620 C CA . ARG A 1 578 ? 26.979 1.586 -16.950 1.00 95.56 578 ARG A CA 1
ATOM 4621 C C . ARG A 1 578 ? 26.982 2.930 -16.250 1.00 95.56 578 ARG A C 1
ATOM 4623 O O . ARG A 1 578 ? 26.252 3.837 -16.643 1.00 95.56 578 ARG A O 1
ATOM 4630 N N . TRP A 1 579 ? 27.834 3.058 -15.247 1.00 95.69 579 TRP A N 1
ATOM 4631 C CA . TRP A 1 579 ? 28.184 4.337 -14.650 1.00 95.69 579 TRP A CA 1
ATOM 4632 C C . TRP A 1 579 ? 29.623 4.694 -15.019 1.00 95.69 579 TRP A C 1
ATOM 4634 O O . TRP A 1 579 ? 30.493 3.823 -15.034 1.00 95.69 579 TRP A O 1
ATOM 4644 N N . LYS A 1 580 ? 29.863 5.969 -15.337 1.00 94.50 580 LYS A N 1
ATOM 4645 C CA . LYS A 1 580 ? 31.204 6.541 -15.509 1.00 94.50 580 LYS A CA 1
ATOM 4646 C C . LYS A 1 580 ? 31.286 7.865 -14.778 1.00 94.50 580 LYS A C 1
ATOM 4648 O O . LYS A 1 580 ? 30.514 8.757 -15.106 1.00 94.50 580 LYS A O 1
ATOM 4653 N N . ASP A 1 581 ? 32.275 8.015 -13.913 1.00 91.75 581 ASP A N 1
ATOM 4654 C CA . ASP A 1 581 ? 32.624 9.304 -13.330 1.00 91.75 581 ASP A CA 1
ATOM 4655 C C . ASP A 1 581 ? 33.226 10.211 -14.415 1.00 91.75 581 ASP A C 1
ATOM 4657 O O . ASP A 1 581 ? 34.403 10.128 -14.780 1.00 91.75 581 ASP A O 1
ATOM 4661 N N . THR A 1 582 ? 32.388 11.047 -15.018 1.00 89.62 582 THR A N 1
ATOM 4662 C CA . THR A 1 582 ? 32.786 11.899 -16.145 1.00 89.62 582 THR A CA 1
ATOM 4663 C C . THR A 1 582 ? 33.387 13.219 -15.692 1.00 89.62 582 THR A C 1
ATOM 4665 O O . THR A 1 582 ? 34.105 13.872 -16.460 1.00 89.62 582 THR A O 1
ATOM 4668 N N . ASN A 1 583 ? 33.093 13.627 -14.462 1.00 87.38 583 ASN A N 1
ATOM 4669 C CA . ASN A 1 583 ? 33.524 14.896 -13.896 1.00 87.38 583 ASN A CA 1
ATOM 4670 C C . ASN A 1 583 ? 34.664 14.727 -12.858 1.00 87.38 583 ASN A C 1
ATOM 4672 O O . ASN A 1 583 ? 35.221 15.737 -12.418 1.00 87.38 583 ASN A O 1
ATOM 4676 N N . ASN A 1 584 ? 35.085 13.483 -12.590 1.00 86.69 584 ASN A N 1
ATOM 4677 C CA . ASN A 1 584 ? 36.109 13.067 -11.627 1.00 86.69 584 ASN A CA 1
ATOM 4678 C C . ASN A 1 584 ? 35.813 13.563 -10.205 1.00 86.69 584 ASN A C 1
ATOM 4680 O O . ASN A 1 584 ? 36.698 14.127 -9.549 1.00 86.69 584 ASN A O 1
ATOM 4684 N N . ASN A 1 585 ? 34.556 13.448 -9.771 1.00 82.00 585 ASN A N 1
ATOM 4685 C CA . ASN A 1 585 ? 34.133 13.818 -8.422 1.00 82.00 585 ASN A CA 1
ATOM 4686 C C . ASN A 1 585 ? 33.909 12.612 -7.492 1.00 82.00 585 ASN A C 1
ATOM 4688 O O . ASN A 1 585 ? 33.553 12.822 -6.334 1.00 82.00 585 ASN A O 1
ATOM 4692 N N . ASP A 1 586 ? 34.161 11.390 -7.971 1.00 82.19 586 ASP A N 1
ATOM 4693 C CA . ASP A 1 586 ? 33.963 10.108 -7.288 1.00 82.19 586 ASP A CA 1
ATOM 4694 C C . ASP A 1 586 ? 32.500 9.851 -6.852 1.00 82.19 586 ASP A C 1
ATOM 4696 O O . ASP A 1 586 ? 32.237 9.001 -5.992 1.00 82.19 586 ASP A O 1
ATOM 4700 N N . PHE A 1 587 ? 31.525 10.572 -7.425 1.00 83.19 587 PHE A N 1
ATOM 4701 C CA . PHE A 1 587 ? 30.107 10.444 -7.090 1.00 83.19 587 PHE A CA 1
ATOM 4702 C C . PHE A 1 587 ? 29.304 9.748 -8.175 1.00 83.19 587 PHE A C 1
ATOM 4704 O O . PHE A 1 587 ? 29.544 9.862 -9.367 1.00 83.19 587 PHE A O 1
ATOM 4711 N N . ILE A 1 588 ? 28.270 9.045 -7.725 1.00 87.81 588 ILE A N 1
ATOM 4712 C CA . ILE A 1 588 ? 27.284 8.459 -8.615 1.00 87.81 588 ILE A CA 1
ATOM 4713 C C . ILE A 1 588 ? 26.155 9.460 -8.809 1.00 87.81 588 ILE A C 1
ATOM 4715 O O . ILE A 1 588 ? 25.252 9.586 -7.976 1.00 87.81 588 ILE A O 1
ATOM 4719 N N . GLU A 1 589 ? 26.202 10.161 -9.933 1.00 84.69 589 GLU A N 1
ATOM 4720 C CA . GLU A 1 589 ? 25.153 11.076 -10.354 1.00 84.69 589 GLU A CA 1
ATOM 4721 C C . GLU A 1 589 ? 24.230 10.396 -11.364 1.00 84.69 589 GLU A C 1
ATOM 4723 O O . GLU A 1 589 ? 24.669 9.652 -12.237 1.00 84.69 589 GLU A O 1
ATOM 4728 N N . PHE A 1 590 ? 22.929 10.690 -11.305 1.00 85.38 590 PHE A N 1
ATOM 4729 C CA . PHE A 1 590 ? 21.974 10.125 -12.262 1.00 85.38 590 PHE A CA 1
ATOM 4730 C C . PHE A 1 590 ? 22.385 10.407 -13.724 1.00 85.38 590 PHE A C 1
ATOM 4732 O O . PHE A 1 590 ? 22.209 9.556 -14.588 1.00 85.38 590 PHE A O 1
ATOM 4739 N N . SER A 1 591 ? 22.958 11.585 -14.006 1.00 83.06 591 SER A N 1
ATOM 4740 C CA . SER A 1 591 ? 23.437 11.982 -15.341 1.00 83.06 591 SER A CA 1
ATOM 4741 C C . SER A 1 591 ? 24.610 11.157 -15.872 1.00 83.06 591 SER A C 1
ATOM 4743 O O . SER A 1 591 ? 24.902 11.223 -17.064 1.00 83.06 591 SER A O 1
ATOM 4745 N N . GLU A 1 592 ? 25.276 10.404 -15.005 1.00 89.50 592 GLU A N 1
ATOM 4746 C CA . GLU A 1 592 ? 26.446 9.587 -15.319 1.00 89.50 592 GLU A CA 1
ATOM 4747 C C . GLU A 1 592 ? 26.116 8.102 -15.468 1.00 89.50 592 GLU A C 1
ATOM 4749 O O . GLU A 1 592 ? 26.975 7.310 -15.859 1.00 89.50 592 GLU A O 1
ATOM 4754 N N . VAL A 1 593 ? 24.867 7.726 -15.180 1.00 90.88 593 VAL A N 1
ATOM 4755 C CA . VAL A 1 593 ? 24.352 6.370 -15.351 1.00 90.88 593 VAL A CA 1
ATOM 4756 C C . VAL A 1 593 ? 23.565 6.299 -16.650 1.00 90.88 593 VAL A C 1
ATOM 4758 O O . VAL A 1 593 ? 22.603 7.042 -16.850 1.00 90.88 593 VAL A O 1
ATOM 4761 N N . TYR A 1 594 ? 23.944 5.385 -17.534 1.00 87.12 594 TYR A N 1
ATOM 4762 C CA . TYR A 1 594 ? 23.251 5.178 -18.800 1.00 87.12 594 TYR A CA 1
ATOM 4763 C C . TYR A 1 594 ? 23.035 3.686 -19.079 1.00 87.12 594 TYR A C 1
ATOM 4765 O O . TYR A 1 594 ? 23.913 2.867 -18.796 1.00 87.12 594 TYR A O 1
ATOM 4773 N N . PRO A 1 595 ? 21.875 3.312 -19.642 1.00 86.38 595 PRO A N 1
ATOM 4774 C CA . PRO A 1 595 ? 21.654 1.960 -20.127 1.00 86.38 595 PRO A CA 1
ATOM 4775 C C . PRO A 1 595 ? 22.445 1.728 -21.412 1.00 86.38 595 PRO A C 1
ATOM 4777 O O . PRO A 1 595 ? 22.411 2.547 -22.330 1.00 86.38 595 PRO A O 1
ATOM 4780 N N . GLU A 1 596 ? 23.135 0.594 -21.505 1.00 78.19 596 GLU A N 1
ATOM 4781 C CA . GLU A 1 596 ? 23.854 0.228 -22.732 1.00 78.19 596 GLU A CA 1
ATOM 4782 C C . GLU A 1 596 ? 22.928 -0.272 -23.838 1.00 78.19 596 GLU A C 1
ATOM 4784 O O . GLU A 1 596 ? 23.279 -0.223 -25.016 1.00 78.19 596 GLU A O 1
ATOM 4789 N N . THR A 1 597 ? 21.732 -0.726 -23.475 1.00 58.56 597 THR A N 1
ATOM 4790 C CA . THR A 1 597 ? 20.793 -1.333 -24.413 1.00 58.56 597 THR A CA 1
ATOM 4791 C C . THR A 1 597 ? 19.919 -0.314 -25.150 1.00 58.56 597 THR A C 1
ATOM 4793 O O . THR A 1 597 ? 19.407 -0.659 -26.212 1.00 58.56 597 THR A O 1
ATOM 4796 N N . ILE A 1 598 ? 19.748 0.935 -24.671 1.00 47.91 598 ILE A N 1
ATOM 4797 C CA . ILE A 1 598 ? 18.872 1.946 -25.314 1.00 47.91 598 ILE A CA 1
ATOM 4798 C C . ILE A 1 598 ? 19.300 3.387 -24.961 1.00 47.91 598 ILE A C 1
ATOM 4800 O O . ILE A 1 598 ? 19.334 3.733 -23.780 1.00 47.91 598 ILE A O 1
ATOM 4804 N N . PRO A 1 599 ? 19.550 4.284 -25.936 1.00 40.84 599 PRO A N 1
ATOM 4805 C CA . PRO A 1 599 ? 19.907 5.670 -25.644 1.00 40.84 599 PRO A CA 1
ATOM 4806 C C . PRO A 1 599 ? 18.695 6.514 -25.209 1.00 40.84 599 PRO A C 1
ATOM 4808 O O . PRO A 1 599 ? 17.726 6.671 -25.950 1.00 40.84 599 PRO A O 1
ATOM 4811 N N . GLY A 1 600 ? 18.800 7.139 -24.034 1.00 45.38 600 GLY A N 1
ATOM 4812 C CA . GLY A 1 600 ? 17.890 8.174 -23.537 1.00 45.38 600 GLY A CA 1
ATOM 4813 C C . GLY A 1 600 ? 18.635 9.153 -22.622 1.00 45.38 600 GLY A C 1
ATOM 4814 O O . GLY A 1 600 ? 19.556 8.759 -21.914 1.00 45.38 600 GLY A O 1
ATOM 4815 N N . SER A 1 601 ? 18.277 10.440 -22.662 1.00 42.62 601 SER A N 1
ATOM 4816 C CA . SER A 1 601 ? 18.833 11.480 -21.778 1.00 42.62 601 SER A CA 1
ATOM 4817 C C . SER A 1 601 ? 17.757 12.014 -20.837 1.00 42.62 601 SER A C 1
ATOM 4819 O O . SER A 1 601 ? 16.620 12.205 -21.270 1.00 42.62 601 SER A O 1
ATOM 4821 N N . PHE A 1 602 ? 18.120 12.341 -19.597 1.00 50.25 602 PHE A N 1
ATOM 4822 C CA . PHE A 1 602 ? 17.170 12.716 -18.546 1.00 50.25 602 PHE A CA 1
ATOM 4823 C C . PHE A 1 602 ? 17.509 14.061 -17.899 1.00 50.25 602 PHE A C 1
ATOM 4825 O O . PHE A 1 602 ? 18.654 14.510 -17.919 1.00 50.25 602 PHE A O 1
ATOM 4832 N N . ALA A 1 603 ? 16.506 14.665 -17.262 1.00 41.16 603 ALA A N 1
ATOM 4833 C CA . ALA A 1 603 ? 16.702 15.728 -16.286 1.00 41.16 603 ALA A CA 1
ATOM 4834 C C . ALA A 1 603 ? 16.635 15.124 -14.877 1.00 41.16 603 ALA A C 1
ATOM 4836 O O . ALA A 1 603 ? 15.745 14.322 -14.586 1.00 41.16 603 ALA A O 1
ATOM 4837 N N . ALA A 1 604 ? 17.564 15.511 -14.003 1.00 44.50 604 ALA A N 1
ATOM 4838 C CA . ALA A 1 604 ? 17.486 15.160 -12.591 1.00 44.50 604 ALA A CA 1
ATOM 4839 C C . ALA A 1 604 ? 16.179 15.710 -11.976 1.00 44.50 604 ALA A C 1
ATOM 4841 O O . ALA A 1 604 ? 15.693 16.760 -12.419 1.00 44.50 604 ALA A O 1
ATOM 4842 N N . PRO A 1 605 ? 15.600 15.040 -10.961 1.00 44.00 605 PRO A N 1
ATOM 4843 C CA . PRO A 1 605 ? 14.459 15.577 -10.232 1.00 44.00 605 PRO A CA 1
ATOM 4844 C C . PRO A 1 605 ? 14.759 16.997 -9.722 1.00 44.00 605 PRO A C 1
ATOM 4846 O O . PRO A 1 605 ? 15.880 17.260 -9.281 1.00 44.00 605 PRO A O 1
ATOM 4849 N N . PRO A 1 606 ? 13.792 17.928 -9.767 1.00 40.44 606 PRO A N 1
ATOM 4850 C CA . PRO A 1 606 ? 14.009 19.281 -9.278 1.00 40.44 606 PRO A CA 1
ATOM 4851 C C . PRO A 1 606 ? 14.325 19.267 -7.778 1.00 40.44 606 PRO A C 1
ATOM 4853 O O . PRO A 1 606 ? 13.603 18.673 -6.979 1.00 40.44 606 PRO A O 1
ATOM 4856 N N . THR A 1 607 ? 15.391 19.962 -7.385 1.00 47.44 607 THR A N 1
ATOM 4857 C CA . THR A 1 607 ? 15.719 20.207 -5.978 1.00 47.44 607 THR A CA 1
ATOM 4858 C C . THR A 1 607 ? 14.650 21.103 -5.357 1.00 47.44 607 THR A C 1
ATOM 4860 O O . THR A 1 607 ? 14.464 22.240 -5.802 1.00 47.44 607 THR A O 1
ATOM 4863 N N . GLY A 1 608 ? 13.958 20.639 -4.316 1.00 49.91 608 GLY A N 1
ATOM 4864 C CA . GLY A 1 608 ? 13.133 21.535 -3.508 1.00 49.91 608 GLY A CA 1
ATOM 4865 C C . GLY A 1 608 ? 13.994 22.502 -2.688 1.00 49.91 608 GLY A C 1
ATOM 4866 O O . GLY A 1 608 ? 15.201 22.320 -2.526 1.00 49.91 608 GLY A O 1
ATOM 4867 N N . THR A 1 609 ? 13.383 23.573 -2.183 1.00 55.09 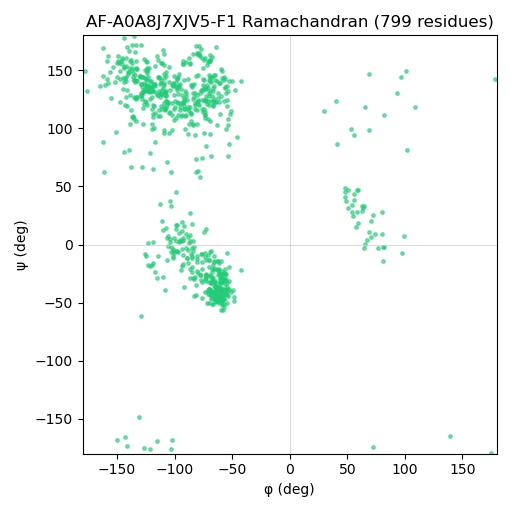609 THR A N 1
ATOM 4868 C CA . THR A 1 609 ? 14.053 24.538 -1.298 1.00 55.09 609 THR A CA 1
ATOM 4869 C C . THR A 1 609 ? 13.552 24.327 0.132 1.00 55.09 609 THR A C 1
ATOM 4871 O O . THR A 1 609 ? 12.341 24.427 0.345 1.00 55.09 609 THR A O 1
ATOM 4874 N N . PRO A 1 610 ? 14.431 24.046 1.110 1.00 59.44 610 PRO A N 1
ATOM 4875 C CA . PRO A 1 610 ? 14.038 23.934 2.513 1.00 59.44 610 PRO A CA 1
ATOM 4876 C C . PRO A 1 610 ? 13.373 25.220 3.012 1.00 59.44 610 PRO A C 1
ATOM 4878 O O . PRO A 1 610 ? 13.800 26.324 2.662 1.00 59.44 610 PRO A O 1
ATOM 4881 N N . GLN A 1 611 ? 12.342 25.094 3.848 1.00 64.81 611 GLN A N 1
ATOM 4882 C CA . GLN A 1 611 ? 11.698 26.248 4.477 1.00 64.81 611 GLN A CA 1
ATOM 4883 C C . GLN A 1 611 ? 12.172 26.419 5.923 1.00 64.81 611 GLN A C 1
ATOM 4885 O O . GLN A 1 611 ? 12.280 25.454 6.677 1.00 64.81 611 GLN A O 1
ATOM 4890 N N . ALA A 1 612 ? 12.430 27.666 6.327 1.00 70.75 612 ALA A N 1
ATOM 4891 C CA . ALA A 1 612 ? 12.816 28.017 7.693 1.00 70.75 612 ALA A CA 1
ATOM 4892 C C . ALA A 1 612 ? 11.592 27.991 8.629 1.00 70.75 612 ALA A C 1
ATOM 4894 O O . ALA A 1 612 ? 11.044 29.031 8.998 1.00 70.75 612 ALA A O 1
ATOM 4895 N N . VAL A 1 613 ? 11.140 26.787 8.974 1.00 85.88 613 VAL A N 1
ATOM 4896 C CA . VAL A 1 613 ? 10.062 26.529 9.942 1.00 85.88 613 VAL A CA 1
ATOM 4897 C C . VAL A 1 613 ? 10.628 25.902 11.219 1.00 85.88 613 VAL A C 1
ATOM 4899 O O . VAL A 1 613 ? 11.790 25.504 11.258 1.00 85.88 613 VAL A O 1
ATOM 4902 N N . SER A 1 614 ? 9.836 25.840 12.293 1.00 91.25 614 SER A N 1
ATOM 4903 C CA . SER A 1 614 ? 10.283 25.252 13.565 1.00 91.25 614 SER A CA 1
ATOM 4904 C C . SER A 1 614 ? 10.652 23.766 13.404 1.00 91.25 614 SER A C 1
ATOM 4906 O O . SER A 1 614 ? 9.895 23.054 12.739 1.00 91.25 614 SER A O 1
ATOM 4908 N N . PRO A 1 615 ? 11.741 23.276 14.033 1.00 93.81 615 PRO A N 1
ATOM 4909 C CA . PRO A 1 615 ? 12.229 21.901 13.888 1.00 93.81 615 PRO A CA 1
ATOM 4910 C C . PRO A 1 615 ? 11.411 20.896 14.717 1.00 93.81 615 PRO A C 1
ATOM 4912 O O . PRO A 1 615 ? 11.938 20.218 15.584 1.00 93.81 615 PRO A O 1
ATOM 4915 N N . ILE A 1 616 ? 10.105 20.814 14.476 1.00 96.12 616 ILE A N 1
ATOM 4916 C CA . ILE A 1 616 ? 9.194 19.847 15.111 1.00 96.12 616 ILE A CA 1
ATOM 4917 C C . ILE A 1 616 ? 8.751 18.794 14.094 1.00 96.12 616 ILE A C 1
ATOM 4919 O O . ILE A 1 616 ? 8.736 19.075 12.894 1.00 96.12 616 ILE A O 1
ATOM 4923 N N . PHE A 1 617 ? 8.373 17.596 14.547 1.00 96.44 617 PHE A N 1
ATOM 4924 C CA . PHE A 1 617 ? 8.088 16.469 13.649 1.00 96.44 617 PHE A CA 1
ATOM 4925 C C . PHE A 1 617 ? 6.970 16.757 12.641 1.00 96.44 617 PHE A C 1
ATOM 4927 O O . PHE A 1 617 ? 7.069 16.326 11.495 1.00 96.44 617 PHE A O 1
ATOM 4934 N N . TYR A 1 618 ? 5.972 17.567 13.013 1.00 95.00 618 TYR A N 1
ATOM 4935 C CA . TYR A 1 618 ? 4.916 18.008 12.093 1.00 95.00 618 TYR A CA 1
ATOM 4936 C C . TYR A 1 618 ? 5.469 18.709 10.838 1.00 95.00 618 TYR A C 1
ATOM 4938 O O . TYR A 1 618 ? 4.885 18.629 9.762 1.00 95.00 618 TYR A O 1
ATOM 4946 N N . ASN A 1 619 ? 6.613 19.386 10.965 1.00 95.00 619 ASN A N 1
ATOM 4947 C CA . ASN A 1 619 ? 7.214 20.181 9.902 1.00 95.00 619 ASN A CA 1
ATOM 4948 C C . ASN A 1 619 ? 8.241 19.413 9.053 1.00 95.00 619 ASN A C 1
ATOM 4950 O O . ASN A 1 619 ? 8.839 20.032 8.173 1.00 95.00 619 ASN A O 1
ATOM 4954 N N . ILE A 1 620 ? 8.458 18.106 9.266 1.00 95.12 620 ILE A N 1
ATOM 4955 C CA . ILE A 1 620 ? 9.432 17.313 8.488 1.00 95.12 620 ILE A CA 1
ATOM 4956 C C . ILE A 1 620 ? 9.290 17.526 6.969 1.00 95.12 620 ILE A C 1
ATOM 4958 O O . ILE A 1 620 ? 10.306 17.865 6.356 1.00 95.12 620 ILE A O 1
ATOM 4962 N N . PRO A 1 621 ? 8.080 17.456 6.365 1.00 93.00 621 PRO A N 1
ATOM 4963 C CA . PRO A 1 621 ? 7.916 17.702 4.931 1.00 93.00 621 PRO A CA 1
ATOM 4964 C C . PRO A 1 621 ? 8.478 19.046 4.451 1.00 93.00 621 PRO A C 1
ATOM 4966 O O . PRO A 1 621 ? 9.079 19.128 3.385 1.00 93.00 621 PRO A O 1
ATOM 4969 N N . ALA A 1 622 ? 8.331 20.106 5.250 1.00 90.38 622 ALA A N 1
ATOM 4970 C CA . ALA A 1 622 ? 8.816 21.443 4.911 1.00 90.38 622 ALA A CA 1
ATOM 4971 C C . ALA A 1 622 ? 10.320 21.626 5.191 1.00 90.38 622 ALA A C 1
ATOM 4973 O O . ALA A 1 622 ? 11.010 22.335 4.454 1.00 90.38 622 ALA A O 1
ATOM 4974 N N . LEU A 1 623 ? 10.830 20.992 6.250 1.00 91.75 623 LEU A N 1
ATOM 4975 C CA . LEU A 1 623 ? 12.236 21.063 6.658 1.00 91.75 623 LEU A CA 1
ATOM 4976 C C . LEU A 1 623 ? 13.145 20.324 5.665 1.00 91.75 623 LEU A C 1
ATOM 4978 O O . LEU A 1 623 ? 14.229 20.810 5.342 1.00 91.75 623 LEU A O 1
ATOM 4982 N N . PHE A 1 624 ? 12.685 19.187 5.138 1.00 91.81 624 PHE A N 1
ATOM 4983 C CA . PHE A 1 624 ? 13.467 18.309 4.264 1.00 91.81 624 PHE A CA 1
ATOM 4984 C C . PHE A 1 624 ? 12.989 18.284 2.804 1.00 91.81 624 PHE A C 1
ATOM 4986 O O . PHE A 1 624 ? 13.350 17.394 2.044 1.00 91.81 624 PHE A O 1
ATOM 4993 N N . ALA A 1 625 ? 12.237 19.296 2.360 1.00 83.62 625 ALA A N 1
ATOM 4994 C CA . ALA A 1 625 ? 11.747 19.385 0.980 1.00 83.62 625 ALA A CA 1
ATOM 4995 C C . ALA A 1 625 ? 12.855 19.425 -0.099 1.00 83.62 625 ALA A C 1
ATOM 4997 O O . ALA A 1 625 ? 12.551 19.283 -1.281 1.00 83.62 625 ALA A O 1
ATOM 4998 N N . GLY A 1 626 ? 14.116 19.672 0.275 1.00 81.25 626 GLY A N 1
ATOM 4999 C CA . GLY A 1 626 ? 15.217 19.991 -0.637 1.00 81.25 626 GLY A CA 1
ATOM 5000 C C . GLY A 1 626 ? 16.495 19.187 -0.422 1.00 81.25 626 GLY A C 1
ATOM 5001 O O . GLY A 1 626 ? 16.438 18.041 0.001 1.00 81.25 626 GLY A O 1
ATOM 5002 N N . PHE A 1 627 ? 17.635 19.824 -0.714 1.00 87.62 627 PHE A N 1
ATOM 5003 C CA . PHE A 1 627 ? 19.012 19.307 -0.622 1.00 87.62 627 PHE A CA 1
ATOM 5004 C C . PHE A 1 627 ? 19.279 18.569 0.703 1.00 87.62 627 PHE A C 1
ATOM 5006 O O . PHE A 1 627 ? 19.590 19.198 1.714 1.00 87.62 627 PHE A O 1
ATOM 5013 N N . THR A 1 628 ? 19.085 17.247 0.711 1.00 92.62 628 THR A N 1
ATOM 5014 C CA . THR A 1 628 ? 19.036 16.414 1.922 1.00 92.62 628 THR A CA 1
ATOM 5015 C C . THR A 1 628 ? 19.855 15.144 1.736 1.00 92.62 628 THR A C 1
ATOM 5017 O O . THR A 1 628 ? 19.809 14.534 0.670 1.00 92.62 628 THR A O 1
ATOM 5020 N N . PHE A 1 629 ? 20.547 14.717 2.792 1.00 94.00 629 PHE A N 1
ATOM 5021 C CA . PHE A 1 629 ? 21.429 13.555 2.770 1.00 94.00 629 PHE A CA 1
ATOM 5022 C C . PHE A 1 629 ? 21.134 12.589 3.915 1.00 94.00 629 PHE A C 1
ATOM 5024 O O . PHE A 1 629 ? 21.099 12.994 5.078 1.00 94.00 629 PHE A O 1
ATOM 5031 N N . HIS A 1 630 ? 20.995 11.302 3.603 1.00 96.25 630 HIS A N 1
ATOM 5032 C CA . HIS A 1 630 ? 21.235 10.247 4.581 1.00 96.25 630 HIS A CA 1
ATOM 5033 C C . HIS A 1 630 ? 22.737 10.121 4.781 1.00 96.25 630 HIS A C 1
ATOM 5035 O O . HIS A 1 630 ? 23.467 9.898 3.817 1.00 96.25 630 HIS A O 1
ATOM 5041 N N . VAL A 1 631 ? 23.190 10.248 6.027 1.00 96.44 631 VAL A N 1
ATOM 5042 C CA . VAL A 1 631 ? 24.614 10.145 6.347 1.00 96.44 631 VAL A CA 1
ATOM 5043 C C . VAL A 1 631 ? 24.833 8.995 7.309 1.00 96.44 631 VAL A C 1
ATOM 5045 O O . VAL A 1 631 ? 24.341 9.024 8.436 1.00 96.44 631 VAL A O 1
ATOM 5048 N N . VAL A 1 632 ? 25.574 7.985 6.874 1.00 96.00 632 VAL A N 1
ATOM 5049 C CA . VAL A 1 632 ? 25.943 6.827 7.698 1.00 96.00 632 VAL A CA 1
ATOM 5050 C C . VAL A 1 632 ? 27.448 6.794 7.920 1.00 96.00 632 VAL A C 1
ATOM 5052 O O . VAL A 1 632 ? 28.207 7.445 7.211 1.00 96.00 632 VAL A O 1
ATOM 5055 N N . GLY A 1 633 ? 27.896 6.037 8.914 1.00 94.12 633 GLY A N 1
ATOM 5056 C CA . GLY A 1 633 ? 29.321 5.777 9.082 1.00 94.12 633 GLY A CA 1
ATOM 5057 C C . GLY A 1 633 ? 29.886 4.901 7.966 1.00 94.12 633 GLY A C 1
ATOM 5058 O O . GLY A 1 633 ? 29.276 3.899 7.601 1.00 94.12 633 GLY A O 1
ATOM 5059 N N . ASP A 1 634 ? 31.086 5.194 7.483 1.00 92.31 634 ASP A N 1
ATOM 5060 C CA . ASP A 1 634 ? 31.823 4.344 6.540 1.00 92.31 634 ASP A CA 1
ATOM 5061 C C . ASP A 1 634 ? 32.157 2.971 7.152 1.00 92.31 634 ASP A C 1
ATOM 5063 O O . ASP A 1 634 ? 32.244 1.958 6.467 1.00 92.31 634 ASP A O 1
ATOM 5067 N N . SER A 1 635 ? 32.258 2.915 8.484 1.00 90.75 635 SER A N 1
ATOM 5068 C CA . SER A 1 635 ? 32.425 1.675 9.254 1.00 90.75 635 SER A CA 1
ATOM 5069 C C . SER A 1 635 ? 31.105 1.054 9.738 1.00 90.75 635 SER A C 1
ATOM 5071 O O . SER A 1 635 ? 31.139 0.094 10.512 1.00 90.75 635 SER A O 1
ATOM 5073 N N . ALA A 1 636 ? 29.949 1.602 9.345 1.00 91.50 636 ALA A N 1
ATOM 5074 C CA . ALA A 1 636 ? 28.643 1.073 9.732 1.00 91.50 636 ALA A CA 1
ATOM 5075 C C . ALA A 1 636 ? 28.382 -0.292 9.078 1.00 91.50 636 ALA A C 1
ATOM 5077 O O . ALA A 1 636 ? 28.761 -0.527 7.927 1.00 91.50 636 ALA A O 1
ATOM 5078 N N . LYS A 1 637 ? 27.706 -1.194 9.797 1.00 90.56 637 LYS A N 1
ATOM 5079 C CA . LYS A 1 637 ? 27.273 -2.475 9.227 1.00 90.56 637 LYS A CA 1
ATOM 5080 C C . LYS A 1 637 ? 26.020 -2.281 8.382 1.00 90.56 637 LYS A C 1
ATOM 5082 O O . LYS A 1 637 ? 25.303 -1.295 8.538 1.00 90.56 637 LYS A O 1
ATOM 5087 N N . CYS A 1 638 ? 25.703 -3.253 7.530 1.00 90.06 638 CYS A N 1
ATOM 5088 C CA . CYS A 1 638 ? 24.478 -3.224 6.734 1.00 90.06 638 CYS A CA 1
ATOM 5089 C C . CYS A 1 638 ? 23.214 -3.025 7.591 1.00 90.06 638 CYS A C 1
ATOM 5091 O O . CYS A 1 638 ? 22.349 -2.230 7.226 1.00 90.06 638 CYS A O 1
ATOM 5093 N N . THR A 1 639 ? 23.140 -3.659 8.764 1.00 89.88 639 THR A N 1
ATOM 5094 C CA . THR A 1 639 ? 22.008 -3.543 9.694 1.00 89.88 639 THR A CA 1
ATOM 5095 C C . THR A 1 639 ? 21.821 -2.135 10.265 1.00 89.88 639 THR A C 1
ATOM 5097 O O . THR A 1 639 ? 20.682 -1.709 10.448 1.00 89.88 639 THR A O 1
ATOM 5100 N N . ASP A 1 640 ? 22.903 -1.376 10.472 1.00 86.06 640 ASP A N 1
ATOM 5101 C CA . ASP A 1 640 ? 22.834 0.034 10.886 1.00 86.06 640 ASP A CA 1
ATOM 5102 C C . ASP A 1 640 ? 22.263 0.922 9.765 1.00 86.06 640 ASP A C 1
ATOM 5104 O O . ASP A 1 640 ? 21.570 1.909 10.020 1.00 86.06 640 ASP A O 1
ATOM 5108 N N . VAL A 1 641 ? 22.546 0.566 8.508 1.00 92.06 641 VAL A N 1
ATOM 5109 C CA . VAL A 1 641 ? 22.200 1.361 7.321 1.00 92.06 641 VAL A CA 1
ATOM 5110 C C . VAL A 1 641 ? 20.793 1.072 6.812 1.00 92.06 641 VAL A C 1
ATOM 5112 O O . VAL A 1 641 ? 20.155 1.979 6.279 1.00 92.06 641 VAL A O 1
ATOM 5115 N N . LEU A 1 642 ? 20.259 -0.140 7.008 1.00 92.81 642 LEU A N 1
ATOM 5116 C CA . LEU A 1 642 ? 18.908 -0.516 6.559 1.00 92.81 642 LEU A CA 1
ATOM 5117 C C . LEU A 1 642 ? 17.806 0.421 7.090 1.00 92.81 642 LEU A C 1
ATOM 5119 O O . LEU A 1 642 ? 16.780 0.604 6.435 1.00 92.81 642 LEU A O 1
ATOM 5123 N N . GLY A 1 643 ? 18.031 1.082 8.231 1.00 92.69 643 GLY A N 1
ATOM 5124 C CA . GLY A 1 643 ? 17.134 2.117 8.749 1.00 92.69 643 GLY A CA 1
ATOM 5125 C C . GLY A 1 643 ? 16.945 3.314 7.801 1.00 92.69 643 GLY A C 1
ATOM 5126 O O . GLY A 1 643 ? 15.887 3.943 7.808 1.00 92.69 643 GLY A O 1
ATOM 5127 N N . THR A 1 644 ? 17.909 3.613 6.925 1.00 95.75 644 THR A N 1
ATOM 5128 C CA . THR A 1 644 ? 17.777 4.686 5.920 1.00 95.75 644 THR A CA 1
ATOM 5129 C C . THR A 1 644 ? 16.622 4.421 4.950 1.00 95.75 644 THR A C 1
ATOM 5131 O O . THR A 1 644 ? 15.860 5.337 4.644 1.00 95.75 644 THR A O 1
ATOM 5134 N N . ALA A 1 645 ? 16.394 3.162 4.561 1.00 95.62 645 ALA A N 1
ATOM 5135 C CA . ALA A 1 645 ? 15.264 2.768 3.722 1.00 95.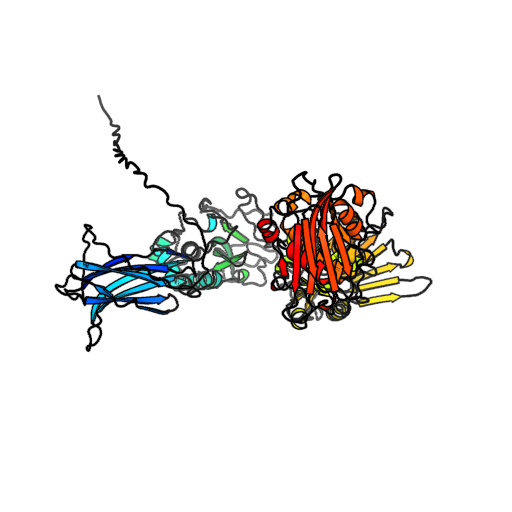62 645 ALA A CA 1
ATOM 5136 C C . ALA A 1 645 ? 13.911 3.046 4.395 1.00 95.62 645 ALA A C 1
ATOM 5138 O O . ALA A 1 645 ? 12.972 3.498 3.737 1.00 95.62 645 ALA A O 1
ATOM 5139 N N . ASN A 1 646 ? 13.820 2.843 5.713 1.00 95.94 646 ASN A N 1
ATOM 5140 C CA . ASN A 1 646 ? 12.614 3.136 6.488 1.00 95.94 646 ASN A CA 1
ATOM 5141 C C . ASN A 1 646 ? 12.294 4.633 6.505 1.00 95.94 646 ASN A C 1
ATOM 5143 O O . ASN A 1 646 ? 11.133 5.007 6.365 1.00 95.94 646 ASN A O 1
ATOM 5147 N N . VAL A 1 647 ? 13.311 5.485 6.639 1.00 95.62 647 VAL A N 1
ATOM 5148 C CA . VAL A 1 647 ? 13.141 6.946 6.680 1.00 95.62 647 VAL A CA 1
ATOM 5149 C C . VAL A 1 647 ? 12.887 7.526 5.288 1.00 95.62 647 VAL A C 1
ATOM 5151 O O . VAL A 1 647 ? 12.133 8.483 5.153 1.00 95.62 647 VAL A O 1
ATOM 5154 N N . SER A 1 648 ? 13.461 6.934 4.243 1.00 96.69 648 SER A N 1
ATOM 5155 C CA . SER A 1 648 ? 13.335 7.429 2.870 1.00 96.69 648 SER A CA 1
ATOM 5156 C C . SER A 1 648 ? 11.953 7.165 2.247 1.00 96.69 648 SER A C 1
ATOM 5158 O O . SER A 1 648 ? 11.456 7.963 1.450 1.00 96.69 648 SER A O 1
ATOM 5160 N N . TRP A 1 649 ? 11.268 6.085 2.646 1.00 97.44 649 TRP A N 1
ATOM 5161 C CA . TRP A 1 649 ? 9.915 5.779 2.160 1.00 97.44 649 TRP A CA 1
ATOM 5162 C C . TRP A 1 649 ? 8.887 6.898 2.407 1.00 97.44 649 TRP A C 1
ATOM 5164 O O . TRP A 1 649 ? 8.272 7.362 1.442 1.00 97.44 649 TRP A O 1
ATOM 5174 N N . PRO A 1 650 ? 8.690 7.405 3.642 1.00 96.50 650 PRO A N 1
ATOM 5175 C CA . PRO A 1 650 ? 7.735 8.484 3.864 1.00 96.50 650 PRO A CA 1
ATOM 5176 C C . PRO A 1 650 ? 8.156 9.793 3.180 1.00 96.50 650 PRO A C 1
ATOM 5178 O O . PRO A 1 650 ? 7.297 10.619 2.893 1.00 96.50 650 PRO A O 1
ATOM 5181 N N . PHE A 1 651 ? 9.441 9.981 2.845 1.00 95.00 651 PHE A N 1
ATOM 5182 C CA . PHE A 1 651 ? 9.882 11.139 2.062 1.00 95.00 651 PHE A CA 1
ATOM 5183 C C . PHE A 1 651 ? 9.284 11.124 0.660 1.00 95.00 651 PHE A C 1
ATOM 5185 O O . PHE A 1 651 ? 8.723 12.127 0.223 1.00 95.00 651 PHE A O 1
ATOM 5192 N N . GLY A 1 652 ? 9.320 9.972 -0.010 1.00 93.75 652 GLY A N 1
ATOM 5193 C CA . GLY A 1 652 ? 8.628 9.807 -1.282 1.00 93.75 652 GLY A CA 1
ATOM 5194 C C . GLY A 1 652 ? 7.118 9.971 -1.136 1.00 93.75 652 GLY A C 1
ATOM 5195 O O . GLY A 1 652 ? 6.501 10.691 -1.919 1.00 93.75 652 GLY A O 1
ATOM 5196 N N . LYS A 1 653 ? 6.529 9.357 -0.099 1.00 94.19 653 LYS A N 1
ATOM 5197 C CA . LYS A 1 653 ? 5.079 9.385 0.166 1.00 94.19 653 LYS A CA 1
ATOM 5198 C C . LYS A 1 653 ? 4.525 10.800 0.344 1.00 94.19 653 LYS A C 1
ATOM 5200 O O . LYS A 1 653 ? 3.445 11.096 -0.157 1.00 94.19 653 LYS A O 1
ATOM 5205 N N . GLU A 1 654 ? 5.269 11.659 1.033 1.00 92.38 654 GLU A N 1
ATOM 5206 C CA . GLU A 1 654 ? 4.913 13.061 1.278 1.00 92.38 654 GLU A CA 1
ATOM 5207 C C . GLU A 1 654 ? 5.398 14.004 0.157 1.00 92.38 654 GLU A C 1
ATOM 5209 O O . GLU A 1 654 ? 5.287 15.224 0.274 1.00 92.38 654 GLU A O 1
ATOM 5214 N N . GLY A 1 655 ? 5.948 13.463 -0.939 1.00 89.06 655 GLY A N 1
ATOM 5215 C CA . GLY A 1 655 ? 6.388 14.237 -2.101 1.00 89.06 655 GLY A CA 1
ATOM 5216 C C . GLY A 1 655 ? 7.643 15.087 -1.871 1.00 89.06 655 GLY A C 1
ATOM 5217 O O . GLY A 1 655 ? 7.873 16.041 -2.616 1.00 89.06 655 GLY A O 1
ATOM 5218 N N . MET A 1 656 ? 8.453 14.771 -0.857 1.00 88.88 656 MET A N 1
ATOM 5219 C CA . MET A 1 656 ? 9.749 15.416 -0.627 1.00 88.88 656 MET A CA 1
ATOM 5220 C C . MET A 1 656 ? 10.783 14.975 -1.667 1.00 88.88 656 MET A C 1
ATOM 5222 O O . MET A 1 656 ? 10.715 13.866 -2.207 1.00 88.88 656 MET A O 1
ATOM 5226 N N . ALA A 1 657 ? 11.787 15.824 -1.906 1.00 86.38 657 ALA A N 1
ATOM 5227 C CA . ALA A 1 657 ? 12.946 15.450 -2.708 1.00 86.38 657 ALA A CA 1
ATOM 5228 C C . ALA A 1 657 ? 13.644 14.210 -2.122 1.00 86.38 657 ALA A C 1
ATOM 5230 O O . ALA A 1 657 ? 13.711 14.037 -0.904 1.00 86.38 657 ALA A O 1
ATOM 5231 N N . ARG A 1 658 ? 14.163 13.348 -3.003 1.00 90.81 658 ARG A N 1
ATOM 5232 C CA . ARG A 1 658 ? 14.899 12.140 -2.615 1.00 90.81 658 ARG A CA 1
ATOM 5233 C C . ARG A 1 658 ? 16.151 12.517 -1.816 1.00 90.81 658 ARG A C 1
ATOM 5235 O O . ARG A 1 658 ? 16.992 13.229 -2.367 1.00 90.81 658 ARG A O 1
ATOM 5242 N N . PRO A 1 659 ? 16.321 12.025 -0.576 1.00 91.62 659 PRO A N 1
ATOM 5243 C CA . PRO A 1 659 ? 17.590 12.149 0.123 1.00 91.62 659 PRO A CA 1
ATOM 5244 C C . PRO A 1 659 ? 18.679 11.334 -0.577 1.00 91.62 659 PRO A C 1
ATOM 5246 O O . PRO A 1 659 ? 18.457 10.182 -0.951 1.00 91.62 659 PRO A O 1
ATOM 5249 N N . GLU A 1 660 ? 19.870 11.900 -0.724 1.00 90.00 660 GLU A N 1
ATOM 5250 C CA . GLU A 1 660 ? 21.022 11.156 -1.236 1.00 90.00 660 GLU A CA 1
ATOM 5251 C C . GLU A 1 660 ? 21.724 10.389 -0.111 1.00 90.00 660 GLU A C 1
ATOM 5253 O O . GLU A 1 660 ? 21.917 10.916 0.982 1.00 90.00 660 GLU A O 1
ATOM 5258 N N . GLY A 1 661 ? 22.110 9.138 -0.363 1.00 91.25 661 GLY A N 1
ATOM 5259 C CA . GLY A 1 661 ? 22.888 8.343 0.584 1.00 91.25 661 GLY A CA 1
ATOM 5260 C C . GLY A 1 661 ? 24.378 8.648 0.477 1.00 91.25 661 GLY A C 1
ATOM 5261 O O . GLY A 1 661 ? 24.948 8.554 -0.608 1.00 91.25 661 GLY A O 1
ATOM 5262 N N . LYS A 1 662 ? 25.018 8.982 1.599 1.00 91.75 662 LYS A N 1
ATOM 5263 C CA . LYS A 1 662 ? 26.466 9.206 1.700 1.00 91.75 662 LYS A CA 1
ATOM 5264 C C . LYS A 1 662 ? 27.017 8.538 2.960 1.00 91.75 662 LYS A C 1
ATOM 5266 O O . LYS A 1 662 ? 26.343 8.491 3.992 1.00 91.75 662 LYS A O 1
ATOM 5271 N N . THR A 1 663 ? 28.260 8.067 2.905 1.00 93.81 663 THR A N 1
ATOM 5272 C CA . THR A 1 663 ? 29.037 7.851 4.133 1.00 93.81 663 THR A CA 1
ATOM 5273 C C . THR A 1 663 ? 29.627 9.168 4.614 1.00 93.81 663 THR A C 1
ATOM 5275 O O . THR A 1 663 ? 29.700 10.139 3.861 1.00 93.81 663 THR A O 1
ATOM 5278 N N . ASP A 1 664 ? 30.087 9.214 5.859 1.00 92.62 664 ASP A N 1
ATOM 5279 C CA . ASP A 1 664 ? 30.811 10.362 6.400 1.00 92.62 664 ASP A CA 1
ATOM 5280 C C . ASP A 1 664 ? 32.083 10.702 5.602 1.00 92.62 664 ASP A C 1
ATOM 5282 O O . ASP A 1 664 ? 32.439 11.875 5.518 1.00 92.62 664 ASP A O 1
ATOM 5286 N N . LEU A 1 665 ? 32.732 9.717 4.965 1.00 92.12 665 LEU A N 1
ATOM 5287 C CA . LEU A 1 665 ? 33.891 9.950 4.091 1.00 92.12 665 LEU A CA 1
ATOM 5288 C C . LEU A 1 665 ? 33.515 10.491 2.705 1.00 92.12 665 LEU A C 1
ATOM 5290 O O . LEU A 1 665 ? 34.303 11.224 2.109 1.00 92.12 665 LEU A O 1
ATOM 5294 N N . LEU A 1 666 ? 32.335 10.130 2.194 1.00 90.00 666 LEU A N 1
ATOM 5295 C CA . LEU A 1 666 ? 31.838 10.574 0.887 1.00 90.00 666 LEU A CA 1
ATOM 5296 C C . LEU A 1 666 ? 31.045 11.887 0.962 1.00 90.00 666 LEU A C 1
ATOM 5298 O O . LEU A 1 666 ? 30.749 12.485 -0.070 1.00 90.00 666 LEU A O 1
ATOM 5302 N N . LEU A 1 667 ? 30.682 12.347 2.159 1.00 91.00 667 LEU A N 1
ATOM 5303 C CA . LEU A 1 667 ? 30.004 13.623 2.352 1.00 91.00 667 LEU A CA 1
ATOM 5304 C C . LEU A 1 667 ? 31.000 14.781 2.186 1.00 91.00 667 LEU A C 1
ATOM 5306 O O . LEU A 1 667 ? 31.908 14.970 2.997 1.00 91.00 667 LEU A O 1
ATOM 5310 N N . THR A 1 668 ? 30.825 15.601 1.151 1.00 89.12 668 THR A N 1
ATOM 5311 C CA . THR A 1 668 ? 31.708 16.752 0.919 1.00 89.12 668 THR A CA 1
ATOM 5312 C C . THR A 1 668 ? 31.507 17.838 1.972 1.00 89.12 668 THR A C 1
ATOM 5314 O O . THR A 1 668 ? 30.435 17.986 2.556 1.00 89.12 668 THR A O 1
ATOM 5317 N N . SER A 1 669 ? 32.505 18.709 2.154 1.00 88.75 669 SER A N 1
ATOM 5318 C CA . SER A 1 669 ? 32.358 19.874 3.038 1.00 88.75 669 SER A CA 1
ATOM 5319 C C . SER A 1 669 ? 31.231 20.819 2.601 1.00 88.75 669 SER A C 1
ATOM 5321 O O . SER A 1 669 ? 30.621 21.475 3.442 1.00 88.75 669 SER A O 1
ATOM 5323 N N . TYR A 1 670 ? 30.942 20.907 1.296 1.00 87.00 670 TYR A N 1
ATOM 5324 C CA . TYR A 1 670 ? 29.844 21.732 0.796 1.00 87.00 670 TYR A CA 1
ATOM 5325 C C . TYR A 1 670 ? 28.483 21.135 1.168 1.00 87.00 670 TYR A C 1
ATOM 5327 O O . TYR A 1 670 ? 27.658 21.847 1.739 1.00 87.00 670 TYR A O 1
ATOM 5335 N N . GLU A 1 671 ? 28.266 19.847 0.897 1.00 90.06 671 GLU A N 1
ATOM 5336 C CA . GLU A 1 671 ? 27.038 19.131 1.269 1.00 90.06 671 GLU A CA 1
ATOM 5337 C C . GLU A 1 671 ? 26.850 19.127 2.789 1.00 90.06 671 GLU A C 1
ATOM 5339 O O . GLU A 1 671 ? 25.779 19.480 3.274 1.00 90.06 671 GLU A O 1
ATOM 5344 N N . HIS A 1 672 ? 27.915 18.844 3.548 1.00 92.56 672 HIS A N 1
ATOM 5345 C CA . HIS A 1 672 ? 27.904 18.874 5.011 1.00 92.56 672 HIS A CA 1
ATOM 5346 C C . HIS A 1 672 ? 27.503 20.232 5.578 1.00 92.56 672 HIS A C 1
ATOM 5348 O O . HIS A 1 672 ? 26.792 20.255 6.569 1.00 92.56 672 HIS A O 1
ATOM 5354 N N . SER A 1 673 ? 27.923 21.349 4.971 1.00 89.38 673 SER A N 1
ATOM 5355 C CA . SER A 1 673 ? 27.647 22.704 5.486 1.00 89.38 673 SER A CA 1
ATOM 5356 C C . SER A 1 673 ? 26.379 23.360 4.928 1.00 89.38 673 SER A C 1
ATOM 5358 O O . SER A 1 673 ? 25.933 24.369 5.471 1.00 89.38 673 SER A O 1
ATOM 5360 N N . ASN A 1 674 ? 25.823 22.854 3.821 1.00 86.12 674 ASN A N 1
ATOM 5361 C CA . ASN A 1 674 ? 24.689 23.485 3.129 1.00 86.12 674 ASN A CA 1
ATOM 5362 C C . ASN A 1 674 ? 23.467 22.566 2.980 1.00 86.12 674 ASN A C 1
ATOM 5364 O O . ASN A 1 674 ? 22.373 23.062 2.716 1.00 86.12 674 ASN A O 1
ATOM 5368 N N . GLY A 1 675 ? 23.631 21.252 3.127 1.00 90.38 675 GLY A N 1
ATOM 5369 C CA . GLY A 1 675 ? 22.553 20.269 3.045 1.00 90.38 675 GLY A CA 1
ATOM 5370 C C . GLY A 1 675 ? 21.838 20.060 4.373 1.00 90.38 675 GLY A C 1
ATOM 5371 O O . GLY A 1 675 ? 22.398 20.273 5.445 1.00 90.38 675 GLY A O 1
ATOM 5372 N N . ASN A 1 676 ? 20.591 19.609 4.315 1.00 94.12 676 ASN A N 1
ATOM 5373 C CA . ASN A 1 676 ? 19.951 18.994 5.471 1.00 94.12 676 ASN A CA 1
ATOM 5374 C C . ASN A 1 676 ? 20.525 17.593 5.663 1.00 94.12 676 ASN A C 1
ATOM 5376 O O . ASN A 1 676 ? 20.743 16.874 4.687 1.00 94.12 676 ASN A O 1
ATOM 5380 N N . LEU A 1 677 ? 20.729 17.179 6.906 1.00 96.56 677 LEU A N 1
ATOM 5381 C CA . LEU A 1 677 ? 21.370 15.901 7.196 1.00 96.56 677 LEU A CA 1
ATOM 5382 C C . LEU A 1 677 ? 20.435 15.009 8.003 1.00 96.56 677 LEU A C 1
ATOM 5384 O O . LEU A 1 677 ? 19.756 15.448 8.932 1.00 96.56 677 LEU A O 1
ATOM 5388 N N . ILE A 1 678 ? 20.446 13.726 7.673 1.00 97.62 678 ILE A N 1
ATOM 5389 C CA . ILE A 1 678 ? 19.765 12.669 8.411 1.00 97.62 678 ILE A CA 1
ATOM 5390 C C . ILE A 1 678 ? 20.835 11.660 8.834 1.00 97.62 678 ILE A C 1
ATOM 5392 O O . ILE A 1 678 ? 21.020 10.648 8.145 1.00 97.62 678 ILE A O 1
ATOM 5396 N N . PRO A 1 679 ? 21.610 11.940 9.902 1.00 97.38 679 PRO A N 1
ATOM 5397 C CA . PRO A 1 679 ? 22.604 10.996 10.377 1.00 97.38 679 PRO A CA 1
ATOM 5398 C C . PRO A 1 679 ? 21.911 9.786 11.004 1.00 97.38 679 PRO A C 1
ATOM 5400 O O . PRO A 1 679 ? 21.157 9.924 11.973 1.00 97.38 679 PRO A O 1
ATOM 5403 N N . VAL A 1 680 ? 22.172 8.607 10.440 1.00 96.06 680 VAL A N 1
ATOM 5404 C CA . VAL A 1 680 ? 21.649 7.324 10.924 1.00 96.06 680 VAL A CA 1
ATOM 5405 C C . VAL A 1 680 ? 22.809 6.487 11.459 1.00 96.06 680 VAL A C 1
ATOM 5407 O O . VAL A 1 680 ? 23.848 6.355 10.807 1.00 96.06 680 VAL A O 1
ATOM 5410 N N . GLY A 1 681 ? 22.643 5.954 12.668 1.00 94.56 681 GLY A N 1
ATOM 5411 C CA . GLY A 1 681 ? 23.669 5.184 13.377 1.00 94.56 681 GLY A CA 1
ATOM 5412 C C . GLY A 1 681 ? 24.398 5.988 14.456 1.00 94.56 681 GLY A C 1
ATOM 5413 O O . GLY A 1 681 ? 24.543 7.208 14.376 1.00 94.56 681 GLY A O 1
ATOM 5414 N N . GLY A 1 682 ? 24.828 5.287 15.508 1.00 92.69 682 GLY A N 1
ATOM 5415 C CA . GLY A 1 682 ? 25.367 5.897 16.727 1.00 92.69 682 GLY A CA 1
ATOM 5416 C C . GLY A 1 682 ? 26.708 6.613 16.562 1.00 92.69 682 GLY A C 1
ATOM 5417 O O . GLY A 1 682 ? 27.466 6.326 15.635 1.00 92.69 682 GLY A O 1
ATOM 5418 N N . PRO A 1 683 ? 27.067 7.495 17.515 1.00 94.44 683 PRO A N 1
ATOM 5419 C CA . PRO A 1 683 ? 28.301 8.288 17.482 1.00 94.44 683 PRO A CA 1
ATOM 5420 C C . PRO A 1 683 ? 29.588 7.447 17.488 1.00 94.44 683 PRO A C 1
ATOM 5422 O O . PRO A 1 683 ? 30.656 7.965 17.174 1.00 94.44 683 PRO A O 1
ATOM 5425 N N . ALA A 1 684 ? 29.504 6.162 17.850 1.00 91.44 684 ALA A N 1
ATOM 5426 C CA . ALA A 1 684 ? 30.628 5.231 17.801 1.00 91.44 684 ALA A CA 1
ATOM 5427 C C . ALA A 1 684 ? 31.012 4.818 16.370 1.00 91.44 684 ALA A C 1
ATOM 5429 O O . ALA A 1 684 ? 32.171 4.485 16.132 1.00 91.44 684 ALA A O 1
ATOM 5430 N N . ILE A 1 685 ? 30.053 4.833 15.440 1.00 92.00 685 ILE A N 1
ATOM 5431 C CA . ILE A 1 685 ? 30.251 4.415 14.045 1.00 92.00 685 ILE A CA 1
ATOM 5432 C C . ILE A 1 685 ? 30.030 5.555 13.051 1.00 92.00 685 ILE A C 1
ATOM 5434 O O . ILE A 1 685 ? 30.580 5.499 11.961 1.00 92.00 685 ILE A O 1
ATOM 5438 N N . ASN A 1 686 ? 29.265 6.587 13.422 1.00 95.12 686 ASN A N 1
ATOM 5439 C CA . ASN A 1 686 ? 28.920 7.724 12.577 1.00 95.12 686 ASN A CA 1
ATOM 5440 C C . ASN A 1 686 ? 29.465 9.032 13.192 1.00 95.12 686 ASN A C 1
ATOM 5442 O O . ASN A 1 686 ? 28.856 9.587 14.118 1.00 95.12 686 ASN A O 1
ATOM 5446 N N . PRO A 1 687 ? 30.602 9.555 12.694 1.00 96.31 687 PRO A N 1
ATOM 5447 C CA . PRO A 1 687 ? 31.199 10.794 13.195 1.00 96.31 687 PRO A CA 1
ATOM 5448 C C . PRO A 1 687 ? 30.287 12.020 13.087 1.00 96.31 687 PRO A C 1
ATOM 5450 O O . PRO A 1 687 ? 30.360 12.898 13.947 1.00 96.31 687 PRO A O 1
ATOM 5453 N N . ILE A 1 688 ? 29.389 12.061 12.097 1.00 97.12 688 ILE A N 1
ATOM 5454 C CA . ILE A 1 688 ? 28.429 13.160 11.927 1.00 97.12 688 ILE A CA 1
ATOM 5455 C C . ILE A 1 688 ? 27.369 13.125 13.034 1.00 97.12 688 ILE A C 1
ATOM 5457 O O . ILE A 1 688 ? 27.026 14.162 13.600 1.00 97.12 688 ILE A O 1
ATOM 5461 N N . ALA A 1 689 ? 26.909 11.939 13.446 1.00 96.56 689 ALA A N 1
ATOM 5462 C CA . ALA A 1 689 ? 26.043 11.824 14.622 1.00 96.56 689 ALA A CA 1
ATOM 5463 C C . ALA A 1 689 ? 26.751 12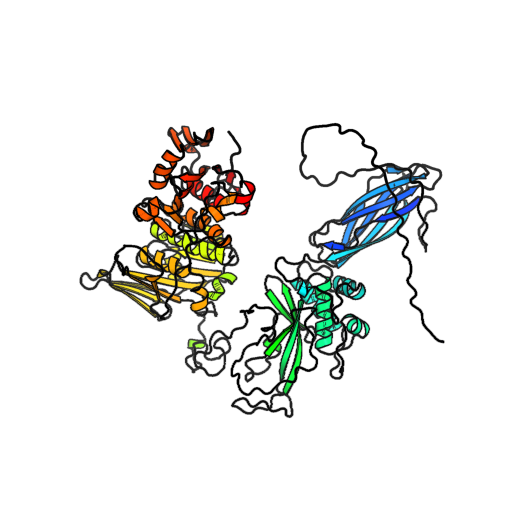.328 15.897 1.00 96.56 689 ALA A C 1
ATOM 5465 O O . ALA A 1 689 ? 26.149 13.039 16.703 1.00 96.56 689 ALA A O 1
ATOM 5466 N N . ASN A 1 690 ? 28.043 12.020 16.066 1.00 96.62 690 ASN A N 1
ATOM 5467 C CA . ASN A 1 690 ? 28.841 12.506 17.197 1.00 96.62 690 ASN A CA 1
ATOM 5468 C C . ASN A 1 690 ? 29.017 14.036 17.195 1.00 96.62 690 ASN A C 1
ATOM 5470 O O . ASN A 1 690 ? 28.917 14.671 18.246 1.00 96.62 690 ASN A O 1
ATOM 5474 N N . GLU A 1 691 ? 29.244 14.632 16.025 1.00 97.19 691 GLU A N 1
ATOM 5475 C CA . GLU A 1 691 ? 29.331 16.082 15.846 1.00 97.19 691 GLU A CA 1
ATOM 5476 C C . GLU A 1 691 ? 28.046 16.786 16.311 1.00 97.19 691 GLU A C 1
ATOM 5478 O O . GLU A 1 691 ? 28.079 17.630 17.215 1.00 97.19 691 GLU A O 1
ATOM 5483 N N . TYR A 1 692 ? 26.896 16.403 15.748 1.00 97.25 692 TYR A N 1
ATOM 5484 C CA . TYR A 1 692 ? 25.623 17.062 16.048 1.00 97.25 692 TYR A CA 1
ATOM 5485 C C . TYR A 1 692 ? 25.084 16.737 17.443 1.00 97.25 692 TYR A C 1
ATOM 5487 O O . TYR A 1 692 ? 24.412 17.582 18.038 1.00 97.25 692 TYR A O 1
ATOM 5495 N N . ASN A 1 693 ? 25.445 15.590 18.028 1.00 97.31 693 ASN A N 1
ATOM 5496 C CA . ASN A 1 693 ? 25.215 15.336 19.451 1.00 97.31 693 ASN A CA 1
ATOM 5497 C C . ASN A 1 693 ? 25.830 16.449 20.319 1.00 97.31 693 ASN A C 1
ATOM 5499 O O . ASN A 1 693 ? 25.171 16.967 21.225 1.00 97.31 693 ASN A O 1
ATOM 5503 N N . GLY A 1 694 ? 27.056 16.880 20.002 1.00 96.19 694 GLY A N 1
ATOM 5504 C CA . GLY A 1 694 ? 27.723 17.986 20.688 1.00 96.19 694 GLY A CA 1
ATOM 5505 C C . GLY A 1 694 ? 26.948 19.303 20.591 1.00 96.19 694 GLY A C 1
ATOM 5506 O O . GLY A 1 694 ? 26.765 19.988 21.602 1.00 96.19 694 GLY A O 1
ATOM 5507 N N . TYR A 1 695 ? 26.436 19.636 19.403 1.00 96.44 695 TYR A N 1
ATOM 5508 C CA . TYR A 1 695 ? 25.652 20.857 19.186 1.00 96.44 695 TYR A CA 1
ATOM 5509 C C . TYR A 1 695 ? 24.291 20.834 19.885 1.00 96.44 695 TYR A C 1
ATOM 5511 O O . TYR A 1 695 ? 23.889 21.839 20.476 1.00 96.44 695 TYR A O 1
ATOM 5519 N N . PHE A 1 696 ? 23.608 19.690 19.888 1.00 96.75 696 PHE A N 1
ATOM 5520 C CA . PHE A 1 696 ? 22.291 19.533 20.511 1.00 96.75 696 PHE A CA 1
ATOM 5521 C C . PHE A 1 696 ? 22.346 19.103 21.980 1.00 96.75 696 PHE A C 1
ATOM 5523 O O . PHE A 1 696 ? 21.314 18.836 22.597 1.00 96.75 696 PHE A O 1
ATOM 5530 N N . ARG A 1 697 ? 23.543 19.091 22.584 1.00 96.88 697 ARG A N 1
ATOM 5531 C CA . ARG A 1 697 ? 23.763 18.724 23.994 1.00 96.88 697 ARG A CA 1
ATOM 5532 C C . ARG A 1 697 ? 23.210 17.328 24.318 1.00 96.88 697 ARG A C 1
ATOM 5534 O O . ARG A 1 697 ? 22.651 17.116 25.399 1.00 96.88 697 ARG A O 1
ATOM 5541 N N . ILE A 1 698 ? 23.368 16.405 23.374 1.00 97.62 698 ILE A N 1
ATOM 5542 C CA . ILE A 1 698 ? 23.074 14.981 23.514 1.00 97.62 698 ILE A CA 1
ATOM 5543 C C . ILE A 1 698 ? 24.370 14.278 23.922 1.00 97.62 698 ILE A C 1
ATOM 5545 O O . ILE A 1 698 ? 25.411 14.449 23.294 1.00 97.62 698 ILE A O 1
ATOM 5549 N N . PHE A 1 699 ? 24.309 13.486 24.983 1.00 95.88 699 PHE A N 1
ATOM 5550 C CA . PHE A 1 699 ? 25.441 12.750 25.533 1.00 95.88 699 PHE A CA 1
ATOM 5551 C C . PHE A 1 699 ? 25.031 11.313 25.807 1.00 95.88 699 PHE A C 1
ATOM 5553 O O . PHE A 1 699 ? 23.852 11.029 26.018 1.00 95.88 699 PHE A O 1
ATOM 5560 N N . PHE A 1 700 ? 26.014 10.423 25.879 1.00 95.31 700 PHE A N 1
ATOM 5561 C CA . PHE A 1 700 ? 25.812 9.092 26.424 1.00 95.31 700 PHE A CA 1
ATOM 5562 C C . PHE A 1 700 ? 26.804 8.803 27.546 1.00 95.31 700 PHE A C 1
ATOM 5564 O O . PHE A 1 700 ? 27.927 9.312 27.551 1.00 95.31 700 PHE A O 1
ATOM 5571 N N . SER A 1 701 ? 26.388 7.974 28.496 1.00 95.50 701 SER A N 1
ATOM 5572 C CA . SER A 1 701 ? 27.266 7.375 29.497 1.00 95.50 701 SER A CA 1
ATOM 5573 C C . SER A 1 701 ? 27.156 5.864 29.426 1.00 95.50 701 SER A C 1
ATOM 5575 O O . SER A 1 701 ? 26.052 5.333 29.324 1.00 95.50 701 SER A O 1
ATOM 5577 N N . TYR A 1 702 ? 28.293 5.184 29.516 1.00 95.88 702 TYR A N 1
ATOM 5578 C CA . TYR A 1 702 ? 28.369 3.732 29.472 1.00 95.88 702 TYR A CA 1
ATOM 5579 C C . TYR A 1 702 ? 29.149 3.217 30.677 1.00 95.88 702 TYR A C 1
ATOM 5581 O O . TYR A 1 702 ? 30.334 3.526 30.832 1.00 95.88 702 TYR A O 1
ATOM 5589 N N . ILE A 1 703 ? 28.477 2.433 31.516 1.00 94.44 703 ILE A N 1
ATOM 5590 C CA . ILE A 1 703 ? 29.084 1.633 32.573 1.00 94.44 703 ILE A CA 1
ATOM 5591 C C . ILE A 1 703 ? 28.848 0.163 32.191 1.00 94.44 703 ILE A C 1
ATOM 5593 O O . ILE A 1 703 ? 27.695 -0.277 32.177 1.00 94.44 703 ILE A O 1
ATOM 5597 N N . PRO A 1 704 ? 29.906 -0.585 31.818 1.00 92.06 704 PRO A N 1
ATOM 5598 C CA . PRO A 1 704 ? 29.775 -1.969 31.364 1.00 92.06 704 PRO A CA 1
ATOM 5599 C C . PRO A 1 704 ? 29.023 -2.848 32.369 1.00 92.06 704 PRO A C 1
ATOM 5601 O O . PRO A 1 704 ? 29.321 -2.770 33.558 1.00 92.06 704 PRO A O 1
ATOM 5604 N N . HIS A 1 705 ? 28.108 -3.696 31.882 1.00 90.31 705 HIS A N 1
ATOM 5605 C CA . HIS A 1 705 ? 27.278 -4.610 32.692 1.00 90.31 705 HIS A CA 1
ATOM 5606 C C . HIS A 1 705 ? 26.411 -3.933 33.770 1.00 90.31 705 HIS A C 1
ATOM 5608 O O . HIS A 1 705 ? 25.965 -4.587 34.709 1.00 90.31 705 HIS A O 1
ATOM 5614 N N . GLU A 1 706 ? 26.227 -2.613 33.692 1.00 93.31 706 GLU A N 1
ATOM 5615 C CA . GLU A 1 706 ? 25.411 -1.880 34.659 1.00 93.31 706 GLU A CA 1
ATOM 5616 C C . GLU A 1 706 ? 24.380 -1.002 33.960 1.00 93.31 706 GLU A C 1
ATOM 5618 O O . GLU A 1 706 ? 23.182 -1.149 34.185 1.00 93.31 706 GLU A O 1
ATOM 5623 N N . ILE A 1 707 ? 24.829 -0.041 33.148 1.00 96.25 707 ILE A N 1
ATOM 5624 C CA . ILE A 1 707 ? 23.917 0.935 32.554 1.00 96.25 707 ILE A CA 1
ATOM 5625 C C . ILE A 1 707 ? 24.514 1.615 31.323 1.00 96.25 707 ILE A C 1
ATOM 5627 O O . ILE A 1 707 ? 25.666 2.058 31.309 1.00 96.25 707 ILE A O 1
ATOM 5631 N N . PHE A 1 708 ? 23.691 1.757 30.293 1.00 97.50 708 PHE A N 1
ATOM 5632 C CA . PHE A 1 708 ? 23.901 2.686 29.194 1.00 97.50 708 PHE A CA 1
ATOM 5633 C C . PHE A 1 708 ? 22.788 3.731 29.214 1.00 97.50 708 PHE A C 1
ATOM 5635 O O . PHE A 1 708 ? 21.613 3.379 29.252 1.00 97.50 708 PHE A O 1
ATOM 5642 N N . THR A 1 709 ? 23.146 5.013 29.187 1.00 97.25 709 THR A N 1
ATOM 5643 C CA . THR A 1 709 ? 22.189 6.127 29.245 1.00 97.25 709 THR A CA 1
ATOM 5644 C C . THR A 1 709 ? 22.437 7.085 28.097 1.00 97.25 709 THR A C 1
ATOM 5646 O O . THR A 1 709 ? 23.560 7.554 27.939 1.00 97.25 709 THR A O 1
ATOM 5649 N N . ILE A 1 710 ? 21.384 7.456 27.368 1.00 97.19 710 ILE A N 1
ATOM 5650 C CA . ILE A 1 710 ? 21.368 8.587 26.433 1.00 97.19 710 ILE A CA 1
ATOM 5651 C C . ILE A 1 710 ? 20.674 9.761 27.130 1.00 97.19 710 ILE A C 1
ATOM 5653 O O . ILE A 1 710 ? 19.587 9.603 27.679 1.00 97.19 710 ILE A O 1
ATOM 5657 N N . SER A 1 711 ? 21.291 10.941 27.141 1.00 95.88 711 SER A N 1
ATOM 5658 C CA . SER A 1 711 ? 20.769 12.150 27.793 1.00 95.88 711 SER A CA 1
ATOM 5659 C C . SER A 1 711 ? 20.789 13.344 26.849 1.00 95.88 711 SER A C 1
ATOM 5661 O O . SER A 1 711 ? 21.841 13.695 26.325 1.00 95.88 711 SER A O 1
ATOM 5663 N N . CYS A 1 712 ? 19.659 14.032 26.704 1.00 94.94 712 CYS A N 1
ATOM 5664 C CA . CYS A 1 712 ? 19.583 15.337 26.056 1.00 94.94 712 CYS A CA 1
ATOM 5665 C C . CYS A 1 712 ? 19.475 16.427 27.133 1.00 94.94 712 CYS A C 1
ATOM 5667 O O . CYS A 1 712 ? 18.402 16.690 27.680 1.00 94.94 712 CYS A O 1
ATOM 5669 N N . LEU A 1 713 ? 20.602 17.066 27.467 1.00 91.62 713 LEU A N 1
ATOM 5670 C CA . LEU A 1 713 ? 20.668 18.034 28.572 1.00 91.62 713 LEU A CA 1
ATOM 5671 C C . LEU A 1 713 ? 19.899 19.327 28.284 1.00 91.62 713 LEU A C 1
ATOM 5673 O O . LEU A 1 713 ? 19.495 20.011 29.221 1.00 91.62 713 LEU A O 1
ATOM 5677 N N . GLY A 1 714 ? 19.732 19.688 27.007 1.00 87.50 714 GLY A N 1
ATOM 5678 C CA . GLY A 1 714 ? 18.915 20.838 26.606 1.00 87.50 714 GLY A CA 1
ATOM 5679 C C . GLY A 1 714 ? 17.432 20.645 26.923 1.00 87.50 714 GLY A C 1
ATOM 5680 O O . GLY A 1 714 ? 16.759 21.599 27.298 1.00 87.50 714 GLY A O 1
ATOM 5681 N N . GLU A 1 715 ? 16.968 19.398 26.857 1.00 90.81 715 GLU A N 1
ATOM 5682 C CA . GLU A 1 715 ? 15.567 19.013 27.045 1.00 90.81 715 GLU A CA 1
ATOM 5683 C C . GLU A 1 715 ? 15.282 18.461 28.448 1.00 90.81 715 GLU A C 1
ATOM 5685 O O . GLU A 1 715 ? 14.126 18.222 28.786 1.00 90.81 715 GLU A O 1
ATOM 5690 N N . ASN A 1 716 ? 16.326 18.255 29.262 1.00 92.38 716 ASN A N 1
ATOM 5691 C CA . ASN A 1 716 ? 16.259 17.584 30.563 1.00 92.38 716 ASN A CA 1
ATOM 5692 C C . ASN A 1 716 ? 15.541 16.224 30.481 1.00 92.38 716 ASN A C 1
ATOM 5694 O O . ASN A 1 716 ? 14.657 15.932 31.283 1.00 92.38 716 ASN A O 1
ATOM 5698 N N . LYS A 1 717 ? 15.908 15.418 29.479 1.00 94.19 717 LYS A N 1
ATOM 5699 C CA . LYS A 1 717 ? 15.355 14.080 29.246 1.00 94.19 717 LYS A CA 1
ATOM 5700 C C . LYS A 1 717 ? 16.472 13.066 29.050 1.00 94.19 717 LYS A C 1
ATOM 5702 O O . LYS A 1 717 ? 17.486 13.376 28.418 1.00 94.19 717 LYS A O 1
ATOM 5707 N N . SER A 1 718 ? 16.269 11.853 29.543 1.00 95.69 718 SER A N 1
ATOM 5708 C CA . SER A 1 718 ? 17.182 10.736 29.332 1.00 95.69 718 SER A CA 1
ATOM 5709 C C . SER A 1 718 ? 16.436 9.411 29.234 1.00 95.69 718 SER A C 1
ATOM 5711 O O . SER A 1 718 ? 15.303 9.285 29.686 1.00 95.69 718 SER A O 1
ATOM 5713 N N . ILE A 1 719 ? 17.089 8.430 28.623 1.00 97.12 719 ILE A N 1
ATOM 5714 C CA . ILE A 1 719 ? 16.643 7.040 28.549 1.00 97.12 719 ILE A CA 1
ATOM 5715 C C . ILE A 1 719 ? 17.832 6.148 28.874 1.00 97.12 719 ILE A C 1
ATOM 5717 O O . ILE A 1 719 ? 18.962 6.455 28.489 1.00 97.12 719 ILE A O 1
ATOM 5721 N N . SER A 1 720 ? 17.595 5.078 29.628 1.00 97.00 720 SER A N 1
ATOM 5722 C CA . SER A 1 720 ? 18.650 4.148 30.039 1.00 97.00 720 SER A CA 1
ATOM 5723 C C . SER A 1 720 ? 18.245 2.699 29.841 1.00 97.00 720 SER A C 1
ATOM 5725 O O . SER A 1 720 ? 17.063 2.377 29.930 1.00 97.00 720 SER A O 1
ATOM 5727 N N . MET A 1 721 ? 19.220 1.827 29.627 1.00 96.44 721 MET A N 1
ATOM 5728 C CA . MET A 1 721 ? 19.048 0.377 29.570 1.00 96.44 721 MET A CA 1
ATOM 5729 C C . MET A 1 721 ? 20.197 -0.321 30.291 1.00 96.44 721 MET A C 1
ATOM 5731 O O . MET A 1 721 ? 21.280 0.254 30.432 1.00 96.44 721 MET A O 1
ATOM 5735 N N . ASP A 1 722 ? 19.964 -1.558 30.712 1.00 96.94 722 ASP A N 1
ATOM 5736 C CA . ASP A 1 722 ? 21.031 -2.461 31.133 1.00 96.94 722 ASP A CA 1
ATOM 5737 C C . ASP A 1 722 ? 21.694 -3.062 29.875 1.00 96.94 722 ASP A C 1
ATOM 5739 O O . ASP A 1 722 ? 20.996 -3.693 29.076 1.00 96.94 722 ASP A O 1
ATOM 5743 N N . PRO A 1 723 ? 23.010 -2.871 29.649 1.00 95.88 723 PRO A N 1
ATOM 5744 C CA . PRO A 1 723 ? 23.711 -3.467 28.514 1.00 95.88 723 PRO A CA 1
ATOM 5745 C C . PRO A 1 723 ? 23.609 -4.997 28.449 1.00 95.88 723 PRO A C 1
ATOM 5747 O O . PRO A 1 723 ? 23.727 -5.546 27.357 1.00 95.88 723 PRO A O 1
ATOM 5750 N N . ASP A 1 724 ? 23.372 -5.682 29.574 1.00 96.12 724 ASP A N 1
ATOM 5751 C CA . ASP A 1 724 ? 23.209 -7.141 29.602 1.00 96.12 724 ASP A CA 1
ATOM 5752 C C . ASP A 1 724 ? 21.862 -7.605 29.010 1.00 96.12 724 ASP A C 1
ATOM 5754 O O . ASP A 1 724 ? 21.711 -8.787 28.693 1.00 96.12 724 ASP A O 1
ATOM 5758 N N . ASN A 1 725 ? 20.900 -6.695 28.796 1.00 95.56 725 ASN A N 1
ATOM 5759 C CA . ASN A 1 725 ? 19.646 -7.006 28.098 1.00 95.56 725 ASN A CA 1
ATOM 5760 C C . ASN A 1 725 ? 19.801 -7.010 26.564 1.00 95.56 725 ASN A C 1
ATOM 5762 O O . ASN A 1 725 ? 18.940 -7.539 25.859 1.00 95.56 725 ASN A O 1
ATOM 5766 N N . TYR A 1 726 ? 20.886 -6.451 26.023 1.00 94.62 726 TYR A N 1
ATOM 5767 C CA . TYR A 1 726 ? 21.176 -6.501 24.591 1.00 94.62 726 TYR A CA 1
ATOM 5768 C C . TYR A 1 726 ? 21.638 -7.921 24.191 1.00 94.62 726 TYR A C 1
ATOM 5770 O O . TYR A 1 726 ? 22.506 -8.484 24.863 1.00 94.62 726 TYR A O 1
ATOM 5778 N N . PRO A 1 727 ? 21.127 -8.528 23.096 1.00 94.44 727 PRO A N 1
ATOM 5779 C CA . PRO A 1 727 ? 20.397 -7.911 21.984 1.00 94.44 727 PRO A CA 1
ATOM 5780 C C . PRO A 1 727 ? 18.861 -8.010 22.042 1.00 94.44 727 PRO A C 1
ATOM 5782 O O . PRO A 1 727 ? 18.232 -7.770 21.021 1.00 94.44 727 PRO A O 1
ATOM 5785 N N . SER A 1 728 ? 18.251 -8.382 23.170 1.00 96.12 728 SER A N 1
ATOM 5786 C CA . SER A 1 728 ? 16.783 -8.502 23.306 1.00 96.12 728 SER A CA 1
ATOM 5787 C C . SER A 1 728 ? 16.094 -7.200 23.737 1.00 96.12 728 SER A C 1
ATOM 5789 O O . SER A 1 728 ? 14.870 -7.130 23.821 1.00 96.12 728 SER A O 1
ATOM 5791 N N . GLU A 1 729 ? 16.873 -6.168 24.034 1.00 97.00 729 GLU A N 1
ATOM 5792 C CA . GLU A 1 729 ? 16.414 -4.818 24.329 1.00 97.00 729 GLU A CA 1
ATOM 5793 C C . GLU A 1 729 ? 17.419 -3.812 23.770 1.00 97.00 729 GLU A C 1
ATOM 5795 O O . GLU A 1 729 ? 18.632 -4.035 23.820 1.00 97.00 729 GLU A O 1
ATOM 5800 N N . ASP A 1 730 ? 16.914 -2.694 23.257 1.00 97.69 730 ASP A N 1
ATOM 5801 C CA . ASP A 1 730 ? 17.734 -1.571 22.810 1.00 97.69 730 ASP A CA 1
ATOM 5802 C C . ASP A 1 730 ? 16.976 -0.247 22.997 1.00 97.69 730 ASP A C 1
ATOM 5804 O O . ASP A 1 730 ? 15.742 -0.210 23.068 1.00 97.69 730 ASP A O 1
ATOM 5808 N N . ILE A 1 731 ? 17.712 0.859 23.076 1.00 98.00 731 ILE A N 1
ATOM 5809 C CA . ILE A 1 731 ? 17.171 2.211 23.217 1.00 98.00 731 ILE A CA 1
ATOM 5810 C C . ILE A 1 731 ? 17.680 3.111 22.101 1.00 98.00 731 ILE A C 1
ATOM 5812 O O . ILE A 1 731 ? 18.790 2.952 21.601 1.00 98.00 731 ILE A O 1
ATOM 5816 N N . CYS A 1 732 ? 16.876 4.099 21.731 1.00 97.75 732 CYS A N 1
ATOM 5817 C CA . CYS A 1 732 ? 17.165 5.027 20.654 1.00 97.75 732 CYS A CA 1
ATOM 5818 C C . CYS A 1 732 ? 16.733 6.447 20.996 1.00 97.75 732 CYS A C 1
ATOM 5820 O O . CYS A 1 732 ? 15.748 6.679 21.700 1.00 97.75 732 CYS A O 1
ATOM 5822 N N . ILE A 1 733 ? 17.483 7.405 20.462 1.00 97.88 733 ILE A N 1
ATOM 5823 C CA . ILE A 1 733 ? 17.091 8.801 20.388 1.00 97.88 733 ILE A CA 1
ATOM 5824 C C . ILE A 1 733 ? 16.763 9.167 18.941 1.00 97.88 733 ILE A C 1
ATOM 5826 O O . ILE A 1 733 ? 17.544 8.917 18.021 1.00 97.88 733 ILE A O 1
ATOM 5830 N N . VAL A 1 734 ? 15.612 9.812 18.762 1.00 98.06 734 VAL A N 1
ATOM 5831 C CA . VAL A 1 734 ? 15.265 10.536 17.539 1.00 98.06 734 VAL A CA 1
ATOM 5832 C C . VAL A 1 734 ? 15.193 12.011 17.890 1.00 98.06 734 VAL A C 1
ATOM 5834 O O . VAL A 1 734 ? 14.348 12.405 18.692 1.00 98.06 734 VAL A O 1
ATOM 5837 N N . TYR A 1 735 ? 16.071 12.824 17.310 1.00 97.88 735 TYR A N 1
ATOM 5838 C CA . TYR A 1 735 ? 16.156 14.257 17.590 1.00 97.88 735 TYR A CA 1
ATOM 5839 C C . TYR A 1 735 ? 16.134 15.063 16.294 1.00 97.88 735 TYR A C 1
ATOM 5841 O O . TYR A 1 735 ? 16.964 14.858 15.412 1.00 97.88 735 TYR A O 1
ATOM 5849 N N . LEU A 1 736 ? 15.200 16.002 16.195 1.00 97.50 736 LEU A N 1
ATOM 5850 C CA . LEU A 1 736 ? 15.070 16.950 15.102 1.00 97.50 736 LEU A CA 1
ATOM 5851 C C . LEU A 1 736 ? 15.525 18.328 15.585 1.00 97.50 736 LEU A C 1
ATOM 5853 O O . LEU A 1 736 ? 14.971 18.884 16.526 1.00 97.50 736 LEU A O 1
ATOM 5857 N N . GLY A 1 737 ? 16.543 18.887 14.943 1.00 95.44 737 GLY A N 1
ATOM 5858 C CA . GLY A 1 737 ? 17.132 20.159 15.342 1.00 95.44 737 GLY A CA 1
ATOM 5859 C C . GLY A 1 737 ? 17.529 21.027 14.160 1.00 95.44 737 GLY A C 1
ATOM 5860 O O . GLY A 1 737 ? 17.544 20.588 13.011 1.00 95.44 737 GLY A O 1
ATOM 5861 N N . GLN A 1 738 ? 17.877 22.277 14.463 1.00 93.56 738 GLN A N 1
ATOM 5862 C CA . GLN A 1 738 ? 18.440 23.222 13.503 1.00 93.56 738 GLN A CA 1
ATOM 5863 C C . GLN A 1 738 ? 19.810 23.703 13.969 1.00 93.56 738 GLN A C 1
ATOM 5865 O O . GLN A 1 738 ? 19.968 24.148 15.107 1.00 93.56 738 GLN A O 1
ATOM 5870 N N . HIS A 1 739 ? 20.792 23.659 13.074 1.00 91.69 739 HIS A N 1
ATOM 5871 C CA . HIS A 1 739 ? 22.126 24.205 13.307 1.00 91.69 739 HIS A CA 1
ATOM 5872 C C . HIS A 1 739 ? 22.610 24.923 12.046 1.00 91.69 739 HIS A C 1
ATOM 5874 O O . HIS A 1 739 ? 22.538 24.362 10.964 1.00 91.69 739 HIS A O 1
ATOM 5880 N N . ASN A 1 740 ? 23.062 26.177 12.165 1.00 87.56 740 ASN A N 1
ATOM 5881 C CA . ASN A 1 740 ? 23.555 26.992 11.041 1.00 87.56 740 ASN A CA 1
ATOM 5882 C C . ASN A 1 740 ? 22.644 26.999 9.790 1.00 87.56 740 ASN A C 1
ATOM 5884 O O . ASN A 1 740 ? 23.132 26.984 8.666 1.00 87.56 740 ASN A O 1
ATOM 5888 N N . ASN A 1 741 ? 21.321 27.077 9.987 1.00 82.75 741 ASN A N 1
ATOM 5889 C CA . ASN A 1 741 ? 20.278 27.011 8.943 1.00 82.75 741 ASN A CA 1
ATOM 5890 C C . ASN A 1 741 ? 20.100 25.644 8.257 1.00 82.75 741 ASN A C 1
ATOM 5892 O O . ASN A 1 741 ? 19.362 25.557 7.279 1.00 82.75 741 ASN A O 1
ATOM 5896 N N . GLN A 1 742 ? 20.720 24.589 8.776 1.00 90.12 742 GLN A N 1
ATOM 5897 C CA . GLN A 1 742 ? 20.524 23.216 8.325 1.00 90.12 742 GLN A CA 1
ATOM 5898 C C . GLN A 1 742 ? 19.546 22.501 9.246 1.00 90.12 742 GLN A C 1
ATOM 5900 O O . GLN A 1 742 ? 19.612 22.658 10.470 1.00 90.12 742 GLN A O 1
ATOM 5905 N N . ASN A 1 743 ? 18.665 21.695 8.662 1.00 94.56 743 ASN A N 1
ATOM 5906 C CA . ASN A 1 743 ? 17.784 20.812 9.414 1.00 94.56 743 ASN A CA 1
ATOM 5907 C C . ASN A 1 743 ? 18.469 19.461 9.602 1.00 94.56 743 ASN A C 1
ATOM 5909 O O . ASN A 1 743 ? 18.969 18.876 8.639 1.00 94.56 743 ASN A O 1
ATOM 5913 N N . ILE A 1 744 ? 18.493 18.978 10.842 1.00 96.62 744 ILE A N 1
ATOM 5914 C CA . ILE A 1 744 ? 19.194 17.755 11.223 1.00 96.62 744 ILE A CA 1
ATOM 5915 C C . ILE A 1 744 ? 18.208 16.806 11.892 1.00 96.62 744 ILE A C 1
ATOM 5917 O O . ILE A 1 744 ? 17.638 17.152 12.926 1.00 96.62 744 ILE A O 1
ATOM 5921 N N . LEU A 1 745 ? 18.024 15.616 11.320 1.00 97.75 745 LEU A N 1
ATOM 5922 C CA . LEU A 1 745 ? 17.252 14.526 11.920 1.00 97.75 745 LEU A CA 1
ATOM 5923 C C . LEU A 1 745 ? 18.215 13.419 12.360 1.00 97.75 745 LEU A C 1
ATOM 5925 O O . LEU A 1 745 ? 18.617 12.580 11.560 1.00 97.75 745 LEU A O 1
ATOM 5929 N N . LEU A 1 746 ? 18.598 13.438 13.634 1.00 97.88 746 LEU A N 1
ATOM 5930 C CA . LEU A 1 746 ? 19.436 12.412 14.249 1.00 97.88 746 LEU A CA 1
ATOM 5931 C C . LEU A 1 746 ? 18.602 11.194 14.624 1.00 97.88 746 LEU A C 1
ATOM 5933 O O . LEU A 1 746 ? 17.603 11.333 15.331 1.00 97.88 746 LEU A O 1
ATOM 5937 N N . ILE A 1 747 ? 19.050 10.012 14.204 1.00 97.81 747 ILE A N 1
ATOM 5938 C CA . ILE A 1 747 ? 18.438 8.732 14.566 1.00 97.81 747 ILE A CA 1
ATOM 5939 C C . ILE A 1 747 ? 19.544 7.749 14.930 1.00 97.81 747 ILE A C 1
ATOM 5941 O O . ILE A 1 747 ? 20.278 7.276 14.060 1.00 97.81 747 ILE A O 1
ATOM 5945 N N . TRP A 1 748 ? 19.671 7.426 16.216 1.00 97.06 748 TRP A N 1
ATOM 5946 C CA . TRP A 1 748 ? 20.638 6.421 16.643 1.00 97.06 748 TRP A CA 1
ATOM 5947 C C . TRP A 1 748 ? 20.295 5.762 17.978 1.00 97.06 748 TRP A C 1
ATOM 5949 O O . TRP A 1 748 ? 19.692 6.383 18.855 1.00 97.06 748 TRP A O 1
ATOM 5959 N N . GLY A 1 749 ? 20.674 4.492 18.117 1.00 96.12 749 GLY A N 1
ATOM 5960 C CA . GLY A 1 749 ? 20.539 3.703 19.343 1.00 96.12 749 GLY A CA 1
ATOM 5961 C C . GLY A 1 749 ? 21.862 3.159 19.876 1.00 96.12 749 GLY A C 1
ATOM 5962 O O . GLY A 1 749 ? 22.925 3.492 19.346 1.00 96.12 749 GLY A O 1
ATOM 5963 N N . TYR A 1 750 ? 21.805 2.357 20.947 1.00 96.00 750 TYR A N 1
ATOM 5964 C CA . TYR A 1 750 ? 23.002 1.691 21.476 1.00 96.00 750 TYR A CA 1
ATOM 5965 C C . TYR A 1 750 ? 23.551 0.682 20.461 1.00 96.00 750 TYR A C 1
ATOM 5967 O O . TYR A 1 750 ? 24.746 0.711 20.159 1.00 96.00 750 TYR A O 1
ATOM 5975 N N . GLY A 1 751 ? 22.676 -0.160 19.909 1.00 95.00 751 GLY A N 1
ATOM 5976 C CA . GLY A 1 751 ? 22.968 -1.068 18.808 1.00 95.00 751 GLY A CA 1
ATOM 5977 C C . GLY A 1 751 ? 22.185 -0.747 17.533 1.00 95.00 751 GLY A C 1
ATOM 5978 O O . GLY A 1 751 ? 21.549 0.309 17.377 1.00 95.00 751 GLY A O 1
ATOM 5979 N N . TRP A 1 752 ? 22.250 -1.684 16.584 1.00 93.69 752 TRP A N 1
ATOM 5980 C CA . TRP A 1 752 ? 21.549 -1.553 15.309 1.00 93.69 752 TRP A CA 1
ATOM 5981 C C . TRP A 1 752 ? 20.035 -1.688 15.504 1.00 93.69 752 TRP A C 1
ATOM 5983 O O . TRP A 1 752 ? 19.289 -0.997 14.817 1.00 93.69 752 TRP A O 1
ATOM 5993 N N . GLN A 1 753 ? 19.570 -2.493 16.470 1.00 96.12 753 GLN A N 1
ATOM 5994 C CA . GLN A 1 753 ? 18.144 -2.663 16.760 1.00 96.12 753 GLN A CA 1
ATOM 5995 C C . GLN A 1 753 ? 17.510 -1.359 17.243 1.00 96.12 753 GLN A C 1
ATOM 5997 O O . GLN A 1 753 ? 16.448 -0.972 16.762 1.00 96.12 753 GLN A O 1
ATOM 6002 N N . GLY A 1 754 ? 18.182 -0.624 18.130 1.00 96.88 754 GLY A N 1
ATOM 6003 C CA . GLY A 1 754 ? 17.726 0.685 18.584 1.00 96.88 754 GLY A CA 1
ATOM 6004 C C . GLY A 1 754 ? 17.676 1.675 17.424 1.00 96.88 754 GLY A C 1
ATOM 6005 O O . GLY A 1 754 ? 16.652 2.319 17.195 1.00 96.88 754 GLY A O 1
ATOM 6006 N N . THR A 1 755 ? 18.751 1.753 16.634 1.00 96.50 755 THR A N 1
ATOM 6007 C CA . THR A 1 755 ? 18.800 2.620 15.443 1.00 96.50 755 THR A CA 1
ATOM 6008 C C . THR A 1 755 ? 17.670 2.285 14.461 1.00 96.50 755 THR A C 1
ATOM 6010 O O . THR A 1 755 ? 16.943 3.179 14.025 1.00 96.50 755 THR A O 1
ATOM 6013 N N . TYR A 1 756 ? 17.460 0.999 14.172 1.00 96.62 756 TYR A N 1
ATOM 6014 C CA . TYR A 1 756 ? 16.401 0.518 13.291 1.00 96.62 756 TYR A CA 1
ATOM 6015 C C . TYR A 1 756 ? 15.008 0.813 13.860 1.00 96.62 756 TYR A C 1
ATOM 6017 O O . TYR A 1 756 ? 14.133 1.232 13.106 1.00 96.62 756 TYR A O 1
ATOM 6025 N N . ALA A 1 757 ? 14.800 0.678 15.175 1.00 97.12 757 ALA A N 1
ATOM 6026 C CA . ALA A 1 757 ? 13.546 1.023 15.847 1.00 97.12 757 ALA A CA 1
ATOM 6027 C C . ALA A 1 757 ? 13.214 2.511 15.694 1.00 97.12 757 ALA A C 1
ATOM 6029 O O . ALA A 1 757 ? 12.088 2.864 15.337 1.00 97.12 757 ALA A O 1
ATOM 6030 N N . GLY A 1 758 ? 14.203 3.389 15.883 1.00 97.12 758 GLY A N 1
ATOM 6031 C CA . GLY A 1 758 ? 14.054 4.820 15.628 1.00 97.12 758 GLY A CA 1
ATOM 6032 C C . GLY A 1 758 ? 13.678 5.117 14.181 1.00 97.12 758 GLY A C 1
ATOM 6033 O O . GLY A 1 758 ? 12.714 5.838 13.919 1.00 97.12 758 GLY A O 1
ATOM 6034 N N . SER A 1 759 ? 14.381 4.504 13.230 1.00 97.38 759 SER A N 1
ATOM 6035 C CA . SER A 1 759 ? 14.074 4.634 11.806 1.00 97.38 759 SER A CA 1
ATOM 6036 C C . SER A 1 759 ? 12.690 4.089 11.443 1.00 97.38 759 SER A C 1
ATOM 6038 O O . SER A 1 759 ? 11.997 4.686 10.621 1.00 97.38 759 SER A O 1
ATOM 6040 N N . LEU A 1 760 ? 12.258 2.984 12.059 1.00 96.50 760 LEU A N 1
ATOM 6041 C CA . LEU A 1 760 ? 10.952 2.372 11.826 1.00 96.50 760 LEU A CA 1
ATOM 6042 C C . LEU A 1 760 ? 9.822 3.264 12.353 1.00 96.50 760 LEU A C 1
ATOM 6044 O O . LEU A 1 760 ? 8.858 3.499 11.629 1.00 96.50 760 LEU A O 1
ATOM 6048 N N . ILE A 1 761 ? 9.968 3.851 13.544 1.00 95.94 761 ILE A N 1
ATOM 6049 C CA . ILE A 1 761 ? 9.053 4.883 14.064 1.00 95.94 761 ILE A CA 1
ATOM 6050 C C . ILE A 1 761 ? 8.978 6.074 13.101 1.00 95.94 761 ILE A C 1
ATOM 6052 O O . ILE A 1 761 ? 7.891 6.557 12.780 1.00 95.94 761 ILE A O 1
ATOM 6056 N N . MET A 1 762 ? 10.121 6.501 12.560 1.00 96.19 762 MET A N 1
ATOM 6057 C CA . MET A 1 762 ? 10.178 7.596 11.593 1.00 96.19 762 MET A CA 1
ATOM 6058 C C . MET A 1 762 ? 9.673 7.235 10.194 1.00 96.19 762 MET A C 1
ATOM 6060 O O . MET A 1 762 ? 9.484 8.146 9.394 1.00 96.19 762 MET A O 1
ATOM 6064 N N . SER A 1 763 ? 9.368 5.965 9.911 1.00 95.38 763 SER A N 1
ATOM 6065 C CA . SER A 1 763 ? 8.788 5.534 8.630 1.00 95.38 763 SER A CA 1
ATOM 6066 C C . SER A 1 763 ? 7.296 5.856 8.470 1.00 95.38 763 SER A C 1
ATOM 6068 O O . SER A 1 763 ? 6.738 5.665 7.390 1.00 95.38 763 SER A O 1
ATOM 6070 N N . SER A 1 764 ? 6.636 6.335 9.533 1.00 94.06 764 SER A N 1
ATOM 6071 C CA . SER A 1 764 ? 5.188 6.551 9.573 1.00 94.06 764 SER A CA 1
ATOM 6072 C C . SER A 1 764 ? 4.815 8.040 9.665 1.00 94.06 764 SER A C 1
ATOM 6074 O O . SER A 1 764 ? 4.962 8.642 10.734 1.00 94.06 764 SER A O 1
ATOM 6076 N N . PRO A 1 765 ? 4.226 8.644 8.613 1.00 93.44 765 PRO A N 1
ATOM 6077 C CA . PRO A 1 765 ? 3.750 10.033 8.662 1.00 93.44 765 PRO A CA 1
ATOM 6078 C C . PRO A 1 765 ? 2.687 10.292 9.745 1.00 93.44 765 PRO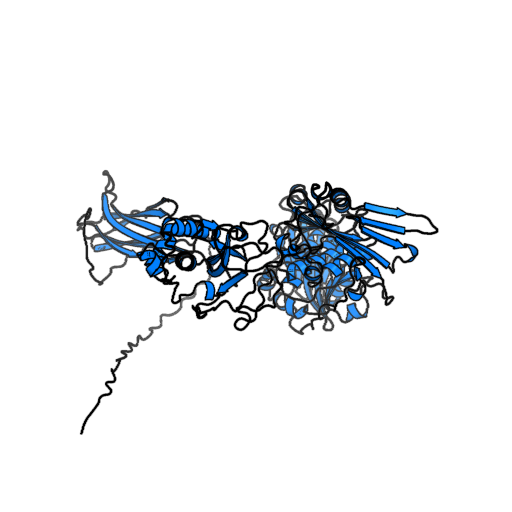 A C 1
ATOM 6080 O O . PRO A 1 765 ? 2.565 11.401 10.274 1.00 93.44 765 PRO A O 1
ATOM 6083 N N . SER A 1 766 ? 1.928 9.263 10.146 1.00 93.50 766 SER A N 1
ATOM 6084 C CA . SER A 1 766 ? 0.956 9.388 11.239 1.00 93.50 766 SER A CA 1
ATOM 6085 C C . SER A 1 766 ? 1.633 9.605 12.596 1.00 93.50 766 SER A C 1
ATOM 6087 O O . SER A 1 766 ? 1.103 10.346 13.422 1.00 93.50 766 SER A O 1
ATOM 6089 N N . ILE A 1 767 ? 2.829 9.045 12.807 1.00 92.88 767 ILE A N 1
ATOM 6090 C CA . ILE A 1 767 ? 3.645 9.282 14.007 1.00 92.88 767 ILE A CA 1
ATOM 6091 C C . ILE A 1 767 ? 4.160 10.721 14.015 1.00 92.88 767 ILE A C 1
ATOM 6093 O O . ILE A 1 767 ? 4.120 11.370 15.062 1.00 92.88 767 ILE A O 1
ATOM 6097 N N . TRP A 1 768 ? 4.566 11.254 12.857 1.00 93.94 768 TRP A N 1
ATOM 6098 C CA . TRP A 1 768 ? 4.975 12.658 12.738 1.00 93.94 768 TRP A CA 1
ATOM 6099 C C . TRP A 1 768 ? 3.839 13.609 13.100 1.00 93.94 768 TRP A C 1
ATOM 6101 O O . TRP A 1 768 ? 4.086 14.657 13.678 1.00 93.94 768 TRP A O 1
ATOM 6111 N N . SER A 1 769 ? 2.594 13.232 12.809 1.00 92.25 769 SER A N 1
ATOM 6112 C CA . SER A 1 769 ? 1.414 13.999 13.217 1.00 92.25 769 SER A CA 1
ATOM 6113 C C . SER A 1 769 ? 1.098 13.817 14.705 1.00 92.25 769 SER A C 1
ATOM 6115 O O . SER A 1 769 ? 0.878 14.797 15.415 1.00 92.25 769 SER A O 1
ATOM 6117 N N . TYR A 1 770 ? 1.117 12.578 15.204 1.00 94.38 770 TYR A N 1
ATOM 6118 C CA . TYR A 1 770 ? 0.772 12.244 16.589 1.00 94.38 770 TYR A CA 1
ATOM 6119 C C . TYR A 1 770 ? 1.733 12.880 17.601 1.00 94.38 770 TYR A C 1
ATOM 6121 O O . TYR A 1 770 ? 1.302 13.491 18.578 1.00 94.38 770 TYR A O 1
ATOM 6129 N N . TYR A 1 771 ? 3.039 12.816 17.331 1.00 94.38 771 TYR A N 1
ATOM 6130 C CA . TYR A 1 771 ? 4.062 13.504 18.116 1.00 94.38 771 TYR A CA 1
ATOM 6131 C C . TYR A 1 771 ? 4.423 14.875 17.538 1.00 94.38 771 TYR A C 1
ATOM 6133 O O . TYR A 1 771 ? 5.475 15.405 17.880 1.00 94.38 771 TYR A O 1
ATOM 6141 N N . GLY A 1 772 ? 3.576 15.478 16.700 1.00 93.06 772 GLY A N 1
ATOM 6142 C CA . GLY A 1 772 ? 3.962 16.586 15.823 1.00 93.06 772 GLY A CA 1
ATOM 6143 C C . GLY A 1 772 ? 4.478 17.854 16.486 1.00 93.06 772 GLY A C 1
ATOM 6144 O O . GLY A 1 772 ? 5.258 18.570 15.865 1.00 93.06 772 GLY A O 1
ATOM 6145 N N . TYR A 1 773 ? 4.115 18.108 17.745 1.00 94.00 773 TYR A N 1
ATOM 6146 C CA . TYR A 1 773 ? 4.643 19.228 18.535 1.00 94.00 773 TYR A CA 1
ATOM 6147 C C . TYR A 1 773 ? 5.969 18.923 19.247 1.00 94.00 773 TYR A C 1
ATOM 6149 O O . TYR A 1 773 ? 6.526 19.801 19.903 1.00 94.00 773 TYR A O 1
ATOM 6157 N N . ASN A 1 774 ? 6.470 17.693 19.148 1.00 95.19 774 ASN A N 1
ATOM 6158 C CA . ASN A 1 774 ? 7.762 17.293 19.685 1.00 95.19 774 ASN A CA 1
ATOM 6159 C C . ASN A 1 774 ? 8.850 17.429 18.615 1.00 95.19 774 ASN A C 1
ATOM 6161 O O . ASN A 1 774 ? 8.591 17.392 17.414 1.00 95.19 774 ASN A O 1
ATOM 6165 N N . HIS A 1 775 ? 10.085 17.536 19.089 1.00 96.12 775 HIS A N 1
ATOM 6166 C CA . HIS A 1 775 ? 11.312 17.451 18.289 1.00 96.12 775 HIS A CA 1
ATOM 6167 C C . HIS A 1 775 ? 12.268 16.357 18.782 1.00 96.12 775 HIS A C 1
ATOM 6169 O O . HIS A 1 775 ? 13.356 16.184 18.257 1.00 96.12 775 HIS A O 1
ATOM 6175 N N . LEU A 1 776 ? 11.867 15.620 19.820 1.00 96.81 776 LEU A N 1
ATOM 6176 C CA . LEU A 1 776 ? 12.661 14.595 20.486 1.00 96.81 776 LEU A CA 1
ATOM 6177 C C . LEU A 1 776 ? 11.742 13.435 20.867 1.00 96.81 776 LEU A C 1
ATOM 6179 O O . LEU A 1 776 ? 10.753 13.656 21.572 1.00 96.81 776 LEU A O 1
ATOM 6183 N N . LEU A 1 777 ? 12.106 12.221 20.456 1.00 97.19 777 LEU A N 1
ATOM 6184 C CA . LEU A 1 777 ? 11.556 10.963 20.956 1.00 97.19 777 LEU A CA 1
ATOM 6185 C C . LEU A 1 777 ? 12.672 10.140 21.593 1.00 97.19 777 LEU A C 1
ATOM 6187 O O . LEU A 1 777 ? 13.774 10.039 21.053 1.00 97.19 777 LEU A O 1
ATOM 6191 N N . LEU A 1 778 ? 12.355 9.540 22.735 1.00 97.75 778 LEU A N 1
ATOM 6192 C CA . LEU A 1 778 ? 13.161 8.505 23.363 1.00 97.75 778 LEU A CA 1
ATOM 6193 C C . LEU A 1 778 ? 12.416 7.193 23.175 1.00 97.75 778 LEU A C 1
ATOM 6195 O O . LEU A 1 778 ? 11.231 7.101 23.492 1.00 97.75 778 LEU A O 1
ATOM 6199 N N . ILE A 1 779 ? 13.086 6.226 22.573 1.00 97.62 779 ILE A N 1
ATOM 6200 C CA . ILE A 1 779 ? 12.473 5.016 22.046 1.00 97.62 779 ILE A CA 1
ATOM 6201 C C . ILE A 1 779 ? 13.119 3.822 22.730 1.00 97.62 779 ILE A C 1
ATOM 6203 O O . ILE A 1 779 ? 14.341 3.772 22.846 1.00 97.62 779 ILE A O 1
ATOM 6207 N N . ARG A 1 780 ? 12.306 2.855 23.148 1.00 97.94 780 ARG A N 1
ATOM 6208 C CA . ARG A 1 780 ? 12.759 1.551 23.628 1.00 97.94 780 ARG A CA 1
ATOM 6209 C C . ARG A 1 780 ? 12.142 0.458 22.780 1.00 97.94 780 ARG A C 1
ATOM 6211 O O . ARG A 1 780 ? 10.934 0.479 22.535 1.00 97.94 780 ARG A O 1
ATOM 6218 N N . TRP A 1 781 ? 12.963 -0.494 22.374 1.00 98.00 781 TRP A N 1
ATOM 6219 C CA . TRP A 1 781 ? 12.536 -1.724 21.727 1.00 98.00 781 TRP A CA 1
ATOM 6220 C C . TRP A 1 781 ? 12.804 -2.917 22.647 1.00 98.00 781 TRP A C 1
ATOM 6222 O O . TRP A 1 781 ? 13.830 -2.954 23.328 1.00 98.00 781 TRP A O 1
ATOM 6232 N N . HIS A 1 782 ? 11.877 -3.874 22.650 1.00 97.12 782 HIS A N 1
ATOM 6233 C CA . HIS A 1 782 ? 12.006 -5.153 23.340 1.00 97.12 782 HIS A CA 1
ATOM 6234 C C . HIS A 1 782 ? 11.601 -6.296 22.415 1.00 97.12 782 HIS A C 1
ATOM 6236 O O . HIS A 1 782 ? 10.477 -6.317 21.925 1.00 97.12 782 HIS A O 1
ATOM 6242 N N . ASP A 1 783 ? 12.473 -7.283 22.267 1.00 95.75 783 ASP A N 1
ATOM 6243 C CA . ASP A 1 783 ? 12.210 -8.510 21.518 1.00 95.75 783 ASP A CA 1
ATOM 6244 C C . ASP A 1 783 ? 11.231 -9.418 22.287 1.00 95.75 783 ASP A C 1
ATOM 6246 O O . ASP A 1 783 ? 11.626 -10.287 23.073 1.00 95.75 783 ASP A O 1
ATOM 6250 N N . PHE A 1 784 ? 9.927 -9.183 22.129 1.00 93.12 784 PHE A N 1
ATOM 6251 C CA . PHE A 1 784 ? 8.902 -9.926 22.869 1.00 93.12 784 PHE A CA 1
ATOM 6252 C C . PHE A 1 784 ? 8.665 -11.320 22.294 1.00 93.12 784 PHE A C 1
ATOM 6254 O O . PHE A 1 784 ? 8.197 -12.211 23.012 1.00 93.12 784 PHE A O 1
ATOM 6261 N N . ASN A 1 785 ? 8.939 -11.504 21.004 1.00 91.69 785 ASN A N 1
ATOM 6262 C CA . ASN A 1 785 ? 8.693 -12.752 20.296 1.00 91.69 785 ASN A CA 1
ATOM 6263 C C . ASN A 1 785 ? 9.966 -13.623 20.159 1.00 91.69 785 ASN A C 1
ATOM 6265 O O . ASN A 1 785 ? 9.864 -14.782 19.750 1.00 91.69 785 ASN A O 1
ATOM 6269 N N . THR A 1 786 ? 11.126 -13.109 20.585 1.00 90.88 786 THR A N 1
ATOM 6270 C CA . THR A 1 786 ? 12.451 -13.750 20.564 1.00 90.88 786 THR A CA 1
ATOM 6271 C C . THR A 1 786 ? 12.979 -14.075 19.163 1.00 90.88 786 THR A C 1
ATOM 6273 O O . THR A 1 786 ? 13.720 -15.048 18.993 1.00 90.88 786 THR A O 1
ATOM 6276 N N . ASP A 1 787 ? 12.582 -13.298 18.152 1.00 87.19 787 ASP A N 1
ATOM 6277 C CA . ASP A 1 787 ? 13.049 -13.439 16.768 1.00 87.19 787 ASP A CA 1
ATOM 6278 C C . ASP A 1 787 ? 14.272 -12.561 16.443 1.00 87.19 787 ASP A C 1
ATOM 6280 O O . ASP A 1 787 ? 14.902 -12.746 15.398 1.00 87.19 787 ASP A O 1
ATOM 6284 N N . GLY A 1 788 ? 14.659 -11.660 17.355 1.00 86.62 788 GLY A N 1
ATOM 6285 C CA . GLY A 1 788 ? 15.804 -10.762 17.218 1.00 86.62 788 GLY A CA 1
ATOM 6286 C C . GLY A 1 788 ? 15.626 -9.647 16.182 1.00 86.62 788 GLY A C 1
ATOM 6287 O O . GLY A 1 788 ? 16.590 -8.928 15.901 1.00 86.62 788 GLY A O 1
ATOM 6288 N N . TYR A 1 789 ? 14.433 -9.498 15.603 1.00 90.50 789 TYR A N 1
ATOM 6289 C CA . TYR A 1 789 ? 14.101 -8.503 14.593 1.00 90.50 789 TYR A CA 1
ATOM 6290 C C . TYR A 1 789 ? 13.203 -7.410 15.170 1.00 90.50 789 TYR A C 1
ATOM 6292 O O . TYR A 1 789 ? 12.341 -7.634 16.006 1.00 90.50 789 TYR A O 1
ATOM 6300 N N . VAL A 1 790 ? 13.392 -6.185 14.689 1.00 93.94 790 VAL A N 1
ATOM 6301 C CA . VAL A 1 790 ? 12.682 -5.025 15.221 1.00 93.94 790 VAL A CA 1
ATOM 6302 C C . VAL A 1 790 ? 11.322 -4.870 14.552 1.00 93.94 790 VAL A C 1
ATOM 6304 O O . VAL A 1 790 ? 11.237 -4.499 13.378 1.00 93.94 790 VAL A O 1
ATOM 6307 N N . GLN A 1 791 ? 10.249 -5.074 15.315 1.00 92.94 791 GLN A N 1
ATOM 6308 C CA . GLN A 1 791 ? 8.876 -4.925 14.831 1.00 92.94 791 GLN A CA 1
ATOM 6309 C C . GLN A 1 791 ? 8.186 -3.698 15.435 1.00 92.94 791 GLN A C 1
ATOM 6311 O O . GLN A 1 791 ? 8.383 -3.356 16.595 1.00 92.94 791 GLN A O 1
ATOM 6316 N N . MET A 1 792 ? 7.294 -3.045 14.681 1.00 93.62 792 MET A N 1
ATOM 6317 C CA . MET A 1 792 ? 6.587 -1.843 15.163 1.00 93.62 792 MET A CA 1
ATOM 6318 C C . MET A 1 792 ? 5.814 -2.087 16.475 1.00 93.62 792 MET A C 1
ATOM 6320 O O . MET A 1 792 ? 5.726 -1.200 17.316 1.00 93.62 792 MET A O 1
ATOM 6324 N N . THR A 1 793 ? 5.268 -3.292 16.669 1.00 94.38 793 THR A N 1
ATOM 6325 C CA . THR A 1 793 ? 4.515 -3.693 17.873 1.00 94.38 793 THR A CA 1
ATOM 6326 C C . THR A 1 793 ? 5.372 -3.844 19.129 1.00 94.38 793 THR A C 1
ATOM 6328 O O . THR A 1 793 ? 4.831 -3.932 20.227 1.00 94.38 793 THR A O 1
ATOM 6331 N N . GLU A 1 794 ? 6.689 -3.879 18.968 1.00 96.44 794 GLU A N 1
ATOM 6332 C CA . GLU A 1 794 ? 7.680 -4.065 20.030 1.00 96.44 794 GLU A CA 1
ATOM 6333 C C . GLU A 1 794 ? 8.342 -2.754 20.458 1.00 96.44 794 GLU A C 1
ATOM 6335 O O . GLU A 1 794 ? 9.157 -2.721 21.382 1.00 96.44 794 GLU A O 1
ATOM 6340 N N . ILE A 1 795 ? 8.002 -1.660 19.774 1.00 97.06 795 ILE A N 1
ATOM 6341 C CA . ILE A 1 795 ? 8.583 -0.350 20.009 1.00 97.06 795 ILE A CA 1
ATOM 6342 C C . ILE A 1 795 ? 7.658 0.472 20.899 1.00 97.06 795 ILE A C 1
ATOM 6344 O O . ILE A 1 795 ? 6.458 0.603 20.657 1.00 97.06 795 ILE A O 1
ATOM 6348 N N . SER A 1 796 ? 8.246 1.093 21.912 1.00 95.75 796 SER A N 1
ATOM 6349 C CA . SER A 1 796 ? 7.583 2.047 22.788 1.00 95.75 796 SER A CA 1
ATOM 6350 C C . SER A 1 796 ? 8.299 3.394 22.745 1.00 95.75 796 SER A C 1
ATOM 6352 O O . SER A 1 796 ? 9.526 3.467 22.692 1.00 95.75 796 SER A O 1
ATOM 6354 N N . VAL A 1 797 ? 7.522 4.477 22.754 1.00 94.69 797 VAL A N 1
ATOM 6355 C CA . VAL A 1 797 ? 8.042 5.835 22.949 1.00 94.69 797 VAL A CA 1
ATOM 6356 C C . VAL A 1 797 ? 7.897 6.165 24.426 1.00 94.69 797 VAL A C 1
ATOM 6358 O O . VAL A 1 797 ? 6.780 6.208 24.946 1.00 94.69 797 VAL A O 1
ATOM 6361 N N . GLU A 1 798 ? 9.011 6.408 25.105 1.00 90.06 798 GLU A N 1
ATOM 6362 C CA . GLU A 1 798 ? 9.003 6.711 26.529 1.00 90.06 798 GLU A CA 1
ATOM 6363 C C . GLU A 1 798 ? 8.478 8.124 26.777 1.00 90.06 798 GLU A C 1
ATOM 6365 O O . GLU A 1 798 ? 9.073 9.140 26.403 1.00 90.06 798 GLU A O 1
ATOM 6370 N N . THR A 1 799 ? 7.321 8.193 27.429 1.00 64.94 799 THR A N 1
ATOM 6371 C CA . THR A 1 799 ? 6.736 9.452 27.868 1.00 64.94 799 THR A CA 1
ATOM 6372 C C . THR A 1 799 ? 7.340 9.850 29.208 1.00 64.94 799 THR A C 1
ATOM 6374 O O . THR A 1 799 ? 6.922 9.331 30.236 1.00 64.94 799 THR A O 1
ATOM 6377 N N . TYR A 1 800 ? 8.267 10.809 29.167 1.00 52.66 800 TYR A N 1
ATOM 6378 C CA . TYR A 1 800 ? 8.747 11.621 30.295 1.00 52.66 800 TYR A CA 1
ATOM 6379 C C . TYR A 1 800 ? 9.229 10.830 31.527 1.00 52.66 800 TYR A C 1
ATOM 6381 O O . TYR A 1 800 ? 8.435 10.482 32.401 1.00 52.66 800 TYR A O 1
ATOM 6389 N N . VAL A 1 801 ? 10.550 10.664 31.639 1.00 36.66 801 VAL A N 1
ATOM 6390 C CA . VAL A 1 801 ? 11.233 10.417 32.920 1.00 36.66 801 VAL A CA 1
ATOM 6391 C C . VAL A 1 801 ? 12.041 11.648 33.297 1.00 36.66 801 VAL A C 1
ATOM 6393 O O . VAL A 1 801 ? 12.744 12.172 32.399 1.00 36.66 801 VAL A O 1
#

Nearest PDB structures (foldseek):
  4kty-assembly2_B  TM=5.445E-01  e=6.904E-06  Homo sapiens
  5mhl-assembly1_A  TM=5.517E-01  e=1.938E-05  Homo sapiens
  5ccj-assembly4_D  TM=6.322E-01  e=3.744E-03  Rattus norvegicus
  6byi-assembly1_A  TM=5.423E-01  e=5.842E-04  Xanthomonas citri pv. citri str. 306
  6byc-assembly1_A  TM=5.487E-01  e=6.151E-04  Xanthomonas citri pv. citri str. 306